Protein AF-A0A517ZFG1-F1 (afdb_monomer_lite)

InterPro domains:
  IPR002641 Patatin-like phospholipase domain [PF01734] (332-590)
  IPR002641 Patatin-like phospholipase domain [PS51635] (332-591)
  IPR016035 Acyl transferase/acyl hydrolase/lysophospholipase [SSF52151] (330-592)
  IPR052580 Probable Lipid Hydrolase [PTHR46394] (329-587)

Sequence (954 aa):
MSLDTIDETQDIPEEGAPLVHAWGLKVKQGPELALRSQLRELDEDLTELENRAVSSKATDSIKRAEKLRKTYKSLEKDVEKNISSKKVKDGEKTSKKIYECYLEVAAEMYVPAREMGLAKALSSLISHRGSDDKFVKKFTKDAKKISKKDKAKDRCDAYFALERDVIKIDLVSREDENPGSTWQTHLDYAIDDAEPSGRIVGGIKKAFKKVPGFHDKPIPEGEYAALKKAFVNWCRKKAEDMSFGIEKDKRDEFLKQATISTGRIADTVFHPSEIPKNRQESGALLMKANTQALIVLTDLKRAYPPDKTPQVFVGEDGKISIMKPAPKVESLVLQGGGGKGIGYPPLFEEMEKTGMLKEVDLLVGTSIGALNASCMACGGRTKDQQSILELGLFSEAWDSKKLKKKYPDVSFGKGSLGGLVPTCAGQMAKMDEMTARLVADGVKSYTKDGLKDTLVEKLRALDDATLERLGMKGYDDRKLEDAAQKLVNRVKNQDFGTDDRSGQMITFRDLAILHQLDPGNFKELTITGWEGEGDEGHTVYFNAKDFPDMPVAIAARISMGLPVFSPVYWNGRGPFYDGGLGSNSPLEAAPGLDKVYSEKTPQELETDLQDQDPPLELQKAMAGTMLMTFDEGGEAHKKLHGDTRFTKTPAFAEKTTLMGGTGSSVLGFNTLSPNYDDTLLDDSSKAYNSGVNTVPVYHGGQGTMSLGPMGGNQEAKDYAENLSRMKALEHIESRTDQAVMMSVGSVDEALHAMDPSEMRALIKQGKPEKPEALVELFEKCQQYGVIDDAFRQVQGGGDASTFLEILAKSPLCESCTSDVEHLRDQYNVCFDDRVTPEALRKGAQNLADTIKKCPAFLQQMLTKVVLIPVQQLVRGLSSEEEDTGTGSKGNPRKAAQLLGIEEREVNVLMNLLNSKKLAKDGFNQGDINRAAKEINLRLEAEAIMKALEEAGLI

pLDDT: mean 78.15, std 19.12, range [20.23, 98.19]

Radius of gyration: 35.87 Å; chains: 1; bounding box: 89×90×107 Å

Structure (mmCIF, N/CA/C/O backbone):
data_AF-A0A517ZFG1-F1
#
_entry.id   AF-A0A517ZFG1-F1
#
loop_
_atom_site.group_PDB
_atom_site.id
_atom_site.type_symbol
_atom_site.label_atom_id
_atom_site.label_alt_id
_atom_site.label_comp_id
_atom_site.label_asym_id
_atom_site.label_entity_id
_atom_site.label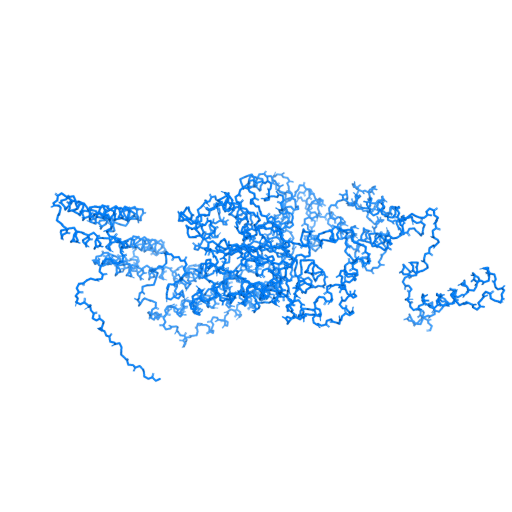_seq_id
_atom_site.pdbx_PDB_ins_code
_atom_site.Cartn_x
_atom_site.Cartn_y
_atom_site.Cartn_z
_atom_site.occupancy
_atom_site.B_iso_or_equiv
_atom_site.auth_seq_id
_atom_site.auth_comp_id
_atom_site.auth_asym_id
_atom_site.auth_atom_id
_atom_site.pdbx_PDB_model_num
ATOM 1 N N . MET A 1 1 ? 17.342 0.015 46.136 1.00 24.67 1 MET A N 1
ATOM 2 C CA . MET A 1 1 ? 17.616 0.819 47.345 1.00 24.67 1 MET A CA 1
ATOM 3 C C . MET A 1 1 ? 16.340 1.571 47.685 1.00 24.67 1 MET A C 1
ATOM 5 O O . MET A 1 1 ? 15.705 2.062 46.765 1.00 24.67 1 MET A O 1
ATOM 9 N N . SER A 1 2 ? 15.956 1.457 48.958 1.00 20.23 2 SER A N 1
ATOM 10 C CA . SER A 1 2 ? 14.734 1.856 49.685 1.00 20.23 2 SER A CA 1
ATOM 11 C C . SER A 1 2 ? 13.594 2.587 48.960 1.00 20.23 2 SER A C 1
ATOM 13 O O . SER A 1 2 ? 13.734 3.718 48.505 1.00 20.23 2 SER A O 1
ATOM 15 N N . LEU A 1 3 ? 12.423 1.942 49.018 1.00 27.97 3 LEU A N 1
ATOM 16 C CA . LEU A 1 3 ? 11.142 2.587 49.311 1.00 27.97 3 LEU A CA 1
ATOM 17 C C . LEU A 1 3 ? 11.268 3.410 50.600 1.00 27.97 3 LEU A C 1
ATOM 19 O O . LEU A 1 3 ? 11.652 2.825 51.606 1.00 27.97 3 LEU A O 1
ATOM 23 N N . ASP A 1 4 ? 10.899 4.690 50.565 1.00 22.78 4 ASP A N 1
ATOM 24 C CA . ASP A 1 4 ? 10.281 5.380 51.701 1.00 22.78 4 ASP A CA 1
ATOM 25 C C . ASP A 1 4 ? 9.397 6.541 51.206 1.00 22.78 4 ASP A C 1
ATOM 27 O O . ASP A 1 4 ? 9.844 7.462 50.527 1.00 22.78 4 ASP A O 1
ATOM 31 N N . THR A 1 5 ? 8.109 6.379 51.513 1.00 24.36 5 THR A N 1
ATOM 32 C CA . THR A 1 5 ? 7.077 7.370 51.864 1.00 24.36 5 THR A CA 1
ATOM 33 C C . THR A 1 5 ? 6.947 8.687 51.091 1.00 24.36 5 THR A C 1
ATOM 35 O O . THR A 1 5 ? 7.737 9.617 51.208 1.00 24.36 5 THR A O 1
ATOM 38 N N . ILE A 1 6 ? 5.795 8.758 50.423 1.00 25.45 6 ILE A N 1
ATOM 39 C CA . ILE A 1 6 ? 4.929 9.918 50.188 1.00 25.45 6 ILE A CA 1
ATOM 40 C C . ILE A 1 6 ? 5.011 10.928 51.347 1.00 25.45 6 ILE A C 1
ATOM 42 O O . ILE A 1 6 ? 4.738 10.565 52.490 1.00 25.45 6 ILE A O 1
ATOM 46 N N . ASP A 1 7 ? 5.298 12.191 51.026 1.00 20.83 7 ASP A N 1
ATOM 47 C CA . ASP A 1 7 ? 4.877 13.322 51.853 1.00 20.83 7 ASP A CA 1
ATOM 48 C C . ASP A 1 7 ? 3.574 13.878 51.263 1.00 20.83 7 ASP A C 1
ATOM 50 O O . ASP A 1 7 ? 3.541 14.447 50.168 1.00 20.83 7 ASP A O 1
ATOM 54 N N . GLU A 1 8 ? 2.481 13.630 51.983 1.00 29.45 8 GLU A N 1
ATOM 55 C CA . GLU A 1 8 ? 1.145 14.176 51.759 1.00 29.45 8 GLU A CA 1
ATOM 56 C C . GLU A 1 8 ? 1.060 15.635 52.237 1.00 29.45 8 GLU A C 1
ATOM 58 O O . GLU A 1 8 ? 0.103 16.001 52.902 1.00 29.45 8 GLU A O 1
ATOM 63 N N . THR A 1 9 ? 2.015 16.507 51.921 1.00 27.30 9 THR A N 1
ATOM 64 C CA . THR A 1 9 ? 1.861 17.948 52.169 1.00 27.30 9 THR A CA 1
ATOM 65 C C . THR A 1 9 ? 2.630 18.762 51.128 1.00 27.30 9 THR A C 1
ATOM 67 O O . THR A 1 9 ? 3.812 19.049 51.265 1.00 27.30 9 THR A O 1
ATOM 70 N N . GLN A 1 10 ? 1.956 19.184 50.055 1.00 24.89 10 GLN A N 1
ATOM 71 C CA . GLN A 1 10 ? 2.326 20.460 49.442 1.00 24.89 10 GLN A CA 1
ATOM 72 C C . GLN A 1 10 ? 1.323 21.502 49.899 1.00 24.89 10 GLN A C 1
ATOM 74 O O . GLN A 1 10 ? 0.173 21.531 49.457 1.00 24.89 10 GLN A O 1
ATOM 79 N N . ASP A 1 11 ? 1.816 22.303 50.839 1.00 24.78 11 ASP A N 1
ATOM 80 C CA . ASP A 1 11 ? 1.248 23.544 51.318 1.00 24.78 11 ASP A CA 1
ATOM 81 C C . ASP A 1 11 ? 0.567 24.330 50.199 1.00 24.78 11 ASP A C 1
ATOM 83 O O . ASP A 1 11 ? 1.141 24.660 49.157 1.00 24.78 11 ASP A O 1
ATOM 87 N N . ILE A 1 12 ? -0.685 24.667 50.477 1.00 28.19 12 ILE A N 1
ATOM 88 C CA . ILE A 1 12 ? -1.382 25.789 49.870 1.00 28.19 12 ILE A CA 1
ATOM 89 C C . ILE A 1 12 ? -0.557 27.035 50.220 1.00 28.19 12 ILE A C 1
ATOM 91 O O . ILE A 1 12 ? -0.397 27.313 51.409 1.00 28.19 12 ILE A O 1
ATOM 95 N N . PRO A 1 13 ? -0.065 27.828 49.252 1.00 26.23 13 PRO A N 1
ATOM 96 C CA . PRO A 1 13 ? 0.493 29.125 49.588 1.00 26.23 13 PRO A CA 1
ATOM 97 C C . PRO A 1 13 ? -0.652 30.036 50.058 1.00 26.23 13 PRO A C 1
ATOM 99 O O . PRO A 1 13 ? -1.442 30.534 49.249 1.00 26.23 13 PRO A O 1
ATOM 102 N N . GLU A 1 14 ? -0.763 30.241 51.372 1.00 33.75 14 GLU A N 1
ATOM 103 C CA . GLU A 1 14 ? -1.367 31.450 51.928 1.00 33.75 14 GLU A CA 1
ATOM 104 C C . GLU A 1 14 ? -0.433 32.620 51.617 1.00 33.75 14 GLU A C 1
ATOM 106 O O . GLU A 1 14 ? 0.594 32.799 52.254 1.00 33.75 14 GLU A O 1
ATOM 111 N N . GLU A 1 15 ? -0.761 33.367 50.568 1.00 28.56 15 GLU A N 1
ATOM 112 C CA . GLU A 1 15 ? -0.869 34.830 50.548 1.00 28.56 15 GLU A CA 1
ATOM 113 C C . GLU A 1 15 ? -1.071 35.281 49.093 1.00 28.56 15 GLU A C 1
ATOM 115 O O . GLU A 1 15 ? -0.572 34.684 48.141 1.00 28.56 15 GLU A O 1
ATOM 120 N N . GLY A 1 16 ? -1.946 36.271 48.911 1.00 36.34 16 GLY A N 1
ATOM 121 C CA . GLY A 1 16 ? -2.610 36.569 47.644 1.00 36.34 16 GLY A CA 1
ATOM 122 C C . GLY A 1 16 ? -1.692 36.776 46.430 1.00 36.34 16 GLY A C 1
ATOM 123 O O . GLY A 1 16 ? -0.623 37.360 46.543 1.00 36.34 16 GLY A O 1
ATOM 124 N N . ALA A 1 17 ? -2.224 36.385 45.259 1.00 32.50 17 ALA A N 1
ATOM 125 C CA . ALA A 1 17 ? -1.763 36.656 43.881 1.00 32.50 17 ALA A CA 1
ATOM 126 C C . ALA A 1 17 ? -1.200 35.488 43.021 1.00 32.50 17 ALA A C 1
ATOM 128 O O . ALA A 1 17 ? -0.167 35.664 42.376 1.00 32.50 17 ALA A O 1
ATOM 129 N N . PRO A 1 18 ? -1.934 34.361 42.844 1.00 28.59 18 PRO A N 1
ATOM 130 C CA . PRO A 1 18 ? -1.752 33.537 41.628 1.00 28.59 18 PRO A CA 1
ATOM 131 C C . PRO A 1 18 ? -3.027 33.224 40.808 1.00 28.59 18 PRO A C 1
ATOM 133 O O . PRO A 1 18 ? -2.949 32.543 39.789 1.00 28.59 18 PRO A O 1
ATOM 136 N N . LEU A 1 19 ? -4.212 33.716 41.188 1.00 30.03 19 LEU A N 1
ATOM 137 C CA . LEU A 1 19 ? -5.501 33.254 40.624 1.00 30.03 19 LEU A CA 1
ATOM 138 C C . LEU A 1 19 ? -5.979 33.945 39.326 1.00 30.03 19 LEU A C 1
ATOM 140 O O . LEU A 1 19 ? -7.034 33.599 38.808 1.00 30.03 19 LEU A O 1
ATOM 144 N N . VAL A 1 20 ? -5.203 34.875 38.760 1.00 29.61 20 VAL A N 1
ATOM 145 C CA . VAL A 1 20 ? -5.549 35.604 37.514 1.00 29.61 20 VAL A CA 1
ATOM 146 C C . VAL A 1 20 ? -4.917 34.961 36.262 1.00 29.61 20 VAL A C 1
ATOM 148 O O . VAL A 1 20 ? -5.274 35.290 35.134 1.00 29.61 20 VAL A O 1
ATOM 151 N N . HIS A 1 21 ? -3.998 34.003 36.424 1.00 29.70 21 HIS A N 1
ATOM 152 C CA . HIS A 1 21 ? -3.153 33.529 35.320 1.00 29.70 21 HIS A CA 1
ATOM 153 C C . HIS A 1 21 ? -3.697 32.338 34.506 1.00 29.70 21 HIS A C 1
ATOM 155 O O . HIS A 1 21 ? -3.217 32.121 33.396 1.00 29.70 21 HIS A O 1
ATOM 161 N N . ALA A 1 22 ? -4.707 31.601 34.985 1.00 32.50 22 ALA A N 1
ATOM 162 C CA . ALA A 1 22 ? -5.255 30.441 34.261 1.00 32.50 22 ALA A CA 1
ATOM 163 C C . ALA A 1 22 ? -6.337 30.796 33.215 1.00 32.50 22 ALA A C 1
ATOM 165 O O . ALA A 1 22 ? -6.674 29.957 32.387 1.00 32.50 22 ALA A O 1
ATOM 166 N N . TRP A 1 23 ? -6.849 32.034 33.224 1.00 34.16 23 TRP A N 1
ATOM 167 C CA . TRP A 1 23 ? -7.885 32.554 32.311 1.00 34.16 23 TRP A CA 1
ATOM 168 C C . TRP A 1 23 ? -7.422 33.812 31.553 1.00 34.16 23 TRP A C 1
ATOM 170 O O . TRP A 1 23 ? -8.193 34.743 31.360 1.00 34.16 23 TRP A O 1
ATOM 180 N N . GLY A 1 24 ? -6.144 33.875 31.154 1.00 35.97 24 GLY A N 1
ATOM 181 C CA . GLY A 1 24 ? -5.648 34.704 30.038 1.00 35.97 24 GLY A CA 1
ATOM 182 C C . GLY A 1 24 ? -5.948 36.216 29.992 1.00 35.97 24 GLY A C 1
ATOM 183 O O . GLY A 1 24 ? -5.563 36.863 29.022 1.00 35.97 24 GLY A O 1
ATOM 184 N N . LEU A 1 25 ? -6.580 36.826 30.993 1.00 35.12 25 LEU A N 1
ATOM 185 C CA . LEU A 1 25 ? -6.995 38.224 30.959 1.00 35.12 25 LEU A CA 1
ATOM 186 C C . LEU A 1 25 ? -6.075 39.059 31.848 1.00 35.12 25 LEU A C 1
ATOM 188 O O . LEU A 1 25 ? -6.353 39.324 33.016 1.00 35.12 25 LEU A O 1
ATOM 192 N N . LYS A 1 26 ? -5.005 39.600 31.251 1.00 34.31 26 LYS A N 1
ATOM 193 C CA . LYS A 1 26 ? -4.570 40.940 31.661 1.00 34.31 26 LYS A CA 1
ATOM 194 C C . LYS A 1 26 ? -5.734 41.866 31.321 1.00 34.31 26 LYS A C 1
ATOM 196 O O . LYS A 1 26 ? -5.927 42.182 30.151 1.00 34.31 26 LYS A O 1
ATOM 201 N N . VAL A 1 27 ? -6.516 42.264 32.324 1.00 39.47 27 VAL A N 1
ATOM 202 C CA . VAL A 1 27 ? -7.620 43.233 32.221 1.00 39.47 27 VAL A CA 1
ATOM 203 C C . VAL A 1 27 ? -7.045 44.587 31.766 1.00 39.47 27 VAL A C 1
ATOM 205 O O . VAL A 1 27 ? -6.806 45.488 32.560 1.00 39.47 27 VAL A O 1
ATOM 208 N N . LYS A 1 28 ? -6.743 44.714 30.467 1.00 37.53 28 LYS A N 1
ATOM 209 C CA . LYS A 1 28 ? -6.489 45.984 29.766 1.00 37.53 28 LYS A CA 1
ATOM 210 C C . LYS A 1 28 ? -7.798 46.622 29.281 1.00 37.53 28 LYS A C 1
ATOM 212 O O . LYS A 1 28 ? -7.795 47.784 28.894 1.00 37.53 28 LYS A O 1
ATOM 217 N N . GLN A 1 29 ? -8.906 45.883 29.325 1.00 43.09 29 GLN A N 1
ATOM 218 C CA . GLN A 1 29 ? -10.273 46.343 29.068 1.00 43.09 29 GLN A CA 1
ATOM 219 C C . GLN A 1 29 ? -11.079 46.128 30.353 1.00 43.09 29 GLN A C 1
ATOM 221 O O . GLN A 1 29 ? -10.910 45.092 30.981 1.00 43.09 29 GLN A O 1
ATOM 226 N N . GLY A 1 30 ? -11.871 47.112 30.788 1.00 53.50 30 GLY A N 1
ATOM 227 C CA . GLY A 1 30 ? -12.428 47.184 32.148 1.00 53.50 30 GLY A CA 1
ATOM 228 C C . GLY A 1 30 ? -13.178 45.930 32.656 1.00 53.50 30 GLY A C 1
ATOM 229 O O . GLY A 1 30 ? -13.643 45.115 31.859 1.00 53.50 30 GLY A O 1
ATOM 230 N N . PRO A 1 31 ? -13.350 45.789 33.989 1.00 56.84 31 PRO A N 1
ATOM 231 C CA . PRO A 1 31 ? -13.878 44.586 34.660 1.00 56.84 31 PRO A CA 1
ATOM 232 C C . PRO A 1 31 ? -15.268 44.121 34.184 1.00 56.84 31 PRO A C 1
ATOM 234 O O . PRO A 1 31 ? -15.629 42.961 34.363 1.00 56.84 31 PRO A O 1
ATOM 237 N N . GLU A 1 32 ? -16.039 44.999 33.544 1.00 61.91 32 GLU A N 1
ATOM 238 C CA . GLU A 1 32 ? -17.365 44.701 32.993 1.00 61.91 32 GLU A CA 1
ATOM 239 C C . GLU A 1 32 ? -17.312 43.807 31.742 1.00 61.91 32 GLU A C 1
ATOM 241 O O . GLU A 1 32 ? -18.161 42.929 31.579 1.00 61.91 32 GLU A O 1
ATOM 246 N N . LEU A 1 33 ? -16.315 43.998 30.866 1.00 58.97 33 LEU A N 1
ATOM 247 C CA . LEU A 1 33 ? -16.186 43.223 29.626 1.00 58.97 33 LEU A CA 1
ATOM 248 C C . LEU A 1 33 ? -15.736 41.784 29.917 1.00 58.97 33 LEU A C 1
ATOM 250 O O . LEU A 1 33 ? -16.217 40.843 29.291 1.00 58.97 33 LEU A O 1
ATOM 254 N N . ALA A 1 34 ? -14.864 41.621 30.919 1.00 64.12 34 ALA A N 1
ATOM 255 C CA . ALA A 1 34 ? -14.388 40.323 31.379 1.00 64.12 34 ALA A CA 1
ATOM 256 C C . ALA A 1 34 ? -15.544 39.464 31.909 1.00 64.12 34 ALA A C 1
ATOM 258 O O . ALA A 1 34 ? -15.770 38.377 31.392 1.00 64.12 34 ALA A O 1
ATOM 259 N N . LEU A 1 35 ? -16.344 39.970 32.858 1.00 69.25 35 LEU A N 1
ATOM 260 C CA . LEU A 1 35 ? -17.466 39.214 33.437 1.00 69.25 35 LEU A CA 1
ATOM 261 C C . LEU A 1 35 ? -18.506 38.780 32.390 1.00 69.25 35 LEU A C 1
ATOM 263 O O . LEU A 1 35 ? -19.032 37.672 32.477 1.00 69.25 35 LEU A O 1
ATOM 267 N N . ARG A 1 36 ? -18.781 39.625 31.384 1.00 71.75 36 ARG A N 1
ATOM 268 C CA . ARG A 1 36 ? -19.676 39.274 30.267 1.00 71.75 36 ARG A CA 1
ATOM 269 C C . ARG A 1 36 ? -19.100 38.167 29.382 1.00 71.75 36 ARG A C 1
ATOM 271 O O . ARG A 1 36 ? -19.854 37.297 28.960 1.00 71.75 36 ARG A O 1
ATOM 278 N N . SER A 1 37 ? -17.791 38.183 29.123 1.00 65.75 37 SER A N 1
ATOM 279 C CA . SER A 1 37 ? -17.111 37.114 28.378 1.00 65.75 37 SER A CA 1
ATOM 280 C C . SER A 1 37 ? -17.163 35.787 29.134 1.00 65.75 37 SER A C 1
ATOM 282 O O . SER A 1 37 ? -17.547 34.777 28.558 1.00 65.75 37 SER A O 1
ATOM 284 N N . GLN A 1 38 ? -16.864 35.803 30.440 1.00 68.50 38 GLN A N 1
ATOM 285 C CA . GLN A 1 38 ? -16.882 34.589 31.263 1.00 68.50 38 GLN A CA 1
ATOM 286 C C . GLN A 1 38 ? -18.281 33.966 31.358 1.00 68.50 38 GLN A C 1
ATOM 288 O O . GLN A 1 38 ? -18.415 32.746 31.348 1.00 68.50 38 GLN A O 1
ATOM 293 N N . LEU A 1 39 ? -19.333 34.791 31.438 1.00 77.75 39 LEU A N 1
ATOM 294 C CA . LEU A 1 39 ? -20.711 34.298 31.384 1.00 77.75 39 LEU A CA 1
ATOM 295 C C . LEU A 1 39 ? -21.051 33.681 30.028 1.00 77.75 39 LEU A C 1
ATOM 297 O O . LEU A 1 39 ? -21.688 32.637 30.006 1.00 77.75 39 LEU A O 1
ATOM 301 N N . ARG A 1 40 ? -20.629 34.292 28.914 1.00 71.81 40 ARG A N 1
ATOM 302 C CA . ARG A 1 40 ? -20.895 33.744 27.577 1.00 71.81 40 ARG A CA 1
ATOM 303 C C . ARG A 1 40 ? -20.268 32.358 27.400 1.00 71.81 40 ARG A C 1
ATOM 305 O O . ARG A 1 40 ? -20.962 31.452 26.965 1.00 71.81 40 ARG A O 1
ATOM 312 N N . GLU A 1 41 ? -19.003 32.188 27.779 1.00 63.12 41 GLU A N 1
ATOM 313 C CA . GLU A 1 41 ? -18.325 30.882 27.704 1.00 63.12 41 GLU A CA 1
ATOM 314 C C . GLU A 1 41 ? -19.037 29.826 28.565 1.00 63.12 41 GLU A C 1
ATOM 316 O O . GLU A 1 41 ? -19.300 28.716 28.111 1.00 63.12 41 GLU A O 1
ATOM 321 N N . LEU A 1 42 ? -19.440 30.193 29.788 1.00 73.19 42 LEU A N 1
ATOM 322 C CA . LEU A 1 42 ? -20.219 29.306 30.654 1.00 73.19 42 LEU A CA 1
ATOM 323 C C . LEU A 1 42 ? -21.585 28.932 30.047 1.00 73.19 42 LEU A C 1
ATOM 325 O O . LEU A 1 42 ? -22.056 27.814 30.250 1.00 73.19 42 LEU A O 1
ATOM 329 N N . ASP A 1 43 ? -22.239 29.855 29.339 1.00 80.75 43 ASP A N 1
ATOM 330 C CA . ASP A 1 43 ? -23.529 29.622 28.678 1.00 80.75 43 ASP A CA 1
ATOM 331 C C . ASP A 1 43 ? -23.413 28.636 27.509 1.00 80.75 43 ASP A C 1
ATOM 333 O O . ASP A 1 43 ? -24.259 27.749 27.363 1.00 80.75 43 ASP A O 1
ATOM 337 N N . GLU A 1 44 ? -22.351 28.760 26.708 1.00 67.38 44 GLU A N 1
ATOM 338 C CA . GLU A 1 44 ? -22.041 27.856 25.595 1.00 67.38 44 GLU A CA 1
ATOM 339 C C . GLU A 1 44 ? -21.827 26.419 26.101 1.00 67.38 44 GLU A C 1
ATOM 341 O O . GLU A 1 44 ? -22.543 25.505 25.675 1.00 67.38 44 GLU A O 1
ATOM 346 N N . ASP A 1 45 ? -20.948 26.228 27.089 1.00 66.25 45 ASP A N 1
ATOM 347 C CA . ASP A 1 45 ? -20.658 24.910 27.673 1.00 66.25 45 ASP A CA 1
ATOM 348 C C . ASP A 1 45 ? -21.878 24.296 28.375 1.00 66.25 45 ASP A C 1
ATOM 350 O O . ASP A 1 45 ? -22.138 23.090 28.290 1.00 66.25 45 ASP A O 1
ATOM 354 N N . LEU A 1 46 ? -22.672 25.116 29.068 1.00 82.12 46 LEU A N 1
ATOM 355 C CA . LEU A 1 46 ? -23.882 24.644 29.735 1.00 82.12 46 LEU A CA 1
ATOM 356 C C . LEU A 1 46 ? -24.964 24.234 28.727 1.00 82.12 46 LEU A C 1
ATOM 358 O O . LEU A 1 46 ? -25.672 23.250 28.947 1.00 82.12 46 LEU A O 1
ATOM 362 N N . THR A 1 47 ? -25.069 24.946 27.605 1.00 80.12 47 THR A N 1
ATOM 363 C CA . THR A 1 47 ? -25.961 24.577 26.499 1.00 80.12 47 THR A CA 1
ATOM 364 C C . THR A 1 47 ? -25.515 23.267 25.854 1.00 80.12 47 THR A C 1
ATOM 366 O O . THR A 1 47 ? -26.346 22.404 25.563 1.00 80.12 47 THR A O 1
ATOM 369 N N . GLU A 1 48 ? -24.207 23.055 25.698 1.00 71.69 48 GLU A N 1
ATOM 370 C CA . GLU A 1 48 ? -23.672 21.770 25.254 1.00 71.69 48 GLU A CA 1
ATOM 371 C C . GLU A 1 48 ? -24.000 20.636 26.243 1.00 71.69 48 GLU A C 1
ATOM 373 O O . GLU A 1 48 ? -24.461 19.570 25.820 1.00 71.69 48 GLU A O 1
ATOM 378 N N . LEU A 1 49 ? -23.824 20.851 27.552 1.00 78.25 49 LEU A N 1
ATOM 379 C CA . LEU A 1 49 ? -24.186 19.880 28.591 1.00 78.25 49 LEU A CA 1
ATOM 380 C C . LEU A 1 49 ? -25.675 19.507 28.533 1.00 78.25 49 LEU A C 1
ATOM 382 O O . LEU A 1 49 ? -26.011 18.323 28.596 1.00 78.25 49 LEU A O 1
ATOM 386 N N . GLU A 1 50 ? -26.567 20.489 28.395 1.00 85.81 50 GLU A N 1
ATOM 387 C CA . GLU A 1 50 ? -28.010 20.261 28.263 1.00 85.81 50 GLU A CA 1
ATOM 388 C C . GLU A 1 50 ? -28.336 19.436 27.013 1.00 85.81 50 GLU A C 1
ATOM 390 O O . GLU A 1 50 ? -29.024 18.415 27.109 1.00 85.81 50 GLU A O 1
ATOM 395 N N . ASN A 1 51 ? -27.775 19.806 25.858 1.00 79.00 51 ASN A N 1
ATOM 396 C CA . ASN A 1 51 ? -27.955 19.069 24.607 1.00 79.00 51 ASN A CA 1
ATOM 397 C C . ASN A 1 51 ? -27.464 17.617 24.727 1.00 79.00 51 ASN A C 1
ATOM 399 O O . ASN A 1 51 ? -28.139 16.683 24.280 1.00 79.00 51 ASN A O 1
ATOM 403 N N . ARG A 1 52 ? -26.316 17.395 25.377 1.00 75.94 52 ARG A N 1
ATOM 404 C CA . ARG A 1 52 ? -25.777 16.053 25.648 1.00 75.94 52 ARG A CA 1
ATOM 405 C C . ARG A 1 52 ? -26.670 15.252 26.593 1.00 75.94 52 ARG A C 1
ATOM 407 O O . ARG A 1 52 ? -26.923 14.085 26.322 1.00 75.94 52 ARG A O 1
ATOM 414 N N . ALA A 1 53 ? -27.167 15.855 27.670 1.00 82.31 53 ALA A N 1
ATOM 415 C CA . ALA A 1 53 ? -28.035 15.181 28.636 1.00 82.31 53 ALA A CA 1
ATOM 416 C C . ALA A 1 53 ? -29.397 14.791 28.032 1.00 82.31 53 ALA A C 1
ATOM 418 O O . ALA A 1 53 ? -29.919 13.709 28.313 1.00 82.31 53 ALA A O 1
ATOM 419 N N . VAL A 1 54 ? -29.960 15.651 27.176 1.00 81.19 54 VAL A N 1
ATOM 420 C CA . VAL A 1 54 ? -31.216 15.382 26.460 1.00 81.19 54 VAL A CA 1
ATOM 421 C C . VAL A 1 54 ? -31.018 14.301 25.402 1.00 81.19 54 VAL A C 1
ATOM 423 O O . VAL A 1 54 ? -31.755 13.313 25.396 1.00 81.19 54 VAL A O 1
ATOM 426 N N . SER A 1 55 ? -30.004 14.444 24.542 1.00 73.25 55 SER A N 1
ATOM 427 C CA . SER A 1 55 ? -29.699 13.446 23.505 1.00 73.25 55 SER A CA 1
ATOM 428 C C . SER A 1 55 ? -29.360 12.077 24.097 1.00 73.25 55 SER A C 1
ATOM 430 O O . SER A 1 55 ? -29.697 11.053 23.502 1.00 73.25 55 SER A O 1
ATOM 432 N N . SER A 1 56 ? -28.776 12.035 25.299 1.00 66.81 56 SER A N 1
ATOM 433 C CA . SER A 1 56 ? -28.479 10.787 25.996 1.00 66.81 56 SER A CA 1
ATOM 434 C C . SER A 1 56 ? -29.630 10.185 26.796 1.00 66.81 56 SER A C 1
ATOM 436 O O . SER A 1 56 ? -29.482 9.073 27.304 1.00 66.81 56 SER A O 1
ATOM 438 N N . LYS A 1 57 ? -30.774 10.877 26.904 1.00 74.31 57 LYS A N 1
ATOM 439 C CA . LYS A 1 57 ? -31.922 10.479 27.742 1.00 74.31 57 LYS A CA 1
ATOM 440 C C . LYS A 1 57 ? -31.543 10.249 29.219 1.00 74.31 57 LYS A C 1
ATOM 442 O O . LYS A 1 57 ? -32.200 9.487 29.928 1.00 74.31 57 LYS A O 1
ATOM 447 N N . ALA A 1 58 ? -30.494 10.919 29.693 1.00 72.88 58 ALA A N 1
ATOM 448 C CA . ALA A 1 58 ? -29.950 10.786 31.041 1.00 72.88 58 ALA A CA 1
ATOM 449 C C . ALA A 1 58 ? -30.774 11.599 32.057 1.00 72.88 58 ALA A C 1
ATOM 451 O O . ALA A 1 58 ? -30.469 12.755 32.351 1.00 72.88 58 ALA A O 1
ATOM 452 N N . THR A 1 59 ? -31.847 11.017 32.605 1.00 74.62 59 THR A N 1
ATOM 453 C CA . THR A 1 59 ? -32.833 11.744 33.435 1.00 74.62 59 THR A CA 1
ATOM 454 C C . THR A 1 59 ? -32.255 12.456 34.658 1.00 74.62 59 THR A C 1
ATOM 456 O O . THR A 1 59 ? -32.787 13.489 35.063 1.00 74.62 59 THR A O 1
ATOM 459 N N . ASP A 1 60 ? -31.194 11.926 35.269 1.00 78.12 60 ASP A N 1
ATOM 460 C CA . ASP A 1 60 ? -30.572 12.558 36.437 1.00 78.12 60 ASP A CA 1
ATOM 461 C C . ASP A 1 60 ? -29.555 13.640 36.028 1.00 78.12 60 ASP A C 1
ATOM 463 O O . ASP A 1 60 ? -29.500 14.686 36.681 1.00 78.12 60 ASP A O 1
ATOM 467 N N . SER A 1 61 ? -28.832 13.467 34.913 1.00 80.88 61 SER A N 1
ATOM 468 C CA . SER A 1 61 ? -28.024 14.539 34.313 1.00 80.88 61 SER A CA 1
ATOM 469 C C . SER A 1 61 ? -28.872 15.712 33.821 1.00 80.88 61 SER A C 1
ATOM 471 O O . SER A 1 61 ? -28.475 16.853 34.036 1.00 80.88 61 SER A O 1
ATOM 473 N N . ILE A 1 62 ? -30.057 15.464 33.248 1.00 84.81 62 ILE A N 1
ATOM 474 C CA . ILE A 1 62 ? -30.998 16.522 32.835 1.00 84.81 62 ILE A CA 1
ATOM 475 C C . ILE A 1 62 ? -31.360 17.406 34.037 1.00 84.81 62 ILE A C 1
ATOM 477 O O . ILE A 1 62 ? -31.171 18.619 33.994 1.00 84.81 62 ILE A O 1
ATOM 481 N N . LYS A 1 63 ? -31.774 16.809 35.165 1.00 86.25 63 LYS A N 1
ATOM 482 C CA . LYS A 1 63 ? -32.118 17.557 36.393 1.00 86.25 63 LYS A CA 1
ATOM 483 C C . LYS A 1 63 ? -30.948 18.378 36.946 1.00 86.25 63 LYS A C 1
ATOM 485 O O . LYS A 1 63 ? -31.154 19.422 37.567 1.00 86.25 63 LYS A O 1
ATOM 490 N N . ARG A 1 64 ? -29.713 17.894 36.786 1.00 85.31 64 ARG A N 1
ATOM 491 C CA . ARG A 1 64 ? -28.508 18.600 37.246 1.00 85.31 64 ARG A CA 1
ATOM 492 C C . ARG A 1 64 ? -28.122 19.738 36.309 1.00 85.31 64 ARG A C 1
ATOM 494 O O . ARG A 1 64 ? -27.832 20.821 36.811 1.00 85.31 64 ARG A O 1
ATOM 501 N N . ALA A 1 65 ? -28.207 19.537 34.995 1.00 86.88 65 ALA A N 1
ATOM 502 C CA . ALA A 1 65 ? -28.046 20.603 34.011 1.00 86.88 65 ALA A CA 1
ATOM 503 C C . ALA A 1 65 ? -29.071 21.728 34.259 1.00 86.88 65 ALA A C 1
ATOM 505 O O . ALA A 1 65 ? -28.694 22.891 34.380 1.00 86.88 65 ALA A O 1
ATOM 506 N N . GLU A 1 66 ? -30.336 21.381 34.527 1.00 90.19 66 GLU A N 1
ATOM 507 C CA . GLU A 1 66 ? -31.373 22.343 34.932 1.00 90.19 66 GLU A CA 1
ATOM 508 C C . GLU A 1 66 ? -31.021 23.105 36.224 1.00 90.19 66 GLU A C 1
ATOM 510 O O . GLU A 1 66 ? -31.323 24.295 36.361 1.00 90.19 66 GLU A O 1
ATOM 515 N N . LYS A 1 67 ? -30.392 22.440 37.204 1.00 90.38 67 LYS A N 1
ATOM 516 C CA . LYS A 1 67 ? -29.929 23.081 38.445 1.00 90.38 67 LYS A CA 1
ATOM 517 C C . LYS A 1 67 ? -28.785 24.060 38.166 1.00 90.38 67 LYS A C 1
ATOM 519 O O . LYS A 1 67 ? -28.840 25.186 38.657 1.00 90.38 67 LYS A O 1
ATOM 524 N N . LEU A 1 68 ? -27.799 23.668 37.360 1.00 89.62 68 LEU A N 1
ATOM 525 C CA . LEU A 1 68 ? -26.685 24.530 36.947 1.00 89.62 68 LEU A CA 1
ATOM 526 C C . LEU A 1 68 ? -27.179 25.731 36.136 1.00 89.62 68 LEU A C 1
ATOM 528 O O . LEU A 1 68 ? -26.731 26.850 36.370 1.00 89.62 68 LEU A O 1
ATOM 532 N N . ARG A 1 69 ? -28.207 25.553 35.299 1.00 93.75 69 ARG A N 1
ATOM 533 C CA . ARG A 1 69 ? -28.883 26.649 34.593 1.00 93.75 69 ARG A CA 1
ATOM 534 C C . ARG A 1 69 ? -29.565 27.638 35.527 1.00 93.75 69 ARG A C 1
ATOM 536 O O . ARG A 1 69 ? -29.538 28.843 35.272 1.00 93.75 69 ARG A O 1
ATOM 543 N N . LYS A 1 70 ? -30.136 27.178 36.643 1.00 93.12 70 LYS A N 1
ATOM 544 C CA . LYS A 1 70 ? -30.645 28.081 37.691 1.00 93.12 70 LYS A CA 1
ATOM 545 C C . LYS A 1 70 ? -29.510 28.862 38.359 1.00 93.12 70 LYS A C 1
ATOM 547 O O . LYS A 1 70 ? -29.677 30.058 38.595 1.00 93.12 70 LYS A O 1
ATOM 552 N N . THR A 1 71 ? -28.366 28.224 38.617 1.00 91.06 71 THR A N 1
ATOM 553 C CA . THR A 1 71 ? -27.163 28.892 39.144 1.00 91.06 71 THR A CA 1
ATOM 554 C C . THR A 1 71 ? -26.632 29.938 38.162 1.00 91.06 71 THR A C 1
ATOM 556 O O . THR A 1 71 ? -26.436 31.084 38.561 1.00 91.06 71 THR A O 1
ATOM 559 N N . TYR A 1 72 ? -26.506 29.597 36.875 1.00 92.06 72 TYR A N 1
ATOM 560 C CA . TYR A 1 72 ? -26.129 30.517 35.796 1.00 92.06 72 TYR A CA 1
ATOM 561 C C . TYR A 1 72 ? -27.016 31.771 35.778 1.00 92.06 72 TYR A C 1
ATOM 563 O O . TYR A 1 72 ? -26.506 32.884 35.863 1.00 92.06 72 TYR A O 1
ATOM 571 N N . LYS A 1 73 ? -28.348 31.610 35.802 1.00 92.19 73 LYS A N 1
ATOM 572 C CA . LYS A 1 73 ? -29.297 32.743 35.848 1.00 92.19 73 LYS A CA 1
ATOM 573 C C . LYS A 1 73 ? -29.142 33.621 37.095 1.00 92.19 73 LYS A C 1
ATOM 575 O O . LYS A 1 73 ? -29.476 34.803 37.070 1.00 92.19 73 LYS A O 1
ATOM 580 N N . SER A 1 74 ? -28.683 33.058 38.213 1.00 90.69 74 SER A N 1
ATOM 581 C CA . SER A 1 74 ? -28.354 33.847 39.405 1.00 90.69 74 SER A CA 1
ATOM 582 C C . SER A 1 74 ? -27.050 34.627 39.225 1.00 90.69 74 SER A C 1
ATOM 584 O O . SER A 1 74 ? -26.966 35.765 39.679 1.00 90.69 74 SER A O 1
ATOM 586 N N . LEU A 1 75 ? -26.048 34.032 38.574 1.00 88.12 75 LEU A N 1
ATOM 587 C CA . LEU A 1 75 ? -24.763 34.673 38.285 1.00 88.12 75 LEU A CA 1
ATOM 588 C C . LEU A 1 75 ? -24.904 35.797 37.259 1.00 88.12 75 LEU A C 1
ATOM 590 O O . LEU A 1 75 ? -24.284 36.841 37.421 1.00 88.12 75 LEU A O 1
ATOM 594 N N . GLU A 1 76 ? -25.770 35.619 36.263 1.00 89.00 76 GLU A N 1
ATOM 595 C CA . GLU A 1 76 ? -26.142 36.650 35.294 1.00 89.00 76 GLU A CA 1
ATOM 596 C C . GLU A 1 76 ? -26.657 37.916 36.001 1.00 89.00 76 GLU A C 1
ATOM 598 O O . GLU A 1 76 ? -26.128 39.009 35.792 1.00 89.00 76 GLU A O 1
ATOM 603 N N . LYS A 1 77 ? -27.587 37.756 36.953 1.00 88.06 77 LYS A N 1
ATOM 604 C CA . LYS A 1 77 ? -28.092 38.858 37.793 1.00 88.06 77 LYS A CA 1
ATOM 605 C C . LYS A 1 77 ? -27.011 39.485 38.677 1.00 88.06 77 LYS A C 1
ATOM 607 O O . LYS A 1 77 ? -26.992 40.705 38.849 1.00 88.06 77 LYS A O 1
ATOM 612 N N . ASP A 1 78 ? -26.118 38.674 39.251 1.00 83.56 78 ASP A N 1
ATOM 613 C CA . ASP A 1 78 ? -24.988 39.162 40.054 1.00 83.56 78 ASP A CA 1
ATOM 614 C C . ASP A 1 78 ? -24.016 39.998 39.193 1.00 83.56 78 ASP A C 1
ATOM 616 O O . ASP A 1 78 ? -23.526 41.035 39.649 1.00 83.56 78 ASP A O 1
ATOM 620 N N . VAL A 1 79 ? -23.765 39.599 37.940 1.00 80.19 79 VAL A N 1
ATOM 621 C CA . VAL A 1 79 ? -22.932 40.354 36.989 1.00 80.19 79 VAL A CA 1
ATOM 622 C C . VAL A 1 79 ? -23.595 41.667 36.590 1.00 80.19 79 VAL A C 1
ATOM 624 O O . VAL A 1 79 ? -22.940 42.704 36.668 1.00 80.19 79 VAL A O 1
ATOM 627 N N . GLU A 1 80 ? -24.882 41.668 36.237 1.00 82.25 80 GLU A N 1
ATOM 628 C CA . GLU A 1 80 ? -25.618 42.902 35.920 1.00 82.25 80 GLU A CA 1
ATOM 629 C C . GLU A 1 80 ? -25.576 43.903 37.082 1.00 82.25 80 GLU A C 1
ATOM 631 O O . GLU A 1 80 ? -25.276 45.088 36.896 1.00 82.25 80 GLU A O 1
ATOM 636 N N . LYS A 1 81 ? -25.795 43.413 38.307 1.00 80.19 81 LYS A N 1
ATOM 637 C CA . LYS A 1 81 ? -25.724 44.227 39.523 1.00 80.19 81 LYS A CA 1
ATOM 638 C C . LYS A 1 81 ? -24.323 44.799 39.748 1.00 80.19 81 LYS A C 1
ATOM 640 O O . LYS A 1 81 ? -24.199 45.972 40.099 1.00 80.19 81 LYS A O 1
ATOM 645 N N . ASN A 1 82 ? -23.273 44.017 39.522 1.00 73.12 82 ASN A N 1
ATOM 646 C CA . ASN A 1 82 ? -21.891 44.467 39.700 1.00 73.12 82 ASN A CA 1
ATOM 647 C C . ASN A 1 82 ? -21.438 45.474 38.642 1.00 73.12 82 ASN A C 1
ATOM 649 O O . ASN A 1 82 ? -20.752 46.439 38.974 1.00 73.12 82 ASN A O 1
ATOM 653 N N . ILE A 1 83 ? -21.862 45.285 37.392 1.00 70.88 83 ILE A N 1
ATOM 654 C CA . ILE A 1 83 ? -21.649 46.254 36.311 1.00 70.88 83 ILE A CA 1
ATOM 655 C C . ILE A 1 83 ? -22.321 47.586 36.683 1.00 70.88 83 ILE A C 1
ATOM 657 O O . ILE A 1 83 ? -21.713 48.647 36.577 1.00 70.88 83 ILE A O 1
ATOM 661 N N . SER A 1 84 ? -23.541 47.548 37.231 1.00 70.94 84 SER A N 1
ATOM 662 C CA . SER A 1 84 ? -24.253 48.769 37.638 1.00 70.94 84 SER A CA 1
ATOM 663 C C . SER A 1 84 ? -23.638 49.504 38.845 1.00 70.94 84 SER A C 1
ATOM 665 O O . SER A 1 84 ? -23.802 50.717 38.973 1.00 70.94 84 SER A O 1
ATOM 667 N N . SER A 1 85 ? -22.918 48.802 39.732 1.00 67.38 85 SER A N 1
ATOM 668 C CA . SER A 1 85 ? -22.419 49.351 41.004 1.00 67.38 85 SER A CA 1
ATOM 669 C C . SER A 1 85 ? -21.000 49.939 40.939 1.00 67.38 85 SER A C 1
ATOM 671 O O . SER A 1 85 ? -20.591 50.622 41.881 1.00 67.38 85 SER A O 1
ATOM 673 N N . LYS A 1 86 ? -20.247 49.688 39.852 1.00 60.44 86 LYS A N 1
ATOM 674 C CA . LYS A 1 86 ? -18.852 50.134 39.609 1.00 60.44 86 LYS A CA 1
ATOM 675 C C . LYS A 1 86 ? -17.827 49.758 40.698 1.00 60.44 86 LYS A C 1
ATOM 677 O O . LYS A 1 86 ? -16.735 50.327 40.748 1.00 60.44 86 LYS A O 1
ATOM 682 N N . LYS A 1 87 ? -18.130 48.797 41.579 1.00 58.41 87 LYS A N 1
ATOM 683 C CA . LYS A 1 87 ? -17.215 48.338 42.642 1.00 58.41 87 LYS A CA 1
ATOM 684 C C . LYS A 1 87 ? -16.365 47.151 42.178 1.00 58.41 87 LYS A C 1
ATOM 686 O O . LYS A 1 87 ? -16.855 46.035 42.053 1.00 58.41 87 LYS A O 1
ATOM 691 N N . VAL A 1 88 ? -15.059 47.375 42.010 1.00 53.06 88 VAL A N 1
ATOM 692 C CA . VAL A 1 88 ? -14.090 46.370 41.514 1.00 53.06 88 VAL A CA 1
ATOM 693 C C . VAL A 1 88 ? -14.039 45.096 42.380 1.00 53.06 88 VAL A C 1
ATOM 695 O O . VAL A 1 88 ? -14.023 43.995 41.837 1.00 53.06 88 VAL A O 1
ATOM 698 N N . LYS A 1 89 ? -14.110 45.222 43.717 1.00 56.03 89 LYS A N 1
ATOM 699 C CA . LYS A 1 89 ? -14.078 44.078 44.657 1.00 56.03 89 LYS A CA 1
ATOM 700 C C . LYS A 1 89 ? -15.276 43.127 44.528 1.00 56.03 89 LYS A C 1
ATOM 702 O O . LYS A 1 89 ? -15.140 41.934 44.791 1.00 56.03 89 LYS A O 1
ATOM 707 N N . ASP A 1 90 ? -16.439 43.635 44.122 1.00 62.88 90 ASP A N 1
ATOM 708 C CA . ASP A 1 90 ? -17.631 42.801 43.938 1.00 62.88 90 ASP A CA 1
ATOM 709 C C . ASP A 1 90 ? -17.535 41.989 42.631 1.00 62.88 90 ASP A C 1
ATOM 711 O O . ASP A 1 90 ? -18.019 40.856 42.566 1.00 62.88 90 ASP A O 1
ATOM 715 N N . GLY A 1 91 ? -16.834 42.522 41.620 1.00 65.88 91 GLY A N 1
ATOM 716 C CA . GLY A 1 91 ? -16.559 41.849 40.349 1.00 65.88 91 GLY A CA 1
ATOM 717 C C . GLY A 1 91 ? -15.660 40.618 40.485 1.00 65.88 91 GLY A C 1
ATOM 718 O O . GLY A 1 91 ? -15.992 39.567 39.944 1.00 65.88 91 GLY A O 1
ATOM 719 N N . GLU A 1 92 ? -14.580 40.696 41.268 1.00 66.88 92 GLU A N 1
ATOM 720 C CA . GLU A 1 92 ? -13.681 39.552 41.517 1.00 66.88 92 GLU A CA 1
ATOM 721 C C . GLU A 1 92 ? -14.404 38.384 42.202 1.00 66.88 92 GLU A C 1
ATOM 723 O O . GLU A 1 92 ? -14.245 37.224 41.816 1.00 66.88 92 GLU A O 1
ATOM 728 N N . LYS A 1 93 ? -15.265 38.680 43.185 1.00 74.56 93 LYS A N 1
ATOM 729 C CA . LYS A 1 93 ? -16.064 37.661 43.881 1.00 74.56 93 LYS A CA 1
ATOM 730 C C . LYS A 1 93 ? -17.035 36.956 42.934 1.00 74.56 93 LYS A C 1
ATOM 732 O O . LYS A 1 93 ? -17.208 35.744 43.032 1.00 74.56 93 LYS A O 1
ATOM 737 N N . THR A 1 94 ? -17.663 37.698 42.027 1.00 77.25 94 THR A N 1
ATOM 738 C CA . THR A 1 94 ? -18.578 37.121 41.034 1.00 77.25 94 THR A CA 1
ATOM 739 C C . THR A 1 94 ? -17.828 36.337 39.965 1.00 77.25 94 THR A C 1
ATOM 741 O O . THR A 1 94 ? -18.269 35.247 39.620 1.00 77.25 94 THR A O 1
ATOM 744 N N . SER A 1 95 ? -16.656 36.803 39.530 1.00 72.00 95 SER A N 1
ATOM 745 C CA . SER A 1 95 ? -15.776 36.046 38.633 1.00 72.00 95 SER A CA 1
ATOM 746 C C . SER A 1 95 ? -15.378 34.690 39.230 1.00 72.00 95 SER A C 1
ATOM 748 O O . SER A 1 95 ? -15.488 33.662 38.564 1.00 72.00 95 SER A O 1
ATOM 750 N N . LYS A 1 96 ? -15.035 34.650 40.528 1.00 73.44 96 LYS A N 1
ATOM 751 C CA . LYS A 1 96 ? -14.760 33.392 41.240 1.00 73.44 96 LYS A CA 1
ATOM 752 C C . LYS A 1 96 ? -15.963 32.442 41.235 1.00 73.44 96 LYS A C 1
ATOM 754 O O . LYS A 1 96 ? -15.793 31.262 40.955 1.00 73.44 96 LYS A O 1
ATOM 759 N N . LYS A 1 97 ? -17.175 32.943 41.494 1.00 80.44 97 LYS A N 1
ATOM 760 C CA . LYS A 1 97 ? -18.393 32.113 41.451 1.00 80.44 97 LYS A CA 1
ATOM 761 C C . LYS A 1 97 ? -18.714 31.598 40.040 1.00 80.44 97 LYS A C 1
ATOM 763 O O . LYS A 1 97 ? -19.194 30.477 39.904 1.00 80.44 97 LYS A O 1
ATOM 768 N N . ILE A 1 98 ? -18.474 32.406 38.999 1.00 73.38 98 ILE A N 1
ATOM 769 C CA . ILE A 1 98 ? -18.618 31.976 37.595 1.00 73.38 98 ILE A CA 1
ATOM 770 C C . ILE A 1 98 ? -17.655 30.827 37.313 1.00 73.38 98 ILE A C 1
ATOM 772 O O . ILE A 1 98 ? -18.066 29.811 36.765 1.00 73.38 98 ILE A O 1
ATOM 776 N N . TYR A 1 99 ? -16.409 30.951 37.765 1.00 64.56 99 TYR A N 1
ATOM 777 C CA . TYR A 1 99 ? -15.408 29.903 37.617 1.00 64.56 99 TYR A CA 1
ATOM 778 C C . TYR A 1 99 ? -15.759 28.619 38.388 1.00 64.56 99 TYR A C 1
ATOM 780 O O . TYR A 1 99 ? -15.617 27.525 37.854 1.00 64.56 99 TYR A O 1
ATOM 788 N N . GLU A 1 100 ? -16.272 28.725 39.617 1.00 73.12 100 GLU A N 1
ATOM 789 C CA . GLU A 1 100 ? -16.760 27.565 40.380 1.00 73.12 100 GLU A CA 1
ATOM 790 C C . GLU A 1 100 ? -17.902 26.844 39.642 1.00 73.12 100 GLU A C 1
ATOM 792 O O . GLU A 1 100 ? -17.881 25.621 39.521 1.00 73.12 100 GLU A O 1
ATOM 797 N N . CYS A 1 101 ? -18.849 27.597 39.071 1.00 76.50 101 CYS A N 1
ATOM 798 C CA . CYS A 1 101 ? -19.924 27.038 38.248 1.00 76.50 101 CYS A CA 1
ATOM 799 C C . CYS A 1 101 ? -19.383 26.384 36.964 1.00 76.50 101 CYS A C 1
ATOM 801 O O . CYS A 1 101 ? -19.795 25.282 36.614 1.00 76.50 101 CYS A O 1
ATOM 803 N N . TYR A 1 102 ? -18.417 27.021 36.297 1.00 71.62 102 TYR A N 1
ATOM 804 C CA . TYR A 1 102 ? -17.727 26.466 35.130 1.00 71.62 102 TYR A CA 1
ATOM 805 C C . TYR A 1 102 ? -17.045 25.132 35.446 1.00 71.62 102 TYR A C 1
ATOM 807 O O . TYR A 1 102 ? -17.205 24.173 34.697 1.00 71.62 102 TYR A O 1
ATOM 815 N N . LEU A 1 103 ? -16.347 25.023 36.582 1.00 61.38 103 LEU A N 1
ATOM 816 C CA . LEU A 1 103 ? -15.735 23.762 37.005 1.00 61.38 103 LEU A CA 1
ATOM 817 C C . LEU A 1 103 ? -16.777 22.653 37.211 1.00 61.38 103 LEU A C 1
ATOM 819 O O . LEU A 1 103 ? -16.511 21.501 36.867 1.00 61.38 103 LEU A O 1
ATOM 823 N N . GLU A 1 104 ? -17.959 22.981 37.740 1.00 71.25 104 GLU A N 1
ATOM 824 C CA . GLU A 1 104 ? -19.058 22.018 37.870 1.00 71.25 104 GLU A CA 1
ATOM 825 C C . GLU A 1 104 ? -19.636 21.603 36.507 1.00 71.25 104 GLU A C 1
ATOM 827 O O . GLU A 1 104 ? -19.825 20.407 36.276 1.00 71.25 104 GLU A O 1
ATOM 832 N N . VAL A 1 105 ? -19.862 22.549 35.586 1.00 70.19 105 VAL A N 1
ATOM 833 C CA . VAL A 1 105 ? -20.340 22.269 34.215 1.00 70.19 105 VAL A CA 1
ATOM 834 C C . VAL A 1 105 ? -19.347 21.384 33.462 1.00 70.19 105 VAL A C 1
ATOM 836 O O . VAL A 1 105 ? -19.724 20.333 32.937 1.00 70.19 105 VAL A O 1
ATOM 839 N N . ALA A 1 106 ? -18.065 21.750 33.488 1.00 62.38 106 ALA A N 1
ATOM 840 C CA . ALA A 1 106 ? -16.994 20.991 32.858 1.00 62.38 106 ALA A CA 1
ATOM 841 C C . ALA A 1 106 ? -16.873 19.572 33.442 1.00 62.38 106 ALA A C 1
ATOM 843 O O . ALA A 1 106 ? -16.610 18.615 32.712 1.00 62.38 106 ALA A O 1
ATOM 844 N N . ALA A 1 107 ? -17.096 19.402 34.750 1.00 66.94 107 ALA A N 1
ATOM 845 C CA . ALA A 1 107 ? -17.081 18.086 35.380 1.00 66.94 107 ALA A CA 1
ATOM 846 C C . ALA A 1 107 ? -18.313 17.232 35.008 1.00 66.94 107 ALA A C 1
ATOM 848 O O . ALA A 1 107 ? -18.187 16.018 34.832 1.00 66.94 107 ALA A O 1
ATOM 849 N N . GLU A 1 108 ? -19.496 17.838 34.868 1.00 78.88 108 GLU A N 1
ATOM 850 C CA . GLU A 1 108 ? -20.743 17.144 34.507 1.00 78.88 108 GLU A CA 1
ATOM 851 C C . GLU A 1 108 ? -20.836 16.782 33.017 1.00 78.88 108 GLU A C 1
ATOM 853 O O . GLU A 1 108 ? -21.537 15.831 32.680 1.00 78.88 108 GLU A O 1
ATOM 858 N N . MET A 1 109 ? -20.093 17.450 32.126 1.00 74.75 109 MET A N 1
ATOM 859 C CA . MET A 1 109 ? -20.083 17.208 30.667 1.00 74.75 109 MET A CA 1
ATOM 860 C C . MET A 1 109 ? -19.848 15.751 30.237 1.00 74.75 109 MET A C 1
ATOM 862 O O . MET A 1 109 ? -20.203 15.370 29.116 1.00 74.75 109 MET A O 1
ATOM 866 N N . TYR A 1 110 ? -19.248 14.938 31.108 1.00 70.00 110 TYR A N 1
ATOM 867 C CA . TYR A 1 110 ? -18.845 13.560 30.821 1.00 70.00 110 TYR A CA 1
ATOM 868 C C . TYR A 1 110 ? -19.774 12.500 31.429 1.00 70.00 110 TYR A C 1
ATOM 870 O O . TYR A 1 110 ? -19.797 11.363 30.953 1.00 70.00 110 TYR A O 1
ATOM 878 N N . VAL A 1 111 ? -20.569 12.854 32.446 1.00 78.94 111 VAL A N 1
ATOM 879 C CA . VAL A 1 111 ? -21.480 11.917 33.129 1.00 78.94 111 VAL A CA 1
ATOM 880 C C . VAL A 1 111 ? -22.563 11.368 32.183 1.00 78.94 111 VAL A C 1
ATOM 882 O O . VAL A 1 111 ? -22.739 10.147 32.163 1.00 78.94 111 VAL A O 1
ATOM 885 N N . PRO A 1 112 ? -23.230 12.185 31.332 1.00 77.12 112 PRO A N 1
ATOM 886 C CA . PRO A 1 112 ? -24.278 11.699 30.432 1.00 77.12 112 PRO A CA 1
ATOM 887 C C . PRO A 1 112 ? -23.809 10.601 29.469 1.00 77.12 112 PRO A C 1
ATOM 889 O O . PRO A 1 112 ? -24.572 9.692 29.145 1.00 77.12 112 PRO A O 1
ATOM 892 N N . ALA A 1 113 ? -22.551 10.664 29.021 1.00 73.56 113 ALA A N 1
ATOM 893 C CA . ALA A 1 113 ? -21.976 9.660 28.130 1.00 73.56 113 ALA A CA 1
ATOM 894 C C . ALA A 1 113 ? -21.796 8.305 28.837 1.00 73.56 113 ALA A C 1
ATOM 896 O O . ALA A 1 113 ? -22.087 7.262 28.253 1.00 73.56 113 ALA A O 1
ATOM 897 N N . ARG A 1 114 ? -21.370 8.313 30.109 1.00 81.38 114 ARG A N 1
ATOM 898 C CA . ARG A 1 114 ? -21.209 7.093 30.922 1.00 81.38 114 ARG A CA 1
ATOM 899 C C . ARG A 1 114 ? -22.547 6.473 31.309 1.00 81.38 114 ARG A C 1
ATOM 901 O O . ARG A 1 114 ? -22.684 5.255 31.276 1.00 81.38 114 ARG A O 1
ATOM 908 N N . GLU A 1 115 ? -23.547 7.295 31.617 1.00 81.06 115 GLU A N 1
ATOM 909 C CA . GLU A 1 115 ? -24.908 6.807 31.872 1.00 81.06 115 GLU A CA 1
ATOM 910 C C . GLU A 1 115 ? -25.504 6.128 30.633 1.00 81.06 115 GLU A C 1
ATOM 912 O O . GLU A 1 115 ? -26.087 5.049 30.747 1.00 81.06 115 GLU A O 1
ATOM 917 N N . MET A 1 116 ? -25.299 6.706 29.444 1.00 79.19 116 MET A N 1
ATOM 918 C CA . MET A 1 116 ? -25.718 6.091 28.184 1.00 79.19 116 MET A CA 1
ATOM 919 C C . MET A 1 116 ? -25.004 4.759 27.924 1.00 79.19 116 MET A C 1
ATOM 921 O O . MET A 1 116 ? -25.659 3.791 27.539 1.00 79.19 116 MET A O 1
ATOM 925 N N . GLY A 1 117 ? -23.683 4.705 28.123 1.00 80.56 117 GLY A N 1
ATOM 926 C CA . GLY A 1 117 ? -22.891 3.482 27.956 1.00 80.56 117 GLY A CA 1
ATOM 927 C C . GLY A 1 117 ? -23.400 2.349 28.847 1.00 80.56 117 GLY A C 1
ATOM 928 O O . GLY A 1 117 ? -23.768 1.280 28.358 1.00 80.56 117 GLY A O 1
ATOM 929 N N . LEU A 1 118 ? -23.579 2.632 30.142 1.00 85.75 118 LEU A N 1
ATOM 930 C CA . LEU A 1 118 ? -24.171 1.687 31.089 1.00 85.75 118 LEU A CA 1
ATOM 931 C C . LEU A 1 118 ? -25.598 1.270 30.700 1.00 85.75 118 LEU A C 1
ATOM 933 O O . LEU A 1 118 ? -25.943 0.096 30.815 1.00 85.75 118 LEU A O 1
ATOM 937 N N . ALA A 1 119 ? -26.439 2.204 30.251 1.00 85.38 119 ALA A N 1
ATOM 938 C CA . ALA A 1 119 ? -27.802 1.890 29.832 1.00 85.38 119 ALA A CA 1
ATOM 939 C C . ALA A 1 119 ? -27.823 0.946 28.619 1.00 85.38 119 ALA A C 1
ATOM 941 O O . ALA A 1 119 ? -28.590 -0.017 28.610 1.00 85.38 119 ALA A O 1
ATOM 942 N N . LYS A 1 120 ? -26.947 1.172 27.630 1.00 85.69 120 LYS A N 1
ATOM 943 C CA . LYS A 1 120 ? -26.770 0.273 26.479 1.00 85.69 120 LYS A CA 1
ATOM 944 C C . LYS A 1 120 ? -26.286 -1.108 26.919 1.00 85.69 120 LYS A C 1
ATOM 946 O O . LYS A 1 120 ? -26.870 -2.108 26.512 1.00 85.69 120 LYS A O 1
ATOM 951 N N . ALA A 1 121 ? -25.283 -1.163 27.794 1.00 85.19 121 ALA A N 1
ATOM 952 C CA . ALA A 1 121 ? -24.766 -2.413 28.345 1.00 85.19 121 ALA A CA 1
ATOM 953 C C . ALA A 1 121 ? -25.844 -3.210 29.094 1.00 85.19 121 ALA A C 1
ATOM 955 O O . ALA A 1 121 ? -26.001 -4.409 28.875 1.00 85.19 121 ALA A O 1
ATOM 956 N N . LEU A 1 122 ? -26.629 -2.543 29.947 1.00 88.44 122 LEU A N 1
ATOM 957 C CA . LEU A 1 122 ? -27.744 -3.168 30.658 1.00 88.44 122 LEU A CA 1
ATOM 958 C C . LEU A 1 122 ? -28.821 -3.652 29.692 1.00 88.44 122 LEU A C 1
ATOM 960 O O . LEU A 1 122 ? -29.348 -4.739 29.890 1.00 88.44 122 LEU A O 1
ATOM 964 N N . SER A 1 123 ? -29.132 -2.879 28.650 1.00 88.31 123 SER A N 1
ATOM 965 C CA . SER A 1 123 ? -30.090 -3.289 27.622 1.00 88.31 123 SER A CA 1
ATOM 966 C C . SER A 1 123 ? -29.635 -4.554 26.891 1.00 88.31 123 SER A C 1
ATOM 968 O O . SER A 1 123 ? -30.455 -5.448 26.708 1.00 88.31 123 SER A O 1
ATOM 970 N N . SER A 1 124 ? -28.349 -4.651 26.527 1.00 87.19 124 SER A N 1
ATOM 971 C CA . SER A 1 124 ? -27.749 -5.860 25.931 1.00 87.19 124 SER A CA 1
ATOM 972 C C . SER A 1 124 ? -27.865 -7.059 26.877 1.00 87.19 124 SER A C 1
ATOM 974 O O . SER A 1 124 ? -28.391 -8.109 26.517 1.00 87.19 124 SER A O 1
ATOM 976 N N . LEU A 1 125 ? -27.482 -6.878 28.144 1.00 87.50 125 LEU A N 1
ATOM 977 C CA . LEU A 1 125 ? -27.581 -7.942 29.143 1.00 87.50 125 LEU A CA 1
ATOM 978 C C . LEU A 1 125 ? -29.034 -8.400 29.359 1.00 87.50 125 LEU A C 1
ATOM 980 O O . LEU A 1 125 ? -29.294 -9.591 29.527 1.00 87.50 125 LEU A O 1
ATOM 984 N N . ILE A 1 126 ? -29.987 -7.462 29.354 1.00 89.31 126 ILE A N 1
ATOM 985 C CA . ILE A 1 126 ? -31.421 -7.748 29.476 1.00 89.31 126 ILE A CA 1
ATOM 986 C C . ILE A 1 126 ? -31.926 -8.538 28.269 1.00 89.31 126 ILE A C 1
ATOM 988 O O . ILE A 1 126 ? -32.708 -9.465 28.471 1.00 89.31 126 ILE A O 1
ATOM 992 N N . SER A 1 127 ? -31.502 -8.210 27.043 1.00 87.19 127 SER A N 1
ATOM 993 C CA . SER A 1 127 ? -31.935 -8.963 25.860 1.00 87.19 127 SER A CA 1
ATOM 994 C C . SER A 1 127 ? -31.462 -10.414 25.884 1.00 87.19 127 SER A C 1
ATOM 996 O O . SER A 1 127 ? -32.202 -11.276 25.423 1.00 87.19 127 SER A O 1
ATOM 998 N N . HIS A 1 128 ? -30.292 -10.698 26.464 1.00 82.56 128 HIS A N 1
ATOM 999 C CA . HIS A 1 128 ? -29.762 -12.064 26.531 1.00 82.56 128 HIS A CA 1
ATOM 1000 C C . HIS A 1 128 ? -30.257 -12.850 27.757 1.00 82.56 128 HIS A C 1
ATOM 1002 O O . HIS A 1 128 ? -30.593 -14.023 27.650 1.00 82.56 128 HIS A O 1
ATOM 1008 N N . ARG A 1 129 ? -30.343 -12.225 28.941 1.00 86.25 129 ARG A N 1
ATOM 1009 C CA . ARG A 1 129 ? -30.648 -12.936 30.206 1.00 86.25 129 ARG A CA 1
ATOM 1010 C C . ARG A 1 129 ? -32.058 -12.708 30.748 1.00 86.25 129 ARG A C 1
ATOM 1012 O O . ARG A 1 129 ? -32.465 -13.368 31.704 1.00 86.25 129 ARG A O 1
ATOM 1019 N N . GLY A 1 130 ? -32.799 -11.767 30.171 1.00 84.94 130 GLY A N 1
ATOM 1020 C CA . GLY A 1 130 ? -34.103 -11.335 30.658 1.00 84.94 130 GLY A CA 1
ATOM 1021 C C . GLY A 1 130 ? -34.024 -10.361 31.839 1.00 84.94 130 GLY A C 1
ATOM 1022 O O . GLY A 1 130 ? -33.074 -10.335 32.624 1.00 84.94 130 GLY A O 1
ATOM 1023 N N . SER A 1 131 ? -35.073 -9.552 32.002 1.00 85.06 131 SER A N 1
ATOM 1024 C CA . SER A 1 131 ? -35.162 -8.516 33.044 1.00 85.06 131 SER A CA 1
ATOM 1025 C C . SER A 1 131 ? -35.161 -9.059 34.478 1.00 85.06 131 SER A C 1
ATOM 1027 O O . SER A 1 131 ? -34.878 -8.320 35.424 1.00 85.06 131 SER A O 1
ATOM 1029 N N . ASP A 1 132 ? -35.494 -10.339 34.651 1.00 83.06 132 ASP A N 1
ATOM 1030 C CA . ASP A 1 132 ? -35.634 -10.975 35.958 1.00 83.06 132 ASP A CA 1
ATOM 1031 C C . ASP A 1 132 ? -34.361 -11.630 36.503 1.00 83.06 132 ASP A C 1
ATOM 1033 O O . ASP A 1 132 ? -34.356 -12.023 37.678 1.00 83.06 132 ASP A O 1
ATOM 1037 N N . ASP A 1 133 ? -33.287 -11.692 35.708 1.00 91.00 133 ASP A N 1
ATOM 1038 C CA . ASP A 1 133 ? -32.005 -12.272 36.108 1.00 91.00 133 ASP A CA 1
ATOM 1039 C C . ASP A 1 133 ? -31.398 -11.548 37.330 1.00 91.00 133 ASP A C 1
ATOM 1041 O O . ASP A 1 133 ? -31.495 -10.326 37.512 1.00 91.00 133 ASP A O 1
ATOM 1045 N N . LYS A 1 134 ? -30.749 -12.327 38.205 1.00 89.81 134 LYS A N 1
ATOM 1046 C CA . LYS A 1 134 ? -30.157 -11.840 39.461 1.00 89.81 134 LYS A CA 1
ATOM 1047 C C . LYS A 1 134 ? -29.120 -10.729 39.246 1.00 89.81 134 LYS A C 1
ATOM 1049 O O . LYS A 1 134 ? -29.054 -9.798 40.054 1.00 89.81 134 LYS A O 1
ATOM 1054 N N . PHE A 1 135 ? -28.321 -10.805 38.180 1.00 87.50 135 PHE A N 1
ATOM 1055 C CA . PHE A 1 135 ? -27.293 -9.819 37.853 1.00 87.50 135 PHE A CA 1
ATOM 1056 C C . PHE A 1 135 ? -27.919 -8.542 37.309 1.00 87.50 135 PHE A C 1
ATOM 1058 O O . PHE A 1 135 ? -27.578 -7.462 37.788 1.00 87.50 135 PHE A O 1
ATOM 1065 N N . VAL A 1 136 ? -28.898 -8.657 36.408 1.00 88.25 136 VAL A N 1
ATOM 1066 C CA . VAL A 1 136 ? -29.655 -7.510 35.883 1.00 88.25 136 VAL A CA 1
ATOM 1067 C C . VAL A 1 136 ? -30.284 -6.712 37.028 1.00 88.25 136 VAL A C 1
ATOM 1069 O O . VAL A 1 136 ? -30.099 -5.493 37.120 1.00 88.25 136 VAL A O 1
ATOM 1072 N N . LYS A 1 137 ? -30.949 -7.392 37.972 1.00 90.88 137 LYS A N 1
ATOM 1073 C CA . LYS A 1 137 ? -31.534 -6.760 39.168 1.00 90.88 137 LYS A CA 1
ATOM 1074 C C . LYS A 1 137 ? -30.479 -6.075 40.041 1.00 90.88 137 LYS A C 1
ATOM 1076 O O . LYS A 1 137 ? -30.693 -4.945 40.492 1.00 90.88 137 LYS A O 1
ATOM 1081 N N . LYS A 1 138 ? -29.333 -6.729 40.272 1.00 92.44 138 LYS A N 1
ATOM 1082 C CA . LYS A 1 138 ? -28.215 -6.172 41.053 1.00 92.44 138 LYS A CA 1
ATOM 1083 C C . LYS A 1 138 ? -27.636 -4.919 40.395 1.00 92.44 138 LYS A C 1
ATOM 1085 O O . LYS A 1 138 ? -27.562 -3.881 41.048 1.00 92.44 138 LYS A O 1
ATOM 1090 N N . PHE A 1 139 ? -27.270 -4.988 39.119 1.00 92.06 139 PHE A N 1
ATOM 1091 C CA . PHE A 1 139 ? -26.634 -3.879 38.412 1.00 92.06 139 PHE A CA 1
ATOM 1092 C C . PHE A 1 139 ? -27.576 -2.690 38.230 1.00 92.06 139 PHE A C 1
ATOM 1094 O O . PHE A 1 139 ? -27.175 -1.554 38.468 1.00 92.06 139 PHE A O 1
ATOM 1101 N N . THR A 1 140 ? -28.860 -2.933 37.954 1.00 89.69 140 THR A N 1
ATOM 1102 C CA . THR A 1 140 ? -29.880 -1.871 37.924 1.00 89.69 140 THR A CA 1
ATOM 1103 C C . THR A 1 140 ? -29.994 -1.158 39.278 1.00 89.69 140 THR A C 1
ATOM 1105 O O . THR A 1 140 ? -30.156 0.063 39.346 1.00 89.69 140 THR A O 1
ATOM 1108 N N . LYS A 1 141 ? -29.888 -1.901 40.390 1.00 91.81 141 LYS A N 1
ATOM 1109 C CA . LYS A 1 141 ? -29.877 -1.325 41.743 1.00 91.81 141 LYS A CA 1
ATOM 1110 C C . LYS A 1 141 ? -28.603 -0.524 42.012 1.00 91.81 141 LYS A C 1
ATOM 1112 O O . LYS A 1 141 ? -28.688 0.537 42.628 1.00 91.81 141 LYS A O 1
ATOM 1117 N N . ASP A 1 142 ? -27.446 -1.014 41.577 1.00 89.56 142 ASP A N 1
ATOM 1118 C CA . ASP A 1 142 ? -26.162 -0.337 41.764 1.00 89.56 142 ASP A CA 1
ATOM 1119 C C . ASP A 1 142 ? -26.078 0.954 40.924 1.00 89.56 142 ASP A C 1
ATOM 1121 O O . ASP A 1 142 ? -25.675 1.988 41.457 1.00 89.56 142 ASP A O 1
ATOM 1125 N N . ALA A 1 143 ? -26.609 0.964 39.695 1.00 87.88 143 ALA A N 1
ATOM 1126 C CA . ALA A 1 143 ? -26.731 2.161 38.854 1.00 87.88 143 ALA A CA 1
ATOM 1127 C C . ALA A 1 143 ? -27.511 3.284 39.564 1.00 87.88 143 ALA A C 1
ATOM 1129 O O . ALA A 1 143 ? -27.042 4.417 39.670 1.00 87.88 143 ALA A O 1
ATOM 1130 N N . LYS A 1 144 ? -28.660 2.941 40.169 1.00 87.38 144 LYS A N 1
ATOM 1131 C CA . LYS A 1 144 ? -29.480 3.875 40.967 1.00 87.38 144 LYS A CA 1
ATOM 1132 C C . LYS A 1 144 ? -28.785 4.392 42.229 1.00 87.38 144 LYS A C 1
ATOM 1134 O O . LYS A 1 144 ? -29.194 5.417 42.769 1.00 87.38 144 LYS A O 1
ATOM 1139 N N . LYS A 1 145 ? -27.798 3.672 42.772 1.00 89.19 145 LYS A N 1
ATOM 1140 C CA . LYS A 1 145 ? -26.993 4.175 43.898 1.00 89.19 145 LYS A CA 1
ATOM 1141 C C . LYS A 1 145 ? -25.937 5.159 43.412 1.00 89.19 145 LYS A C 1
ATOM 1143 O O . LYS A 1 145 ? -25.692 6.147 44.095 1.00 89.19 145 LYS A O 1
ATOM 1148 N N . ILE A 1 146 ? -25.327 4.898 42.256 1.00 86.75 146 ILE A N 1
ATOM 1149 C CA . ILE A 1 146 ? -24.291 5.761 41.684 1.00 86.75 146 ILE A CA 1
ATOM 1150 C C . ILE A 1 146 ? -24.867 7.134 41.339 1.00 86.75 146 ILE A C 1
ATOM 1152 O O . ILE A 1 146 ? -24.253 8.135 41.699 1.00 86.75 146 ILE A O 1
ATOM 1156 N N . SER A 1 147 ? -26.073 7.200 40.762 1.00 82.31 147 SER A N 1
ATOM 1157 C CA . SER A 1 147 ? -26.709 8.477 40.391 1.00 82.31 147 SER A CA 1
ATOM 1158 C C . SER A 1 147 ? -26.878 9.458 41.566 1.00 82.31 147 SER A C 1
ATOM 1160 O O . SER A 1 147 ? -26.883 10.681 41.383 1.00 82.31 147 SER A O 1
ATOM 1162 N N . LYS A 1 148 ? -26.924 8.927 42.796 1.00 84.00 148 LYS A N 1
ATOM 1163 C CA . LYS A 1 148 ? -27.056 9.682 44.051 1.00 84.00 148 LYS A CA 1
ATOM 1164 C C . LYS A 1 148 ? -25.744 10.240 44.607 1.00 84.00 148 LYS A C 1
ATOM 1166 O O . LYS A 1 148 ? -25.797 10.965 45.591 1.00 84.00 148 LYS A O 1
ATOM 1171 N N . LYS A 1 149 ? -24.580 9.905 44.043 1.00 83.25 149 LYS A N 1
ATOM 1172 C CA . LYS A 1 149 ? -23.303 10.482 44.493 1.00 83.25 149 LYS A CA 1
ATOM 1173 C C . LYS A 1 149 ? -23.208 11.959 44.096 1.00 83.25 149 LYS A C 1
ATOM 1175 O O . LYS A 1 149 ? -23.623 12.339 43.001 1.00 83.25 149 LYS A O 1
ATOM 1180 N N . ASP A 1 150 ? -22.618 12.790 44.950 1.00 74.50 150 ASP A N 1
ATOM 1181 C CA . ASP A 1 150 ? -22.579 14.238 44.713 1.00 74.50 150 ASP A CA 1
ATOM 1182 C C . ASP A 1 150 ? -21.558 14.629 43.635 1.00 74.50 150 ASP A C 1
ATOM 1184 O O . ASP A 1 150 ? -21.920 15.273 42.647 1.00 74.50 150 ASP A O 1
ATOM 1188 N N . LYS A 1 151 ? -20.306 14.170 43.761 1.00 78.00 151 LYS A N 1
ATOM 1189 C CA . LYS A 1 151 ? -19.203 14.529 42.854 1.00 78.00 151 LYS A CA 1
ATOM 1190 C C . LYS A 1 151 ? -19.364 13.888 41.469 1.00 78.00 151 LYS A C 1
ATOM 1192 O O . LYS A 1 151 ? -19.635 12.693 41.353 1.00 78.00 151 LYS A O 1
ATOM 1197 N N . ALA A 1 152 ? -19.182 14.677 40.406 1.00 71.50 152 ALA A N 1
ATOM 1198 C CA . ALA A 1 152 ? -19.270 14.204 39.019 1.00 71.50 152 ALA A CA 1
ATOM 1199 C C . ALA A 1 152 ? -18.178 13.185 38.665 1.00 71.50 152 ALA A C 1
ATOM 1201 O O . ALA A 1 152 ? -18.488 12.146 38.087 1.00 71.50 152 ALA A O 1
ATOM 1202 N N . LYS A 1 153 ? -16.939 13.413 39.118 1.00 68.81 153 LYS A N 1
ATOM 1203 C CA . LYS A 1 153 ? -15.826 12.466 38.951 1.00 68.81 153 LYS A CA 1
ATOM 1204 C C . LYS A 1 153 ? -16.154 11.087 39.543 1.00 68.81 153 LYS A C 1
ATOM 1206 O O . LYS A 1 153 ? -16.196 10.105 38.814 1.00 68.81 153 LYS A O 1
ATOM 1211 N N . ASP A 1 154 ? -16.542 11.029 40.818 1.00 78.31 154 ASP A N 1
ATOM 1212 C CA . ASP A 1 154 ? -16.878 9.771 41.508 1.00 78.31 154 ASP A CA 1
ATOM 1213 C C . ASP A 1 154 ? -18.062 9.011 40.878 1.00 78.31 154 ASP A C 1
ATOM 1215 O O . ASP A 1 154 ? -18.205 7.797 41.084 1.00 78.31 154 ASP A O 1
ATOM 1219 N N . ARG A 1 155 ? -18.952 9.725 40.172 1.00 84.25 155 ARG A N 1
ATOM 1220 C CA . ARG A 1 155 ? -20.043 9.133 39.388 1.00 84.25 155 ARG A CA 1
ATOM 1221 C C . ARG A 1 155 ? -19.555 8.587 38.069 1.00 84.25 155 ARG A C 1
ATOM 1223 O O . ARG A 1 155 ? -19.837 7.429 37.801 1.00 84.25 155 ARG A O 1
ATOM 1230 N N . CYS A 1 156 ? -18.832 9.382 37.285 1.00 71.62 156 CYS A N 1
ATOM 1231 C CA . CYS A 1 156 ? -18.200 8.923 36.052 1.00 71.62 156 CYS A CA 1
ATOM 1232 C C . CYS A 1 156 ? -17.411 7.635 36.298 1.00 71.62 156 CYS A C 1
ATOM 1234 O O . CYS A 1 156 ? -17.640 6.638 35.617 1.00 71.62 156 CYS A O 1
ATOM 1236 N N . ASP A 1 157 ? -16.568 7.638 37.330 1.00 69.75 157 ASP A N 1
ATOM 1237 C CA . ASP A 1 157 ? -15.706 6.517 37.692 1.00 69.75 157 ASP A CA 1
ATOM 1238 C C . ASP A 1 157 ? -16.518 5.274 38.076 1.00 69.75 157 ASP A C 1
ATOM 1240 O O . ASP A 1 157 ? -16.230 4.157 37.643 1.00 69.75 157 ASP A O 1
ATOM 1244 N N . ALA A 1 158 ? -17.575 5.456 38.872 1.00 80.38 158 ALA A N 1
ATOM 1245 C CA . ALA A 1 158 ? -18.414 4.349 39.311 1.00 80.38 158 ALA A CA 1
ATOM 1246 C C . ALA A 1 158 ? -19.341 3.823 38.205 1.00 80.38 158 ALA A C 1
ATOM 1248 O O . ALA A 1 158 ? -19.558 2.614 38.136 1.00 80.38 158 ALA A O 1
ATOM 1249 N N . TYR A 1 159 ? -19.871 4.695 37.343 1.00 81.25 159 TYR A N 1
ATOM 1250 C CA . TYR A 1 159 ? -20.660 4.288 36.183 1.00 81.25 159 TYR A CA 1
ATOM 1251 C C . TYR A 1 159 ? -19.814 3.508 35.194 1.00 81.25 159 TYR A C 1
ATOM 1253 O O . TYR A 1 159 ? -20.245 2.449 34.761 1.00 81.25 159 TYR A O 1
ATOM 1261 N N . PHE A 1 160 ? -18.599 3.974 34.910 1.00 75.69 160 PHE A N 1
ATOM 1262 C CA . PHE A 1 160 ? -17.661 3.261 34.053 1.00 75.69 160 PHE A CA 1
ATOM 1263 C C . PHE A 1 160 ? -17.299 1.879 34.617 1.00 75.69 160 PHE A C 1
ATOM 1265 O O . PHE A 1 160 ? -17.316 0.882 33.896 1.00 75.69 160 PHE A O 1
ATOM 1272 N N . ALA A 1 161 ? -17.036 1.791 35.926 1.00 76.06 161 ALA A N 1
ATOM 1273 C CA . ALA A 1 161 ? -16.771 0.513 36.583 1.00 76.06 161 ALA A CA 1
ATOM 1274 C C . ALA A 1 161 ? -17.961 -0.457 36.470 1.00 76.06 161 ALA A C 1
ATOM 1276 O O . ALA A 1 161 ? -17.779 -1.617 36.107 1.00 76.06 161 ALA A O 1
ATOM 1277 N N . LEU A 1 162 ? -19.177 0.028 36.743 1.00 83.81 162 LEU A N 1
ATOM 1278 C CA . LEU A 1 162 ? -20.393 -0.778 36.666 1.00 83.81 162 LEU A CA 1
ATOM 1279 C C . LEU A 1 162 ? -20.727 -1.189 35.226 1.00 83.81 162 LEU A C 1
ATOM 1281 O O . LEU A 1 162 ? -21.135 -2.323 35.002 1.00 83.81 162 LEU A O 1
ATOM 1285 N N . GLU A 1 163 ? -20.543 -0.289 34.259 1.00 83.75 163 GLU A N 1
ATOM 1286 C CA . GLU A 1 163 ? -20.698 -0.559 32.827 1.00 83.75 163 GLU A CA 1
ATOM 1287 C C . GLU A 1 163 ? -19.820 -1.742 32.417 1.00 83.75 163 GLU A C 1
ATOM 1289 O O . GLU A 1 163 ? -20.319 -2.716 31.857 1.00 83.75 163 GLU A O 1
ATOM 1294 N N . ARG A 1 164 ? -18.534 -1.719 32.783 1.00 77.56 164 ARG A N 1
ATOM 1295 C CA . ARG A 1 164 ? -17.612 -2.823 32.492 1.00 77.56 164 ARG A CA 1
ATOM 1296 C C . ARG A 1 164 ? -18.036 -4.126 33.174 1.00 77.56 164 ARG A C 1
ATOM 1298 O O . ARG A 1 164 ? -17.963 -5.169 32.536 1.00 77.56 164 ARG A O 1
ATOM 1305 N N . ASP A 1 165 ? -18.513 -4.094 34.418 1.00 81.12 165 ASP A N 1
ATOM 1306 C CA . ASP A 1 165 ? -18.999 -5.300 35.109 1.00 81.12 165 ASP A CA 1
ATOM 1307 C C . ASP A 1 165 ? -20.248 -5.905 34.444 1.00 81.12 165 ASP A C 1
ATOM 1309 O O . ASP A 1 165 ? -20.351 -7.127 34.321 1.00 81.12 165 ASP A O 1
ATOM 1313 N N . VAL A 1 166 ? -21.181 -5.066 33.981 1.00 84.94 166 VAL A N 1
ATOM 1314 C CA . VAL A 1 166 ? -22.363 -5.504 33.220 1.00 84.94 166 VAL A CA 1
ATOM 1315 C C . VAL A 1 166 ? -21.932 -6.195 31.932 1.00 84.94 166 VAL A C 1
ATOM 1317 O O . VAL A 1 166 ? -22.362 -7.315 31.660 1.00 84.94 166 VAL A O 1
ATOM 1320 N N . ILE A 1 167 ? -21.046 -5.547 31.173 1.00 83.50 167 ILE A N 1
ATOM 1321 C CA . ILE A 1 167 ? -20.556 -6.057 29.892 1.00 83.50 167 ILE A CA 1
ATOM 1322 C C . ILE A 1 167 ? -19.813 -7.381 30.079 1.00 83.50 167 ILE A C 1
ATOM 1324 O O . ILE A 1 167 ? -20.008 -8.298 29.294 1.00 83.50 167 ILE A O 1
ATOM 1328 N N . LYS A 1 168 ? -19.021 -7.539 31.143 1.00 79.25 168 LYS A N 1
ATOM 1329 C CA . LYS A 1 168 ? -18.345 -8.812 31.441 1.00 79.25 168 LYS A CA 1
ATOM 1330 C C . LYS A 1 168 ? -19.316 -9.983 31.577 1.00 79.25 168 LYS A C 1
ATOM 1332 O O . LYS A 1 168 ? -19.089 -11.038 30.993 1.00 79.25 168 LYS A O 1
ATOM 1337 N N . ILE A 1 169 ? -20.390 -9.809 32.349 1.00 82.75 169 ILE A N 1
ATOM 1338 C CA . ILE A 1 169 ? -21.395 -10.866 32.538 1.00 82.75 169 ILE A CA 1
ATOM 1339 C C . ILE A 1 169 ? -22.148 -11.149 31.230 1.00 82.75 169 ILE A C 1
ATOM 1341 O O . ILE A 1 169 ? -22.486 -12.305 30.957 1.00 82.75 169 ILE A O 1
ATOM 1345 N N . ASP A 1 170 ? -22.381 -10.116 30.419 1.00 86.69 170 ASP A N 1
ATOM 1346 C CA . ASP A 1 170 ? -22.974 -10.253 29.086 1.00 86.69 170 ASP A CA 1
ATOM 1347 C C . ASP A 1 170 ? -22.082 -11.101 28.168 1.00 86.69 170 ASP A C 1
ATOM 1349 O O . ASP A 1 170 ? -22.547 -12.073 27.578 1.00 86.69 170 ASP A O 1
ATOM 1353 N N . LEU A 1 171 ? -20.778 -10.803 28.122 1.00 86.38 171 LEU A N 1
ATOM 1354 C CA . LEU A 1 171 ? -19.810 -11.514 27.284 1.00 86.38 171 LEU A CA 1
ATOM 1355 C C . LEU A 1 171 ? -19.687 -12.992 27.657 1.00 86.38 171 LEU A C 1
ATOM 1357 O O . LEU A 1 171 ? -19.723 -13.829 26.767 1.00 86.38 171 LEU A O 1
ATOM 1361 N N . VAL A 1 172 ? -19.626 -13.343 28.946 1.00 83.94 172 VAL A N 1
ATOM 1362 C CA . VAL A 1 172 ? -19.597 -14.763 29.355 1.00 83.94 172 VAL A CA 1
ATOM 1363 C C . VAL A 1 172 ? -20.834 -15.510 28.849 1.00 83.94 172 VAL A C 1
ATOM 1365 O O . VAL A 1 172 ? -20.717 -16.624 28.352 1.00 83.94 172 VAL A O 1
ATOM 1368 N N . SER A 1 173 ? -22.010 -14.882 28.935 1.00 83.31 173 SER A N 1
ATOM 1369 C CA . SER A 1 173 ? -23.266 -15.501 28.491 1.00 83.31 173 SER A CA 1
ATOM 1370 C C . SER A 1 173 ? -23.272 -15.699 26.967 1.00 83.31 173 SER A C 1
ATOM 1372 O O . SER A 1 173 ? -23.577 -16.783 26.482 1.00 83.31 173 SER A O 1
ATOM 1374 N N . ARG A 1 174 ? -22.839 -14.681 26.214 1.00 86.94 174 ARG A N 1
ATOM 1375 C CA . ARG A 1 174 ? -22.725 -14.730 24.747 1.00 86.94 174 ARG A CA 1
ATOM 1376 C C . ARG A 1 174 ? -21.685 -15.739 24.259 1.00 86.94 174 ARG A C 1
ATOM 1378 O O . ARG A 1 174 ? -21.880 -16.352 23.217 1.00 86.94 174 ARG A O 1
ATOM 1385 N N . GLU A 1 175 ? -20.591 -15.911 24.992 1.00 90.19 175 GLU A N 1
ATOM 1386 C CA . GLU A 1 175 ? -19.540 -16.879 24.664 1.00 90.19 175 GLU A CA 1
ATOM 1387 C C . GLU A 1 175 ? -20.006 -18.328 24.863 1.00 90.19 175 GLU A C 1
ATOM 1389 O O . GLU A 1 175 ? -19.550 -19.226 24.157 1.00 90.19 175 GLU A O 1
ATOM 1394 N N . ASP A 1 176 ? -20.930 -18.567 25.797 1.00 86.06 176 ASP A N 1
ATOM 1395 C CA . ASP A 1 176 ? -21.565 -19.875 25.968 1.00 86.06 176 ASP A CA 1
ATOM 1396 C C . ASP A 1 176 ? -22.594 -20.170 24.857 1.00 86.06 176 ASP A C 1
ATOM 1398 O O . ASP A 1 176 ? -22.735 -21.323 24.453 1.00 86.06 176 ASP A O 1
ATOM 1402 N N . GLU A 1 177 ? -23.279 -19.146 24.334 1.00 87.06 177 GLU A N 1
ATOM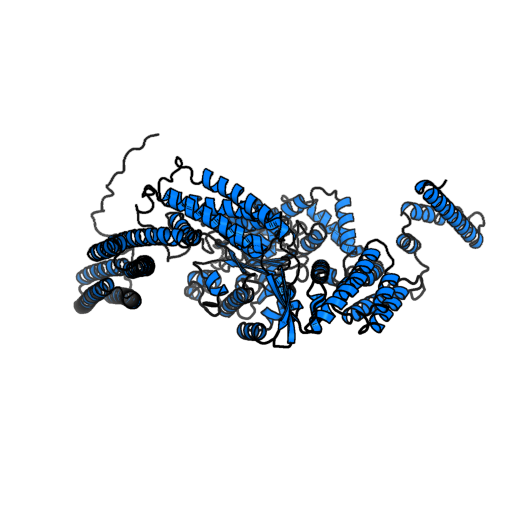 1403 C CA . GLU A 1 177 ? -24.256 -19.270 23.238 1.00 87.06 177 GLU A CA 1
ATOM 1404 C C . GLU A 1 177 ? -23.607 -19.365 21.847 1.00 87.06 177 GLU A C 1
ATOM 1406 O O . GLU A 1 177 ? -24.031 -20.163 21.012 1.00 87.06 177 GLU A O 1
ATOM 1411 N N . ASN A 1 178 ? -22.582 -18.550 21.587 1.00 88.00 178 ASN A N 1
ATOM 1412 C CA . ASN A 1 178 ? -21.874 -18.467 20.311 1.00 88.00 178 ASN A CA 1
ATOM 1413 C C . ASN A 1 178 ? -20.351 -18.388 20.546 1.00 88.00 178 ASN A C 1
ATOM 1415 O O . ASN A 1 178 ? -19.779 -17.287 20.542 1.00 88.00 178 ASN A O 1
ATOM 1419 N N . PRO A 1 179 ? -19.690 -19.540 20.764 1.00 91.62 179 PRO A N 1
ATOM 1420 C CA . PRO A 1 179 ? -18.261 -19.617 21.058 1.00 91.62 179 PRO A CA 1
ATOM 1421 C C . PRO A 1 179 ? -17.379 -18.852 20.059 1.00 91.62 179 PRO A C 1
ATOM 1423 O O . PRO A 1 179 ? -17.512 -18.992 18.845 1.00 91.62 179 PRO A O 1
ATOM 1426 N N . GLY A 1 180 ? -16.448 -18.047 20.570 1.00 88.31 180 GLY A N 1
ATOM 1427 C CA . GLY A 1 180 ? -15.470 -17.269 19.806 1.00 88.31 180 GLY A CA 1
ATOM 1428 C C . GLY A 1 180 ? -15.986 -15.920 19.302 1.00 88.31 180 GLY A C 1
ATOM 1429 O O . GLY A 1 180 ? -15.199 -15.101 18.829 1.00 88.31 180 GLY A O 1
ATOM 1430 N N . SER A 1 181 ? -17.289 -15.642 19.421 1.00 86.94 181 SER A N 1
ATOM 1431 C CA . SER A 1 181 ? -17.895 -14.389 18.945 1.00 86.94 181 SER A CA 1
ATOM 1432 C C . SER A 1 181 ? -17.581 -13.169 19.816 1.00 86.94 181 SER A C 1
ATOM 1434 O O . SER A 1 181 ? -17.785 -12.033 19.387 1.00 86.94 181 SER A O 1
ATOM 1436 N N . THR A 1 182 ? -17.098 -13.381 21.041 1.00 89.19 182 THR A N 1
ATOM 1437 C CA . THR A 1 182 ? -16.914 -12.310 22.031 1.00 89.19 182 THR A CA 1
ATOM 1438 C C . THR A 1 182 ? -15.494 -11.756 22.086 1.00 89.19 182 THR A C 1
ATOM 1440 O O . THR A 1 182 ? -15.276 -10.683 22.655 1.00 89.19 182 THR A O 1
ATOM 1443 N N . TRP A 1 183 ? -14.526 -12.446 21.473 1.00 91.50 183 TRP A N 1
ATOM 1444 C CA . TRP A 1 183 ? -13.108 -12.098 21.574 1.00 91.50 183 TRP A CA 1
ATOM 1445 C C . TRP A 1 183 ? -12.787 -10.704 21.036 1.00 91.50 183 TRP A C 1
ATOM 1447 O O . TRP A 1 183 ? -12.061 -9.967 21.695 1.00 91.50 183 TRP A O 1
ATOM 1457 N N . GLN A 1 184 ? -13.387 -10.292 19.913 1.00 87.25 184 GLN A N 1
ATOM 1458 C CA . GLN A 1 184 ? -13.168 -8.944 19.378 1.00 87.25 184 GLN A CA 1
ATOM 1459 C C . GLN A 1 184 ? -13.564 -7.868 20.395 1.00 87.25 184 GLN A C 1
ATOM 1461 O O . GLN A 1 184 ? -12.823 -6.922 20.629 1.00 87.25 184 GLN A O 1
ATOM 1466 N N . THR A 1 185 ? -14.694 -8.058 21.080 1.00 86.31 185 THR A N 1
ATOM 1467 C CA . THR A 1 185 ? -15.137 -7.133 22.126 1.00 86.31 185 THR A CA 1
ATOM 1468 C C . THR A 1 185 ? -14.188 -7.139 23.331 1.00 86.31 185 THR A C 1
ATOM 1470 O O . THR A 1 185 ? -13.910 -6.084 23.896 1.00 86.31 185 THR A O 1
ATOM 1473 N N . HIS A 1 186 ? -13.652 -8.302 23.723 1.00 86.56 186 HIS A N 1
ATOM 1474 C CA . HIS A 1 186 ? -12.601 -8.374 24.745 1.00 86.56 186 HIS A CA 1
ATOM 1475 C C . HIS A 1 186 ? -11.331 -7.627 24.320 1.00 86.56 186 HIS A C 1
ATOM 1477 O O . HIS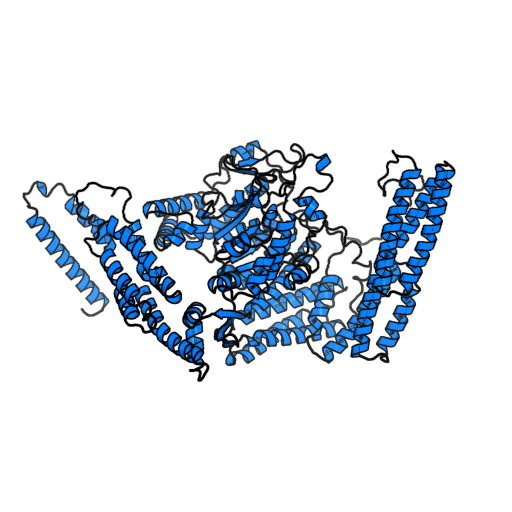 A 1 186 ? -10.734 -6.935 25.145 1.00 86.56 186 HIS A O 1
ATOM 1483 N N . LEU A 1 187 ? -10.945 -7.734 23.050 1.00 87.12 187 LEU A N 1
ATOM 1484 C CA . LEU A 1 187 ? -9.769 -7.079 22.498 1.00 87.12 187 LEU A CA 1
ATOM 1485 C C . LEU A 1 187 ? -9.932 -5.557 22.433 1.00 87.12 187 LEU A C 1
ATOM 1487 O O . LEU A 1 187 ? -9.021 -4.840 22.831 1.00 87.12 187 LEU A O 1
ATOM 1491 N N . ASP A 1 188 ? -11.094 -5.051 22.022 1.00 84.12 188 ASP A N 1
ATOM 1492 C CA . ASP A 1 188 ? -11.366 -3.607 21.995 1.00 84.12 188 ASP A CA 1
ATOM 1493 C C . ASP A 1 188 ? -11.227 -2.990 23.399 1.00 84.12 188 ASP A C 1
ATOM 1495 O O . ASP A 1 188 ? -10.648 -1.917 23.580 1.00 84.12 188 ASP A O 1
ATOM 1499 N N . TYR A 1 189 ? -11.682 -3.712 24.426 1.00 79.75 189 TYR A N 1
ATOM 1500 C CA . TYR A 1 189 ? -11.468 -3.318 25.816 1.00 79.75 189 TYR A CA 1
ATOM 1501 C C . TYR A 1 189 ? -10.024 -3.460 26.277 1.00 79.75 189 TYR A C 1
ATOM 1503 O O . TYR A 1 189 ? -9.573 -2.628 27.062 1.00 79.75 189 TYR A O 1
ATOM 1511 N N . ALA A 1 190 ? -9.309 -4.477 25.802 1.00 83.50 190 ALA A N 1
ATOM 1512 C CA . ALA A 1 190 ? -7.894 -4.663 26.087 1.00 83.50 190 ALA A CA 1
ATOM 1513 C C . ALA A 1 190 ? -7.046 -3.515 25.525 1.00 83.50 190 ALA A C 1
ATOM 1515 O O . ALA A 1 190 ? -6.146 -3.050 26.216 1.00 83.50 190 ALA A O 1
ATOM 1516 N N . ILE A 1 191 ? -7.365 -3.029 24.321 1.00 83.69 191 ILE A N 1
ATOM 1517 C CA . ILE A 1 191 ? -6.719 -1.867 23.694 1.00 83.69 191 ILE A CA 1
ATOM 1518 C C . ILE A 1 191 ? -6.916 -0.622 24.571 1.00 83.69 191 ILE A C 1
ATOM 1520 O O . ILE A 1 191 ? -5.943 0.038 24.930 1.00 83.69 191 ILE A O 1
ATOM 1524 N N . ASP A 1 192 ? -8.158 -0.342 24.979 1.00 77.44 192 ASP A N 1
ATOM 1525 C CA . ASP A 1 192 ? -8.467 0.757 25.907 1.00 77.44 192 ASP A CA 1
ATOM 1526 C C . ASP A 1 192 ? -7.721 0.617 27.251 1.00 77.44 192 ASP A C 1
ATOM 1528 O O . ASP A 1 192 ? -7.245 1.609 27.804 1.00 77.44 192 ASP A O 1
ATOM 1532 N N . ASP A 1 193 ? -7.644 -0.599 27.803 1.00 77.94 193 ASP A N 1
ATOM 1533 C CA . ASP A 1 193 ? -7.007 -0.854 29.098 1.00 77.94 193 ASP A CA 1
ATOM 1534 C C . ASP A 1 193 ? -5.470 -0.759 29.017 1.00 77.94 193 ASP A C 1
ATOM 1536 O O . ASP A 1 193 ? -4.846 -0.338 29.995 1.00 77.94 193 ASP A O 1
ATOM 1540 N N . ALA A 1 194 ? -4.874 -1.116 27.872 1.00 79.69 194 ALA A N 1
ATOM 1541 C CA . ALA A 1 194 ? -3.432 -1.104 27.614 1.00 79.69 194 ALA A CA 1
ATOM 1542 C C . ALA A 1 194 ? -2.861 0.289 27.294 1.00 79.69 194 ALA A C 1
ATOM 1544 O O . ALA A 1 194 ? -1.657 0.492 27.461 1.00 79.69 194 ALA A O 1
ATOM 1545 N N . GLU A 1 195 ? -3.696 1.240 26.852 1.00 77.31 195 GLU A N 1
ATOM 1546 C CA . GLU A 1 195 ? -3.286 2.616 26.530 1.00 77.31 195 GLU A CA 1
ATOM 1547 C C . GLU A 1 195 ? -2.500 3.224 27.716 1.00 77.31 195 GLU A C 1
ATOM 1549 O O . GLU A 1 195 ? -2.978 3.145 28.846 1.00 77.31 195 GLU A O 1
ATOM 1554 N N . PRO A 1 196 ? -1.302 3.816 27.538 1.00 69.06 196 PRO A N 1
ATOM 1555 C CA . PRO A 1 196 ? -0.498 4.368 28.642 1.00 69.06 196 PRO A CA 1
ATOM 1556 C C . PRO A 1 196 ? -1.137 5.566 29.361 1.00 69.06 196 PRO A C 1
ATOM 1558 O O . PRO A 1 196 ? -1.983 6.277 28.822 1.00 69.06 196 PRO A O 1
ATOM 1561 N N . SER A 1 197 ? -0.756 5.814 30.622 1.00 52.78 197 SER A N 1
ATOM 1562 C CA . SER A 1 197 ? -1.263 6.962 31.398 1.00 52.78 197 SER A CA 1
ATOM 1563 C C . SER A 1 197 ? -0.423 8.217 31.151 1.00 52.78 197 SER A C 1
ATOM 1565 O O . SER A 1 197 ? 0.688 8.314 31.661 1.00 52.78 197 SER A O 1
ATOM 1567 N N . GLY A 1 198 ? -0.946 9.207 30.419 1.00 48.66 198 GLY A N 1
ATOM 1568 C CA . GLY A 1 198 ? -0.257 10.490 30.227 1.00 48.66 198 GLY A CA 1
ATOM 1569 C C . GLY A 1 198 ? -0.849 11.372 29.126 1.00 48.66 198 GLY A C 1
ATOM 1570 O O . GLY A 1 198 ? -1.700 10.944 28.350 1.00 48.66 198 GLY A O 1
ATOM 1571 N N . ARG A 1 199 ? -0.402 12.635 29.053 1.00 38.34 199 ARG A N 1
ATOM 1572 C CA . ARG A 1 199 ? -0.702 13.530 27.923 1.00 38.34 199 ARG A CA 1
ATOM 1573 C C . ARG A 1 199 ? 0.019 13.008 26.677 1.00 38.34 199 ARG A C 1
ATOM 1575 O O . ARG A 1 199 ? 1.231 13.165 26.569 1.00 38.34 199 ARG A O 1
ATOM 1582 N N . ILE A 1 200 ? -0.728 12.464 25.720 1.00 39.00 200 ILE A N 1
ATOM 1583 C CA . ILE A 1 200 ? -0.254 12.349 24.338 1.00 39.00 200 ILE A CA 1
ATOM 1584 C C . ILE A 1 200 ? -0.234 13.776 23.769 1.00 39.00 200 ILE A C 1
ATOM 1586 O O . ILE A 1 200 ? -1.265 14.454 23.719 1.00 39.00 200 ILE A O 1
ATOM 1590 N N . VAL A 1 201 ? 0.952 14.285 23.435 1.00 31.94 201 VAL A N 1
ATOM 1591 C CA . VAL A 1 201 ? 1.118 15.628 22.862 1.00 31.94 201 VAL A CA 1
ATOM 1592 C C . VAL A 1 201 ? 0.538 15.604 21.448 1.00 31.94 201 VAL A C 1
ATOM 1594 O O . VAL A 1 201 ? 1.137 15.015 20.556 1.00 31.94 201 VAL A O 1
ATOM 1597 N N . GLY A 1 202 ? -0.632 16.221 21.245 1.00 31.66 202 GLY A N 1
ATOM 1598 C CA . GLY A 1 202 ? -1.207 16.379 19.902 1.00 31.66 202 GLY A CA 1
ATOM 1599 C C . GLY A 1 202 ? -2.724 16.549 19.794 1.00 31.66 202 GLY A C 1
ATOM 1600 O O . GLY A 1 202 ? -3.196 16.938 18.735 1.00 31.66 202 GLY A O 1
ATOM 1601 N N . GLY A 1 203 ? -3.508 16.333 20.856 1.00 30.25 203 GLY A N 1
ATOM 1602 C CA . GLY A 1 203 ? -4.961 16.517 20.779 1.00 30.25 203 GLY A CA 1
ATOM 1603 C C . GLY A 1 203 ? -5.590 16.883 22.117 1.00 30.25 203 GLY A C 1
ATOM 1604 O O . GLY A 1 203 ? -5.499 16.135 23.086 1.00 30.25 203 GLY A O 1
ATOM 1605 N N . ILE A 1 204 ? -6.293 18.017 22.170 1.00 26.39 204 ILE A N 1
ATOM 1606 C CA . ILE A 1 204 ? -6.995 18.511 23.372 1.00 26.39 204 ILE A CA 1
ATOM 1607 C C . ILE A 1 204 ? -8.166 17.590 23.813 1.00 26.39 204 ILE A C 1
ATOM 1609 O O . ILE A 1 204 ? -8.767 17.814 24.856 1.00 26.39 204 ILE A O 1
ATOM 1613 N N . LYS A 1 205 ? -8.469 16.480 23.122 1.00 31.44 205 LYS A N 1
ATOM 1614 C CA . LYS A 1 205 ? -9.674 15.663 23.390 1.00 31.44 205 LYS A CA 1
ATOM 1615 C C . LYS A 1 205 ? -9.520 14.384 24.234 1.00 31.44 205 LYS A C 1
ATOM 1617 O O . LYS A 1 205 ? -10.520 13.700 24.428 1.00 31.44 205 LYS A O 1
ATOM 1622 N N . LYS A 1 206 ? -8.350 14.038 24.788 1.00 38.72 206 LYS A N 1
ATOM 1623 C CA . LYS A 1 206 ? -8.165 12.738 25.493 1.00 38.72 206 LYS A CA 1
ATOM 1624 C C . LYS A 1 206 ? -7.749 12.802 26.974 1.00 38.72 206 LYS A C 1
ATOM 1626 O O . LYS A 1 206 ? -7.310 11.804 27.532 1.00 38.72 206 LYS A O 1
ATOM 1631 N N . ALA A 1 207 ? -7.918 13.933 27.658 1.00 29.83 207 ALA A N 1
ATOM 1632 C CA . ALA A 1 207 ? -7.357 14.127 29.005 1.00 29.83 207 ALA A CA 1
ATOM 1633 C C . ALA A 1 207 ? -8.031 13.358 30.174 1.00 29.83 207 ALA A C 1
ATOM 1635 O O . ALA A 1 207 ? -7.541 13.460 31.293 1.00 29.83 207 ALA A O 1
ATOM 1636 N N . PHE A 1 208 ? -9.104 12.577 29.973 1.00 36.53 208 PHE A N 1
ATOM 1637 C CA . PHE A 1 208 ? -9.823 11.929 31.093 1.00 36.53 208 PHE A CA 1
ATOM 1638 C C . PHE A 1 208 ? -10.284 10.479 30.842 1.00 36.53 208 PHE A C 1
ATOM 1640 O O . PHE A 1 208 ? -11.265 10.035 31.437 1.00 36.53 208 PHE A O 1
ATOM 1647 N N . LYS A 1 209 ? -9.598 9.701 29.986 1.00 42.47 209 LYS A N 1
ATOM 1648 C CA . LYS A 1 209 ? -9.939 8.269 29.820 1.00 42.47 209 LYS A CA 1
ATOM 1649 C C . LYS A 1 209 ? -9.490 7.382 30.991 1.00 42.47 209 LYS A C 1
ATOM 1651 O O . LYS A 1 209 ? -10.165 6.396 31.264 1.00 42.47 209 LYS A O 1
ATOM 1656 N N . LYS A 1 210 ? -8.430 7.742 31.724 1.00 42.16 210 LYS A N 1
ATOM 1657 C CA . LYS A 1 210 ? -7.970 6.956 32.878 1.00 42.16 210 LYS A CA 1
ATOM 1658 C C . LYS A 1 210 ? -8.514 7.497 34.193 1.00 42.16 210 LYS A C 1
ATOM 1660 O O . LYS A 1 210 ? -8.116 8.565 34.656 1.00 42.16 210 LYS A O 1
ATOM 1665 N N . VAL A 1 211 ? -9.391 6.718 34.816 1.00 41.12 211 VAL A N 1
ATOM 1666 C CA . VAL A 1 211 ? -9.742 6.873 36.230 1.00 41.12 211 VAL A CA 1
ATOM 1667 C C . VAL A 1 211 ? -8.527 6.455 37.068 1.00 41.12 211 VAL A C 1
ATOM 1669 O O . VAL A 1 211 ? -8.108 5.297 36.957 1.00 41.12 211 VAL A O 1
ATOM 1672 N N . PRO A 1 212 ? -7.952 7.335 37.911 1.00 37.50 212 PRO A N 1
ATOM 1673 C CA . PRO A 1 212 ? -6.878 6.946 38.824 1.00 37.50 212 PRO A CA 1
ATOM 1674 C C . PRO A 1 212 ? -7.330 5.774 39.713 1.00 37.50 212 PRO A C 1
ATOM 1676 O O . PRO A 1 212 ? -8.380 5.860 40.348 1.00 37.50 212 PRO A O 1
ATOM 1679 N N . GLY A 1 213 ? -6.577 4.668 39.736 1.00 44.66 213 GLY A N 1
ATOM 1680 C CA . GLY A 1 213 ? -6.866 3.494 40.571 1.00 44.66 213 GLY A CA 1
ATOM 1681 C C . GLY A 1 213 ? -7.852 2.457 40.004 1.00 44.66 213 GLY A C 1
ATOM 1682 O O . GLY A 1 213 ? -8.108 1.450 40.664 1.00 44.66 213 GLY A O 1
ATOM 1683 N N . PHE A 1 214 ? -8.432 2.648 38.808 1.00 48.19 214 PHE A N 1
ATOM 1684 C CA . PHE A 1 214 ? -9.269 1.606 38.176 1.00 48.19 214 PHE A CA 1
ATOM 1685 C C . PHE A 1 214 ? -8.439 0.575 37.404 1.00 48.19 214 PHE A C 1
ATOM 1687 O O . PHE A 1 214 ? -8.713 -0.624 37.498 1.00 48.19 214 PHE A O 1
ATOM 1694 N N . HIS A 1 215 ? -7.416 1.036 36.679 1.00 52.00 215 HIS A N 1
ATOM 1695 C CA . HIS A 1 215 ? -6.510 0.163 35.930 1.00 52.00 215 HIS A CA 1
ATOM 1696 C C . HIS A 1 215 ? -5.619 -0.674 36.853 1.00 52.00 215 HIS A C 1
ATOM 1698 O O . HIS A 1 215 ? -5.263 -1.776 36.462 1.00 52.00 215 HIS A O 1
ATOM 1704 N N . ASP A 1 216 ? -5.375 -0.216 38.088 1.00 52.69 216 ASP A N 1
ATOM 1705 C CA . ASP A 1 216 ? -4.561 -0.884 39.120 1.00 52.69 216 ASP A CA 1
ATOM 1706 C C . ASP A 1 216 ? -5.278 -2.042 39.838 1.00 52.69 216 ASP A C 1
ATOM 1708 O O . ASP A 1 216 ? -4.700 -2.699 40.703 1.00 52.69 216 ASP A O 1
ATOM 1712 N N . LYS A 1 217 ? -6.557 -2.297 39.523 1.00 58.94 217 LYS A N 1
ATOM 1713 C CA . LYS A 1 217 ? -7.318 -3.374 40.168 1.00 58.94 217 LYS A CA 1
ATOM 1714 C C . LYS A 1 217 ? -6.875 -4.745 39.639 1.00 58.94 217 LYS A C 1
ATOM 1716 O O . LYS A 1 217 ? -6.795 -4.905 38.419 1.00 58.94 217 LYS A O 1
ATOM 1721 N N . PRO A 1 218 ? -6.678 -5.743 40.521 1.00 62.50 218 PRO A N 1
ATOM 1722 C CA . PRO A 1 218 ? -6.341 -7.099 40.108 1.00 62.50 218 PRO A CA 1
ATOM 1723 C C . PRO A 1 218 ? -7.475 -7.728 39.297 1.00 62.50 218 PRO A C 1
ATOM 1725 O O . PRO A 1 218 ? -8.649 -7.379 39.470 1.00 62.50 218 PRO A O 1
ATOM 1728 N N . ILE A 1 219 ? -7.120 -8.669 38.422 1.00 66.12 219 ILE A N 1
ATOM 1729 C CA . ILE A 1 219 ? -8.096 -9.466 37.676 1.00 66.12 219 ILE A CA 1
ATOM 1730 C C . ILE A 1 219 ? -8.850 -10.374 38.670 1.00 66.12 219 ILE A C 1
ATOM 1732 O O . ILE A 1 219 ? -8.209 -11.127 39.404 1.00 66.12 219 ILE A O 1
ATOM 1736 N N . PRO A 1 220 ? -10.194 -10.320 38.726 1.00 64.94 220 PRO A N 1
ATOM 1737 C CA . PRO A 1 220 ? -11.008 -11.232 39.525 1.00 64.94 220 PRO A CA 1
ATOM 1738 C C . PRO A 1 220 ? -10.753 -12.717 39.227 1.00 64.94 220 PRO A C 1
ATOM 1740 O O . PRO A 1 220 ? -10.506 -13.121 38.089 1.00 64.94 220 PRO A O 1
ATOM 1743 N N . GLU A 1 221 ? -10.884 -13.550 40.256 1.00 60.34 221 GLU A N 1
ATOM 1744 C CA . GLU A 1 221 ? -10.716 -15.002 40.161 1.00 60.34 221 GLU A CA 1
ATOM 1745 C C . GLU A 1 221 ? -11.723 -15.621 39.167 1.00 60.34 221 GLU A C 1
ATOM 1747 O O . GLU A 1 221 ? -12.918 -15.323 39.204 1.00 60.34 221 GLU A O 1
ATOM 1752 N N . GLY A 1 222 ? -11.237 -16.452 38.238 1.00 69.62 222 GLY A N 1
ATOM 1753 C CA . GLY A 1 222 ? -12.037 -17.074 37.169 1.00 69.62 222 GLY A CA 1
ATOM 1754 C C . GLY A 1 222 ? -12.161 -16.261 35.870 1.00 69.62 222 GLY A C 1
ATOM 1755 O O . GLY A 1 222 ? -12.411 -16.848 34.817 1.00 69.62 222 GLY A O 1
ATOM 1756 N N . GLU A 1 223 ? -11.906 -14.947 35.890 1.00 76.12 223 GLU A N 1
ATOM 1757 C CA . GLU A 1 223 ? -11.973 -14.097 34.685 1.00 76.12 223 GLU A CA 1
ATOM 1758 C C . GLU A 1 223 ? -10.868 -14.451 33.679 1.00 76.12 223 GLU A C 1
ATOM 1760 O O . GLU A 1 223 ? -11.107 -14.516 32.475 1.00 76.12 223 GLU A O 1
ATOM 1765 N N . TYR A 1 224 ? -9.680 -14.796 34.175 1.00 80.25 224 TYR A N 1
ATOM 1766 C CA . TYR A 1 224 ? -8.557 -15.215 33.338 1.00 80.25 224 TYR A CA 1
ATOM 1767 C C . TYR A 1 224 ? -8.833 -16.515 32.561 1.00 80.25 224 TYR A C 1
ATOM 1769 O O . TYR A 1 224 ? -8.466 -16.646 31.394 1.00 80.25 224 TYR A O 1
ATOM 1777 N N . ALA A 1 225 ? -9.552 -17.461 33.176 1.00 83.00 225 ALA A N 1
ATOM 1778 C CA . ALA A 1 225 ? -9.958 -18.704 32.524 1.00 83.00 225 ALA A CA 1
ATOM 1779 C C . ALA A 1 225 ? -11.040 -18.470 31.454 1.00 83.00 225 ALA A C 1
ATOM 1781 O O . ALA A 1 225 ? -11.005 -19.102 30.398 1.00 83.00 225 ALA A O 1
ATOM 1782 N N . ALA A 1 226 ? -11.970 -17.539 31.699 1.00 84.50 226 ALA A N 1
ATOM 1783 C CA . ALA A 1 226 ? -12.971 -17.139 30.711 1.00 84.50 226 ALA A CA 1
ATOM 1784 C C . ALA A 1 226 ? -12.322 -16.467 29.488 1.00 84.50 226 ALA A C 1
ATOM 1786 O O . ALA A 1 226 ? -12.662 -16.809 28.357 1.00 84.50 226 ALA A O 1
ATOM 1787 N N . LEU A 1 227 ? -11.329 -15.594 29.705 1.00 87.75 227 LEU A N 1
ATOM 1788 C CA . LEU A 1 227 ? -10.544 -14.984 28.625 1.00 87.75 227 LEU A CA 1
ATOM 1789 C C . LEU A 1 227 ? -9.793 -16.038 27.802 1.00 87.75 227 LEU A C 1
ATOM 1791 O O . LEU A 1 227 ? -9.860 -16.005 26.575 1.00 87.75 227 LEU A O 1
ATOM 1795 N N . LYS A 1 228 ? -9.153 -17.020 28.458 1.00 90.56 228 LYS A N 1
ATOM 1796 C CA . LYS A 1 228 ? -8.514 -18.152 27.765 1.00 90.56 228 LYS A CA 1
ATOM 1797 C C . LYS A 1 228 ? -9.516 -18.924 26.901 1.00 90.56 228 LYS A C 1
ATOM 1799 O O . LYS A 1 228 ? -9.211 -19.249 25.756 1.00 90.56 228 LYS A O 1
ATOM 1804 N N . LYS A 1 229 ? -10.711 -19.218 27.433 1.00 91.44 229 LYS A N 1
ATOM 1805 C CA . LYS A 1 229 ? -11.780 -19.916 26.697 1.00 91.44 229 LYS A CA 1
ATOM 1806 C C . LYS A 1 229 ? -12.197 -19.127 25.451 1.00 91.44 229 LYS A C 1
ATOM 1808 O O . LYS A 1 229 ? -12.197 -19.698 24.363 1.00 91.44 229 LYS A O 1
ATOM 1813 N N . ALA A 1 230 ? -12.486 -17.833 25.605 1.00 92.56 230 ALA A N 1
ATOM 1814 C CA . ALA A 1 230 ? -12.872 -16.957 24.499 1.00 92.56 230 ALA A CA 1
ATOM 1815 C C . ALA A 1 230 ? -11.776 -16.871 23.423 1.00 92.56 230 ALA A C 1
ATOM 1817 O O . ALA A 1 230 ? -12.069 -17.002 22.237 1.00 92.56 230 ALA A O 1
ATOM 1818 N N . PHE A 1 231 ? -10.509 -16.740 23.832 1.00 94.25 231 PHE A N 1
ATOM 1819 C CA . PHE A 1 231 ? -9.360 -16.719 22.923 1.00 94.25 231 PHE A CA 1
ATOM 1820 C C . PHE A 1 231 ? -9.235 -18.001 22.095 1.00 94.25 231 PHE A C 1
ATOM 1822 O O . PHE A 1 231 ? -9.095 -17.943 20.875 1.00 94.25 231 PHE A O 1
ATOM 1829 N N . VAL A 1 232 ? -9.300 -19.170 22.743 1.00 94.62 232 VAL A N 1
ATOM 1830 C CA . VAL A 1 232 ? -9.183 -20.470 22.062 1.00 94.62 232 VAL A CA 1
ATOM 1831 C C . VAL A 1 232 ? -10.335 -20.683 21.082 1.00 94.62 232 VAL A C 1
ATOM 1833 O O . VAL A 1 232 ? -10.113 -21.147 19.963 1.00 94.62 232 VAL A O 1
ATOM 1836 N N . ASN A 1 233 ? -11.561 -20.335 21.476 1.00 95.25 233 ASN A N 1
ATOM 1837 C CA . ASN A 1 233 ? -12.714 -20.451 20.589 1.00 95.25 233 ASN A CA 1
ATOM 1838 C C . ASN A 1 233 ? -12.617 -19.490 19.400 1.00 95.25 233 ASN A C 1
ATOM 1840 O O . ASN A 1 233 ? -12.917 -19.891 18.278 1.00 95.25 233 ASN A O 1
ATOM 1844 N N . TRP A 1 234 ? -12.144 -18.262 19.619 1.00 95.19 234 TRP A N 1
ATOM 1845 C CA . TRP A 1 234 ? -11.879 -17.319 18.536 1.00 95.19 234 TRP A CA 1
ATOM 1846 C C . TRP A 1 234 ? -10.793 -17.827 17.587 1.00 95.19 234 TRP A C 1
ATOM 1848 O O . TRP A 1 234 ? -11.012 -17.806 16.383 1.00 95.19 234 TRP A O 1
ATOM 1858 N N . CYS A 1 235 ? -9.678 -18.363 18.096 1.00 95.31 235 CYS A N 1
ATOM 1859 C CA . CYS A 1 235 ? -8.624 -18.944 17.257 1.00 95.31 235 CYS A CA 1
ATOM 1860 C C . CYS A 1 235 ? -9.164 -20.077 16.376 1.00 95.31 235 CYS A C 1
ATOM 1862 O O . CYS A 1 235 ? -8.815 -20.160 15.200 1.00 95.31 235 CYS A O 1
ATOM 1864 N N . ARG A 1 236 ? -10.031 -20.936 16.933 1.00 94.44 236 ARG A N 1
ATOM 1865 C CA . ARG A 1 236 ? -10.690 -22.008 16.175 1.00 94.44 236 ARG A CA 1
ATOM 1866 C C . ARG A 1 236 ? -11.562 -21.435 15.062 1.00 94.44 236 ARG A C 1
ATOM 1868 O O . ARG A 1 236 ? -11.369 -21.808 13.913 1.00 94.44 236 ARG A O 1
ATOM 1875 N N . LYS A 1 237 ? -12.462 -20.506 15.394 1.00 93.31 237 LYS A N 1
ATOM 1876 C CA . LYS A 1 237 ? -13.345 -19.864 14.414 1.00 93.31 237 LYS A CA 1
ATOM 1877 C C . LYS A 1 237 ? -12.549 -19.143 13.323 1.00 93.31 237 LYS A C 1
ATOM 1879 O O . LYS A 1 237 ? -12.843 -19.281 12.147 1.00 93.31 237 LYS A O 1
ATOM 1884 N N . LYS A 1 238 ? -11.485 -18.439 13.708 1.00 91.88 238 LYS A N 1
ATOM 1885 C CA . LYS A 1 238 ? -10.599 -17.743 12.776 1.00 91.88 238 LYS A CA 1
ATOM 1886 C C . LYS A 1 238 ? -9.901 -18.715 11.823 1.00 91.88 238 LYS A C 1
ATOM 1888 O O . LYS A 1 238 ? -9.845 -18.461 10.628 1.00 91.88 238 LYS A O 1
ATOM 1893 N N . ALA A 1 239 ? -9.419 -19.852 12.327 1.00 93.06 239 ALA A N 1
ATOM 1894 C CA . ALA A 1 239 ? -8.862 -20.906 11.483 1.00 93.06 239 ALA A CA 1
ATOM 1895 C C . ALA A 1 239 ? -9.922 -21.539 10.561 1.00 93.06 239 ALA A C 1
ATOM 1897 O O . ALA A 1 239 ? -9.625 -21.836 9.408 1.00 93.06 239 ALA A O 1
ATOM 1898 N N . GLU A 1 240 ? -11.157 -21.726 11.030 1.00 92.50 240 GLU A N 1
ATOM 1899 C CA . GLU A 1 240 ? -12.273 -22.172 10.184 1.00 92.50 240 GLU A CA 1
ATOM 1900 C C . GLU A 1 240 ? -12.513 -21.192 9.029 1.00 92.50 240 GLU A C 1
ATOM 1902 O O . GLU A 1 240 ? -12.526 -21.622 7.874 1.00 92.50 240 GLU A O 1
ATOM 1907 N N . ASP A 1 241 ? -12.572 -19.889 9.317 1.00 89.81 241 ASP A N 1
ATOM 1908 C CA . ASP A 1 241 ? -12.736 -18.838 8.309 1.00 89.81 241 ASP A CA 1
ATOM 1909 C C . ASP A 1 241 ? -11.592 -18.863 7.269 1.00 89.81 241 ASP A C 1
ATOM 1911 O O . ASP A 1 241 ? -11.833 -18.926 6.063 1.00 89.81 241 ASP A O 1
ATOM 1915 N N . MET A 1 242 ? -10.335 -18.937 7.718 1.00 89.25 242 MET A N 1
ATOM 1916 C CA . MET A 1 242 ? -9.155 -19.008 6.834 1.00 89.25 242 MET A CA 1
ATOM 1917 C C . MET A 1 242 ? -9.093 -20.301 5.997 1.00 89.25 242 MET A C 1
ATOM 1919 O O . MET A 1 242 ? -8.407 -20.368 4.969 1.00 89.25 242 MET A O 1
ATOM 1923 N N . SER A 1 243 ? -9.794 -21.358 6.420 1.00 91.06 243 SER A N 1
ATOM 1924 C CA . SER A 1 243 ? -9.832 -22.631 5.696 1.00 91.06 243 SER A CA 1
ATOM 1925 C C . SER A 1 243 ? -10.730 -22.596 4.456 1.00 91.06 243 SER A C 1
ATOM 1927 O O . SER A 1 243 ? -10.567 -23.439 3.569 1.00 91.06 243 SER A O 1
ATOM 1929 N N . PHE A 1 244 ? -11.641 -21.618 4.341 1.00 87.81 244 PHE A N 1
ATOM 1930 C CA . PHE A 1 244 ? -12.549 -21.513 3.194 1.00 87.81 244 PHE A CA 1
ATOM 1931 C C . PHE A 1 244 ? -11.812 -21.291 1.874 1.00 87.81 244 PHE A C 1
ATOM 1933 O O . PHE A 1 244 ? -12.229 -21.859 0.862 1.00 87.81 244 PHE A O 1
ATOM 1940 N N . GLY A 1 245 ? -10.704 -20.544 1.896 1.00 84.12 245 GLY A N 1
ATOM 1941 C CA . GLY A 1 245 ? -9.846 -20.335 0.729 1.00 84.12 245 GLY A CA 1
ATOM 1942 C C . GLY A 1 245 ? -8.941 -21.524 0.393 1.00 84.12 245 GLY A C 1
ATOM 1943 O O . GLY A 1 245 ? -8.354 -21.546 -0.677 1.00 84.12 245 GLY A O 1
ATOM 1944 N N . ILE A 1 246 ? -8.807 -22.526 1.270 1.00 87.94 246 ILE A N 1
ATOM 1945 C CA . ILE A 1 246 ? -7.892 -23.664 1.070 1.00 87.94 246 ILE A CA 1
ATOM 1946 C C . ILE A 1 246 ? -8.567 -24.760 0.230 1.00 87.94 246 ILE A C 1
ATOM 1948 O O . ILE A 1 246 ? -9.772 -25.018 0.363 1.00 87.94 246 ILE A O 1
ATOM 1952 N N . GLU A 1 247 ? -7.777 -25.452 -0.598 1.00 84.50 247 GLU A N 1
ATOM 1953 C CA . GLU A 1 247 ? -8.194 -26.661 -1.323 1.00 84.50 247 GLU A CA 1
ATOM 1954 C C . GLU A 1 247 ? -8.829 -27.695 -0.375 1.00 84.50 247 GLU A C 1
ATOM 1956 O O . GLU A 1 247 ? -8.333 -27.951 0.725 1.00 84.50 247 GLU A O 1
ATOM 1961 N N . LYS A 1 248 ? -9.952 -28.292 -0.796 1.00 84.56 248 LYS A N 1
ATOM 1962 C CA . LYS A 1 248 ? -10.814 -29.122 0.068 1.00 84.56 248 LYS A CA 1
ATOM 1963 C C . LYS A 1 248 ? -10.078 -30.276 0.758 1.00 84.56 248 LYS A C 1
ATOM 1965 O O . LYS A 1 248 ? -10.400 -30.583 1.900 1.00 84.56 248 LYS A O 1
ATOM 1970 N N . ASP A 1 249 ? -9.111 -30.895 0.091 1.00 88.19 249 ASP A N 1
ATOM 1971 C CA . ASP A 1 249 ? -8.325 -32.033 0.581 1.00 88.19 249 ASP A CA 1
ATOM 1972 C C . ASP A 1 249 ? -7.266 -31.654 1.631 1.00 88.19 249 ASP A C 1
ATOM 1974 O O . ASP A 1 249 ? -6.815 -32.519 2.377 1.00 88.19 249 ASP A O 1
ATOM 1978 N N . LYS A 1 250 ? -6.910 -30.368 1.742 1.00 92.19 250 LYS A N 1
ATOM 1979 C CA . LYS A 1 250 ? -5.905 -29.862 2.695 1.00 92.19 250 LYS A CA 1
ATOM 1980 C C . LYS A 1 250 ? -6.500 -29.145 3.910 1.00 92.19 250 LYS A C 1
ATOM 1982 O O . LYS A 1 250 ? -5.770 -28.814 4.846 1.00 92.19 250 LYS A O 1
ATOM 1987 N N . ARG A 1 251 ? -7.818 -28.905 3.929 1.00 92.31 251 ARG A N 1
ATOM 1988 C CA . ARG A 1 251 ? -8.499 -28.146 5.000 1.00 92.31 251 ARG A CA 1
ATOM 1989 C C . ARG A 1 251 ? -8.335 -28.779 6.378 1.00 92.31 251 ARG A C 1
ATOM 1991 O O . ARG A 1 251 ? -7.973 -28.085 7.324 1.00 92.31 251 ARG A O 1
ATOM 1998 N N . ASP A 1 252 ? -8.552 -30.087 6.487 1.00 94.19 252 ASP A N 1
ATOM 1999 C CA . ASP A 1 252 ? -8.476 -30.796 7.771 1.00 94.19 252 ASP A CA 1
ATOM 2000 C C . ASP A 1 252 ? -7.058 -30.767 8.360 1.00 94.19 252 ASP A C 1
ATOM 2002 O O . ASP A 1 252 ? -6.876 -30.630 9.574 1.00 94.19 252 ASP A O 1
ATOM 2006 N N . GLU A 1 253 ? -6.039 -30.853 7.499 1.00 95.31 253 GLU A N 1
ATOM 2007 C CA . GLU A 1 253 ? -4.641 -30.732 7.909 1.00 95.31 253 GLU A CA 1
ATOM 2008 C C . GLU A 1 253 ? -4.346 -29.328 8.448 1.00 95.31 253 GLU A C 1
ATOM 2010 O O . GLU A 1 253 ? -3.808 -29.195 9.553 1.00 95.31 253 GLU A O 1
ATOM 2015 N N . PHE A 1 254 ? -4.767 -28.288 7.723 1.00 95.38 254 PHE A N 1
ATOM 2016 C CA . PHE A 1 254 ? -4.621 -26.899 8.152 1.00 95.38 254 PHE A CA 1
ATOM 2017 C C . PHE A 1 254 ? -5.290 -26.642 9.510 1.00 95.38 254 PHE A C 1
ATOM 2019 O O . PHE A 1 254 ? -4.634 -26.155 10.434 1.00 95.38 254 PHE A O 1
ATOM 2026 N N . LEU A 1 255 ? -6.560 -27.030 9.677 1.00 96.31 255 LEU A N 1
ATOM 2027 C CA . LEU A 1 255 ? -7.315 -26.821 10.921 1.00 96.31 255 LEU A CA 1
ATOM 2028 C C . LEU A 1 255 ? -6.661 -27.519 12.120 1.00 96.31 255 LEU A C 1
ATOM 2030 O O . LEU A 1 255 ? -6.592 -26.962 13.224 1.00 96.31 255 LEU A O 1
ATOM 2034 N N . LYS A 1 256 ? -6.124 -28.725 11.907 1.00 96.19 256 LYS A N 1
ATOM 2035 C CA . LYS A 1 256 ? -5.387 -29.466 12.934 1.00 96.19 256 LYS A CA 1
ATOM 2036 C C . LYS A 1 256 ? -4.116 -28.727 13.356 1.00 96.19 256 LYS A C 1
ATOM 2038 O O . LYS A 1 256 ? -3.878 -28.570 14.556 1.00 96.19 256 LYS A O 1
ATOM 2043 N N . GLN A 1 257 ? -3.314 -28.251 12.402 1.00 96.12 257 GLN A N 1
ATOM 2044 C CA . GLN A 1 257 ? -2.082 -27.507 12.694 1.00 96.12 257 GLN A CA 1
ATOM 2045 C C . GLN A 1 257 ? -2.366 -26.151 13.354 1.00 96.12 257 GLN A C 1
ATOM 2047 O O . GLN A 1 257 ? -1.678 -25.776 14.309 1.00 96.12 257 GLN A O 1
ATOM 2052 N N . ALA A 1 258 ? -3.412 -25.451 12.911 1.00 95.56 258 ALA A N 1
ATOM 2053 C CA . ALA A 1 258 ? -3.859 -24.189 13.492 1.00 95.56 258 ALA A CA 1
ATOM 2054 C C . ALA A 1 258 ? -4.263 -24.369 14.962 1.00 95.56 258 ALA A C 1
ATOM 2056 O O . ALA A 1 258 ? -3.809 -23.622 15.833 1.00 95.56 258 ALA A O 1
ATOM 2057 N N . THR A 1 259 ? -5.032 -25.420 15.264 1.00 95.75 259 THR A N 1
ATOM 2058 C CA . THR A 1 259 ? -5.461 -25.749 16.633 1.00 95.75 259 THR A CA 1
ATOM 2059 C C . THR A 1 259 ? -4.272 -26.054 17.545 1.00 95.75 259 THR A C 1
ATOM 2061 O O . THR A 1 259 ? -4.202 -25.544 18.662 1.00 95.75 259 THR A O 1
ATOM 2064 N N . ILE A 1 260 ? -3.306 -26.856 17.080 1.00 94.88 260 ILE A N 1
ATOM 2065 C CA . ILE A 1 260 ? -2.100 -27.182 17.860 1.00 94.88 260 ILE A CA 1
ATOM 2066 C C . ILE A 1 260 ? -1.290 -25.915 18.152 1.00 94.88 260 ILE A C 1
ATOM 2068 O O . ILE A 1 260 ? -0.849 -25.701 19.283 1.00 94.88 260 ILE A O 1
ATOM 2072 N N . SER A 1 261 ? -1.084 -25.080 17.136 1.00 93.81 261 SER A N 1
ATOM 2073 C CA . SER A 1 261 ? -0.189 -23.928 17.233 1.00 93.81 261 SER A CA 1
ATOM 2074 C C . SER A 1 261 ? -0.785 -22.821 18.107 1.00 93.81 261 SER A C 1
ATOM 2076 O O . SER A 1 261 ? -0.110 -22.319 19.004 1.00 93.81 261 SER A O 1
ATOM 2078 N N . THR A 1 262 ? -2.072 -22.508 17.931 1.00 94.50 262 THR A N 1
ATOM 2079 C CA . THR A 1 262 ? -2.794 -21.530 18.767 1.00 94.50 262 THR A CA 1
ATOM 2080 C C . THR A 1 262 ? -3.057 -22.040 20.187 1.00 94.50 262 THR A C 1
ATOM 2082 O O . THR A 1 262 ? -2.988 -21.262 21.138 1.00 94.50 262 THR A O 1
ATOM 2085 N N . GLY A 1 263 ? -3.251 -23.352 20.373 1.00 93.19 263 GLY A N 1
ATOM 2086 C CA . GLY A 1 263 ? -3.360 -23.972 21.697 1.00 93.19 263 GLY A CA 1
ATOM 2087 C C . GLY A 1 263 ? -2.104 -23.772 22.555 1.00 93.19 263 GLY A C 1
ATOM 2088 O O . GLY A 1 263 ? -2.208 -23.386 23.717 1.00 93.19 263 GLY A O 1
ATOM 2089 N N . ARG A 1 264 ? -0.906 -23.916 21.966 1.00 93.25 264 ARG A N 1
ATOM 2090 C CA . ARG A 1 264 ? 0.375 -23.639 22.652 1.00 93.25 264 ARG A CA 1
ATOM 2091 C C . ARG A 1 264 ? 0.503 -22.183 23.100 1.00 93.25 264 ARG A C 1
ATOM 2093 O O . ARG A 1 264 ? 1.029 -21.923 24.183 1.00 93.25 264 ARG A O 1
ATOM 2100 N N . ILE A 1 265 ? 0.014 -21.240 22.291 1.00 92.94 265 ILE A N 1
ATOM 2101 C CA . ILE A 1 265 ? -0.043 -19.820 22.667 1.00 92.94 265 ILE A CA 1
ATOM 2102 C C . ILE A 1 265 ? -0.982 -19.654 23.858 1.00 92.94 265 ILE A C 1
ATOM 2104 O O . ILE A 1 265 ? -0.594 -19.047 24.852 1.00 92.94 265 ILE A O 1
ATOM 2108 N N . ALA A 1 266 ? -2.180 -20.240 23.800 1.00 91.50 266 ALA A N 1
ATOM 2109 C CA . ALA A 1 266 ? -3.149 -20.146 24.884 1.00 91.50 266 ALA A CA 1
ATOM 2110 C C . ALA A 1 266 ? -2.606 -20.719 26.206 1.00 91.50 266 ALA A C 1
ATOM 2112 O O . ALA A 1 266 ? -2.854 -20.155 27.269 1.00 91.50 266 ALA A O 1
ATOM 2113 N N . ASP A 1 267 ? -1.857 -21.820 26.161 1.00 89.44 267 ASP A N 1
ATOM 2114 C CA . ASP A 1 267 ? -1.254 -22.434 27.348 1.00 89.44 267 ASP A CA 1
ATOM 2115 C C . ASP A 1 267 ? -0.089 -21.626 27.925 1.00 89.44 267 ASP A C 1
ATOM 2117 O O . ASP A 1 267 ? 0.069 -21.577 29.144 1.00 89.44 267 ASP A O 1
ATOM 2121 N N . THR A 1 268 ? 0.685 -20.967 27.060 1.00 88.56 268 THR A N 1
ATOM 2122 C CA . THR A 1 268 ? 1.818 -20.126 27.467 1.00 88.56 268 THR A CA 1
ATOM 2123 C C . THR A 1 268 ? 1.342 -18.785 28.014 1.00 88.56 268 THR A C 1
ATOM 2125 O O . THR A 1 268 ? 1.734 -18.384 29.101 1.00 88.56 268 THR A O 1
ATOM 2128 N N . VAL A 1 269 ? 0.480 -18.092 27.268 1.00 85.75 269 VAL A N 1
ATOM 2129 C CA . VAL A 1 269 ? 0.009 -16.748 27.614 1.00 85.75 269 VAL A CA 1
ATOM 2130 C C . VAL A 1 269 ? -0.928 -16.790 28.813 1.00 85.75 269 VAL A C 1
ATOM 2132 O O . VAL A 1 269 ? -0.775 -15.988 29.723 1.00 85.75 269 VAL A O 1
ATOM 2135 N N . PHE A 1 270 ? -1.863 -17.742 28.857 1.00 86.44 270 PHE A N 1
ATOM 2136 C CA . PHE A 1 270 ? -2.847 -17.847 29.937 1.00 86.44 270 PHE A CA 1
ATOM 2137 C C . PHE A 1 270 ? -2.439 -18.861 31.012 1.00 86.44 270 PHE A C 1
ATOM 2139 O O . PHE A 1 270 ? -3.282 -19.596 31.539 1.00 86.44 270 PHE A O 1
ATOM 2146 N N . HIS A 1 271 ? -1.147 -18.927 31.340 1.00 84.06 271 HIS A N 1
ATOM 2147 C CA . HIS A 1 271 ? -0.660 -19.835 32.371 1.00 84.06 271 HIS A CA 1
ATOM 2148 C C . HIS A 1 271 ? -1.189 -19.426 33.766 1.00 84.06 271 HIS A C 1
ATOM 2150 O O . HIS A 1 271 ? -1.087 -18.252 34.133 1.00 84.06 271 HIS A O 1
ATOM 2156 N N . PRO A 1 272 ? -1.725 -20.351 34.592 1.00 79.56 272 PRO A N 1
ATOM 2157 C CA . PRO A 1 272 ? -2.344 -20.007 35.880 1.00 79.56 272 PRO A CA 1
ATOM 2158 C C . PRO A 1 272 ? -1.422 -19.324 36.902 1.00 79.56 272 PRO A C 1
ATOM 2160 O O . PRO A 1 272 ? -1.913 -18.703 37.838 1.00 79.56 272 PRO A O 1
ATOM 2163 N N . SER A 1 273 ? -0.099 -19.447 36.752 1.00 79.19 273 SER A N 1
ATOM 2164 C CA . SER A 1 273 ? 0.883 -18.788 37.628 1.00 79.19 273 SER A CA 1
ATOM 2165 C C . SER A 1 273 ? 1.321 -17.399 37.152 1.00 79.19 273 SER A C 1
ATOM 2167 O O . SER A 1 273 ? 2.078 -16.743 37.860 1.00 79.19 273 SER A O 1
ATOM 2169 N N . GLU A 1 274 ? 0.882 -16.955 35.972 1.00 79.06 274 GLU A N 1
ATOM 2170 C CA . GLU A 1 274 ? 1.283 -15.685 35.346 1.00 79.06 274 GLU A CA 1
ATOM 2171 C C . GLU A 1 274 ? 0.088 -14.733 35.201 1.00 79.06 274 GLU A C 1
ATOM 2173 O O . GLU A 1 274 ? -0.120 -14.112 34.163 1.00 79.06 274 GLU A O 1
ATOM 2178 N N . ILE A 1 275 ? -0.740 -14.632 36.244 1.00 80.19 275 ILE A N 1
ATOM 2179 C CA . ILE A 1 275 ? -1.906 -13.742 36.232 1.00 80.19 275 ILE A CA 1
ATOM 2180 C C . ILE A 1 275 ? -1.417 -12.281 36.272 1.00 80.19 275 ILE A C 1
ATOM 2182 O O . ILE A 1 275 ? -0.689 -11.920 37.204 1.00 80.19 275 ILE A O 1
ATOM 2186 N N . PRO A 1 276 ? -1.826 -11.427 35.312 1.00 82.81 276 PRO A N 1
ATOM 2187 C CA . PRO A 1 276 ? -1.475 -10.012 35.316 1.00 82.81 276 PRO A CA 1
ATOM 2188 C C . PRO A 1 276 ? -1.905 -9.319 36.608 1.00 82.81 276 PRO A C 1
ATOM 2190 O O . PRO A 1 276 ? -2.996 -9.560 37.135 1.00 82.81 276 PRO A O 1
ATOM 2193 N N . LYS A 1 277 ? -1.060 -8.417 37.113 1.00 81.75 277 LYS A N 1
ATOM 2194 C CA . LYS A 1 277 ? -1.295 -7.750 38.403 1.00 81.75 277 LYS A CA 1
ATOM 2195 C C . LYS A 1 277 ? -2.453 -6.770 38.340 1.00 81.75 277 LYS A C 1
ATOM 2197 O O . LYS A 1 277 ? -3.077 -6.481 39.359 1.00 81.75 277 LYS A O 1
ATOM 2202 N N . ASN A 1 278 ? -2.697 -6.223 37.156 1.00 79.25 278 ASN A N 1
ATOM 2203 C CA . ASN A 1 278 ? -3.645 -5.152 36.941 1.00 79.25 278 ASN A CA 1
ATOM 2204 C C . ASN A 1 278 ? -4.239 -5.225 35.522 1.00 79.25 278 ASN A C 1
ATOM 2206 O O . ASN A 1 278 ? -3.833 -6.044 34.692 1.00 79.25 278 ASN A O 1
ATOM 2210 N N . ARG A 1 279 ? -5.232 -4.381 35.236 1.00 76.12 279 ARG A N 1
ATOM 2211 C CA . ARG A 1 279 ? -5.941 -4.398 33.948 1.00 76.12 279 ARG A CA 1
ATOM 2212 C C . ARG A 1 279 ? -5.093 -3.907 32.785 1.00 76.12 279 ARG A C 1
ATOM 2214 O O . ARG A 1 279 ? -5.286 -4.399 31.683 1.00 76.12 279 ARG A O 1
ATOM 2221 N N . GLN A 1 280 ? -4.166 -2.980 33.015 1.00 77.69 280 GLN A N 1
ATOM 2222 C CA . GLN A 1 280 ? -3.275 -2.501 31.957 1.00 77.69 280 GLN A CA 1
ATOM 2223 C C . GLN A 1 280 ? -2.330 -3.617 31.491 1.00 77.69 280 GLN A C 1
ATOM 2225 O O . GLN A 1 280 ? -2.225 -3.870 30.292 1.00 77.69 280 GLN A O 1
ATOM 2230 N N . GLU A 1 281 ? -1.724 -4.350 32.431 1.00 82.19 281 GLU A N 1
ATOM 2231 C CA . GLU A 1 281 ? -0.931 -5.549 32.136 1.00 82.19 281 GLU A CA 1
ATOM 2232 C C . GLU A 1 281 ? -1.786 -6.622 31.445 1.00 82.19 281 GLU A C 1
ATOM 2234 O O . GLU A 1 281 ? -1.336 -7.244 30.484 1.00 82.19 281 GLU A O 1
ATOM 2239 N N . SER A 1 282 ? -3.040 -6.804 31.877 1.00 84.12 282 SER A N 1
ATOM 2240 C CA . SER A 1 282 ? -3.980 -7.711 31.211 1.00 84.12 282 SER A CA 1
ATOM 2241 C C . SER A 1 282 ? -4.266 -7.295 29.772 1.00 84.12 282 SER A C 1
ATOM 2243 O O . SER A 1 282 ? -4.246 -8.143 28.887 1.00 84.12 282 SER A O 1
ATOM 2245 N N . GLY A 1 283 ? -4.540 -6.013 29.523 1.00 84.06 283 GLY A N 1
ATOM 2246 C CA . GLY A 1 283 ? -4.824 -5.494 28.190 1.00 84.06 283 GLY A CA 1
ATOM 2247 C C . GLY A 1 283 ? -3.646 -5.717 27.245 1.00 84.06 283 GLY A C 1
ATOM 2248 O O . GLY A 1 283 ? -3.809 -6.292 26.169 1.00 84.06 283 GLY A O 1
ATOM 2249 N N . ALA A 1 284 ? -2.438 -5.371 27.700 1.00 83.69 284 ALA A N 1
ATOM 2250 C CA . ALA A 1 284 ? -1.207 -5.598 26.951 1.00 83.69 284 ALA A CA 1
ATOM 2251 C C . ALA A 1 284 ? -0.974 -7.092 26.660 1.00 83.69 284 ALA A C 1
ATOM 2253 O O . ALA A 1 284 ? -0.580 -7.459 25.550 1.00 83.69 284 ALA A O 1
ATOM 2254 N N . LEU A 1 285 ? -1.262 -7.969 27.629 1.00 86.56 285 LEU A N 1
ATOM 2255 C CA . LEU A 1 285 ? -1.157 -9.414 27.451 1.00 86.56 285 LEU A CA 1
ATOM 2256 C C . LEU A 1 285 ? -2.142 -9.944 26.399 1.00 86.56 285 LEU A C 1
ATOM 2258 O O . LEU A 1 285 ? -1.745 -10.745 25.558 1.00 86.56 285 LEU A O 1
ATOM 2262 N N . LEU A 1 286 ? -3.401 -9.491 26.411 1.00 89.31 286 LEU A N 1
ATOM 2263 C CA . LEU A 1 286 ? -4.413 -9.912 25.432 1.00 89.31 286 LEU A CA 1
ATOM 2264 C C . LEU A 1 286 ? -4.072 -9.426 24.019 1.00 89.31 286 LEU A C 1
ATOM 2266 O O . LEU A 1 286 ? -4.182 -10.204 23.072 1.00 89.31 286 LEU A O 1
ATOM 2270 N N . MET A 1 287 ? -3.589 -8.185 23.878 1.00 88.94 287 MET A N 1
ATOM 2271 C CA . MET A 1 287 ? -3.070 -7.680 22.602 1.00 88.94 287 MET A CA 1
ATOM 2272 C C . MET A 1 287 ? -1.919 -8.556 22.099 1.00 88.94 287 MET A C 1
ATOM 2274 O O . MET A 1 287 ? -1.917 -8.979 20.946 1.00 88.94 287 MET A O 1
ATOM 2278 N N . LYS A 1 288 ? -0.966 -8.903 22.974 1.00 87.62 288 LYS A N 1
ATOM 2279 C CA . LYS A 1 288 ? 0.143 -9.803 22.634 1.00 87.62 288 LYS A CA 1
ATOM 2280 C C . LYS A 1 288 ? -0.347 -11.195 22.222 1.00 87.62 288 LYS A C 1
ATOM 2282 O O . LYS A 1 288 ? 0.159 -11.734 21.241 1.00 87.62 288 LYS A O 1
ATOM 2287 N N . ALA A 1 289 ? -1.323 -11.760 22.936 1.00 90.44 289 ALA A N 1
ATOM 2288 C CA . ALA A 1 289 ? -1.921 -13.057 22.619 1.00 90.44 289 ALA A CA 1
ATOM 2289 C C . ALA A 1 289 ? -2.531 -13.060 21.212 1.00 90.44 289 ALA A C 1
ATOM 2291 O O . ALA A 1 289 ? -2.254 -13.955 20.414 1.00 90.44 289 ALA A O 1
ATOM 2292 N N . ASN A 1 290 ? -3.320 -12.024 20.907 1.00 92.94 290 ASN A N 1
ATOM 2293 C CA . ASN A 1 290 ? -3.970 -11.842 19.615 1.00 92.94 290 ASN A CA 1
ATOM 2294 C C . ASN A 1 290 ? -2.939 -11.700 18.490 1.00 92.94 290 ASN A C 1
ATOM 2296 O O . ASN A 1 290 ? -2.988 -12.443 17.515 1.00 92.94 290 ASN A O 1
ATOM 2300 N N . THR A 1 291 ? -1.946 -10.824 18.668 1.00 91.50 291 THR A N 1
ATOM 2301 C CA . THR A 1 291 ? -0.842 -10.640 17.716 1.00 91.50 291 THR A CA 1
ATOM 2302 C C . THR A 1 291 ? -0.095 -11.947 17.453 1.00 91.50 291 THR A C 1
ATOM 2304 O O . THR A 1 291 ? 0.133 -12.299 16.301 1.00 91.50 291 THR A O 1
ATOM 2307 N N . GLN A 1 292 ? 0.259 -12.709 18.494 1.00 92.19 292 GLN A N 1
ATOM 2308 C CA . GLN A 1 292 ? 0.955 -13.990 18.327 1.00 92.19 292 GLN A CA 1
ATOM 2309 C C . GLN A 1 292 ? 0.103 -15.030 17.594 1.00 92.19 292 GLN A C 1
ATOM 2311 O O . GLN A 1 292 ? 0.631 -15.754 16.749 1.00 92.19 292 GLN A O 1
ATOM 2316 N N . ALA A 1 293 ? -1.197 -15.106 17.893 1.00 93.69 293 ALA A N 1
ATOM 2317 C CA . ALA A 1 293 ? -2.106 -15.992 17.173 1.00 93.69 293 ALA A CA 1
ATOM 2318 C C . ALA A 1 293 ? -2.207 -15.610 15.696 1.00 93.69 293 ALA A C 1
ATOM 2320 O O . ALA A 1 293 ? -2.086 -16.488 14.848 1.00 93.69 293 ALA A O 1
ATOM 2321 N N . LEU A 1 294 ? -2.357 -14.320 15.386 1.00 92.56 294 LEU A N 1
ATOM 2322 C CA . LEU A 1 294 ? -2.413 -13.840 14.008 1.00 92.56 294 LEU A CA 1
ATOM 2323 C C . LEU A 1 294 ? -1.119 -14.132 13.243 1.00 92.56 294 LEU A C 1
ATOM 2325 O O . LEU A 1 294 ? -1.205 -14.616 12.120 1.00 92.56 294 LEU A O 1
ATOM 2329 N N . ILE A 1 295 ? 0.059 -13.920 13.844 1.00 90.44 295 ILE A N 1
ATOM 2330 C CA . ILE A 1 295 ? 1.351 -14.276 13.225 1.00 90.44 295 ILE A CA 1
ATOM 2331 C C . ILE A 1 295 ? 1.372 -15.765 12.880 1.00 90.44 295 ILE A C 1
ATOM 2333 O O . ILE A 1 295 ? 1.589 -16.133 11.731 1.00 90.44 295 ILE A O 1
ATOM 2337 N N . VAL A 1 296 ? 1.087 -16.626 13.859 1.00 92.25 296 VAL A N 1
ATOM 2338 C CA . VAL A 1 296 ? 1.149 -18.082 13.678 1.00 92.25 296 VAL A CA 1
ATOM 2339 C C . VAL A 1 296 ? 0.134 -18.578 12.650 1.00 92.25 296 VAL A C 1
ATOM 2341 O O . VAL A 1 296 ? 0.468 -19.437 11.836 1.00 92.25 296 VAL A O 1
ATOM 2344 N N . LEU A 1 297 ? -1.092 -18.050 12.664 1.00 91.62 297 LEU A N 1
ATOM 2345 C CA . LEU A 1 297 ? -2.125 -18.411 11.693 1.00 91.62 297 LEU A CA 1
ATOM 2346 C C . LEU A 1 297 ? -1.770 -17.920 10.285 1.00 91.62 297 LEU A C 1
ATOM 2348 O O . LEU A 1 297 ? -1.904 -18.681 9.329 1.00 91.62 297 LEU A O 1
ATOM 2352 N N . THR A 1 298 ? -1.269 -16.689 10.160 1.00 89.06 298 THR A N 1
ATOM 2353 C CA . THR A 1 298 ? -0.849 -16.107 8.877 1.00 89.06 298 THR A CA 1
ATOM 2354 C C . THR A 1 298 ? 0.342 -16.865 8.297 1.00 89.06 298 THR A C 1
ATOM 2356 O O . THR A 1 298 ? 0.325 -17.228 7.124 1.00 89.06 298 THR A O 1
ATOM 2359 N N . ASP A 1 299 ? 1.357 -17.166 9.109 1.00 88.38 299 ASP A N 1
ATOM 2360 C CA . ASP A 1 299 ? 2.522 -17.952 8.693 1.00 88.38 299 ASP A CA 1
ATOM 2361 C C . ASP A 1 299 ? 2.119 -19.370 8.272 1.00 88.38 299 ASP A C 1
ATOM 2363 O O . ASP A 1 299 ? 2.562 -19.851 7.227 1.00 88.38 299 ASP A O 1
ATOM 2367 N N . LEU A 1 300 ? 1.235 -20.025 9.037 1.00 90.56 300 LEU A N 1
ATOM 2368 C CA . LEU A 1 300 ? 0.704 -21.342 8.686 1.00 90.56 300 LEU A CA 1
ATOM 2369 C C . LEU A 1 300 ? -0.046 -21.299 7.350 1.00 90.56 300 LEU A C 1
ATOM 2371 O O . LEU A 1 300 ? 0.172 -22.159 6.499 1.00 90.56 300 LEU A O 1
ATOM 2375 N N . LYS A 1 301 ? -0.901 -20.292 7.146 1.00 87.81 301 LYS A N 1
ATOM 2376 C CA . LYS A 1 301 ? -1.719 -20.129 5.938 1.00 87.81 301 LYS A CA 1
ATOM 2377 C C . LYS A 1 301 ? -0.890 -20.013 4.660 1.00 87.81 301 LYS A C 1
ATOM 2379 O O . LYS A 1 301 ? -1.339 -20.471 3.617 1.00 87.81 301 LYS A O 1
ATOM 2384 N N . ARG A 1 302 ? 0.350 -19.519 4.717 1.00 85.56 302 ARG A N 1
ATOM 2385 C CA . ARG A 1 302 ? 1.237 -19.468 3.535 1.00 85.56 302 ARG A CA 1
ATOM 2386 C C . ARG A 1 302 ? 1.563 -20.836 2.948 1.00 85.56 302 ARG A C 1
ATOM 2388 O O . ARG A 1 302 ? 1.808 -20.935 1.750 1.00 85.56 302 ARG A O 1
ATOM 2395 N N . ALA A 1 303 ? 1.560 -21.888 3.767 1.00 88.62 303 ALA A N 1
ATOM 2396 C CA . ALA A 1 303 ? 1.742 -23.256 3.284 1.00 88.62 303 ALA A CA 1
ATOM 2397 C C . ALA A 1 303 ? 0.495 -23.802 2.553 1.00 88.62 303 ALA A C 1
ATOM 2399 O O . ALA A 1 303 ? 0.570 -24.848 1.911 1.00 88.62 303 ALA A O 1
ATOM 2400 N N . TYR A 1 304 ? -0.632 -23.086 2.626 1.00 89.31 304 TYR A N 1
ATOM 2401 C CA . TYR A 1 304 ? -1.935 -23.464 2.082 1.00 89.31 304 TYR A CA 1
ATOM 2402 C C . TYR A 1 304 ? -2.533 -22.295 1.274 1.00 89.31 304 TYR A C 1
ATOM 2404 O O . TYR A 1 304 ? -3.480 -21.646 1.733 1.00 89.31 304 TYR A O 1
ATOM 2412 N N . PRO A 1 305 ? -1.965 -21.985 0.091 1.00 81.44 305 PRO A N 1
ATOM 2413 C CA . PRO A 1 305 ? -2.392 -20.842 -0.709 1.00 81.44 305 PRO A CA 1
ATOM 2414 C C . PRO A 1 305 ? -3.868 -20.952 -1.134 1.00 81.44 305 PRO A C 1
ATOM 2416 O O . PRO A 1 305 ? -4.397 -22.068 -1.196 1.00 81.44 305 PRO A O 1
ATOM 2419 N N . PRO A 1 306 ? -4.519 -19.816 -1.450 1.00 82.62 306 PRO A N 1
ATOM 2420 C CA . PRO A 1 306 ? -5.900 -19.805 -1.913 1.00 82.62 306 PRO A CA 1
ATOM 2421 C C . PRO A 1 306 ? -6.121 -20.664 -3.164 1.00 82.62 306 PRO A C 1
ATOM 2423 O O . PRO A 1 306 ? -5.258 -20.724 -4.049 1.00 82.62 306 PRO A O 1
ATOM 2426 N N . ASP A 1 307 ? -7.297 -21.286 -3.257 1.00 83.31 307 ASP A N 1
ATOM 2427 C CA . ASP A 1 307 ? -7.781 -21.936 -4.472 1.00 83.31 307 ASP A CA 1
ATOM 2428 C C . ASP A 1 307 ? -7.842 -20.902 -5.604 1.00 83.31 307 ASP A C 1
ATOM 2430 O O . ASP A 1 307 ? -8.553 -19.900 -5.531 1.00 83.31 307 ASP A O 1
ATOM 2434 N N . LYS A 1 308 ? -7.057 -21.144 -6.655 1.00 82.88 308 LYS A N 1
ATOM 2435 C CA . LYS A 1 308 ? -6.943 -20.251 -7.814 1.00 82.88 308 LYS A CA 1
ATOM 2436 C C . LYS A 1 308 ? -8.083 -20.409 -8.809 1.00 82.88 308 LYS A C 1
ATOM 2438 O O . LYS A 1 308 ? -8.048 -19.784 -9.865 1.00 82.88 308 LYS A O 1
ATOM 2443 N N . THR A 1 309 ? -9.039 -21.289 -8.538 1.00 88.44 309 THR A N 1
ATOM 2444 C CA . THR A 1 309 ? -10.091 -21.588 -9.497 1.00 88.44 309 THR A CA 1
ATOM 2445 C C . THR A 1 309 ? -11.113 -20.449 -9.536 1.00 88.44 309 THR A C 1
ATOM 2447 O O . THR A 1 309 ? -11.795 -20.220 -8.534 1.00 88.44 309 THR A O 1
ATOM 2450 N N . PRO A 1 310 ? -11.250 -19.735 -10.668 1.00 92.00 310 PRO A N 1
ATOM 2451 C CA . PRO A 1 310 ? -12.220 -18.658 -10.775 1.00 92.00 310 PRO A CA 1
ATOM 2452 C C . PRO A 1 310 ? -13.644 -19.224 -10.775 1.00 92.00 310 PRO A C 1
ATOM 2454 O O . PRO A 1 310 ? -13.910 -20.291 -11.332 1.00 92.00 310 PRO A O 1
ATOM 2457 N N . GLN A 1 311 ? -14.572 -18.491 -10.169 1.00 91.94 311 GLN A N 1
ATOM 2458 C CA . GLN A 1 311 ? -16.003 -18.707 -10.342 1.00 91.94 311 GLN A CA 1
ATOM 2459 C C . GLN A 1 311 ? -16.502 -17.742 -11.406 1.00 91.94 311 GLN A C 1
ATOM 2461 O O . GLN A 1 311 ? -16.261 -16.539 -11.317 1.00 91.94 311 GLN A O 1
ATOM 2466 N N . VAL A 1 312 ? -17.200 -18.269 -12.406 1.00 93.88 312 VAL A N 1
ATOM 2467 C CA . VAL A 1 312 ? -17.708 -17.470 -13.518 1.00 93.88 312 VAL A CA 1
ATOM 2468 C C . VAL A 1 312 ? -19.207 -17.685 -13.645 1.00 93.88 312 VAL A C 1
ATOM 2470 O O . VAL A 1 312 ? -19.681 -18.821 -13.631 1.00 93.88 312 VAL A O 1
ATOM 2473 N N . PHE A 1 313 ? -19.957 -16.597 -13.758 1.00 93.19 313 PHE A N 1
ATOM 2474 C CA . PHE A 1 313 ? -21.401 -16.622 -13.968 1.00 93.19 313 PHE A CA 1
ATOM 2475 C C . PHE A 1 313 ? -21.825 -15.462 -14.868 1.00 93.19 313 PHE A C 1
ATOM 2477 O O . PHE A 1 313 ? -21.071 -14.511 -15.061 1.00 93.19 313 PHE A O 1
ATOM 2484 N N . VAL A 1 314 ? -23.023 -15.558 -15.445 1.00 93.50 314 VAL A N 1
ATOM 2485 C CA . VAL A 1 314 ? -23.601 -14.493 -16.273 1.00 93.50 314 VAL A CA 1
ATOM 2486 C C . VAL A 1 314 ? -24.677 -13.776 -15.466 1.00 93.50 314 VAL A C 1
ATOM 2488 O O . VAL A 1 314 ? -25.566 -14.435 -14.923 1.00 93.50 314 VAL A O 1
ATOM 2491 N N . GLY A 1 315 ? -24.562 -12.454 -15.352 1.00 87.44 315 GLY A N 1
ATOM 2492 C CA . GLY A 1 315 ? -25.519 -11.594 -14.659 1.00 87.44 315 GLY A CA 1
ATOM 2493 C C . GLY A 1 315 ? -26.839 -11.434 -15.419 1.00 87.44 315 GLY A C 1
ATOM 2494 O O . GLY A 1 315 ? -26.964 -11.819 -16.582 1.00 87.44 315 GLY A O 1
ATOM 2495 N N . GLU A 1 316 ? -27.846 -10.847 -14.765 1.00 85.69 316 GLU A N 1
ATOM 2496 C CA . GLU A 1 316 ? -29.139 -10.533 -15.405 1.00 85.69 316 GLU A CA 1
ATOM 2497 C C . GLU A 1 316 ? -29.003 -9.506 -16.544 1.00 85.69 316 GLU A C 1
ATOM 2499 O O . GLU A 1 316 ? -29.815 -9.479 -17.466 1.00 85.69 316 GLU A O 1
ATOM 2504 N N . ASP A 1 317 ? -27.948 -8.697 -16.500 1.00 85.38 317 ASP A N 1
ATOM 2505 C CA . ASP A 1 317 ? -27.526 -7.748 -17.530 1.00 85.38 317 ASP A CA 1
ATOM 2506 C C . ASP A 1 317 ? -26.849 -8.414 -18.747 1.00 85.38 317 ASP A C 1
ATOM 2508 O O . ASP A 1 317 ? -26.512 -7.735 -19.718 1.00 85.38 317 ASP A O 1
ATOM 2512 N N . GLY A 1 318 ? -26.657 -9.738 -18.713 1.00 86.62 318 GLY A N 1
ATOM 2513 C CA . GLY A 1 318 ? -25.992 -10.518 -19.757 1.00 86.62 318 GLY A CA 1
ATOM 2514 C C . GLY A 1 318 ? -24.463 -10.469 -19.705 1.00 86.62 318 GLY A C 1
ATOM 2515 O O . GLY A 1 318 ? -23.817 -11.042 -20.585 1.00 86.62 318 GLY A O 1
ATOM 2516 N N . LYS A 1 319 ? -23.872 -9.819 -18.696 1.00 90.56 319 LYS A N 1
ATOM 2517 C CA . LYS A 1 319 ? -22.415 -9.696 -18.548 1.00 90.56 319 LYS A CA 1
ATOM 2518 C C . LYS A 1 319 ? -21.815 -10.897 -17.859 1.00 90.56 319 LYS A C 1
ATOM 2520 O O . LYS A 1 319 ? -22.481 -11.596 -17.101 1.00 90.56 319 LYS A O 1
ATOM 2525 N N . ILE A 1 320 ? -20.531 -11.123 -18.103 1.00 94.00 320 ILE A N 1
ATOM 2526 C CA . ILE A 1 320 ? -19.791 -12.205 -17.465 1.00 94.00 320 ILE A CA 1
ATOM 2527 C C . ILE A 1 320 ? -19.132 -11.634 -16.210 1.00 94.00 320 ILE A C 1
ATOM 2529 O O . ILE A 1 320 ? -18.311 -10.723 -16.286 1.00 94.00 320 ILE A O 1
ATOM 2533 N N . SER A 1 321 ? -19.488 -12.170 -15.048 1.00 93.88 321 SER A N 1
ATOM 2534 C CA . SER A 1 321 ? -18.827 -11.868 -13.782 1.00 93.88 321 SER A CA 1
ATOM 2535 C C . SER A 1 321 ? -17.806 -12.950 -13.465 1.00 93.88 321 SER A C 1
ATOM 2537 O O . SER A 1 321 ? -18.135 -14.138 -13.432 1.00 93.88 321 SER A O 1
ATOM 2539 N N . ILE A 1 322 ? -16.569 -12.536 -13.206 1.00 93.81 322 ILE A N 1
ATOM 2540 C CA . ILE A 1 322 ? -15.465 -13.409 -12.811 1.00 93.81 322 ILE A CA 1
ATOM 2541 C C . ILE A 1 322 ? -15.097 -13.080 -11.370 1.00 93.81 322 ILE A C 1
ATOM 2543 O O . ILE A 1 322 ? -14.573 -12.005 -11.088 1.00 93.81 322 ILE A O 1
ATOM 2547 N N . MET A 1 323 ? -15.349 -14.014 -10.459 1.00 92.81 323 MET A N 1
ATOM 2548 C CA . MET A 1 323 ? -14.875 -13.948 -9.082 1.00 92.81 323 MET A CA 1
ATOM 2549 C C . MET A 1 323 ? -13.620 -14.805 -8.939 1.00 92.81 323 MET A C 1
ATOM 2551 O O . MET A 1 323 ? -13.648 -16.009 -9.195 1.00 92.81 323 MET A O 1
ATOM 2555 N N . LYS A 1 324 ? -12.519 -14.193 -8.515 1.00 90.25 324 LYS A N 1
ATOM 2556 C CA . LYS A 1 324 ? -11.211 -14.851 -8.398 1.00 90.25 324 LYS A CA 1
ATOM 2557 C C . LYS A 1 324 ? -10.409 -14.282 -7.225 1.00 90.25 324 LYS A C 1
ATOM 2559 O O . LYS A 1 324 ? -10.780 -13.218 -6.726 1.00 90.25 324 LYS A O 1
ATOM 2564 N N . PRO A 1 325 ? -9.336 -14.949 -6.760 1.00 87.44 325 PRO A N 1
ATOM 2565 C CA . PRO A 1 325 ? -8.453 -14.366 -5.754 1.00 87.44 325 PRO A CA 1
ATOM 2566 C C . PRO A 1 325 ? -7.954 -12.985 -6.186 1.00 87.44 325 PRO A C 1
ATOM 2568 O O . PRO A 1 325 ? -7.709 -12.749 -7.371 1.00 87.44 325 PRO A O 1
ATOM 2571 N N . ALA A 1 326 ? -7.820 -12.066 -5.232 1.00 86.75 326 ALA A N 1
ATOM 2572 C CA . ALA A 1 326 ? -7.294 -10.739 -5.503 1.00 86.75 326 ALA A CA 1
ATOM 2573 C C . ALA A 1 326 ? -5.909 -10.842 -6.169 1.00 86.75 326 ALA A C 1
ATOM 2575 O O . ALA A 1 326 ? -5.095 -11.682 -5.764 1.00 86.75 326 ALA A O 1
ATOM 2576 N N . PRO A 1 327 ? -5.629 -10.012 -7.191 1.00 86.06 327 PRO A N 1
ATOM 2577 C CA . PRO A 1 327 ? -4.308 -9.975 -7.786 1.00 86.06 327 PRO A CA 1
ATOM 2578 C C . PRO A 1 327 ? -3.279 -9.517 -6.751 1.00 86.06 327 PRO A C 1
ATOM 2580 O O . PRO A 1 327 ? -3.598 -8.984 -5.683 1.00 86.06 327 PRO A O 1
ATOM 2583 N N . LYS A 1 328 ? -2.011 -9.731 -7.091 1.00 87.12 328 LYS A N 1
ATOM 2584 C CA . LYS A 1 328 ? -0.900 -9.229 -6.291 1.00 87.12 328 LYS A CA 1
ATOM 2585 C C . LYS A 1 328 ? -0.931 -7.700 -6.236 1.00 87.12 328 LYS A C 1
ATOM 2587 O O . LYS A 1 328 ? -1.470 -7.036 -7.116 1.00 87.12 328 LYS A O 1
ATOM 2592 N N . VAL A 1 329 ? -0.347 -7.160 -5.173 1.00 90.25 329 VAL A N 1
ATOM 2593 C CA . VAL A 1 329 ? -0.221 -5.715 -4.966 1.00 90.25 329 VAL A CA 1
ATOM 2594 C C . VAL A 1 329 ? 0.972 -5.227 -5.763 1.00 90.25 329 VAL A C 1
ATOM 2596 O O . VAL A 1 329 ? 2.097 -5.480 -5.353 1.00 90.25 329 VAL A O 1
ATOM 2599 N N . GLU A 1 330 ? 0.728 -4.525 -6.859 1.00 93.56 330 GLU A N 1
ATOM 2600 C CA . GLU A 1 330 ? 1.783 -3.970 -7.715 1.00 93.56 330 GLU A CA 1
ATOM 2601 C C . GLU A 1 330 ? 2.139 -2.543 -7.286 1.00 93.56 330 GLU A C 1
ATOM 2603 O O . GLU A 1 330 ? 3.302 -2.143 -7.318 1.00 93.56 330 GLU A O 1
ATOM 2608 N N . SER A 1 331 ? 1.140 -1.779 -6.832 1.00 96.31 331 SER A N 1
ATOM 2609 C CA . SER A 1 331 ? 1.305 -0.393 -6.389 1.00 96.31 331 SER A CA 1
ATOM 2610 C C . SER A 1 331 ? 0.865 -0.218 -4.945 1.00 96.31 331 SER A C 1
ATOM 2612 O O . SER A 1 331 ? -0.235 -0.614 -4.556 1.00 96.31 331 SER A O 1
ATOM 2614 N N . LEU A 1 332 ? 1.713 0.425 -4.147 1.00 96.88 332 LEU A N 1
ATOM 2615 C CA . LEU A 1 332 ? 1.401 0.763 -2.768 1.00 96.88 332 LEU A CA 1
ATOM 2616 C C . LEU A 1 332 ? 1.516 2.272 -2.543 1.00 96.88 332 LEU A C 1
ATOM 2618 O O . LEU A 1 332 ? 2.575 2.866 -2.742 1.00 96.88 332 LEU A O 1
ATOM 2622 N N . VAL A 1 333 ? 0.414 2.876 -2.101 1.00 97.75 333 VAL A N 1
ATOM 2623 C CA . VAL A 1 333 ? 0.253 4.319 -1.898 1.00 97.75 333 VAL A CA 1
ATOM 2624 C C . VAL A 1 333 ? 0.236 4.628 -0.403 1.00 97.75 333 VAL A C 1
ATOM 2626 O O . VAL A 1 333 ? -0.586 4.099 0.340 1.00 97.75 333 VAL A O 1
ATOM 2629 N N . LEU A 1 334 ? 1.155 5.479 0.049 1.00 96.81 334 LEU A N 1
ATOM 2630 C CA . LEU A 1 334 ? 1.396 5.792 1.454 1.00 96.81 334 LEU A CA 1
ATOM 2631 C C . LEU A 1 334 ? 0.974 7.232 1.756 1.00 96.81 334 LEU A C 1
ATOM 2633 O O . LEU A 1 334 ? 1.665 8.183 1.371 1.00 96.81 334 LEU A O 1
ATOM 2637 N N . GLN A 1 335 ? -0.123 7.390 2.499 1.00 93.44 335 GLN A N 1
ATOM 2638 C CA . GLN A 1 335 ? -0.614 8.701 2.912 1.00 93.44 335 GLN A CA 1
ATOM 2639 C C . GLN A 1 335 ? 0.370 9.432 3.847 1.00 93.44 335 GLN A C 1
ATOM 2641 O O . GLN A 1 335 ? 1.036 8.827 4.700 1.00 93.44 335 GLN A O 1
ATOM 2646 N N . GLY A 1 336 ? 0.425 10.760 3.737 1.00 87.81 336 GLY A N 1
ATOM 2647 C CA . GLY A 1 336 ? 1.105 11.622 4.702 1.00 87.81 336 GLY A CA 1
ATOM 2648 C C . GLY A 1 336 ? 0.352 11.778 6.032 1.00 87.81 336 GLY A C 1
ATOM 2649 O O . GLY A 1 336 ? -0.866 11.636 6.128 1.00 87.81 336 GLY A O 1
ATOM 2650 N N . GLY A 1 337 ? 1.090 12.066 7.107 1.00 78.81 337 GLY A N 1
ATOM 2651 C CA . GLY A 1 337 ? 0.520 12.162 8.461 1.00 78.81 337 GLY A CA 1
ATOM 2652 C C . GLY A 1 337 ? 1.508 12.474 9.590 1.00 78.81 337 GLY A C 1
ATOM 2653 O O . GLY A 1 337 ? 1.143 12.382 10.761 1.00 78.81 337 GLY A O 1
ATOM 2654 N N . GLY A 1 338 ? 2.760 12.834 9.275 1.00 78.81 338 GLY A N 1
ATOM 2655 C CA . GLY A 1 338 ? 3.786 13.185 10.264 1.00 78.81 338 GLY A CA 1
ATOM 2656 C C . GLY A 1 338 ? 4.006 12.102 11.330 1.00 78.81 338 GLY A C 1
ATOM 2657 O O . GLY A 1 338 ? 4.276 10.951 11.001 1.00 78.81 338 GLY A O 1
ATOM 2658 N N . GLY A 1 339 ? 3.865 12.451 12.613 1.00 74.44 339 GLY A N 1
ATOM 2659 C CA . GLY A 1 339 ? 4.041 11.536 13.756 1.00 74.44 339 GLY A CA 1
ATOM 2660 C C . GLY A 1 339 ? 3.144 10.298 13.769 1.00 74.44 339 GLY A C 1
ATOM 2661 O O . GLY A 1 339 ? 3.498 9.300 14.395 1.00 74.44 339 GLY A O 1
ATOM 2662 N N . LYS A 1 340 ? 2.041 10.304 13.010 1.00 83.00 340 LYS A N 1
ATOM 2663 C CA . LYS A 1 340 ? 1.199 9.115 12.801 1.00 83.00 340 LYS A CA 1
ATOM 2664 C C . LYS A 1 340 ? 1.962 7.980 12.102 1.00 83.00 340 LYS A C 1
ATOM 2666 O O . LYS A 1 340 ? 1.633 6.812 12.290 1.00 83.00 340 LYS A O 1
ATOM 2671 N N . GLY A 1 341 ? 3.035 8.306 11.374 1.00 85.69 341 GLY A N 1
ATOM 2672 C CA . GLY A 1 341 ? 3.892 7.346 10.678 1.00 85.69 341 GLY A CA 1
ATOM 2673 C C . GLY A 1 341 ? 4.578 6.305 11.567 1.00 85.69 341 GLY A C 1
ATOM 2674 O O . GLY A 1 341 ? 5.156 5.373 11.022 1.00 85.69 341 GLY A O 1
ATOM 2675 N N . ILE A 1 342 ? 4.476 6.387 12.903 1.00 85.44 342 ILE A N 1
ATOM 2676 C CA . ILE A 1 342 ? 4.901 5.307 13.814 1.00 85.44 342 ILE A CA 1
ATOM 2677 C C . ILE A 1 342 ? 4.257 3.951 13.479 1.00 85.44 342 ILE A C 1
ATOM 2679 O O . ILE A 1 342 ? 4.829 2.907 13.776 1.00 85.44 342 ILE A O 1
ATOM 2683 N N . GLY A 1 343 ? 3.079 3.962 12.846 1.00 89.50 343 GLY A N 1
ATOM 2684 C CA . GLY A 1 343 ? 2.390 2.741 12.441 1.00 89.50 343 GLY A CA 1
ATOM 2685 C C . GLY A 1 343 ? 2.945 2.071 11.180 1.00 89.50 343 GLY A C 1
ATOM 2686 O O . GLY A 1 343 ? 2.670 0.901 10.936 1.00 89.50 343 GLY A O 1
ATOM 2687 N N . TYR A 1 344 ? 3.745 2.775 10.377 1.00 92.62 344 TYR A N 1
ATOM 2688 C CA . TYR A 1 344 ? 4.257 2.231 9.121 1.00 92.62 344 TYR A CA 1
ATOM 2689 C C . TYR A 1 344 ? 5.273 1.091 9.314 1.00 92.62 344 TYR A C 1
ATOM 2691 O O . TYR A 1 344 ? 5.042 0.018 8.756 1.00 92.62 344 TYR A O 1
ATOM 2699 N N . PRO A 1 345 ? 6.353 1.240 10.115 1.00 91.25 345 PRO A N 1
ATOM 2700 C CA . PRO A 1 345 ? 7.344 0.173 10.273 1.00 91.25 345 PRO A CA 1
ATOM 2701 C C . PRO A 1 345 ? 6.781 -1.190 10.716 1.00 91.25 345 PRO A C 1
ATOM 2703 O O . PRO A 1 345 ? 7.124 -2.184 10.077 1.00 91.25 345 PRO A O 1
ATOM 2706 N N . PRO A 1 346 ? 5.914 -1.300 11.748 1.00 90.75 346 PRO A N 1
ATOM 2707 C CA . PRO A 1 346 ? 5.369 -2.601 12.135 1.00 90.75 346 PRO A CA 1
ATOM 2708 C C . PRO A 1 346 ? 4.472 -3.215 11.053 1.00 90.75 346 PRO A C 1
ATOM 2710 O O . PRO A 1 346 ? 4.514 -4.427 10.865 1.00 90.75 346 PRO A O 1
ATOM 2713 N N . LEU A 1 347 ? 3.699 -2.408 10.317 1.00 91.62 347 LEU A N 1
ATOM 2714 C CA . LEU A 1 347 ? 2.908 -2.885 9.179 1.00 91.62 347 LEU A CA 1
ATOM 2715 C C . LEU A 1 347 ? 3.812 -3.448 8.076 1.00 91.62 347 LEU A C 1
ATOM 2717 O O . LEU A 1 347 ? 3.598 -4.570 7.620 1.00 91.62 347 LEU A O 1
ATOM 2721 N N . PHE A 1 348 ? 4.852 -2.708 7.689 1.00 92.31 348 PHE A N 1
ATOM 2722 C CA . PHE A 1 348 ? 5.793 -3.153 6.663 1.00 92.31 348 PHE A CA 1
ATOM 2723 C C . PHE A 1 348 ? 6.578 -4.390 7.072 1.00 92.31 348 PHE A C 1
ATOM 2725 O O . PHE A 1 348 ? 6.791 -5.252 6.231 1.00 92.31 348 PHE A O 1
ATOM 2732 N N . GLU A 1 349 ? 6.941 -4.533 8.346 1.00 91.06 349 GLU A N 1
ATOM 2733 C CA . GLU A 1 349 ? 7.582 -5.752 8.843 1.00 91.06 349 GLU A CA 1
ATOM 2734 C C . GLU A 1 349 ? 6.714 -6.996 8.611 1.00 91.06 349 GLU A C 1
ATOM 2736 O O . GLU A 1 349 ? 7.206 -8.034 8.169 1.00 91.06 349 GLU A O 1
ATOM 2741 N N . GLU A 1 350 ? 5.413 -6.909 8.890 1.00 89.88 350 GLU A N 1
ATOM 2742 C CA . GLU A 1 350 ? 4.500 -8.041 8.701 1.00 89.88 350 GLU A CA 1
ATOM 2743 C C . GLU A 1 350 ? 4.183 -8.282 7.213 1.00 89.88 350 GLU A C 1
ATOM 2745 O O . GLU A 1 350 ? 4.106 -9.432 6.766 1.00 89.88 350 GLU A O 1
ATOM 2750 N N . MET A 1 351 ? 4.091 -7.222 6.403 1.00 89.31 351 MET A N 1
ATOM 2751 C CA . MET A 1 351 ? 3.984 -7.346 4.941 1.00 89.31 351 MET A CA 1
ATOM 2752 C C . MET A 1 351 ? 5.253 -7.943 4.308 1.00 89.31 351 MET A C 1
ATOM 2754 O O . MET A 1 351 ? 5.181 -8.702 3.341 1.00 89.31 351 MET A O 1
ATOM 2758 N N . GLU A 1 352 ? 6.430 -7.623 4.846 1.00 88.88 352 GLU A N 1
ATOM 2759 C CA . GLU A 1 352 ? 7.710 -8.179 4.413 1.00 88.88 352 GLU A CA 1
ATOM 2760 C C . GLU A 1 352 ? 7.775 -9.670 4.731 1.00 88.88 352 GLU A C 1
ATOM 2762 O O . GLU A 1 352 ? 8.046 -10.482 3.843 1.00 88.88 352 GLU A O 1
ATOM 2767 N N . LYS A 1 353 ? 7.461 -10.042 5.981 1.00 86.88 353 LYS A N 1
ATOM 2768 C CA . LYS A 1 353 ? 7.416 -11.442 6.413 1.00 86.88 353 LYS A CA 1
ATOM 2769 C C . LYS A 1 353 ? 6.499 -12.252 5.511 1.00 86.88 353 LYS A C 1
ATOM 2771 O O . LYS A 1 353 ? 6.893 -13.346 5.120 1.00 86.88 353 LYS A O 1
ATOM 2776 N N . THR A 1 354 ? 5.327 -11.721 5.149 1.00 82.44 354 THR A N 1
ATOM 2777 C CA . THR A 1 354 ? 4.353 -12.384 4.259 1.00 82.44 354 THR A CA 1
ATOM 2778 C C . THR A 1 354 ? 4.752 -12.462 2.798 1.00 82.44 354 THR A C 1
ATOM 2780 O O . THR A 1 354 ? 4.118 -13.195 2.043 1.00 82.44 354 THR A O 1
ATOM 2783 N N . GLY A 1 355 ? 5.823 -11.780 2.399 1.00 85.12 355 GLY A N 1
ATOM 2784 C CA . GLY A 1 355 ? 6.239 -11.695 1.007 1.00 85.12 355 GLY A CA 1
ATOM 2785 C C . GLY A 1 355 ? 5.385 -10.737 0.177 1.00 85.12 355 GLY A C 1
ATOM 2786 O O . GLY A 1 355 ? 5.681 -10.574 -1.001 1.00 85.12 355 GLY A O 1
ATOM 2787 N N . MET A 1 356 ? 4.392 -10.055 0.767 1.00 86.19 356 MET A N 1
ATOM 2788 C CA . MET A 1 356 ? 3.563 -9.072 0.058 1.00 86.19 356 MET A CA 1
ATOM 2789 C C . MET A 1 356 ? 4.416 -7.951 -0.543 1.00 86.19 356 MET A C 1
ATOM 2791 O O . MET A 1 356 ? 4.200 -7.575 -1.688 1.00 86.19 356 MET A O 1
ATOM 2795 N N . LEU A 1 357 ? 5.432 -7.463 0.183 1.00 88.88 357 LEU A N 1
ATOM 2796 C CA . LEU A 1 357 ? 6.321 -6.407 -0.327 1.00 88.88 357 LEU A CA 1
ATOM 2797 C C . LEU A 1 357 ? 7.224 -6.860 -1.480 1.00 88.88 357 LEU A C 1
ATOM 2799 O O . LEU A 1 357 ? 7.718 -6.019 -2.228 1.00 88.88 357 LEU A O 1
ATOM 2803 N N . LYS A 1 358 ? 7.464 -8.167 -1.645 1.00 88.50 358 LYS A N 1
ATOM 2804 C CA . LYS A 1 358 ? 8.294 -8.671 -2.749 1.00 88.50 358 LYS A CA 1
ATOM 2805 C C . LYS A 1 358 ? 7.632 -8.408 -4.101 1.00 88.50 358 LYS A C 1
ATOM 2807 O O . LYS A 1 358 ? 8.344 -8.156 -5.063 1.00 88.50 358 LYS A O 1
ATOM 2812 N N . GLU A 1 359 ? 6.306 -8.450 -4.131 1.00 86.50 359 GLU A N 1
ATOM 2813 C CA . GLU A 1 359 ? 5.484 -8.326 -5.336 1.00 86.50 359 GLU A CA 1
ATOM 2814 C C . GLU A 1 359 ? 5.105 -6.872 -5.666 1.00 86.50 359 GLU A C 1
ATOM 2816 O O . GLU A 1 359 ? 4.548 -6.628 -6.725 1.00 86.50 359 GLU A O 1
ATOM 2821 N N . VAL A 1 360 ? 5.400 -5.917 -4.774 1.00 94.06 360 VAL A N 1
ATOM 2822 C CA . VAL A 1 360 ? 5.195 -4.485 -5.037 1.00 94.06 360 VAL A CA 1
ATOM 2823 C C . VAL A 1 360 ? 6.264 -4.002 -6.004 1.00 94.06 360 VAL A C 1
ATOM 2825 O O . VAL A 1 360 ? 7.447 -4.186 -5.722 1.00 94.06 360 VAL A O 1
ATOM 2828 N N . ASP A 1 361 ? 5.866 -3.329 -7.076 1.00 94.69 361 ASP A N 1
ATOM 2829 C CA . ASP A 1 361 ? 6.771 -2.741 -8.066 1.00 94.69 361 ASP A CA 1
ATOM 2830 C C . ASP A 1 361 ? 6.927 -1.232 -7.857 1.00 94.69 361 ASP A C 1
ATOM 2832 O O . ASP A 1 361 ? 8.033 -0.697 -7.955 1.00 94.69 361 ASP A O 1
ATOM 2836 N N . LEU A 1 362 ? 5.832 -0.556 -7.492 1.00 96.88 362 LEU A N 1
ATOM 2837 C CA . LEU A 1 362 ? 5.775 0.890 -7.309 1.00 96.88 362 LEU A CA 1
ATOM 2838 C C . LEU A 1 362 ? 5.372 1.275 -5.886 1.00 96.88 362 LEU A C 1
ATOM 2840 O O . LEU A 1 362 ? 4.358 0.830 -5.344 1.00 96.88 362 LEU A O 1
ATOM 2844 N N . LEU A 1 363 ? 6.133 2.205 -5.318 1.00 98.06 363 LEU A N 1
ATOM 2845 C CA . LEU A 1 363 ? 5.778 2.924 -4.105 1.00 98.06 363 LEU A CA 1
ATOM 2846 C C . LEU A 1 363 ? 5.421 4.368 -4.443 1.00 98.06 363 LEU A C 1
ATOM 2848 O O . LEU A 1 363 ? 6.194 5.078 -5.084 1.00 98.06 363 LEU A O 1
ATOM 2852 N N . VAL A 1 364 ? 4.276 4.831 -3.956 1.00 98.00 364 VAL A N 1
ATOM 2853 C CA . VAL A 1 364 ? 3.866 6.233 -4.041 1.00 98.00 364 VAL A CA 1
ATOM 2854 C C . VAL A 1 364 ? 3.752 6.781 -2.628 1.00 98.00 364 VAL A C 1
ATOM 2856 O O . VAL A 1 364 ? 3.120 6.153 -1.784 1.00 98.00 364 VAL A O 1
ATOM 2859 N N . GLY A 1 365 ? 4.342 7.937 -2.332 1.00 96.75 365 GLY A N 1
ATOM 2860 C CA . GLY A 1 365 ? 4.276 8.489 -0.981 1.00 96.75 365 GLY A CA 1
ATOM 2861 C C . GLY A 1 365 ? 4.173 10.005 -0.906 1.00 96.75 365 GLY A C 1
ATOM 2862 O O . GLY A 1 365 ? 4.802 10.729 -1.681 1.00 96.75 365 GLY A O 1
ATOM 2863 N N . THR A 1 366 ? 3.452 10.460 0.120 1.00 94.00 366 THR A N 1
ATOM 2864 C CA . THR A 1 366 ? 3.351 11.869 0.523 1.00 94.00 366 THR A CA 1
ATOM 2865 C C . THR A 1 366 ? 3.891 12.058 1.938 1.00 94.00 366 THR A C 1
ATOM 2867 O O . THR A 1 366 ? 3.600 11.261 2.831 1.00 94.00 366 THR A O 1
ATOM 2870 N N . SER A 1 367 ? 4.679 13.109 2.187 1.00 90.25 367 SER A N 1
ATOM 2871 C CA . SER A 1 367 ? 5.176 13.470 3.524 1.00 90.25 367 SER A CA 1
ATOM 2872 C C . SER A 1 367 ? 5.853 12.285 4.236 1.00 90.25 367 SER A C 1
ATOM 2874 O O . SER A 1 367 ? 6.801 11.703 3.703 1.00 90.25 367 SER A O 1
ATOM 2876 N N . ILE A 1 368 ? 5.399 11.878 5.429 1.00 87.75 368 ILE A N 1
ATOM 2877 C CA . ILE A 1 368 ? 5.990 10.725 6.142 1.00 87.75 368 ILE A CA 1
ATOM 2878 C C . ILE A 1 368 ? 5.853 9.411 5.352 1.00 87.75 368 ILE A C 1
ATOM 2880 O O . ILE A 1 368 ? 6.698 8.522 5.483 1.00 87.75 368 ILE A O 1
ATOM 2884 N N . GLY A 1 369 ? 4.826 9.302 4.503 1.00 93.00 369 GLY A N 1
ATOM 2885 C CA . GLY A 1 369 ? 4.680 8.227 3.530 1.00 93.00 369 GLY A CA 1
ATOM 2886 C C . GLY A 1 369 ? 5.795 8.258 2.484 1.00 93.00 369 GLY A C 1
ATOM 2887 O O . GLY A 1 369 ? 6.382 7.221 2.203 1.00 93.00 369 GLY A O 1
ATOM 2888 N N . ALA A 1 370 ? 6.195 9.440 1.998 1.00 93.94 370 ALA A N 1
ATOM 2889 C CA . ALA A 1 370 ? 7.316 9.593 1.064 1.00 93.94 370 ALA A CA 1
ATOM 2890 C C . ALA A 1 370 ? 8.657 9.153 1.668 1.00 93.94 370 ALA A C 1
ATOM 2892 O O . ALA A 1 370 ? 9.465 8.535 0.976 1.00 93.94 370 ALA A O 1
ATOM 2893 N N . LEU A 1 371 ? 8.903 9.425 2.956 1.00 91.56 371 LEU A N 1
ATOM 2894 C CA . LEU A 1 371 ? 10.122 8.961 3.635 1.00 91.56 371 LEU A CA 1
ATOM 2895 C C . LEU A 1 371 ? 10.178 7.432 3.712 1.00 91.56 371 LEU A C 1
ATOM 2897 O O . LEU A 1 371 ? 11.191 6.832 3.351 1.00 91.56 371 LEU A O 1
ATOM 2901 N N . ASN A 1 372 ? 9.082 6.802 4.144 1.00 92.62 372 ASN A N 1
ATOM 2902 C CA . ASN A 1 372 ? 8.998 5.345 4.227 1.00 92.62 372 ASN A CA 1
ATOM 2903 C C . ASN A 1 372 ? 9.075 4.691 2.840 1.00 92.62 372 ASN A C 1
ATOM 2905 O O . ASN A 1 372 ? 9.807 3.715 2.674 1.00 92.62 372 ASN A O 1
ATOM 2909 N N . ALA A 1 373 ? 8.389 5.260 1.844 1.00 95.69 373 ALA A N 1
ATOM 2910 C CA . ALA A 1 373 ? 8.456 4.829 0.452 1.00 95.69 373 ALA A CA 1
ATOM 2911 C C . ALA A 1 373 ? 9.887 4.929 -0.098 1.00 95.69 373 ALA A C 1
ATOM 2913 O O . ALA A 1 373 ? 10.385 3.969 -0.672 1.00 95.69 373 ALA A O 1
ATOM 2914 N N . SER A 1 374 ? 10.590 6.039 0.158 1.00 95.88 374 SER A N 1
ATOM 2915 C CA . SER A 1 374 ? 11.986 6.231 -0.265 1.00 95.88 374 SER A CA 1
ATOM 2916 C C . SER A 1 374 ? 12.924 5.195 0.350 1.00 95.88 374 SER A C 1
ATOM 2918 O O . SER A 1 374 ? 13.777 4.642 -0.339 1.00 95.88 374 SER A O 1
ATOM 2920 N N . CYS A 1 375 ? 12.764 4.919 1.647 1.00 94.56 375 CYS A N 1
ATOM 2921 C CA . CYS A 1 375 ? 13.553 3.916 2.353 1.00 94.56 375 CYS A CA 1
ATOM 2922 C C . CYS A 1 375 ? 13.342 2.519 1.754 1.00 94.56 375 CYS A C 1
ATOM 2924 O O . CYS A 1 375 ? 14.318 1.872 1.384 1.00 94.56 375 CYS A O 1
ATOM 2926 N N . MET A 1 376 ? 12.087 2.090 1.579 1.00 95.12 376 MET A N 1
ATOM 2927 C CA . MET A 1 376 ? 11.768 0.786 0.981 1.00 95.12 376 MET A CA 1
ATOM 2928 C C . MET A 1 376 ? 12.213 0.681 -0.475 1.00 95.12 376 MET A C 1
ATOM 2930 O O . MET A 1 376 ? 12.799 -0.326 -0.854 1.00 95.12 376 MET A O 1
ATOM 2934 N N . ALA A 1 377 ? 11.994 1.723 -1.282 1.00 97.12 377 ALA A N 1
ATOM 2935 C CA . ALA A 1 377 ? 12.396 1.739 -2.686 1.00 97.12 377 ALA A CA 1
ATOM 2936 C C . ALA A 1 377 ? 13.910 1.550 -2.859 1.00 97.12 377 ALA A C 1
ATOM 2938 O O . ALA A 1 377 ? 14.349 0.920 -3.818 1.00 97.12 377 ALA A O 1
ATOM 2939 N N . CYS A 1 378 ? 14.701 2.032 -1.896 1.00 96.81 378 CYS A N 1
ATOM 2940 C CA . CYS A 1 378 ? 16.154 1.868 -1.853 1.00 96.81 378 CYS A CA 1
ATOM 2941 C C . CYS A 1 378 ? 16.624 0.516 -1.275 1.00 96.81 378 CYS A C 1
ATOM 2943 O O . CYS A 1 378 ? 17.828 0.341 -1.097 1.00 96.81 378 CYS A O 1
ATOM 2945 N N . GLY A 1 379 ? 15.725 -0.423 -0.955 1.00 93.81 379 GLY A N 1
ATOM 2946 C CA . GLY A 1 379 ? 16.064 -1.710 -0.330 1.00 93.81 379 GLY A CA 1
ATOM 2947 C C . GLY A 1 379 ? 16.095 -1.703 1.199 1.00 93.81 379 GLY A C 1
ATOM 2948 O O . GLY A 1 379 ? 16.645 -2.621 1.812 1.00 93.81 379 GLY A O 1
ATOM 2949 N N . GLY A 1 380 ? 15.529 -0.670 1.825 1.00 91.12 380 GLY A N 1
ATOM 2950 C CA . GLY A 1 380 ? 15.409 -0.552 3.276 1.00 91.12 380 GLY A CA 1
ATOM 2951 C C . GLY A 1 380 ? 14.494 -1.602 3.892 1.00 91.12 380 GLY A C 1
ATOM 2952 O O . GLY A 1 380 ? 13.474 -1.982 3.317 1.00 91.12 380 GLY A O 1
ATOM 2953 N N . ARG A 1 381 ? 14.862 -2.051 5.094 1.00 85.56 381 ARG A N 1
ATOM 2954 C CA . ARG A 1 381 ? 14.106 -3.022 5.899 1.00 85.56 381 ARG A CA 1
ATOM 2955 C C . ARG A 1 381 ? 13.467 -2.317 7.095 1.00 85.56 381 ARG A C 1
ATOM 2957 O O . ARG A 1 381 ? 13.747 -1.149 7.367 1.00 85.56 381 ARG A O 1
ATOM 2964 N N . THR A 1 382 ? 12.673 -3.038 7.887 1.00 77.94 382 THR A N 1
ATOM 2965 C CA . THR A 1 382 ? 11.978 -2.479 9.064 1.00 77.94 382 THR A CA 1
ATOM 2966 C C . THR A 1 382 ? 12.877 -1.664 9.998 1.00 77.94 382 THR A C 1
ATOM 2968 O O . THR A 1 382 ? 12.483 -0.591 10.451 1.00 77.94 382 THR A O 1
ATOM 2971 N N . LYS A 1 383 ? 14.103 -2.127 10.278 1.00 81.25 383 LYS A N 1
ATOM 2972 C CA . LYS A 1 383 ? 15.036 -1.398 11.159 1.00 81.25 383 LYS A CA 1
ATOM 2973 C C . LYS A 1 383 ? 15.433 -0.034 10.590 1.00 81.25 383 LYS A C 1
ATOM 2975 O O . LYS A 1 383 ? 15.571 0.926 11.342 1.00 81.25 383 LYS A O 1
ATOM 2980 N N . ASP A 1 384 ? 15.594 0.064 9.274 1.00 86.06 384 ASP A N 1
ATOM 2981 C CA . ASP A 1 384 ? 15.907 1.326 8.606 1.00 86.06 384 ASP A CA 1
ATOM 2982 C C . ASP A 1 384 ? 14.702 2.273 8.656 1.00 86.06 384 ASP A C 1
ATOM 2984 O O . ASP A 1 384 ? 14.857 3.460 8.933 1.00 86.06 384 ASP A O 1
ATOM 2988 N N . GLN A 1 385 ? 13.485 1.747 8.508 1.00 83.44 385 GLN A N 1
ATOM 2989 C CA . GLN A 1 385 ? 12.258 2.535 8.643 1.00 83.44 385 GLN A CA 1
ATOM 2990 C C . GLN A 1 385 ? 12.040 3.050 10.069 1.00 83.44 385 GLN A C 1
ATOM 2992 O O . GLN A 1 385 ? 11.617 4.187 10.254 1.00 83.44 385 GLN A O 1
ATOM 2997 N N . GLN A 1 386 ? 12.376 2.264 11.096 1.00 81.31 386 GLN A N 1
ATOM 2998 C CA . GLN A 1 386 ? 12.343 2.738 12.484 1.00 81.31 386 GLN A CA 1
ATOM 2999 C C . GLN A 1 386 ? 13.266 3.947 12.686 1.00 81.31 386 GLN A C 1
ATOM 3001 O O . GLN A 1 386 ? 12.878 4.908 13.350 1.00 81.31 386 GLN A O 1
ATOM 3006 N N . SER A 1 387 ? 14.433 3.972 12.030 1.00 80.25 387 SER A N 1
ATOM 3007 C CA . SER A 1 387 ? 15.339 5.127 12.090 1.00 80.25 387 SER A CA 1
ATOM 3008 C C . SER A 1 387 ? 14.742 6.407 11.479 1.00 80.25 387 SER A C 1
ATOM 3010 O O . SER A 1 387 ? 15.112 7.510 11.881 1.00 80.25 387 SER A O 1
ATOM 3012 N N . ILE A 1 388 ? 13.753 6.293 10.578 1.00 79.94 388 ILE A N 1
ATOM 3013 C CA . ILE A 1 388 ? 12.993 7.442 10.053 1.00 79.94 388 ILE A CA 1
ATOM 3014 C C . ILE A 1 388 ? 12.204 8.122 11.176 1.00 79.94 388 ILE A C 1
ATOM 3016 O O . ILE A 1 388 ? 12.127 9.348 11.221 1.00 79.94 388 ILE A O 1
ATOM 3020 N N . LEU A 1 389 ? 11.653 7.351 12.119 1.00 74.06 389 LEU A N 1
ATOM 3021 C CA . LEU A 1 389 ? 10.907 7.888 13.264 1.00 74.06 389 LEU A CA 1
ATOM 3022 C C . LEU A 1 389 ? 11.812 8.629 14.260 1.00 74.06 389 LEU A C 1
ATOM 3024 O O . LEU A 1 389 ? 11.352 9.493 15.016 1.00 74.06 389 LEU A O 1
ATOM 3028 N N . GLU A 1 390 ? 13.103 8.299 14.249 1.00 70.69 390 GLU A N 1
ATOM 3029 C CA . GLU A 1 390 ? 14.147 8.943 15.045 1.00 70.69 390 GLU A CA 1
ATOM 3030 C C . GLU A 1 390 ? 14.705 10.210 14.382 1.00 70.69 390 GLU A C 1
ATOM 3032 O O . GLU A 1 390 ? 15.433 10.969 15.032 1.00 70.69 390 GLU A O 1
ATOM 3037 N N . LEU A 1 391 ? 14.339 10.495 13.122 1.00 66.94 391 LEU A N 1
ATOM 3038 C CA . LEU A 1 391 ? 14.638 11.771 12.477 1.00 66.94 391 LEU A CA 1
ATOM 3039 C C . LEU A 1 391 ? 13.912 12.885 13.238 1.00 66.94 391 LEU A C 1
ATOM 3041 O O . LEU A 1 391 ? 12.749 13.205 12.996 1.00 66.94 391 LEU A O 1
ATOM 3045 N N . GLY A 1 392 ? 14.603 13.492 14.199 1.00 59.09 392 GLY A N 1
ATOM 3046 C CA . GLY A 1 392 ? 14.050 14.591 14.973 1.00 59.09 392 GLY A CA 1
ATOM 3047 C C . GLY A 1 392 ? 13.728 15.759 14.050 1.00 59.09 392 GLY A C 1
ATOM 3048 O O . GLY A 1 392 ? 14.647 16.382 13.533 1.00 59.09 392 GLY A O 1
ATOM 3049 N N . LEU A 1 393 ? 12.446 16.104 13.872 1.00 52.84 393 LEU A N 1
ATOM 3050 C CA . LEU A 1 393 ? 11.992 17.255 13.064 1.00 52.84 393 LEU A CA 1
ATOM 3051 C C . LEU A 1 393 ? 12.659 18.589 13.471 1.00 52.84 393 LEU A C 1
ATOM 3053 O O . LEU A 1 393 ? 12.734 19.516 12.668 1.00 52.84 393 LEU A O 1
ATOM 3057 N N . PHE A 1 394 ? 13.189 18.669 14.697 1.00 49.31 394 PHE A N 1
ATOM 3058 C CA . PHE A 1 394 ? 13.709 19.893 15.315 1.00 49.31 394 PHE A CA 1
ATOM 3059 C C . PHE A 1 394 ? 15.178 19.823 15.760 1.00 49.31 394 PHE A C 1
ATOM 3061 O O . PHE A 1 394 ? 15.670 20.791 16.335 1.00 49.31 394 PHE A O 1
ATOM 3068 N N . SER A 1 395 ? 15.884 18.703 15.562 1.00 49.06 395 SER A N 1
ATOM 3069 C CA . SER A 1 395 ? 17.106 18.445 16.342 1.00 49.06 395 SER A CA 1
ATOM 3070 C C . SER A 1 395 ? 18.416 18.939 15.727 1.00 49.06 395 SER A C 1
ATOM 3072 O O . SER A 1 395 ? 19.414 18.979 16.439 1.00 49.06 395 SER A O 1
ATOM 3074 N N . GLU A 1 396 ? 18.459 19.348 14.456 1.00 52.38 396 GLU A N 1
ATOM 3075 C CA . GLU A 1 396 ? 19.719 19.760 13.818 1.00 52.38 396 GLU A CA 1
ATOM 3076 C C . GLU A 1 396 ? 19.526 21.000 12.937 1.00 52.38 396 GLU A C 1
ATOM 3078 O O . GLU A 1 396 ? 19.171 20.921 11.759 1.00 52.38 396 GLU A O 1
ATOM 3083 N N . ALA A 1 397 ? 19.784 22.178 13.513 1.00 51.66 397 ALA A N 1
ATOM 3084 C CA . ALA A 1 397 ? 20.015 23.384 12.729 1.00 51.66 397 ALA A CA 1
ATOM 3085 C C . ALA A 1 397 ? 21.344 23.216 11.975 1.00 51.66 397 ALA A C 1
ATOM 3087 O O . ALA A 1 397 ? 22.425 23.337 12.552 1.00 51.66 397 ALA A O 1
ATOM 3088 N N . TRP A 1 398 ? 21.268 22.879 10.690 1.00 56.06 398 TRP A N 1
ATOM 3089 C CA . TRP A 1 398 ? 22.454 22.742 9.851 1.00 56.06 398 TRP A CA 1
ATOM 3090 C C . TRP A 1 398 ? 22.994 24.122 9.453 1.00 56.06 398 TRP A C 1
ATOM 3092 O O . TRP A 1 398 ? 22.230 25.023 9.105 1.00 56.06 398 TRP A O 1
ATOM 3102 N N . ASP A 1 399 ? 24.318 24.283 9.459 1.00 65.12 399 ASP A N 1
ATOM 3103 C CA . ASP A 1 399 ? 24.989 25.499 8.988 1.00 65.12 399 ASP A CA 1
ATOM 3104 C C . ASP A 1 399 ? 24.723 25.699 7.487 1.00 65.12 399 ASP A C 1
ATOM 3106 O O . ASP A 1 399 ? 25.184 24.918 6.651 1.00 65.12 399 ASP A O 1
ATOM 3110 N N . SER A 1 400 ? 23.993 26.759 7.133 1.00 65.19 400 SER A N 1
ATOM 3111 C CA . SER A 1 400 ? 23.582 27.045 5.754 1.00 65.19 400 SER A CA 1
ATOM 3112 C C . SER A 1 400 ? 24.755 27.129 4.775 1.00 65.19 400 SER A C 1
ATOM 3114 O O . SER A 1 400 ? 24.605 26.732 3.619 1.00 65.19 400 SER A O 1
ATOM 3116 N N . LYS A 1 401 ? 25.944 27.560 5.223 1.00 71.44 401 LYS A N 1
ATOM 3117 C CA . LYS A 1 401 ? 27.152 27.592 4.384 1.00 71.44 401 LYS A CA 1
ATOM 3118 C C . LYS A 1 401 ? 27.696 26.193 4.128 1.00 71.44 401 LYS A C 1
ATOM 3120 O O . LYS A 1 401 ? 28.042 25.878 2.993 1.00 71.44 401 LYS A O 1
ATOM 3125 N N . LYS A 1 402 ? 27.743 25.339 5.157 1.00 76.38 402 LYS A N 1
ATOM 3126 C CA . LYS A 1 402 ? 28.156 23.932 5.006 1.00 76.38 402 LYS A CA 1
ATOM 3127 C C . LYS A 1 402 ? 27.179 23.160 4.136 1.00 76.38 402 LYS A C 1
ATOM 3129 O O . LYS A 1 402 ? 27.606 22.333 3.343 1.00 76.38 402 LYS A O 1
ATOM 3134 N N . LEU A 1 403 ? 25.883 23.441 4.263 1.00 77.62 403 LEU A N 1
ATOM 3135 C CA . LEU A 1 403 ? 24.888 22.820 3.405 1.00 77.62 403 LEU A CA 1
ATOM 3136 C C . LEU A 1 403 ? 25.036 23.256 1.955 1.00 77.62 403 LEU A C 1
ATOM 3138 O O . LEU A 1 403 ? 25.050 22.401 1.086 1.00 77.62 403 LEU A O 1
ATOM 3142 N N . LYS A 1 404 ? 25.165 24.563 1.692 1.00 82.56 404 LYS A N 1
ATOM 3143 C CA . LYS A 1 404 ? 25.304 25.069 0.323 1.00 82.56 404 LYS A CA 1
ATOM 3144 C C . LYS A 1 404 ? 26.581 24.569 -0.342 1.00 82.56 404 LYS A C 1
ATOM 3146 O O . LYS A 1 404 ? 26.600 24.403 -1.551 1.00 82.56 404 LYS A O 1
ATOM 3151 N N . LYS A 1 405 ? 27.630 24.321 0.447 1.00 88.00 405 LYS A N 1
ATOM 3152 C CA . LYS A 1 405 ? 28.825 23.627 -0.026 1.00 88.00 405 LYS A CA 1
ATOM 3153 C C . LYS A 1 405 ? 28.475 22.189 -0.426 1.00 88.00 405 LYS A C 1
ATOM 3155 O O . LYS A 1 405 ? 28.654 21.853 -1.584 1.00 88.00 405 LYS A O 1
ATOM 3160 N N . LYS A 1 406 ? 27.884 21.416 0.501 1.00 88.69 406 LYS A N 1
ATOM 3161 C CA . LYS A 1 406 ? 27.574 19.979 0.346 1.00 88.69 406 LYS A CA 1
ATOM 3162 C C . LYS A 1 406 ? 26.516 19.653 -0.710 1.00 88.69 406 LYS A C 1
ATOM 3164 O O . LYS A 1 406 ? 26.613 18.619 -1.363 1.00 88.69 406 LYS A O 1
ATOM 3169 N N . TYR A 1 407 ? 25.532 20.529 -0.867 1.00 91.44 407 TYR A N 1
ATOM 3170 C CA . TYR A 1 407 ? 24.408 20.417 -1.794 1.00 91.44 407 TYR A CA 1
ATOM 3171 C C . TYR A 1 407 ? 24.225 21.767 -2.517 1.00 91.44 407 TYR A C 1
ATOM 3173 O O . TYR A 1 407 ? 23.320 22.541 -2.177 1.00 91.44 407 TYR A O 1
ATOM 3181 N N . PRO A 1 408 ? 25.106 22.106 -3.476 1.00 91.06 408 PRO A N 1
ATOM 3182 C CA . PRO A 1 408 ? 25.088 23.382 -4.193 1.00 91.06 408 PRO A CA 1
ATOM 3183 C C . PRO A 1 408 ? 23.804 23.618 -4.987 1.00 91.06 408 PRO A C 1
ATOM 3185 O O . PRO A 1 408 ? 23.394 24.770 -5.134 1.00 91.06 408 PRO A O 1
ATOM 3188 N N . ASP A 1 409 ? 23.120 22.560 -5.407 1.00 91.06 409 ASP A N 1
ATOM 3189 C CA . ASP A 1 409 ? 21.875 22.640 -6.178 1.00 91.06 409 ASP A CA 1
ATOM 3190 C C . ASP A 1 409 ? 20.650 22.966 -5.313 1.00 91.06 409 ASP A C 1
ATOM 3192 O O . ASP A 1 409 ? 19.568 23.249 -5.829 1.00 91.06 409 ASP A O 1
ATOM 3196 N N . VAL A 1 410 ? 20.810 22.961 -3.986 1.00 89.75 410 VAL A N 1
ATOM 3197 C CA . VAL A 1 410 ? 19.731 23.196 -3.026 1.00 89.75 410 VAL A CA 1
ATOM 3198 C C . VAL A 1 410 ? 19.864 24.582 -2.400 1.00 89.75 410 VAL A C 1
ATOM 3200 O O . VAL A 1 410 ? 20.952 25.088 -2.098 1.00 89.75 410 VAL A O 1
ATOM 3203 N N . SER A 1 411 ? 18.730 25.237 -2.192 1.00 86.69 411 SER A N 1
ATOM 3204 C CA . SER A 1 411 ? 18.629 26.404 -1.317 1.00 86.69 411 SER A CA 1
ATOM 3205 C C . SER A 1 411 ? 17.281 26.428 -0.609 1.00 86.69 411 SER A C 1
ATOM 3207 O O . SER A 1 411 ? 16.350 25.736 -1.009 1.00 86.69 411 SER A O 1
ATOM 3209 N N . PHE A 1 412 ? 17.190 27.204 0.468 1.00 83.31 412 PHE A N 1
ATOM 3210 C CA . PHE A 1 412 ? 15.963 27.344 1.242 1.00 83.31 412 PHE A CA 1
ATOM 3211 C C . PHE A 1 412 ? 15.443 28.772 1.178 1.00 83.31 412 PHE A C 1
ATOM 3213 O O . PHE A 1 412 ? 16.221 29.725 1.274 1.00 83.31 412 PHE A O 1
ATOM 3220 N N . GLY A 1 413 ? 14.123 28.906 1.072 1.00 75.62 413 GLY A N 1
ATOM 3221 C CA . GLY A 1 413 ? 13.448 30.186 1.231 1.00 75.62 413 GLY A CA 1
ATOM 3222 C C . GLY A 1 413 ? 13.470 30.688 2.677 1.00 75.62 413 GLY A C 1
ATOM 3223 O O . GLY A 1 413 ? 13.897 30.002 3.616 1.00 75.62 413 GLY A O 1
ATOM 3224 N N . LYS A 1 414 ? 12.980 31.915 2.871 1.00 65.19 414 LYS A N 1
ATOM 3225 C CA . LYS A 1 414 ? 12.794 32.481 4.211 1.00 65.19 414 LYS A CA 1
ATOM 3226 C C . LYS A 1 414 ? 11.628 31.756 4.889 1.00 65.19 414 LYS A C 1
ATOM 3228 O O . LYS A 1 414 ? 10.514 31.807 4.390 1.00 65.19 414 LYS A O 1
ATOM 3233 N N . GLY A 1 415 ? 11.893 31.085 6.011 1.00 54.72 415 GLY A N 1
ATOM 3234 C CA . GLY A 1 415 ? 10.835 30.491 6.830 1.00 54.72 415 GLY A CA 1
ATOM 3235 C C . GLY A 1 415 ? 9.929 31.563 7.447 1.00 54.72 415 GLY A C 1
ATOM 3236 O O . GLY A 1 415 ? 10.335 32.720 7.598 1.00 54.72 415 GLY A O 1
ATOM 3237 N N . SER A 1 416 ? 8.730 31.157 7.855 1.00 49.66 416 SER A N 1
ATOM 3238 C CA . SER A 1 416 ? 7.624 32.014 8.314 1.00 49.66 416 SER A CA 1
ATOM 3239 C C . SER A 1 416 ? 7.897 32.929 9.520 1.00 49.66 416 SER A C 1
ATOM 3241 O O . SER A 1 416 ? 7.116 33.834 9.796 1.00 49.66 416 SER A O 1
ATOM 3243 N N . LEU A 1 417 ? 9.021 32.752 10.222 1.00 46.41 417 LEU A N 1
ATOM 3244 C CA . LEU A 1 417 ? 9.468 33.612 11.331 1.00 46.41 417 LEU A CA 1
ATOM 3245 C C . LEU A 1 417 ? 10.871 34.200 11.094 1.00 46.41 417 LEU A C 1
ATOM 3247 O O . LEU A 1 417 ? 11.703 34.232 11.998 1.00 46.41 417 LEU A O 1
ATOM 3251 N N . GLY A 1 418 ? 11.181 34.634 9.869 1.00 45.06 418 GLY A N 1
ATOM 3252 C CA . GLY A 1 418 ? 12.376 35.452 9.603 1.00 45.06 418 GLY A CA 1
ATOM 3253 C C . GLY A 1 418 ? 13.716 34.772 9.924 1.00 45.06 418 GLY A C 1
ATOM 3254 O O . GLY A 1 418 ? 14.670 35.450 10.295 1.00 45.06 418 GLY A O 1
ATOM 3255 N N . GLY A 1 419 ? 13.793 33.442 9.792 1.00 47.38 419 GLY A N 1
ATOM 3256 C CA . GLY A 1 419 ? 15.008 32.651 10.048 1.00 47.38 419 GLY A CA 1
ATOM 3257 C C . GLY A 1 419 ? 15.069 31.935 11.405 1.00 47.38 419 GLY A C 1
ATOM 3258 O O . GLY A 1 419 ? 16.041 31.232 11.658 1.00 47.38 419 GLY A O 1
ATOM 3259 N N . LEU A 1 420 ? 14.040 32.057 12.256 1.00 46.75 420 LEU A N 1
ATOM 3260 C CA . LEU A 1 420 ? 13.902 31.295 13.516 1.00 46.75 420 LEU A CA 1
ATOM 3261 C C . LEU A 1 420 ? 13.378 29.856 13.323 1.00 46.75 420 LEU A C 1
ATOM 3263 O O . LEU A 1 420 ? 13.345 29.072 14.268 1.00 46.75 420 LEU A O 1
ATOM 3267 N N . VAL A 1 421 ? 12.951 29.516 12.108 1.00 55.38 421 VAL A N 1
ATOM 3268 C CA . VAL A 1 421 ? 12.353 28.227 11.741 1.00 55.38 421 VAL A CA 1
ATOM 3269 C C . VAL A 1 421 ? 13.426 27.246 11.243 1.00 55.38 421 VAL A C 1
ATOM 3271 O O . VAL A 1 421 ? 14.273 27.651 10.443 1.00 55.38 421 VAL A O 1
ATOM 3274 N N . PRO A 1 422 ? 13.388 25.956 11.634 1.00 61.00 422 PRO A N 1
ATOM 3275 C CA . PRO A 1 422 ? 14.325 24.955 11.131 1.00 61.00 422 PRO A CA 1
ATOM 3276 C C . PRO A 1 422 ? 14.155 24.705 9.624 1.00 61.00 422 PRO A C 1
ATOM 3278 O O . PRO A 1 422 ? 13.054 24.534 9.106 1.00 61.00 422 PRO A O 1
ATOM 3281 N N . THR A 1 423 ? 15.279 24.623 8.913 1.00 63.78 423 THR A N 1
ATOM 3282 C CA . THR A 1 423 ? 15.334 24.302 7.475 1.00 63.78 423 THR A CA 1
ATOM 3283 C C . THR A 1 423 ? 15.165 22.808 7.188 1.00 63.78 423 THR A C 1
ATOM 3285 O O . THR A 1 423 ? 15.102 22.407 6.028 1.00 63.78 423 THR A O 1
ATOM 3288 N N . CYS A 1 424 ? 15.129 21.964 8.222 1.00 69.00 424 CYS A N 1
ATOM 3289 C CA . CYS A 1 424 ? 15.146 20.499 8.136 1.00 69.00 424 CYS A CA 1
ATOM 3290 C C . CYS A 1 424 ? 16.248 19.935 7.209 1.00 69.00 424 CYS A C 1
ATOM 3292 O O . CYS A 1 424 ? 16.093 18.902 6.558 1.00 69.00 424 CYS A O 1
ATOM 3294 N N . ALA A 1 425 ? 17.365 20.656 7.106 1.00 71.50 425 ALA A N 1
ATOM 3295 C CA . ALA A 1 425 ? 18.472 20.318 6.223 1.00 71.50 425 ALA A CA 1
ATOM 3296 C C . ALA A 1 425 ? 19.267 19.089 6.698 1.00 71.50 425 ALA A C 1
ATOM 3298 O O . ALA A 1 425 ? 19.754 18.320 5.872 1.00 71.50 425 ALA A O 1
ATOM 3299 N N . GLY A 1 426 ? 19.359 18.870 8.016 1.00 72.69 426 GLY A N 1
ATOM 3300 C CA . GLY A 1 426 ? 19.981 17.667 8.580 1.00 72.69 426 GLY A CA 1
ATOM 3301 C C . GLY A 1 426 ? 19.220 16.392 8.208 1.00 72.69 426 GLY A C 1
ATOM 3302 O O . GLY A 1 426 ? 19.829 15.381 7.883 1.00 72.69 426 GLY A O 1
ATOM 3303 N N . GLN A 1 427 ? 17.890 16.451 8.153 1.00 75.38 427 GLN A N 1
ATOM 3304 C CA . GLN A 1 427 ? 17.031 15.335 7.757 1.00 75.38 427 GLN A CA 1
ATOM 3305 C C . GLN A 1 427 ? 17.228 14.989 6.281 1.00 75.38 427 GLN A C 1
ATOM 3307 O O . GLN A 1 427 ? 17.338 13.816 5.952 1.00 75.38 427 GLN A O 1
ATOM 3312 N N . MET A 1 428 ? 17.356 15.992 5.406 1.00 83.94 428 MET A N 1
ATOM 3313 C CA . MET A 1 428 ? 17.708 15.764 3.999 1.00 83.94 428 MET A CA 1
ATOM 3314 C C . MET A 1 428 ? 19.064 15.059 3.868 1.00 83.94 428 MET A C 1
ATOM 3316 O O . MET A 1 428 ? 19.177 14.089 3.127 1.00 83.94 428 MET A O 1
ATOM 3320 N N . ALA A 1 429 ? 20.079 15.503 4.618 1.00 84.00 429 ALA A N 1
ATOM 3321 C CA . ALA A 1 429 ? 21.398 14.872 4.602 1.00 84.00 429 ALA A CA 1
ATOM 3322 C C . ALA A 1 429 ? 21.371 13.430 5.140 1.00 84.00 429 ALA A C 1
ATOM 3324 O O . ALA A 1 429 ? 22.019 12.559 4.569 1.00 84.00 429 ALA A O 1
ATOM 3325 N N . LYS A 1 430 ? 20.588 13.160 6.193 1.00 84.19 430 LYS A N 1
ATOM 3326 C CA . LYS A 1 430 ? 20.368 11.796 6.702 1.00 84.19 430 LYS A CA 1
ATOM 3327 C C . LYS A 1 430 ? 19.631 10.919 5.693 1.00 84.19 430 LYS A C 1
ATOM 3329 O O . LYS A 1 430 ? 19.938 9.738 5.595 1.00 84.19 430 LYS A O 1
ATOM 3334 N N . MET A 1 431 ? 18.691 11.481 4.932 1.00 87.19 431 MET A N 1
ATOM 3335 C CA . MET A 1 431 ? 18.017 10.758 3.851 1.00 87.19 431 MET A CA 1
ATOM 3336 C C . MET A 1 431 ? 18.961 10.452 2.683 1.00 87.19 431 MET A C 1
ATOM 3338 O O . MET A 1 431 ? 18.905 9.340 2.166 1.00 87.19 431 MET A O 1
ATOM 3342 N N . ASP A 1 432 ? 19.852 11.372 2.294 1.00 92.25 432 ASP A N 1
ATOM 3343 C CA . ASP A 1 432 ? 20.926 11.079 1.324 1.00 92.25 432 ASP A CA 1
ATOM 3344 C C . ASP A 1 432 ? 21.781 9.909 1.824 1.00 92.25 432 ASP A C 1
ATOM 3346 O O . ASP A 1 432 ? 21.890 8.885 1.155 1.00 92.25 432 ASP A O 1
ATOM 3350 N N . GLU A 1 433 ? 22.292 10.004 3.053 1.00 90.75 433 GLU A N 1
ATOM 3351 C CA . GLU A 1 433 ? 23.112 8.949 3.652 1.00 90.75 433 GLU A CA 1
ATOM 3352 C C . GLU A 1 433 ? 22.399 7.597 3.719 1.00 90.75 433 GLU A C 1
ATOM 3354 O O . GLU A 1 433 ? 22.959 6.578 3.314 1.00 90.75 433 GLU A O 1
ATOM 3359 N N . MET A 1 434 ? 21.148 7.584 4.180 1.00 90.81 434 MET A N 1
ATOM 3360 C CA . MET A 1 434 ? 20.346 6.372 4.286 1.00 90.81 434 MET A CA 1
ATOM 3361 C C . MET A 1 434 ? 20.098 5.743 2.914 1.00 90.81 434 MET A C 1
ATOM 3363 O O . MET A 1 434 ? 20.401 4.567 2.731 1.00 90.81 434 MET A O 1
ATOM 3367 N N . THR A 1 435 ? 19.576 6.504 1.950 1.00 94.38 435 THR A N 1
ATOM 3368 C CA . THR A 1 435 ? 19.241 5.980 0.614 1.00 94.38 435 THR A CA 1
ATOM 3369 C C . THR A 1 435 ? 20.481 5.468 -0.118 1.00 94.38 435 THR A C 1
ATOM 3371 O O . THR A 1 435 ? 20.472 4.350 -0.631 1.00 94.38 435 THR A O 1
ATOM 3374 N N . ALA A 1 436 ? 21.585 6.218 -0.086 1.00 95.06 436 ALA A N 1
ATOM 3375 C CA . ALA A 1 436 ? 22.845 5.800 -0.689 1.00 95.06 436 ALA A CA 1
ATOM 3376 C C . ALA A 1 436 ? 23.443 4.552 -0.020 1.00 95.06 436 ALA A C 1
ATOM 3378 O O . ALA A 1 436 ? 23.905 3.649 -0.723 1.00 95.06 436 ALA A O 1
ATOM 3379 N N . ARG A 1 437 ? 23.410 4.461 1.318 1.00 94.00 437 ARG A N 1
ATOM 3380 C CA . ARG A 1 437 ? 23.873 3.271 2.050 1.00 94.00 437 ARG A CA 1
ATOM 3381 C C . ARG A 1 437 ? 23.039 2.042 1.701 1.00 94.00 437 ARG A C 1
ATOM 3383 O O . ARG A 1 437 ? 23.616 1.003 1.402 1.00 94.00 437 ARG A O 1
ATOM 3390 N N . LEU A 1 438 ? 21.711 2.160 1.720 1.00 95.38 438 LEU A N 1
ATOM 3391 C CA . LEU A 1 438 ? 20.796 1.052 1.430 1.00 95.38 438 LEU A CA 1
ATOM 3392 C C . LEU A 1 438 ? 21.007 0.492 0.022 1.00 95.38 438 LEU A C 1
ATOM 3394 O O . LEU A 1 438 ? 21.153 -0.719 -0.148 1.00 95.38 438 LEU A O 1
ATOM 3398 N N . VAL A 1 439 ? 21.136 1.375 -0.971 1.00 96.88 439 VAL A N 1
ATOM 3399 C CA . VAL A 1 439 ? 21.441 0.969 -2.345 1.00 96.88 439 VAL A CA 1
ATOM 3400 C C . VAL A 1 439 ? 22.810 0.292 -2.434 1.00 96.88 439 VAL A C 1
ATOM 3402 O O . VAL A 1 439 ? 22.929 -0.775 -3.039 1.00 96.88 439 VAL A O 1
ATOM 3405 N N . ALA A 1 440 ? 23.841 0.865 -1.805 1.00 94.50 440 ALA A N 1
ATOM 3406 C CA . ALA A 1 440 ? 25.182 0.283 -1.795 1.00 94.50 440 ALA A CA 1
ATOM 3407 C C . ALA A 1 440 ? 25.223 -1.103 -1.128 1.00 94.50 440 ALA A C 1
ATOM 3409 O O . ALA A 1 440 ? 25.898 -2.002 -1.639 1.00 94.50 440 ALA A O 1
ATOM 3410 N N . ASP A 1 441 ? 24.484 -1.288 -0.032 1.00 94.00 441 ASP A N 1
ATOM 3411 C CA . ASP A 1 441 ? 24.335 -2.567 0.663 1.00 94.00 441 ASP A CA 1
ATOM 3412 C C . ASP A 1 441 ? 23.601 -3.593 -0.216 1.00 94.00 441 ASP A C 1
ATOM 3414 O O . ASP A 1 441 ? 24.066 -4.729 -0.347 1.00 94.00 441 ASP A O 1
ATOM 3418 N N . GLY A 1 442 ? 22.515 -3.190 -0.885 1.00 94.31 442 GLY A N 1
ATOM 3419 C CA . GLY A 1 442 ? 21.717 -4.066 -1.747 1.00 94.31 442 GLY A CA 1
ATOM 3420 C C . GLY A 1 442 ? 22.474 -4.603 -2.967 1.00 94.31 442 GLY A C 1
ATOM 3421 O O . GLY A 1 442 ? 22.245 -5.735 -3.382 1.00 94.31 442 GLY A O 1
ATOM 3422 N N . VAL A 1 443 ? 23.445 -3.852 -3.502 1.00 95.75 443 VAL A N 1
ATOM 3423 C CA . VAL A 1 443 ? 24.295 -4.315 -4.621 1.00 95.75 443 VAL A CA 1
ATOM 3424 C C . VAL A 1 443 ? 25.704 -4.732 -4.193 1.00 95.75 443 VAL A C 1
ATOM 3426 O O . VAL A 1 443 ? 26.598 -4.893 -5.033 1.00 95.75 443 VAL A O 1
ATOM 3429 N N . LYS A 1 444 ? 25.957 -4.887 -2.890 1.00 94.25 444 LYS A N 1
ATOM 3430 C CA . LYS A 1 444 ? 27.298 -5.140 -2.340 1.00 94.25 444 LYS A CA 1
ATOM 3431 C C . LYS A 1 444 ? 27.947 -6.418 -2.874 1.00 94.25 444 LYS A C 1
ATOM 3433 O O . LYS A 1 444 ? 29.162 -6.436 -3.050 1.00 94.25 444 LYS A O 1
ATOM 3438 N N . SER A 1 445 ? 27.152 -7.453 -3.145 1.00 94.56 445 SER A N 1
ATOM 3439 C CA . SER A 1 445 ? 27.614 -8.747 -3.670 1.00 94.56 445 SER A CA 1
ATOM 3440 C C . SER A 1 445 ? 28.195 -8.665 -5.085 1.00 94.56 445 SER A C 1
ATOM 3442 O O . SER A 1 445 ? 29.006 -9.511 -5.455 1.00 94.56 445 SER A O 1
ATOM 3444 N N . TYR A 1 446 ? 27.827 -7.647 -5.866 1.00 95.44 446 TYR A N 1
ATOM 3445 C CA . TYR A 1 446 ? 28.300 -7.486 -7.237 1.00 95.44 446 TYR A CA 1
ATOM 3446 C C . TYR A 1 446 ? 29.675 -6.806 -7.300 1.00 95.44 446 TYR A C 1
ATOM 3448 O O . TYR A 1 446 ? 29.937 -5.810 -6.611 1.00 95.44 446 TYR A O 1
ATOM 3456 N N . THR A 1 447 ? 30.538 -7.278 -8.203 1.00 95.50 447 THR A N 1
ATOM 3457 C CA . THR A 1 447 ? 31.717 -6.518 -8.650 1.00 95.50 447 THR A CA 1
ATOM 3458 C C . THR A 1 447 ? 31.280 -5.308 -9.490 1.00 95.50 447 THR A C 1
ATOM 3460 O O . THR A 1 447 ? 30.118 -5.209 -9.880 1.00 95.50 447 THR A O 1
ATOM 3463 N N . LYS A 1 448 ? 32.184 -4.352 -9.760 1.00 94.06 448 LYS A N 1
ATOM 3464 C CA . LYS A 1 448 ? 31.861 -3.193 -10.618 1.00 94.06 448 LYS A CA 1
ATOM 3465 C C . LYS A 1 448 ? 31.450 -3.640 -12.024 1.00 94.06 448 LYS A C 1
ATOM 3467 O O . LYS A 1 448 ? 30.380 -3.251 -12.482 1.00 94.06 448 LYS A O 1
ATOM 3472 N N . ASP A 1 449 ? 32.262 -4.492 -12.644 1.00 93.88 449 ASP A N 1
ATOM 3473 C CA . ASP A 1 449 ? 32.017 -4.981 -14.004 1.00 93.88 449 ASP A CA 1
ATOM 3474 C C . ASP A 1 449 ? 30.797 -5.907 -14.046 1.00 93.88 449 ASP A C 1
ATOM 3476 O O . ASP A 1 449 ? 29.897 -5.692 -14.847 1.00 93.88 449 ASP A O 1
ATOM 3480 N N . GLY A 1 450 ? 30.674 -6.835 -13.089 1.00 95.88 450 GLY A N 1
ATOM 3481 C CA . GLY A 1 450 ? 29.521 -7.737 -13.018 1.00 95.88 450 GLY A CA 1
ATOM 3482 C C . GLY A 1 450 ? 28.192 -7.004 -12.814 1.00 95.88 450 GLY A C 1
ATOM 3483 O O . GLY A 1 450 ? 27.188 -7.380 -13.417 1.00 95.88 450 GLY A O 1
ATOM 3484 N N . LEU A 1 451 ? 28.172 -5.931 -12.010 1.00 96.44 451 LEU A N 1
ATOM 3485 C CA . LEU A 1 451 ? 26.987 -5.080 -11.872 1.00 96.44 451 LEU A CA 1
ATOM 3486 C C . LEU A 1 451 ? 26.666 -4.366 -13.188 1.00 96.44 451 LEU A C 1
ATOM 3488 O O . LEU A 1 451 ? 25.510 -4.355 -13.598 1.00 96.44 451 LEU A O 1
ATOM 3492 N N . LYS A 1 452 ? 27.677 -3.785 -13.849 1.00 96.81 452 LYS A N 1
ATOM 3493 C CA . LYS A 1 452 ? 27.501 -3.084 -15.127 1.00 96.81 452 LYS A CA 1
ATOM 3494 C C . LYS A 1 452 ? 26.901 -4.013 -16.179 1.00 96.81 452 LYS A C 1
ATOM 3496 O O . LYS A 1 452 ? 25.886 -3.667 -16.772 1.00 96.81 452 LYS A O 1
ATOM 3501 N N . ASP A 1 453 ? 27.505 -5.180 -16.374 1.00 95.00 453 ASP A N 1
ATOM 3502 C CA . ASP A 1 453 ? 27.117 -6.117 -17.427 1.00 95.00 453 ASP A CA 1
ATOM 3503 C C . ASP A 1 453 ? 25.687 -6.626 -17.202 1.00 95.00 453 ASP A C 1
ATOM 3505 O O . ASP A 1 453 ? 24.868 -6.580 -18.118 1.00 95.00 453 ASP A O 1
ATOM 3509 N N . THR A 1 454 ? 25.346 -6.974 -15.954 1.00 96.12 454 THR A N 1
ATOM 3510 C CA . THR A 1 454 ? 23.981 -7.394 -15.587 1.00 96.12 454 THR A CA 1
ATOM 3511 C C . THR A 1 454 ? 22.963 -6.276 -15.832 1.00 96.12 454 THR A C 1
ATOM 3513 O O . THR A 1 454 ? 21.886 -6.518 -16.371 1.00 96.12 454 THR A O 1
ATOM 3516 N N . LEU A 1 455 ? 23.283 -5.032 -15.458 1.00 96.44 455 LEU A N 1
ATOM 3517 C CA . LEU A 1 455 ? 22.395 -3.888 -15.684 1.00 96.44 455 LEU A CA 1
ATOM 3518 C C . LEU A 1 455 ? 22.167 -3.629 -17.174 1.00 96.44 455 LEU A C 1
ATOM 3520 O O . LEU A 1 455 ? 21.031 -3.416 -17.590 1.00 96.44 455 LEU A O 1
ATOM 3524 N N . VAL A 1 456 ? 23.226 -3.664 -17.983 1.00 95.19 456 VAL A N 1
ATOM 3525 C CA . VAL A 1 456 ? 23.124 -3.473 -19.436 1.00 95.19 456 VAL A CA 1
ATOM 3526 C C . VAL A 1 456 ? 22.263 -4.561 -20.069 1.00 95.19 456 VAL A C 1
ATOM 3528 O O . VAL A 1 456 ? 21.399 -4.245 -20.885 1.00 95.19 456 VAL A O 1
ATOM 3531 N N . GLU A 1 457 ? 22.450 -5.819 -19.669 1.00 93.69 457 GLU A N 1
ATOM 3532 C CA . GLU A 1 457 ? 21.623 -6.939 -20.126 1.00 93.69 457 GLU A CA 1
ATOM 3533 C C . GLU A 1 457 ? 20.139 -6.703 -19.810 1.00 93.69 457 GLU A C 1
ATOM 3535 O O . GLU A 1 457 ? 19.298 -6.755 -20.711 1.00 93.69 457 GLU A O 1
ATOM 3540 N N . LYS A 1 458 ? 19.818 -6.362 -18.552 1.00 94.69 458 LYS A N 1
ATOM 3541 C CA . LYS A 1 458 ? 18.440 -6.080 -18.122 1.00 94.69 458 LYS A CA 1
ATOM 3542 C C . LYS A 1 458 ? 17.818 -4.928 -18.900 1.00 94.69 458 LYS A C 1
ATOM 3544 O O . LYS A 1 458 ? 16.693 -5.058 -19.366 1.00 94.69 458 LYS A O 1
ATOM 3549 N N . LEU A 1 459 ? 18.546 -3.827 -19.079 1.00 94.12 459 LEU A N 1
ATOM 3550 C CA . LEU A 1 459 ? 18.046 -2.645 -19.779 1.00 94.12 459 LEU A CA 1
ATOM 3551 C C . LEU A 1 459 ? 17.807 -2.894 -21.271 1.00 94.12 459 LEU A C 1
ATOM 3553 O O . LEU A 1 459 ? 16.809 -2.424 -21.814 1.00 94.12 459 LEU A O 1
ATOM 3557 N N . ARG A 1 460 ? 18.681 -3.658 -21.937 1.00 91.06 460 ARG A N 1
ATOM 3558 C CA . ARG A 1 460 ? 18.508 -4.010 -23.356 1.00 91.06 460 ARG A CA 1
ATOM 3559 C C . ARG A 1 460 ? 17.287 -4.893 -23.595 1.00 91.06 460 ARG A C 1
ATOM 3561 O O . ARG A 1 460 ? 16.704 -4.826 -24.678 1.00 91.06 460 ARG A O 1
ATOM 3568 N N . ALA A 1 461 ? 16.891 -5.695 -22.608 1.00 89.50 461 ALA A N 1
ATOM 3569 C CA . ALA A 1 461 ? 15.721 -6.570 -22.672 1.00 89.50 461 ALA A CA 1
ATOM 3570 C C . ALA A 1 461 ? 14.372 -5.834 -22.554 1.00 89.50 461 ALA A C 1
ATOM 3572 O O . ALA A 1 461 ? 13.333 -6.457 -22.760 1.00 89.50 461 ALA A O 1
ATOM 3573 N N . LEU A 1 462 ? 14.367 -4.536 -22.237 1.00 91.81 462 LEU A N 1
ATOM 3574 C CA . LEU A 1 462 ? 13.139 -3.757 -22.074 1.00 91.81 462 LEU A CA 1
ATOM 3575 C C . LEU A 1 462 ? 12.574 -3.285 -23.418 1.00 91.81 462 LEU A C 1
ATOM 3577 O O . LEU A 1 462 ? 13.309 -3.016 -24.376 1.00 91.81 462 LEU A O 1
ATOM 3581 N N . ASP A 1 463 ? 11.252 -3.153 -23.479 1.00 90.44 463 ASP A N 1
ATOM 3582 C CA . ASP A 1 463 ? 10.577 -2.471 -24.580 1.00 90.44 463 ASP A CA 1
ATOM 3583 C C . ASP A 1 463 ? 10.717 -0.939 -24.463 1.00 90.44 463 ASP A C 1
ATOM 3585 O O . ASP A 1 463 ? 11.002 -0.392 -23.392 1.00 90.44 463 ASP A O 1
ATOM 3589 N N . ASP A 1 464 ? 10.507 -0.232 -25.575 1.00 90.75 464 ASP A N 1
ATOM 3590 C CA . ASP A 1 464 ? 10.656 1.230 -25.620 1.00 90.75 464 ASP A CA 1
ATOM 3591 C C . ASP A 1 464 ? 9.655 1.986 -24.727 1.00 90.75 464 ASP A C 1
ATOM 3593 O O . ASP A 1 464 ? 9.985 3.065 -24.231 1.00 90.75 464 ASP A O 1
ATOM 3597 N N . ALA A 1 465 ? 8.451 1.446 -24.495 1.00 89.62 465 ALA A N 1
ATOM 3598 C CA . ALA A 1 465 ? 7.457 2.089 -23.634 1.00 89.62 465 ALA A CA 1
ATOM 3599 C C . ALA A 1 465 ? 7.872 1.994 -22.158 1.00 89.62 465 ALA A C 1
ATOM 3601 O O . ALA A 1 465 ? 7.761 2.970 -21.412 1.00 89.62 465 ALA A O 1
ATOM 3602 N N . THR A 1 466 ? 8.433 0.854 -21.753 1.00 90.25 466 THR A N 1
ATOM 3603 C CA . THR A 1 466 ? 9.065 0.681 -20.448 1.00 90.25 466 THR A CA 1
ATOM 3604 C C . THR A 1 466 ? 10.259 1.623 -20.312 1.00 90.25 466 THR A C 1
ATOM 3606 O O . THR A 1 466 ? 10.327 2.357 -19.333 1.00 90.25 466 THR A O 1
ATOM 3609 N N . LEU A 1 467 ? 11.155 1.710 -21.302 1.00 92.69 467 LEU A N 1
ATOM 3610 C CA . LEU A 1 467 ? 12.272 2.666 -21.260 1.00 92.69 467 LEU A CA 1
ATOM 3611 C C . LEU A 1 467 ? 11.796 4.121 -21.140 1.00 92.69 467 LEU A C 1
ATOM 3613 O O . LEU A 1 467 ? 12.354 4.877 -20.346 1.00 92.69 467 LEU A O 1
ATOM 3617 N N . GLU A 1 468 ? 10.749 4.521 -21.865 1.00 92.38 468 GLU A N 1
ATOM 3618 C CA . GLU A 1 468 ? 10.132 5.845 -21.723 1.00 92.38 468 GLU A CA 1
ATOM 3619 C C . GLU A 1 468 ? 9.614 6.085 -20.298 1.00 92.38 468 GLU A C 1
ATOM 3621 O O . GLU A 1 468 ? 9.878 7.143 -19.722 1.00 92.38 468 GLU A O 1
ATOM 3626 N N . ARG A 1 469 ? 8.955 5.090 -19.695 1.00 88.56 469 ARG A N 1
ATOM 3627 C CA . ARG A 1 469 ? 8.472 5.134 -18.306 1.00 88.56 469 ARG A CA 1
ATOM 3628 C C . ARG A 1 469 ? 9.609 5.287 -17.288 1.00 88.56 469 ARG A C 1
ATOM 3630 O O . ARG A 1 469 ? 9.432 5.974 -16.288 1.00 88.56 469 ARG A O 1
ATOM 3637 N N . LEU A 1 470 ? 10.789 4.730 -17.568 1.00 90.31 470 LEU A N 1
ATOM 3638 C CA . LEU A 1 470 ? 12.000 4.904 -16.751 1.00 90.31 470 LEU A CA 1
ATOM 3639 C C . LEU A 1 470 ? 12.776 6.207 -17.076 1.00 90.31 470 LEU A C 1
ATOM 3641 O O . LEU A 1 470 ? 13.928 6.372 -16.661 1.00 90.31 470 LEU A O 1
ATOM 3645 N N . GLY A 1 471 ? 12.192 7.116 -17.868 1.00 91.62 471 GLY A N 1
ATOM 3646 C CA . GLY A 1 471 ? 12.807 8.383 -18.278 1.00 91.62 471 GLY A CA 1
ATOM 3647 C C . GLY A 1 471 ? 13.908 8.239 -19.334 1.00 91.62 471 GLY A C 1
ATOM 3648 O O . GLY A 1 471 ? 14.715 9.153 -19.515 1.00 91.62 471 GLY A O 1
ATOM 3649 N N . MET A 1 472 ? 14.002 7.088 -20.004 1.00 93.38 472 MET A N 1
ATOM 3650 C CA . MET A 1 472 ? 15.026 6.719 -20.998 1.00 93.38 472 MET A CA 1
ATOM 3651 C C . MET A 1 472 ? 14.467 6.690 -22.430 1.00 93.38 472 MET A C 1
ATOM 3653 O O . MET A 1 472 ? 14.876 5.886 -23.268 1.00 93.38 472 MET A O 1
ATOM 3657 N N . LYS A 1 473 ? 13.520 7.585 -22.733 1.00 91.38 473 LYS A N 1
ATOM 3658 C CA . LYS A 1 473 ? 12.908 7.691 -24.063 1.00 91.38 473 LYS A CA 1
ATOM 3659 C C . LYS A 1 473 ? 13.970 7.908 -25.149 1.00 91.38 473 LYS A C 1
ATOM 3661 O O . LYS A 1 473 ? 14.752 8.856 -25.079 1.00 91.38 473 LYS A O 1
ATOM 3666 N N . GLY A 1 474 ? 13.973 7.048 -26.170 1.00 88.75 474 GLY A N 1
ATOM 3667 C CA . GLY A 1 474 ? 14.890 7.149 -27.314 1.00 88.75 474 GLY A CA 1
ATOM 3668 C C . GLY A 1 474 ? 16.356 6.832 -26.988 1.00 88.75 474 GLY A C 1
ATOM 3669 O O . GLY A 1 474 ? 17.262 7.352 -27.648 1.00 88.75 474 GLY A O 1
ATOM 3670 N N . TYR A 1 475 ? 16.610 6.036 -25.947 1.00 91.38 475 TYR A N 1
ATOM 3671 C CA . TYR A 1 475 ? 17.955 5.563 -25.629 1.00 91.38 475 TYR A CA 1
ATOM 3672 C C . TYR A 1 475 ? 18.381 4.449 -26.594 1.00 91.38 475 TYR A C 1
ATOM 3674 O O . TYR A 1 475 ? 17.660 3.477 -26.799 1.00 91.38 475 TYR A O 1
ATOM 3682 N N . ASP A 1 476 ? 19.575 4.604 -27.165 1.00 90.56 476 ASP A N 1
ATOM 3683 C CA . ASP A 1 476 ? 20.287 3.553 -27.892 1.00 90.56 476 ASP A CA 1
ATOM 3684 C C . ASP A 1 476 ? 21.144 2.714 -26.927 1.00 90.56 476 ASP A C 1
ATOM 3686 O O . ASP A 1 476 ? 21.313 3.061 -25.752 1.00 90.56 476 ASP A O 1
ATOM 3690 N N . ASP A 1 477 ? 21.729 1.622 -27.424 1.00 90.06 477 ASP A N 1
ATOM 3691 C CA . ASP A 1 477 ? 22.520 0.701 -26.598 1.00 90.06 477 ASP A CA 1
ATOM 3692 C C . ASP A 1 477 ? 23.713 1.367 -25.899 1.00 90.06 477 ASP A C 1
ATOM 3694 O O . ASP A 1 477 ? 24.102 0.952 -24.804 1.00 90.06 477 ASP A O 1
ATOM 3698 N N . ARG A 1 478 ? 24.289 2.414 -26.502 1.00 91.44 478 ARG A N 1
ATOM 3699 C CA . ARG A 1 478 ? 25.417 3.153 -25.925 1.00 91.44 478 ARG A CA 1
ATOM 3700 C C . ARG A 1 478 ? 24.956 4.037 -24.772 1.00 91.44 478 ARG A C 1
ATOM 3702 O O . ARG A 1 478 ? 25.644 4.117 -23.757 1.00 91.44 478 ARG A O 1
ATOM 3709 N N . LYS A 1 479 ? 23.804 4.696 -24.906 1.00 94.38 479 LYS A N 1
ATOM 3710 C CA . LYS A 1 479 ? 23.199 5.491 -23.827 1.00 94.38 479 LYS A CA 1
ATOM 3711 C C . LYS A 1 479 ? 22.740 4.610 -22.667 1.00 94.38 479 LYS A C 1
ATOM 3713 O O . LYS A 1 479 ? 22.885 5.026 -21.519 1.00 94.38 479 LYS A O 1
ATOM 3718 N N . LEU A 1 480 ? 22.229 3.407 -22.943 1.00 94.31 480 LEU A N 1
ATOM 3719 C CA . LEU A 1 480 ? 21.904 2.426 -21.899 1.00 94.31 480 LEU A CA 1
ATOM 3720 C C . LEU A 1 480 ? 23.164 1.991 -21.137 1.00 94.31 480 LEU A C 1
ATOM 3722 O O . LEU A 1 480 ? 23.159 1.970 -19.906 1.00 94.31 480 LEU A O 1
ATOM 3726 N N . GLU A 1 481 ? 24.265 1.721 -21.846 1.00 94.88 481 GLU A N 1
ATOM 3727 C CA . GLU A 1 481 ? 25.547 1.399 -21.211 1.00 94.88 481 GLU A CA 1
ATOM 3728 C C . GLU A 1 481 ? 26.109 2.568 -20.388 1.00 94.88 481 GLU A C 1
ATOM 3730 O O . GLU A 1 481 ? 26.557 2.364 -19.259 1.00 94.88 481 GLU A O 1
ATOM 3735 N N . ASP A 1 482 ? 26.033 3.801 -20.894 1.00 95.12 482 ASP A N 1
ATOM 3736 C CA . ASP A 1 482 ? 26.446 4.997 -20.151 1.00 95.12 482 ASP A CA 1
ATOM 3737 C C . ASP A 1 482 ? 25.601 5.207 -18.882 1.00 95.12 482 ASP A C 1
ATOM 3739 O O . ASP A 1 482 ? 26.146 5.500 -17.815 1.00 95.12 482 ASP A O 1
ATOM 3743 N N . ALA A 1 483 ? 24.283 4.996 -18.955 1.00 95.12 483 ALA A N 1
ATOM 3744 C CA . ALA A 1 483 ? 23.398 5.065 -17.794 1.00 95.12 483 ALA A CA 1
ATOM 3745 C C . ALA A 1 483 ? 23.758 4.008 -16.736 1.00 95.12 483 ALA A C 1
ATOM 3747 O O . ALA A 1 483 ? 23.925 4.348 -15.561 1.00 95.12 483 ALA A O 1
ATOM 3748 N N . ALA A 1 484 ? 23.963 2.752 -17.149 1.00 96.56 484 ALA A N 1
ATOM 3749 C CA . ALA A 1 484 ? 24.402 1.680 -16.258 1.00 96.56 484 ALA A CA 1
ATOM 3750 C C . ALA A 1 484 ? 25.768 1.996 -15.623 1.00 96.56 484 ALA A C 1
ATOM 3752 O O . ALA A 1 484 ? 25.946 1.867 -14.411 1.00 96.56 484 ALA A O 1
ATOM 3753 N N . GLN A 1 485 ? 26.728 2.485 -16.410 1.00 96.44 485 GLN A N 1
ATOM 3754 C CA . GLN A 1 485 ? 28.060 2.835 -15.923 1.00 96.44 485 GLN A CA 1
ATOM 3755 C C . GLN A 1 485 ? 28.032 4.006 -14.928 1.00 96.44 485 GLN A C 1
ATOM 3757 O O . GLN A 1 485 ? 28.761 3.984 -13.928 1.00 96.44 485 GLN A O 1
ATOM 3762 N N . LYS A 1 486 ? 27.193 5.020 -15.172 1.00 95.62 486 LYS A N 1
ATOM 3763 C CA . LYS A 1 486 ? 26.962 6.137 -14.242 1.00 95.62 486 LYS A CA 1
ATOM 3764 C C . LYS A 1 486 ? 26.391 5.645 -12.917 1.00 95.62 486 LYS A C 1
ATOM 3766 O O . LYS A 1 486 ? 26.932 6.010 -11.873 1.00 95.62 486 LYS A O 1
ATOM 3771 N N . LEU A 1 487 ? 25.382 4.774 -12.958 1.00 96.62 487 LEU A N 1
ATOM 3772 C CA . LEU A 1 487 ? 24.803 4.160 -11.764 1.00 96.62 487 LEU A CA 1
ATOM 3773 C C . LEU A 1 487 ? 25.853 3.360 -10.977 1.00 96.62 487 LEU A C 1
ATOM 3775 O O . LEU A 1 487 ? 26.014 3.565 -9.774 1.00 96.62 487 LEU A O 1
ATOM 3779 N N . VAL A 1 488 ? 26.635 2.507 -11.648 1.00 97.06 488 VAL A N 1
ATOM 3780 C CA . VAL A 1 488 ? 27.716 1.731 -11.011 1.00 97.06 488 VAL A CA 1
ATOM 3781 C C . VAL A 1 488 ? 28.719 2.653 -10.322 1.00 97.06 488 VAL A C 1
ATOM 3783 O O . VAL A 1 488 ? 29.084 2.424 -9.167 1.00 97.06 488 VAL A O 1
ATOM 3786 N N . ASN A 1 489 ? 29.155 3.716 -11.003 1.00 94.62 489 ASN A N 1
ATOM 3787 C CA . ASN A 1 489 ? 30.103 4.676 -10.443 1.00 94.62 489 ASN A CA 1
ATOM 3788 C C . ASN A 1 489 ? 29.527 5.412 -9.233 1.00 94.62 489 ASN A C 1
ATOM 3790 O O . ASN A 1 489 ? 30.239 5.590 -8.245 1.00 94.62 489 ASN A O 1
ATOM 3794 N N . ARG A 1 490 ? 28.253 5.803 -9.295 1.00 94.12 490 ARG A N 1
ATOM 3795 C CA . ARG A 1 490 ? 27.546 6.460 -8.197 1.00 94.12 490 ARG A CA 1
ATOM 3796 C C . ARG A 1 490 ? 27.458 5.544 -6.983 1.00 94.12 490 ARG A C 1
ATOM 3798 O O . ARG A 1 490 ? 27.879 5.926 -5.898 1.00 94.12 490 ARG A O 1
ATOM 3805 N N . VAL A 1 491 ? 26.984 4.314 -7.152 1.00 95.00 491 VAL A N 1
ATOM 3806 C CA . VAL A 1 491 ? 26.726 3.400 -6.029 1.00 95.00 491 VAL A CA 1
ATOM 3807 C C . VAL A 1 491 ? 28.012 2.823 -5.430 1.00 95.00 491 VAL A C 1
ATOM 3809 O O . VAL A 1 491 ? 28.089 2.606 -4.223 1.00 95.00 491 VAL A O 1
ATOM 3812 N N . LYS A 1 492 ? 29.056 2.594 -6.237 1.00 93.12 492 LYS A N 1
ATOM 3813 C CA . LYS A 1 492 ? 30.302 1.958 -5.769 1.00 93.12 492 LYS A CA 1
ATOM 3814 C C . LYS A 1 492 ? 31.359 2.936 -5.246 1.00 93.12 492 LYS A C 1
ATOM 3816 O O . LYS A 1 492 ? 32.334 2.473 -4.661 1.00 93.12 492 LYS A O 1
ATOM 3821 N N . ASN A 1 493 ? 31.197 4.246 -5.446 1.00 91.31 493 ASN A N 1
ATOM 3822 C CA . ASN A 1 493 ? 32.182 5.263 -5.046 1.00 91.31 493 ASN A CA 1
ATOM 3823 C C . ASN A 1 493 ? 31.589 6.320 -4.090 1.00 91.31 493 ASN A C 1
ATOM 3825 O O . ASN A 1 493 ? 31.908 7.502 -4.195 1.00 91.31 493 ASN A O 1
ATOM 3829 N N . GLN A 1 494 ? 30.710 5.900 -3.178 1.00 93.12 494 GLN A N 1
ATOM 3830 C CA . GLN A 1 494 ? 30.100 6.769 -2.169 1.00 93.12 494 GLN A CA 1
ATOM 3831 C C . GLN A 1 494 ? 31.150 7.323 -1.182 1.00 93.12 494 GLN A C 1
ATOM 3833 O O . GLN A 1 494 ? 31.842 6.559 -0.513 1.00 93.12 494 GLN A O 1
ATOM 3838 N N . ASP A 1 495 ? 31.239 8.649 -1.061 1.00 91.25 495 ASP A N 1
ATOM 3839 C CA . ASP A 1 495 ? 32.111 9.380 -0.129 1.00 91.25 495 ASP A CA 1
ATOM 3840 C C . ASP A 1 495 ? 31.366 10.532 0.567 1.00 91.25 495 ASP A C 1
ATOM 3842 O O . ASP A 1 495 ? 31.235 11.640 0.034 1.00 91.25 495 ASP A O 1
ATOM 3846 N N . PHE A 1 496 ? 30.880 10.299 1.788 1.00 88.88 496 PHE A N 1
ATOM 3847 C CA . PHE A 1 496 ? 30.146 11.299 2.575 1.00 88.88 496 PHE A CA 1
ATOM 3848 C C . PHE A 1 496 ? 31.017 12.426 3.148 1.00 88.88 496 PHE A C 1
ATOM 3850 O O . PHE A 1 496 ? 30.461 13.402 3.669 1.00 88.88 496 PHE A O 1
ATOM 3857 N N . GLY A 1 497 ? 32.346 12.310 3.055 1.00 86.38 497 GLY A N 1
ATOM 3858 C CA . GLY A 1 497 ? 33.307 13.324 3.485 1.00 86.38 497 GLY A CA 1
ATOM 3859 C C . GLY A 1 497 ? 33.526 14.442 2.466 1.00 86.38 497 GLY A C 1
ATOM 3860 O O . GLY A 1 497 ? 34.078 15.480 2.828 1.00 86.38 497 GLY A O 1
ATOM 3861 N N . THR A 1 498 ? 33.072 14.256 1.222 1.00 88.62 498 THR A N 1
ATOM 3862 C CA . THR A 1 498 ? 33.186 15.266 0.163 1.00 88.62 498 THR A CA 1
ATOM 3863 C C . THR A 1 498 ? 32.473 16.574 0.510 1.00 88.62 498 THR A C 1
ATOM 3865 O O . THR A 1 498 ? 31.455 16.617 1.214 1.00 88.62 498 THR A O 1
ATOM 3868 N N . ASP A 1 499 ? 32.995 17.641 -0.083 1.00 87.00 499 ASP A N 1
ATOM 3869 C CA . ASP A 1 499 ? 32.417 18.970 -0.036 1.00 87.00 499 ASP A CA 1
ATOM 3870 C C . ASP A 1 499 ? 31.213 19.149 -0.960 1.00 87.00 499 ASP A C 1
ATOM 3872 O O . ASP A 1 499 ? 30.484 20.088 -0.704 1.00 87.00 499 ASP A O 1
ATOM 3876 N N . ASP A 1 500 ? 30.998 18.305 -1.978 1.00 92.81 500 ASP A N 1
ATOM 3877 C CA . ASP A 1 500 ? 29.842 18.342 -2.896 1.00 92.81 500 ASP A CA 1
ATOM 3878 C C . ASP A 1 500 ? 29.358 16.916 -3.205 1.00 92.81 500 ASP A C 1
ATOM 3880 O O . ASP A 1 500 ? 30.122 16.072 -3.690 1.00 92.81 500 ASP A O 1
ATOM 3884 N N . ARG A 1 501 ? 28.087 16.643 -2.895 1.00 92.88 501 ARG A N 1
ATOM 3885 C CA . ARG A 1 501 ? 27.437 15.338 -3.072 1.00 92.88 501 ARG A CA 1
ATOM 3886 C C . ARG A 1 501 ? 26.454 15.268 -4.234 1.00 92.88 501 ARG A C 1
ATOM 3888 O O . ARG A 1 501 ? 25.875 14.207 -4.447 1.00 92.88 501 ARG A O 1
ATOM 3895 N N . SER A 1 502 ? 26.301 16.324 -5.028 1.00 88.75 502 SER A N 1
ATOM 3896 C CA . SER A 1 502 ? 25.288 16.400 -6.096 1.00 88.75 502 SER A CA 1
ATOM 3897 C C . SER A 1 502 ? 25.360 15.229 -7.080 1.00 88.75 502 SER A C 1
ATOM 3899 O O . SER A 1 502 ? 24.344 14.617 -7.390 1.00 88.75 502 SER A O 1
ATOM 3901 N N . GLY A 1 503 ? 26.570 14.821 -7.482 1.00 89.75 503 GLY A N 1
ATOM 3902 C CA . GLY A 1 503 ? 26.775 13.667 -8.371 1.00 89.75 503 GLY A CA 1
ATOM 3903 C C . GLY A 1 503 ? 26.652 12.283 -7.713 1.00 89.75 503 GLY A C 1
ATOM 3904 O O . GLY A 1 503 ? 26.650 11.276 -8.424 1.00 89.75 503 GLY A O 1
ATOM 3905 N N . GLN A 1 504 ? 26.574 12.216 -6.380 1.00 93.69 504 GLN A N 1
ATOM 3906 C CA . GLN A 1 504 ? 26.589 10.968 -5.608 1.00 93.69 504 GLN A CA 1
ATOM 3907 C C . GLN A 1 504 ? 25.228 10.574 -5.022 1.00 93.69 504 GLN A C 1
ATOM 3909 O O . GLN A 1 504 ? 25.065 9.417 -4.631 1.00 93.69 504 GLN A O 1
ATOM 3914 N N . MET A 1 505 ? 24.271 11.502 -4.947 1.00 95.50 505 MET A N 1
ATOM 3915 C CA . MET A 1 505 ? 22.930 11.202 -4.444 1.00 95.50 505 MET A CA 1
ATOM 3916 C C . MET A 1 505 ? 22.177 10.268 -5.399 1.00 95.50 505 MET A C 1
ATOM 3918 O O . MET A 1 505 ? 22.247 10.437 -6.617 1.00 95.50 505 MET A O 1
ATOM 3922 N N . ILE A 1 506 ? 21.429 9.318 -4.837 1.00 97.69 506 ILE A N 1
ATOM 3923 C CA . ILE A 1 506 ? 20.582 8.387 -5.596 1.00 97.69 506 ILE A CA 1
ATOM 3924 C C . ILE A 1 506 ? 19.410 9.142 -6.233 1.00 97.69 506 ILE A C 1
ATOM 3926 O O . ILE A 1 506 ? 18.722 9.907 -5.550 1.00 97.69 506 ILE A O 1
ATOM 3930 N N . THR A 1 507 ? 19.171 8.922 -7.527 1.00 97.62 507 THR A N 1
ATOM 3931 C CA . THR A 1 507 ? 18.085 9.561 -8.289 1.00 97.62 507 THR A CA 1
ATOM 3932 C C . THR A 1 507 ? 16.923 8.608 -8.578 1.00 97.62 507 THR A C 1
ATOM 3934 O O . THR A 1 507 ? 17.030 7.396 -8.395 1.00 97.62 507 THR A O 1
ATOM 3937 N N . PHE A 1 508 ? 15.795 9.137 -9.059 1.00 98.06 508 PHE A N 1
ATOM 3938 C CA . PHE A 1 508 ? 14.657 8.300 -9.461 1.00 98.06 508 PHE A CA 1
ATOM 3939 C C . PHE A 1 508 ? 14.996 7.346 -10.612 1.00 98.06 508 PHE A C 1
ATOM 3941 O O . PHE A 1 508 ? 14.571 6.194 -10.595 1.00 98.06 508 PHE A O 1
ATOM 3948 N N . ARG A 1 509 ? 15.811 7.790 -11.578 1.00 96.69 509 ARG A N 1
ATOM 3949 C CA . ARG A 1 509 ? 16.332 6.938 -12.656 1.00 96.69 509 ARG A CA 1
ATOM 3950 C C . ARG A 1 509 ? 17.174 5.788 -12.109 1.00 96.69 509 ARG A C 1
ATOM 3952 O O . ARG A 1 509 ? 17.041 4.670 -12.593 1.00 96.69 509 ARG A O 1
ATOM 3959 N N . ASP A 1 510 ? 18.015 6.041 -11.105 1.00 97.25 510 ASP A N 1
ATOM 3960 C CA . ASP A 1 510 ? 18.811 4.981 -10.478 1.00 97.25 510 ASP A CA 1
ATOM 3961 C C . ASP A 1 510 ? 17.917 3.897 -9.889 1.00 97.25 510 ASP A C 1
ATOM 3963 O O . ASP A 1 510 ? 18.136 2.721 -10.158 1.00 97.25 510 ASP A O 1
ATOM 3967 N N . LEU A 1 511 ? 16.899 4.291 -9.116 1.00 97.75 511 LEU A N 1
ATOM 3968 C CA . LEU A 1 511 ? 15.951 3.351 -8.515 1.00 97.75 511 LEU A CA 1
ATOM 3969 C C . LEU A 1 511 ? 15.166 2.578 -9.572 1.00 97.75 511 LEU A C 1
ATOM 3971 O O . LEU A 1 511 ? 15.045 1.363 -9.463 1.00 97.75 511 LEU A O 1
ATOM 3975 N N . ALA A 1 512 ? 14.710 3.256 -10.623 1.00 96.38 512 ALA A N 1
ATOM 3976 C CA . ALA A 1 512 ? 14.061 2.628 -11.768 1.00 96.38 512 ALA A CA 1
ATOM 3977 C C . ALA A 1 512 ? 14.945 1.560 -12.431 1.00 96.38 512 ALA A C 1
ATOM 3979 O O . ALA A 1 512 ? 14.470 0.468 -12.726 1.00 96.38 512 ALA A O 1
ATOM 3980 N N . ILE A 1 513 ? 16.237 1.839 -12.630 1.00 97.00 513 ILE A N 1
ATOM 3981 C CA . ILE A 1 513 ? 17.194 0.878 -13.195 1.00 97.00 513 ILE A CA 1
ATOM 3982 C C . ILE A 1 513 ? 17.474 -0.270 -12.206 1.00 97.00 513 ILE A C 1
ATOM 3984 O O . ILE A 1 513 ? 17.503 -1.434 -12.602 1.00 97.00 513 ILE A O 1
ATOM 3988 N N . LEU A 1 514 ? 17.659 0.031 -10.918 1.00 97.56 514 LEU A N 1
ATOM 3989 C CA . LEU A 1 514 ? 17.896 -0.965 -9.866 1.00 97.56 514 LEU A CA 1
ATOM 3990 C C . LEU A 1 514 ? 16.694 -1.894 -9.658 1.00 97.56 514 LEU A C 1
ATOM 3992 O O . LEU A 1 514 ? 16.885 -3.076 -9.384 1.00 97.56 514 LEU A O 1
ATOM 3996 N N . HIS A 1 515 ? 15.471 -1.398 -9.840 1.00 96.88 515 HIS A N 1
ATOM 3997 C CA . HIS A 1 515 ? 14.262 -2.216 -9.823 1.00 96.88 515 HIS A CA 1
ATOM 3998 C C . HIS A 1 515 ? 14.293 -3.293 -10.921 1.00 96.88 515 HIS A C 1
ATOM 4000 O O . HIS A 1 515 ? 13.917 -4.431 -10.673 1.00 96.88 515 HIS A O 1
ATOM 4006 N N . GLN A 1 516 ? 14.853 -3.000 -12.102 1.00 94.81 516 GLN A N 1
ATOM 4007 C CA . GLN A 1 516 ? 15.024 -4.009 -13.163 1.00 94.81 516 GLN A CA 1
ATOM 4008 C C . GLN A 1 516 ? 16.083 -5.070 -12.817 1.00 94.81 516 GLN A C 1
ATOM 4010 O O . GLN A 1 516 ? 16.041 -6.192 -13.328 1.00 94.81 516 GLN A O 1
ATOM 4015 N N . LEU A 1 517 ? 17.051 -4.718 -11.963 1.00 95.06 517 LEU A N 1
ATOM 4016 C CA . LEU A 1 517 ? 18.079 -5.638 -11.477 1.00 95.06 517 LEU A CA 1
ATOM 4017 C C . LEU A 1 517 ? 17.510 -6.619 -10.449 1.00 95.06 517 LEU A C 1
ATOM 4019 O O . LEU A 1 517 ? 17.697 -7.827 -10.581 1.00 95.06 517 LEU A O 1
ATOM 4023 N N . ASP A 1 518 ? 16.852 -6.086 -9.421 1.00 94.50 518 ASP A N 1
ATOM 4024 C CA . ASP A 1 518 ? 16.287 -6.852 -8.313 1.00 94.50 518 ASP A CA 1
ATOM 4025 C C . ASP A 1 518 ? 14.965 -6.213 -7.858 1.00 94.50 518 ASP A C 1
ATOM 4027 O O . ASP A 1 518 ? 14.951 -5.441 -6.891 1.00 94.50 518 ASP A O 1
ATOM 4031 N N . PRO A 1 519 ? 13.843 -6.538 -8.528 1.00 93.00 519 PRO A N 1
ATOM 4032 C CA . PRO A 1 519 ? 12.548 -5.939 -8.221 1.00 93.00 519 PRO A CA 1
ATOM 4033 C C . PRO A 1 519 ? 12.052 -6.334 -6.832 1.00 93.00 519 PRO A C 1
ATOM 4035 O O . PRO A 1 519 ? 11.247 -5.627 -6.240 1.00 93.00 519 PRO A O 1
ATOM 4038 N N . GLY A 1 520 ? 12.556 -7.435 -6.258 1.00 91.06 520 GLY A N 1
ATOM 4039 C CA . GLY A 1 520 ? 12.213 -7.853 -4.902 1.00 91.06 520 GLY A CA 1
ATOM 4040 C C . GLY A 1 520 ? 12.777 -6.919 -3.830 1.00 91.06 520 GLY A C 1
ATOM 4041 O O . GLY A 1 520 ? 12.146 -6.763 -2.785 1.00 91.06 520 GLY A O 1
ATOM 4042 N N . ASN A 1 521 ? 13.930 -6.294 -4.091 1.00 92.06 521 ASN A N 1
ATOM 4043 C CA . ASN A 1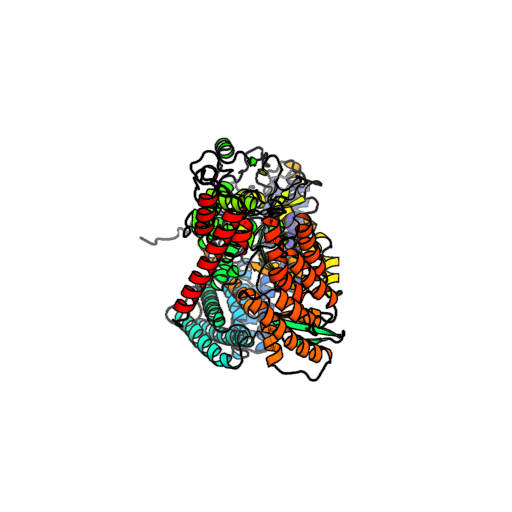 521 ? 14.620 -5.420 -3.143 1.00 92.06 521 ASN A CA 1
ATOM 4044 C C . ASN A 1 521 ? 14.477 -3.930 -3.482 1.00 92.06 521 ASN A C 1
ATOM 4046 O O . ASN A 1 521 ? 14.280 -3.130 -2.576 1.00 92.06 521 ASN A O 1
ATOM 4050 N N . PHE A 1 522 ? 14.551 -3.547 -4.757 1.00 96.69 522 PHE A N 1
ATOM 4051 C CA . PHE A 1 522 ? 14.439 -2.154 -5.194 1.00 96.69 522 PHE A CA 1
ATOM 4052 C C . PHE A 1 522 ? 13.101 -1.908 -5.863 1.00 96.69 522 PHE A C 1
ATOM 4054 O O . PHE A 1 522 ? 12.668 -2.719 -6.680 1.00 96.69 522 PHE A O 1
ATOM 4061 N N . LYS A 1 523 ? 12.450 -0.797 -5.521 1.00 97.00 523 LYS A N 1
ATOM 4062 C CA . LYS A 1 523 ? 11.127 -0.440 -6.045 1.00 97.00 523 LYS A CA 1
ATOM 4063 C C . LYS A 1 523 ? 11.213 0.847 -6.837 1.00 97.00 523 LYS A C 1
ATOM 4065 O O . LYS A 1 523 ? 12.037 1.716 -6.541 1.00 97.00 523 LYS A O 1
ATOM 4070 N N . GLU A 1 524 ? 10.327 0.993 -7.804 1.00 97.00 524 GLU A N 1
ATOM 4071 C CA . GLU A 1 524 ? 10.075 2.300 -8.378 1.00 97.00 524 GLU A CA 1
ATOM 4072 C C . GLU A 1 524 ? 9.394 3.209 -7.356 1.00 97.00 524 GLU A C 1
ATOM 4074 O O . GLU A 1 524 ? 8.762 2.753 -6.398 1.00 97.00 524 GLU A O 1
ATOM 4079 N N . LEU A 1 525 ? 9.562 4.516 -7.539 1.00 98.19 525 LEU A N 1
ATOM 4080 C CA . LEU A 1 525 ? 9.177 5.499 -6.541 1.00 98.19 525 LEU A CA 1
ATOM 4081 C C . LEU A 1 525 ? 8.553 6.727 -7.192 1.00 98.19 525 LEU A C 1
ATOM 4083 O O . LEU A 1 525 ? 9.156 7.341 -8.075 1.00 98.19 525 LEU A O 1
ATOM 4087 N N . THR A 1 526 ? 7.399 7.123 -6.665 1.00 98.06 526 THR A N 1
ATOM 4088 C CA . THR A 1 526 ? 6.782 8.422 -6.915 1.00 98.06 526 THR A CA 1
ATOM 4089 C C . THR A 1 526 ? 6.604 9.167 -5.597 1.00 98.06 526 THR A C 1
ATOM 4091 O O . THR A 1 526 ? 6.066 8.635 -4.626 1.00 98.06 526 THR A O 1
ATOM 4094 N N . ILE A 1 527 ? 7.052 10.419 -5.550 1.00 97.75 527 ILE A N 1
ATOM 4095 C CA . ILE A 1 527 ? 6.901 11.304 -4.392 1.00 97.75 527 ILE A CA 1
ATOM 4096 C C . ILE A 1 527 ? 6.121 12.545 -4.804 1.00 97.75 527 ILE A C 1
ATOM 4098 O O . ILE A 1 527 ? 6.438 13.167 -5.813 1.00 97.75 527 ILE A O 1
ATOM 4102 N N . THR A 1 528 ? 5.155 12.963 -3.993 1.00 95.44 528 THR A N 1
ATOM 4103 C CA . THR A 1 528 ? 4.438 14.227 -4.216 1.00 95.44 528 THR A CA 1
ATOM 4104 C C . THR A 1 528 ? 5.154 15.420 -3.585 1.00 95.44 528 THR A C 1
ATOM 4106 O O . THR A 1 528 ? 5.631 15.329 -2.448 1.00 95.44 528 THR A O 1
ATOM 4109 N N . GLY A 1 529 ? 5.120 16.571 -4.247 1.00 94.06 529 GLY A N 1
ATOM 4110 C CA . GLY A 1 529 ? 5.412 17.888 -3.679 1.00 94.06 529 GLY A CA 1
ATOM 4111 C C . GLY A 1 529 ? 4.380 18.926 -4.116 1.00 94.06 529 GLY A C 1
ATOM 4112 O O . GLY A 1 529 ? 3.582 18.669 -5.013 1.00 94.06 529 GLY A O 1
ATOM 4113 N N . TRP A 1 530 ? 4.404 20.099 -3.490 1.00 92.81 530 TRP A N 1
ATOM 4114 C CA . TRP A 1 530 ? 3.606 21.258 -3.898 1.00 92.81 530 TRP A CA 1
ATOM 4115 C C . TRP A 1 530 ? 4.532 22.378 -4.365 1.00 92.81 530 TRP A C 1
ATOM 4117 O O . TRP A 1 530 ? 5.442 22.756 -3.628 1.00 92.81 530 TRP A O 1
ATOM 4127 N N . GLU A 1 531 ? 4.338 22.896 -5.573 1.00 93.56 531 GLU A N 1
ATOM 4128 C CA . GLU A 1 531 ? 5.131 23.995 -6.127 1.00 93.56 531 GLU A CA 1
ATOM 4129 C C . GLU A 1 531 ? 4.302 25.270 -6.227 1.00 93.56 531 GLU A C 1
ATOM 4131 O O . GLU A 1 531 ? 3.205 25.244 -6.774 1.00 93.56 531 GLU A O 1
ATOM 4136 N N . GLY A 1 532 ? 4.855 26.388 -5.753 1.00 89.38 532 GLY A N 1
ATOM 4137 C CA . GLY A 1 532 ? 4.215 27.700 -5.828 1.00 89.38 532 GLY A CA 1
ATOM 4138 C C . GLY A 1 532 ? 3.365 28.053 -4.605 1.00 89.38 532 GLY A C 1
ATOM 4139 O O . GLY A 1 532 ? 3.337 27.344 -3.597 1.00 89.38 532 GLY A O 1
ATOM 4140 N N . GLU A 1 533 ? 2.699 29.203 -4.683 1.00 84.06 533 GLU A N 1
ATOM 4141 C CA . GLU A 1 533 ? 1.858 29.765 -3.621 1.00 84.06 533 GLU A CA 1
ATOM 4142 C C . GLU A 1 533 ? 0.574 30.344 -4.227 1.00 84.06 533 GLU A C 1
ATOM 4144 O O . GLU A 1 533 ? 0.591 30.864 -5.344 1.00 84.06 533 GLU A O 1
ATOM 4149 N N . GLY A 1 534 ? -0.530 30.311 -3.478 1.00 80.19 534 GLY A N 1
ATOM 4150 C CA . GLY A 1 534 ? -1.800 30.875 -3.935 1.00 80.19 534 GLY A CA 1
ATOM 4151 C C . GLY A 1 534 ? -2.327 30.163 -5.181 1.00 80.19 534 GLY A C 1
ATOM 4152 O O . GLY A 1 534 ? -2.277 28.939 -5.265 1.00 80.19 534 GLY A O 1
ATOM 4153 N N . ASP A 1 535 ? -2.825 30.937 -6.145 1.00 82.94 535 ASP A N 1
ATOM 4154 C CA . ASP A 1 535 ? -3.466 30.413 -7.361 1.00 82.94 535 ASP A CA 1
ATOM 4155 C C . ASP A 1 535 ? -2.479 29.763 -8.353 1.00 82.94 535 ASP A C 1
ATOM 4157 O O . ASP A 1 535 ? -2.900 29.014 -9.230 1.00 82.94 535 ASP A O 1
ATOM 4161 N N . GLU A 1 536 ? -1.172 30.027 -8.227 1.00 85.25 536 GLU A N 1
ATOM 4162 C CA . GLU A 1 536 ? -0.122 29.382 -9.041 1.00 85.25 536 GLU A CA 1
ATOM 4163 C C . GLU A 1 536 ? 0.360 28.050 -8.432 1.00 85.25 536 GLU A C 1
ATOM 4165 O O . GLU A 1 536 ? 1.149 27.320 -9.041 1.00 85.25 536 GLU A O 1
ATOM 4170 N N . GLY A 1 537 ? -0.105 27.740 -7.217 1.00 88.31 537 GLY A N 1
ATOM 4171 C CA . GLY A 1 537 ? 0.234 26.527 -6.491 1.00 88.31 537 GLY A CA 1
ATOM 4172 C C . GLY A 1 537 ? -0.323 25.269 -7.162 1.00 88.31 537 GLY A C 1
ATOM 4173 O O . GLY A 1 537 ? -1.511 25.211 -7.480 1.00 88.31 537 GLY A O 1
ATOM 4174 N N . HIS A 1 538 ? 0.513 24.248 -7.357 1.00 91.75 538 HIS A N 1
ATOM 4175 C CA . HIS A 1 538 ? 0.086 22.976 -7.944 1.00 91.75 538 HIS A CA 1
ATOM 4176 C C . HIS A 1 538 ? 0.883 21.773 -7.424 1.00 91.75 538 HIS A C 1
ATOM 4178 O O . HIS A 1 538 ? 2.037 21.882 -6.998 1.00 91.75 538 HIS A O 1
ATOM 4184 N N . THR A 1 539 ? 0.261 20.594 -7.483 1.00 92.81 539 THR A N 1
ATOM 4185 C CA . THR A 1 539 ? 0.899 19.316 -7.146 1.00 92.81 539 THR A CA 1
ATOM 4186 C C . THR A 1 539 ? 1.920 18.925 -8.213 1.00 92.81 539 THR A C 1
ATOM 4188 O O . THR A 1 539 ? 1.641 18.982 -9.410 1.00 92.81 539 THR A O 1
ATOM 4191 N N . VAL A 1 540 ? 3.091 18.465 -7.777 1.00 95.62 540 VAL A N 1
ATOM 4192 C CA . VAL A 1 540 ? 4.162 17.932 -8.626 1.00 95.62 540 VAL A CA 1
ATOM 4193 C C . VAL A 1 540 ? 4.472 16.498 -8.203 1.00 95.62 540 VAL A C 1
ATOM 4195 O O . VAL A 1 540 ? 4.631 16.218 -7.015 1.00 95.62 540 VAL A O 1
ATOM 4198 N N . TYR A 1 541 ? 4.597 15.597 -9.178 1.00 96.00 541 TYR A N 1
ATOM 4199 C CA . TYR A 1 541 ? 4.979 14.201 -8.963 1.00 96.00 541 TYR A CA 1
ATOM 4200 C C . TYR A 1 541 ? 6.435 13.992 -9.380 1.00 96.00 541 TYR A C 1
ATOM 4202 O O . TYR A 1 541 ? 6.777 14.093 -10.555 1.00 96.00 541 TYR A O 1
ATOM 4210 N N . PHE A 1 542 ? 7.303 13.697 -8.417 1.00 97.69 542 PHE A N 1
ATOM 4211 C CA . PHE A 1 542 ? 8.697 13.345 -8.662 1.00 97.69 542 PHE A CA 1
ATOM 4212 C C . PHE A 1 542 ? 8.806 11.834 -8.857 1.00 97.69 542 PHE A C 1
ATOM 4214 O O . PHE A 1 542 ? 8.514 11.073 -7.936 1.00 97.69 542 PHE A O 1
ATOM 4221 N N . ASN A 1 543 ? 9.195 11.408 -10.056 1.00 97.31 543 ASN A N 1
ATOM 4222 C CA . ASN A 1 543 ? 9.306 10.006 -10.457 1.00 97.31 543 ASN A CA 1
ATOM 4223 C C . ASN A 1 543 ? 10.382 9.856 -11.556 1.00 97.31 543 ASN A C 1
ATOM 4225 O O . ASN A 1 543 ? 10.977 10.843 -12.000 1.00 97.31 543 ASN A O 1
ATOM 4229 N N . ALA A 1 544 ? 10.632 8.627 -12.017 1.00 96.75 544 ALA A N 1
ATOM 4230 C CA . ALA A 1 544 ? 11.650 8.360 -13.038 1.00 96.75 544 ALA A CA 1
ATOM 4231 C C . ALA A 1 544 ? 11.301 8.911 -14.432 1.00 96.75 544 ALA A C 1
ATOM 4233 O O . ALA A 1 544 ? 12.207 9.206 -15.207 1.00 96.75 544 ALA A O 1
ATOM 4234 N N . LYS A 1 545 ? 10.016 9.074 -14.753 1.00 94.81 545 LYS A N 1
ATOM 4235 C CA . LYS A 1 545 ? 9.545 9.574 -16.049 1.00 94.81 545 LYS A CA 1
ATOM 4236 C C . LYS A 1 545 ? 9.761 11.082 -16.183 1.00 94.81 545 LYS A C 1
ATOM 4238 O O . LYS A 1 545 ? 10.346 11.536 -17.163 1.00 94.81 545 LYS A O 1
ATOM 4243 N N . ASP A 1 546 ? 9.308 11.838 -15.189 1.00 94.81 546 ASP A N 1
ATOM 4244 C CA . ASP A 1 546 ? 9.211 13.299 -15.242 1.00 94.81 546 ASP A CA 1
ATOM 4245 C C . ASP A 1 546 ? 10.429 13.985 -14.596 1.00 94.81 546 ASP A C 1
ATOM 4247 O O . ASP A 1 546 ? 10.837 15.069 -15.016 1.00 94.81 546 ASP A O 1
ATOM 4251 N N . PHE A 1 547 ? 11.053 13.339 -13.600 1.00 96.38 547 PHE A N 1
ATOM 4252 C CA . PHE A 1 547 ? 12.203 13.860 -12.849 1.00 96.38 547 PHE A CA 1
ATOM 4253 C C . PHE A 1 547 ? 13.323 12.815 -12.659 1.00 96.38 547 PHE A C 1
ATOM 4255 O O . PHE A 1 547 ? 13.810 12.624 -11.539 1.00 96.38 547 PHE A O 1
ATOM 4262 N N . PRO A 1 548 ? 13.794 12.150 -13.732 1.00 96.06 548 PRO A N 1
ATOM 4263 C CA . PRO A 1 548 ? 14.723 11.023 -13.626 1.00 96.06 548 PRO A CA 1
ATOM 4264 C C . PRO A 1 548 ? 16.013 11.331 -12.855 1.00 96.06 548 PRO A C 1
ATOM 4266 O O . PRO A 1 548 ? 16.516 10.500 -12.095 1.00 96.06 548 PRO A O 1
ATOM 4269 N N . ASP A 1 549 ? 16.567 12.524 -13.058 1.00 94.69 549 ASP A N 1
ATOM 4270 C CA . ASP A 1 549 ? 17.871 12.909 -12.514 1.00 94.69 549 ASP A CA 1
ATOM 4271 C C . ASP A 1 549 ? 17.749 13.674 -11.185 1.00 94.69 549 ASP A C 1
ATOM 4273 O O . ASP A 1 549 ? 18.752 14.103 -10.616 1.00 94.69 549 ASP A O 1
ATOM 4277 N N . MET A 1 550 ? 16.527 13.829 -10.661 1.00 96.12 550 MET A N 1
ATOM 4278 C CA . MET A 1 550 ? 16.307 14.434 -9.354 1.00 96.12 550 MET A CA 1
ATOM 4279 C C . MET A 1 550 ? 16.707 13.461 -8.237 1.00 96.12 550 MET A C 1
ATOM 4281 O O . MET A 1 550 ? 16.268 12.307 -8.238 1.00 96.12 550 MET A O 1
ATOM 4285 N N . PRO A 1 551 ? 17.504 13.905 -7.251 1.00 97.12 551 PRO A N 1
ATOM 4286 C CA . PRO A 1 551 ? 17.813 13.099 -6.081 1.00 97.12 551 PRO A CA 1
ATOM 4287 C C . PRO A 1 551 ? 16.583 12.775 -5.230 1.00 97.12 551 PRO A C 1
ATOM 4289 O O . PRO A 1 551 ? 15.835 13.671 -4.823 1.00 97.12 551 PRO A O 1
ATOM 4292 N N . VAL A 1 552 ? 16.436 11.502 -4.867 1.00 96.88 552 VAL A N 1
ATOM 4293 C CA . VAL A 1 552 ? 15.328 10.995 -4.041 1.00 96.88 552 VAL A CA 1
ATOM 4294 C C . VAL A 1 552 ? 15.302 11.687 -2.679 1.00 96.88 552 VAL A C 1
ATOM 4296 O O . VAL A 1 552 ? 14.247 12.114 -2.219 1.00 96.88 552 VAL A O 1
ATOM 4299 N N . ALA A 1 553 ? 16.467 11.891 -2.058 1.00 93.44 553 ALA A N 1
ATOM 4300 C CA . ALA A 1 553 ? 16.577 12.570 -0.766 1.00 93.44 553 ALA A CA 1
ATOM 4301 C C . ALA A 1 553 ? 16.056 14.022 -0.794 1.00 93.44 553 ALA A C 1
ATOM 4303 O O . ALA A 1 553 ? 15.482 14.494 0.191 1.00 93.44 553 ALA A O 1
ATOM 4304 N N . ILE A 1 554 ? 16.217 14.724 -1.922 1.00 94.00 554 ILE A N 1
ATOM 4305 C CA . ILE A 1 554 ? 15.701 16.089 -2.098 1.00 94.00 554 ILE A CA 1
ATOM 4306 C C . ILE A 1 554 ? 14.181 16.058 -2.251 1.00 94.00 554 ILE A C 1
ATOM 4308 O O . ILE A 1 554 ? 13.494 16.808 -1.559 1.00 94.00 554 ILE A O 1
ATOM 4312 N N . ALA A 1 555 ? 13.647 15.175 -3.100 1.00 95.62 555 ALA A N 1
ATOM 4313 C CA . ALA A 1 555 ? 12.202 15.017 -3.272 1.00 95.62 555 ALA A CA 1
ATOM 4314 C C . ALA A 1 555 ? 11.514 14.604 -1.960 1.00 95.62 555 ALA A C 1
ATOM 4316 O O . ALA A 1 555 ? 10.500 15.185 -1.579 1.00 95.62 555 ALA A O 1
ATOM 4317 N N . ALA A 1 556 ? 12.113 13.685 -1.202 1.00 91.75 556 ALA A N 1
ATOM 4318 C CA . ALA A 1 556 ? 11.626 13.278 0.111 1.00 91.75 556 ALA A CA 1
ATOM 4319 C C . ALA A 1 556 ? 11.631 14.443 1.122 1.00 91.75 556 ALA A C 1
ATOM 4321 O O . ALA A 1 556 ? 10.682 14.611 1.890 1.00 91.75 556 ALA A O 1
ATOM 4322 N N . ARG A 1 557 ? 12.658 15.310 1.093 1.00 87.38 557 ARG A N 1
ATOM 4323 C CA . ARG A 1 557 ? 12.686 16.542 1.899 1.00 87.38 557 ARG A CA 1
ATOM 4324 C C . ARG A 1 557 ? 11.617 17.541 1.461 1.00 87.38 557 ARG A C 1
ATOM 4326 O O . ARG A 1 557 ? 11.020 18.164 2.338 1.00 87.38 557 ARG A O 1
ATOM 4333 N N . ILE A 1 558 ? 11.393 17.723 0.161 1.00 91.38 558 ILE A N 1
ATOM 4334 C CA . ILE A 1 558 ? 10.304 18.565 -0.360 1.00 91.38 558 ILE A CA 1
ATOM 4335 C C . ILE A 1 558 ? 8.967 18.056 0.170 1.00 91.38 558 ILE A C 1
ATOM 4337 O O . ILE A 1 558 ? 8.226 18.819 0.780 1.00 91.38 558 ILE A O 1
ATOM 4341 N N . SER A 1 559 ? 8.722 16.754 0.032 1.00 90.44 559 SER A N 1
ATOM 4342 C CA . SER A 1 559 ? 7.478 16.121 0.457 1.00 90.44 559 SER A CA 1
ATOM 4343 C C . SER A 1 559 ? 7.222 16.242 1.955 1.00 90.44 559 SER A C 1
ATOM 4345 O O . SER A 1 559 ? 6.074 16.275 2.345 1.00 90.44 559 SER A O 1
ATOM 4347 N N . MET A 1 560 ? 8.265 16.368 2.783 1.00 78.88 560 MET A N 1
ATOM 4348 C CA . MET A 1 560 ? 8.188 16.622 4.234 1.00 78.88 560 MET A CA 1
ATOM 4349 C C . MET A 1 560 ? 8.215 18.111 4.615 1.00 78.88 560 MET A C 1
ATOM 4351 O O . MET A 1 560 ? 8.359 18.469 5.790 1.00 78.88 560 MET A O 1
ATOM 4355 N N . GLY A 1 561 ? 8.166 19.004 3.629 1.00 72.00 561 GLY A N 1
ATOM 4356 C CA . GLY A 1 561 ? 8.285 20.445 3.793 1.00 72.00 561 GLY A CA 1
ATOM 4357 C C . GLY A 1 561 ? 6.997 21.098 4.264 1.00 72.00 561 GLY A C 1
ATOM 4358 O O . GLY A 1 561 ? 6.509 21.991 3.573 1.00 72.00 561 GLY A O 1
ATOM 4359 N N . LEU A 1 562 ? 6.451 20.661 5.412 1.00 67.00 562 LEU A N 1
ATOM 4360 C CA . LEU A 1 562 ? 5.272 21.290 6.019 1.00 67.00 562 LEU A CA 1
ATOM 4361 C C . LEU A 1 562 ? 5.445 22.817 5.990 1.00 67.00 562 LEU A C 1
ATOM 4363 O O . LEU A 1 562 ? 6.549 23.278 6.276 1.00 67.00 562 LEU A O 1
ATOM 4367 N N . PRO A 1 563 ? 4.397 23.614 5.723 1.00 57.50 563 PRO A N 1
ATOM 4368 C CA . PRO A 1 563 ? 4.500 25.077 5.582 1.00 57.50 563 PRO A CA 1
ATOM 4369 C C . PRO A 1 563 ? 5.130 25.836 6.752 1.00 57.50 563 PRO A C 1
ATOM 4371 O O . PRO A 1 563 ? 5.553 26.984 6.623 1.00 57.50 563 PRO A O 1
ATOM 4374 N N . VAL A 1 564 ? 5.207 25.193 7.915 1.00 59.06 564 VAL A N 1
ATOM 4375 C CA . VAL A 1 564 ? 5.950 25.701 9.066 1.00 59.06 564 VAL A CA 1
ATOM 4376 C C . VAL A 1 564 ? 7.465 25.684 8.869 1.00 59.06 564 VAL A C 1
ATOM 4378 O O . VAL A 1 564 ? 8.122 26.376 9.628 1.00 59.06 564 VAL A O 1
ATOM 4381 N N . PHE A 1 565 ? 8.014 24.931 7.911 1.00 71.88 565 PHE A N 1
ATOM 4382 C CA . PHE A 1 565 ? 9.436 24.825 7.565 1.00 71.88 565 PHE A CA 1
ATOM 4383 C C . PHE A 1 565 ? 9.800 25.719 6.375 1.00 71.88 565 PHE A C 1
ATOM 4385 O O . PHE A 1 565 ? 8.946 26.128 5.594 1.00 71.88 565 PHE A O 1
ATOM 4392 N N . SER A 1 566 ? 11.093 26.009 6.198 1.00 76.62 566 SER A N 1
ATOM 4393 C CA . SER A 1 566 ? 11.537 26.731 5.000 1.00 76.62 566 SER A CA 1
ATOM 4394 C C . SER A 1 566 ? 11.251 25.926 3.720 1.00 76.62 566 SER A C 1
ATOM 4396 O O . SER A 1 566 ? 11.641 24.746 3.672 1.00 76.62 566 SER A O 1
ATOM 4398 N N . PRO A 1 567 ? 10.668 26.554 2.676 1.00 84.12 567 PRO A N 1
ATOM 4399 C CA . PRO A 1 567 ? 10.481 25.911 1.382 1.00 84.12 567 PRO A CA 1
ATOM 4400 C C . PRO A 1 567 ? 11.820 25.628 0.713 1.00 84.12 567 PRO A C 1
ATOM 4402 O O . PRO A 1 567 ? 12.815 26.325 0.950 1.00 84.12 567 PRO A O 1
ATOM 4405 N N . VAL A 1 568 ? 11.834 24.604 -0.132 1.00 88.38 568 VAL A N 1
ATOM 4406 C CA . VAL A 1 568 ? 13.023 24.163 -0.866 1.00 88.38 568 VAL A CA 1
ATOM 4407 C C . VAL A 1 568 ? 13.024 24.779 -2.258 1.00 88.38 568 VAL A C 1
ATOM 4409 O O . VAL A 1 568 ? 11.985 24.887 -2.900 1.00 88.38 568 VAL A O 1
ATOM 4412 N N . TYR A 1 569 ? 14.209 25.139 -2.734 1.00 91.19 569 TYR A N 1
ATOM 4413 C CA . TYR A 1 569 ? 14.477 25.404 -4.138 1.00 91.19 569 TYR A CA 1
ATOM 4414 C C . TYR A 1 569 ? 15.534 24.417 -4.615 1.00 91.19 569 TYR A C 1
ATOM 4416 O O . TYR A 1 569 ? 16.581 24.279 -3.971 1.00 91.19 569 TYR A O 1
ATOM 4424 N N . TRP A 1 570 ? 15.277 23.767 -5.743 1.00 92.56 570 TRP A N 1
ATOM 4425 C CA . TRP A 1 570 ? 16.204 22.836 -6.378 1.00 92.56 570 TRP A CA 1
ATOM 4426 C C . TRP A 1 570 ? 16.516 23.322 -7.788 1.00 92.56 570 TRP A C 1
ATOM 4428 O O . TRP A 1 570 ? 15.602 23.586 -8.565 1.00 92.56 570 TRP A O 1
ATOM 4438 N N . ASN A 1 571 ? 17.799 23.510 -8.105 1.00 92.56 571 ASN A N 1
ATOM 4439 C CA . ASN A 1 571 ? 18.246 24.080 -9.384 1.00 92.56 571 ASN A CA 1
ATOM 4440 C C . ASN A 1 571 ? 17.562 25.414 -9.741 1.00 92.56 571 ASN A C 1
ATOM 4442 O O . ASN A 1 571 ? 17.305 25.716 -10.902 1.00 92.56 571 ASN A O 1
ATOM 4446 N N . GLY A 1 572 ? 17.241 26.219 -8.724 1.00 90.69 572 GLY A N 1
ATOM 4447 C CA . GLY A 1 572 ? 16.539 27.496 -8.886 1.00 90.69 572 GLY A CA 1
ATOM 4448 C C . GLY A 1 572 ? 15.023 27.388 -9.096 1.00 90.69 572 GLY A C 1
ATOM 4449 O O . GLY A 1 572 ? 14.362 28.421 -9.062 1.00 90.69 572 GLY A O 1
ATOM 4450 N N . ARG A 1 573 ? 14.463 26.180 -9.249 1.00 93.62 573 ARG A N 1
ATOM 4451 C CA . ARG A 1 573 ? 13.015 25.926 -9.303 1.00 93.62 573 ARG A CA 1
ATOM 4452 C C . ARG A 1 573 ? 12.425 25.844 -7.892 1.00 93.62 573 ARG A C 1
ATOM 4454 O O . ARG A 1 573 ? 13.084 25.331 -6.985 1.00 93.62 573 ARG A O 1
ATOM 4461 N N . GLY A 1 574 ? 11.209 26.352 -7.712 1.00 90.31 574 GLY A N 1
ATOM 4462 C CA . GLY A 1 574 ? 10.502 26.457 -6.434 1.00 90.31 574 GLY A CA 1
ATOM 4463 C C . GLY A 1 574 ? 9.804 27.819 -6.282 1.00 90.31 574 GLY A C 1
ATOM 4464 O O . GLY A 1 574 ? 9.826 28.620 -7.218 1.00 90.31 574 GLY A O 1
ATOM 4465 N N . PRO A 1 575 ? 9.234 28.130 -5.105 1.00 90.81 575 PRO A N 1
ATOM 4466 C CA . PRO A 1 575 ? 9.340 27.385 -3.848 1.00 90.81 575 PRO A CA 1
ATOM 4467 C C . PRO A 1 575 ? 8.567 26.062 -3.853 1.00 90.81 575 PRO A C 1
ATOM 4469 O O . PRO A 1 575 ? 7.454 25.989 -4.363 1.00 90.81 575 PRO A O 1
ATOM 4472 N N . PHE A 1 576 ? 9.153 25.040 -3.226 1.00 91.56 576 PHE A N 1
ATOM 4473 C CA . PHE A 1 576 ? 8.513 23.749 -2.982 1.00 91.56 576 PHE A CA 1
ATOM 4474 C C . PHE A 1 576 ? 8.137 23.545 -1.507 1.00 91.56 576 PHE A C 1
ATOM 4476 O O . PHE A 1 576 ? 8.941 23.821 -0.606 1.00 91.56 576 PHE A O 1
ATOM 4483 N N . TYR A 1 577 ? 6.953 22.971 -1.295 1.00 87.94 577 TYR A N 1
ATOM 4484 C CA . TYR A 1 577 ? 6.312 22.646 -0.020 1.00 87.94 577 TYR A CA 1
ATOM 4485 C C . TYR A 1 577 ? 5.857 21.170 0.027 1.00 87.94 577 TYR A C 1
ATOM 4487 O O . TYR A 1 577 ? 5.978 20.436 -0.958 1.00 87.94 577 TYR A O 1
ATOM 4495 N N . ASP A 1 578 ? 5.333 20.743 1.183 1.00 88.06 578 ASP A N 1
ATOM 4496 C CA . ASP A 1 578 ? 4.774 19.400 1.414 1.00 88.06 578 ASP A CA 1
ATOM 4497 C C . ASP A 1 578 ? 3.691 19.050 0.379 1.00 88.06 578 ASP A C 1
ATOM 4499 O O . ASP A 1 578 ? 2.779 19.838 0.122 1.00 88.06 578 ASP A O 1
ATOM 4503 N N . GLY A 1 579 ? 3.781 17.850 -0.201 1.00 88.25 579 GLY A N 1
ATOM 4504 C CA . GLY A 1 579 ? 2.828 17.381 -1.213 1.00 88.25 579 GLY A CA 1
ATOM 4505 C C . GLY A 1 579 ? 1.418 17.145 -0.671 1.00 88.25 579 GLY A C 1
ATOM 4506 O O . GLY A 1 579 ? 0.456 17.170 -1.436 1.00 88.25 579 GLY A O 1
ATOM 4507 N N . GLY A 1 580 ? 1.275 17.013 0.651 1.00 86.19 580 GLY A N 1
ATOM 4508 C CA . GLY A 1 580 ? -0.008 16.866 1.324 1.00 86.19 580 GLY A CA 1
ATOM 4509 C C . GLY A 1 580 ? -0.912 18.088 1.195 1.00 86.19 580 GLY A C 1
ATOM 4510 O O . GLY A 1 580 ? -2.089 17.967 1.507 1.00 86.19 580 GLY A O 1
ATOM 4511 N N . LEU A 1 581 ? -0.401 19.236 0.723 1.00 84.12 581 LEU A N 1
ATOM 4512 C CA . LEU A 1 581 ? -1.205 20.409 0.344 1.00 84.12 581 LEU A CA 1
ATOM 4513 C C . LEU A 1 581 ? -2.048 20.195 -0.919 1.00 84.12 581 LEU A C 1
ATOM 4515 O O . LEU A 1 581 ? -3.034 20.907 -1.106 1.00 84.12 581 LEU A O 1
ATOM 4519 N N . GLY A 1 582 ? -1.630 19.267 -1.781 1.00 86.12 582 GLY A N 1
ATOM 4520 C CA . GLY A 1 582 ? -2.286 18.984 -3.052 1.00 86.12 582 GLY A CA 1
ATOM 4521 C C . GLY A 1 582 ? -2.958 17.619 -3.086 1.00 86.12 582 GLY A C 1
ATOM 4522 O O . GLY A 1 582 ? -4.116 17.529 -3.482 1.00 86.12 582 GLY A O 1
ATOM 4523 N N . SER A 1 583 ? -2.252 16.575 -2.641 1.00 89.38 583 SER A N 1
ATOM 4524 C CA . SER A 1 583 ? -2.766 15.204 -2.584 1.00 89.38 583 SER A CA 1
ATOM 4525 C C . SER A 1 583 ? -2.081 14.438 -1.456 1.00 89.38 583 SER A C 1
ATOM 4527 O O . SER A 1 583 ? -0.905 14.065 -1.551 1.00 89.38 583 SER A O 1
ATOM 4529 N N . ASN A 1 584 ? -2.787 14.247 -0.337 1.00 89.44 584 ASN A N 1
ATOM 4530 C CA . ASN A 1 584 ? -2.220 13.523 0.797 1.00 89.44 584 ASN A CA 1
ATOM 4531 C C . ASN A 1 584 ? -2.328 12.004 0.604 1.00 89.44 584 ASN A C 1
ATOM 4533 O O . ASN A 1 584 ? -1.515 11.282 1.177 1.00 89.44 584 ASN A O 1
ATOM 4537 N N . SER A 1 585 ? -3.281 11.533 -0.209 1.00 91.38 585 SER A N 1
ATOM 4538 C CA . SER A 1 585 ? -3.459 10.139 -0.636 1.00 91.38 585 SER A CA 1
ATOM 4539 C C . SER A 1 585 ? -3.316 10.039 -2.166 1.00 91.38 585 SER A C 1
ATOM 4541 O O . SER A 1 585 ? -4.332 9.955 -2.851 1.00 91.38 585 SER A O 1
ATOM 4543 N N . PRO A 1 586 ? -2.091 10.058 -2.726 1.00 93.75 586 PRO A N 1
ATOM 4544 C CA . PRO A 1 586 ? -1.848 10.245 -4.164 1.00 93.75 586 PRO A CA 1
ATOM 4545 C C . PRO A 1 586 ? -2.099 8.987 -5.003 1.00 93.75 586 PRO A C 1
ATOM 4547 O O . PRO A 1 586 ? -1.203 8.444 -5.647 1.00 93.75 586 PRO A O 1
ATOM 4550 N N . LEU A 1 587 ? -3.331 8.494 -4.973 1.00 93.19 587 LEU A N 1
ATOM 4551 C CA . LEU A 1 587 ? -3.765 7.290 -5.670 1.00 93.19 587 LEU A CA 1
ATOM 4552 C C . LEU A 1 587 ? -3.697 7.442 -7.199 1.00 93.19 587 LEU A C 1
ATOM 4554 O O . LEU A 1 587 ? -3.375 6.492 -7.903 1.00 93.19 587 LEU A O 1
ATOM 4558 N N . GLU A 1 588 ? -3.909 8.659 -7.694 1.00 93.44 588 GLU A N 1
ATOM 4559 C CA . GLU A 1 588 ? -3.763 9.083 -9.090 1.00 93.44 588 GLU A CA 1
ATOM 4560 C C . GLU A 1 588 ? -2.351 8.878 -9.654 1.00 93.44 588 GLU A C 1
ATOM 4562 O O . GLU A 1 588 ? -2.168 8.846 -10.866 1.00 93.44 588 GLU A O 1
ATOM 4567 N N . ALA A 1 589 ? -1.336 8.734 -8.801 1.00 94.06 589 ALA A N 1
ATOM 4568 C CA . ALA A 1 589 ? 0.027 8.478 -9.250 1.00 94.06 589 ALA A CA 1
ATOM 4569 C C . ALA A 1 589 ? 0.310 6.985 -9.507 1.00 94.06 589 ALA A C 1
ATOM 4571 O O . ALA A 1 589 ? 1.410 6.647 -9.952 1.00 94.06 589 ALA A O 1
ATOM 4572 N N . ALA A 1 590 ? -0.650 6.095 -9.229 1.00 94.38 590 ALA A N 1
ATOM 4573 C CA . ALA A 1 590 ? -0.562 4.689 -9.600 1.00 94.38 590 ALA A CA 1
ATOM 4574 C C . ALA A 1 590 ? -0.966 4.476 -11.079 1.00 94.38 590 ALA A C 1
ATOM 4576 O O . ALA A 1 590 ? -1.868 5.157 -11.582 1.00 94.38 590 ALA A O 1
ATOM 4577 N N . PRO A 1 591 ? -0.333 3.529 -11.799 1.00 90.81 591 PRO A N 1
ATOM 4578 C CA . PRO A 1 591 ? -0.650 3.243 -13.195 1.00 90.81 591 PRO A CA 1
ATOM 4579 C C . PRO A 1 591 ? -2.135 2.930 -13.412 1.00 90.81 591 PRO A C 1
ATOM 4581 O O . PRO A 1 591 ? -2.712 2.096 -12.721 1.00 90.81 591 PRO A O 1
ATOM 4584 N N . GLY A 1 592 ? -2.752 3.590 -14.395 1.00 89.75 592 GLY A N 1
ATOM 4585 C CA . GLY A 1 592 ? -4.156 3.374 -14.763 1.00 89.75 592 GLY A CA 1
ATOM 4586 C C . GLY A 1 592 ? -5.184 4.114 -13.899 1.00 89.75 592 GLY A C 1
ATOM 4587 O O . GLY A 1 592 ? -6.371 4.054 -14.217 1.00 89.75 592 GLY A O 1
ATOM 4588 N N . LEU A 1 593 ? -4.756 4.826 -12.847 1.00 91.94 593 LEU A N 1
ATOM 4589 C CA . LEU A 1 593 ? -5.638 5.600 -11.959 1.00 91.94 593 LEU A CA 1
ATOM 4590 C C . LEU A 1 593 ? -5.531 7.123 -12.158 1.00 91.94 593 LEU A C 1
ATOM 4592 O O . LEU A 1 593 ? -6.356 7.871 -11.635 1.00 91.94 593 LEU A O 1
ATOM 4596 N N . ASP A 1 594 ? -4.563 7.583 -12.949 1.00 87.25 594 ASP A N 1
ATOM 4597 C CA . ASP A 1 594 ? -4.277 8.993 -13.222 1.00 87.25 594 ASP A CA 1
ATOM 4598 C C . ASP A 1 594 ? -5.498 9.742 -13.753 1.00 87.25 594 ASP A C 1
ATOM 4600 O O . ASP A 1 594 ? -5.971 10.685 -13.120 1.00 87.25 594 ASP A O 1
ATOM 4604 N N . LYS A 1 595 ? -6.074 9.295 -14.871 1.00 81.75 595 LYS A N 1
ATOM 4605 C CA . LYS A 1 595 ? -7.222 9.974 -15.499 1.00 81.75 595 LYS A CA 1
ATOM 4606 C C . LYS A 1 595 ? -8.461 9.967 -14.615 1.00 81.75 595 LYS A C 1
ATOM 4608 O O . LYS A 1 595 ? -9.235 10.916 -14.599 1.00 81.75 595 LYS A O 1
ATOM 4613 N N . VAL A 1 596 ? -8.637 8.886 -13.865 1.00 82.56 596 VAL A N 1
ATOM 4614 C CA . VAL A 1 596 ? -9.833 8.637 -13.060 1.00 82.56 596 VAL A CA 1
ATOM 4615 C C . VAL A 1 596 ? -9.949 9.631 -11.915 1.00 82.56 596 VAL A C 1
ATOM 4617 O O . VAL A 1 596 ? -11.034 10.154 -11.681 1.00 82.56 596 VAL A O 1
ATOM 4620 N N . TYR A 1 597 ? -8.836 9.918 -11.244 1.00 85.06 597 TYR A N 1
ATOM 4621 C CA . TYR A 1 597 ? -8.808 10.816 -10.091 1.00 85.06 597 TYR A CA 1
ATOM 4622 C C . TYR A 1 597 ? -8.373 12.250 -10.430 1.00 85.06 597 TYR A C 1
ATOM 4624 O O . TYR A 1 597 ? -8.564 13.136 -9.607 1.00 85.06 597 TYR A O 1
ATOM 4632 N N . SER A 1 598 ? -7.809 12.509 -11.617 1.00 77.44 598 SER A N 1
ATOM 4633 C CA . SER A 1 598 ? -7.403 13.869 -12.021 1.00 77.44 598 SER A CA 1
ATOM 4634 C C . SER A 1 598 ? -8.422 14.611 -12.889 1.00 77.44 598 SER A C 1
ATOM 4636 O O . SER A 1 598 ? -8.451 15.840 -12.857 1.00 77.44 598 SER A O 1
ATOM 4638 N N . GLU A 1 599 ? -9.258 13.906 -13.661 1.00 81.44 599 GLU A N 1
ATOM 4639 C CA . GLU A 1 599 ? -10.179 14.538 -14.622 1.00 81.44 599 GLU A CA 1
ATOM 4640 C C . GLU A 1 599 ? -11.623 14.647 -14.109 1.00 81.44 599 GLU A C 1
ATOM 4642 O O . GLU A 1 599 ? -12.420 15.384 -14.690 1.00 81.44 599 GLU A O 1
ATOM 4647 N N . LYS A 1 600 ? -11.973 13.921 -13.040 1.00 81.06 600 LYS A N 1
ATOM 4648 C CA . LYS A 1 600 ? -13.348 13.801 -12.536 1.00 81.06 600 LYS A CA 1
ATOM 4649 C C . LYS A 1 600 ? -13.464 14.316 -11.114 1.00 81.06 600 LYS A C 1
ATOM 4651 O O . LYS A 1 600 ? -12.588 14.097 -10.282 1.00 81.06 600 LYS A O 1
ATOM 4656 N N . THR A 1 601 ? -14.590 14.949 -10.810 1.00 84.06 601 THR A N 1
ATOM 4657 C CA . THR A 1 601 ? -14.939 15.249 -9.420 1.00 84.06 601 THR A CA 1
ATOM 4658 C C . THR A 1 601 ? -15.252 13.958 -8.651 1.00 84.06 601 THR A C 1
ATOM 4660 O O . THR A 1 601 ? -15.692 12.971 -9.250 1.00 84.06 601 THR A O 1
ATOM 4663 N N . PRO A 1 602 ? -15.111 13.947 -7.311 1.00 83.94 602 PRO A N 1
ATOM 4664 C CA . PRO A 1 602 ? -15.487 12.801 -6.483 1.00 83.94 602 PRO A CA 1
ATOM 4665 C C . PRO A 1 602 ? -16.890 12.238 -6.760 1.00 83.94 602 PRO A C 1
ATOM 4667 O O . PRO A 1 602 ? -17.074 11.024 -6.747 1.00 83.94 602 PRO A O 1
ATOM 4670 N N . GLN A 1 603 ? -17.873 13.105 -7.022 1.00 82.69 603 GLN A N 1
ATOM 4671 C CA . GLN A 1 603 ? -19.258 12.707 -7.286 1.00 82.69 603 GLN A CA 1
ATOM 4672 C C . GLN A 1 603 ? -19.444 12.089 -8.677 1.00 82.69 603 GLN A C 1
ATOM 4674 O O . GLN A 1 603 ? -20.171 11.104 -8.810 1.00 82.69 603 GLN A O 1
ATOM 4679 N N . GLU A 1 604 ? -18.799 12.647 -9.705 1.00 84.31 604 GLU A N 1
ATOM 4680 C CA . GLU A 1 604 ? -18.814 12.072 -11.058 1.00 84.31 604 GLU A CA 1
ATOM 4681 C C . GLU A 1 604 ? -18.167 10.689 -11.056 1.00 84.31 604 GLU A C 1
ATOM 4683 O O . GLU A 1 604 ? -18.726 9.747 -11.608 1.00 84.31 604 GLU A O 1
ATOM 4688 N N . LEU A 1 605 ? -17.040 10.541 -10.353 1.00 82.44 605 LEU A N 1
ATOM 4689 C CA . LEU A 1 605 ? -16.366 9.259 -10.226 1.00 82.44 605 LEU A CA 1
ATOM 4690 C C . LEU A 1 605 ? -17.218 8.212 -9.495 1.00 82.44 605 LEU A C 1
ATOM 4692 O O . LEU A 1 605 ? -17.294 7.078 -9.956 1.00 82.44 605 LEU A O 1
ATOM 4696 N N . GLU A 1 606 ? -17.857 8.561 -8.373 1.00 79.00 606 GLU A N 1
ATOM 4697 C CA . GLU A 1 606 ? -18.742 7.621 -7.661 1.00 79.00 606 GLU A CA 1
ATOM 4698 C C . GLU A 1 606 ? -19.909 7.181 -8.557 1.00 79.00 606 GLU A C 1
ATOM 4700 O O . GLU A 1 606 ? -20.231 5.996 -8.589 1.00 79.00 606 GLU A O 1
ATOM 4705 N N . THR A 1 607 ? -20.481 8.111 -9.330 1.00 80.25 607 THR A N 1
ATOM 4706 C CA . THR A 1 607 ? -21.540 7.805 -10.305 1.00 80.25 607 THR A CA 1
ATOM 4707 C C . THR A 1 607 ? -21.029 6.841 -11.373 1.00 80.25 607 THR A C 1
ATOM 4709 O O . THR A 1 607 ? -21.662 5.827 -11.635 1.00 80.25 607 THR A O 1
ATOM 4712 N N . ASP A 1 608 ? -19.853 7.097 -11.947 1.00 78.00 608 ASP A N 1
ATOM 4713 C CA . ASP A 1 608 ? -19.284 6.225 -12.974 1.00 78.00 608 ASP A CA 1
ATOM 4714 C C . ASP A 1 608 ? -18.951 4.832 -12.425 1.00 78.00 608 ASP A C 1
ATOM 4716 O O . ASP A 1 608 ? -19.238 3.837 -13.078 1.00 78.00 608 ASP A O 1
ATOM 4720 N N . LEU A 1 609 ? -18.408 4.732 -11.210 1.00 81.06 609 LEU A N 1
ATOM 4721 C CA . LEU A 1 609 ? -18.103 3.442 -10.585 1.00 81.06 609 LEU A CA 1
ATOM 4722 C C . LEU A 1 609 ? -19.360 2.652 -10.178 1.00 81.06 609 LEU A C 1
ATOM 4724 O O . LEU A 1 609 ? -19.279 1.429 -10.061 1.00 81.06 609 LEU A O 1
ATOM 4728 N N . GLN A 1 610 ? -20.495 3.320 -9.938 1.00 74.31 610 GLN A N 1
ATOM 4729 C CA . GLN A 1 610 ? -21.767 2.685 -9.562 1.00 74.31 610 GLN A CA 1
ATOM 4730 C C . GLN A 1 610 ? -22.653 2.343 -10.771 1.00 74.31 610 GLN A C 1
ATOM 4732 O O . GLN A 1 610 ? -23.276 1.282 -10.768 1.00 74.31 610 GLN A O 1
ATOM 4737 N N . ASP A 1 611 ? -22.698 3.208 -11.789 1.00 63.81 611 ASP A N 1
ATOM 4738 C CA . ASP A 1 611 ? -23.660 3.142 -12.900 1.00 63.81 611 ASP A CA 1
ATOM 4739 C C . ASP A 1 611 ? -23.042 2.717 -14.249 1.00 63.81 611 ASP A C 1
ATOM 4741 O O . ASP A 1 611 ? -23.780 2.351 -15.167 1.00 63.81 611 ASP A O 1
ATOM 4745 N N . GLN A 1 612 ? -21.715 2.783 -14.419 1.00 61.31 612 GLN A N 1
ATOM 4746 C CA . GLN A 1 612 ? -21.042 2.528 -15.698 1.00 61.31 612 GLN A CA 1
ATOM 4747 C C . GLN A 1 612 ? -19.943 1.489 -15.524 1.00 61.31 612 GLN A C 1
ATOM 4749 O O . GLN A 1 612 ? -18.843 1.825 -15.102 1.00 61.31 612 GLN A O 1
ATOM 4754 N N . ASP A 1 613 ? -20.231 0.236 -15.882 1.00 74.06 613 ASP A N 1
ATOM 4755 C CA . ASP A 1 613 ? -19.284 -0.882 -15.840 1.00 74.06 613 ASP A CA 1
ATOM 4756 C C . ASP A 1 613 ? -17.853 -0.461 -16.189 1.00 74.06 613 ASP A C 1
ATOM 4758 O O . ASP A 1 613 ? -17.540 -0.246 -17.369 1.00 74.06 613 ASP A O 1
ATOM 4762 N N . PRO A 1 614 ? -16.989 -0.286 -15.172 1.00 84.19 614 PRO A N 1
ATOM 4763 C CA . PRO A 1 614 ? -15.714 0.364 -15.384 1.00 84.19 614 PRO A CA 1
ATOM 4764 C C . PRO A 1 614 ? -14.883 -0.481 -16.350 1.00 84.19 614 PRO A C 1
ATOM 4766 O O . PRO A 1 614 ? -14.940 -1.712 -16.281 1.00 84.19 614 PRO A O 1
ATOM 4769 N N . PRO A 1 615 ? -14.082 0.125 -17.244 1.00 88.44 615 PRO A N 1
ATOM 4770 C CA . PRO A 1 615 ? -13.234 -0.640 -18.150 1.00 88.44 615 PRO A CA 1
ATOM 4771 C C . PRO A 1 615 ? -12.375 -1.658 -17.390 1.00 88.44 615 PRO A C 1
ATOM 4773 O O . PRO A 1 615 ? -11.881 -1.363 -16.300 1.00 88.44 615 PRO A O 1
ATOM 4776 N N . LEU A 1 616 ? -12.154 -2.842 -17.970 1.00 89.38 616 LEU A N 1
ATO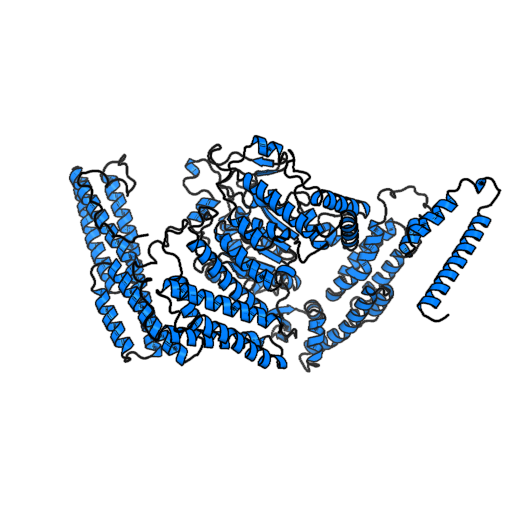M 4777 C CA . LEU A 1 616 ? -11.405 -3.925 -17.317 1.00 89.38 616 LEU A CA 1
ATOM 4778 C C . LEU A 1 616 ? -10.016 -3.478 -16.822 1.00 89.38 616 LEU A C 1
ATOM 4780 O O . LEU A 1 616 ? -9.591 -3.875 -15.740 1.00 89.38 616 LEU A O 1
ATOM 4784 N N . GLU A 1 617 ? -9.329 -2.609 -17.565 1.00 88.44 617 GLU A N 1
ATOM 4785 C CA . GLU A 1 617 ? -8.031 -2.058 -17.150 1.00 88.44 617 GLU A CA 1
ATOM 4786 C C . GLU A 1 617 ? -8.125 -1.209 -15.877 1.00 88.44 617 GLU A C 1
ATOM 4788 O O . GLU A 1 617 ? -7.247 -1.291 -15.022 1.00 88.44 617 GLU A O 1
ATOM 4793 N N . LEU A 1 618 ? -9.213 -0.452 -15.698 1.00 89.75 618 LEU A N 1
ATOM 4794 C CA . LEU A 1 618 ? -9.454 0.289 -14.462 1.00 89.75 618 LEU A CA 1
ATOM 4795 C C . LEU A 1 618 ? -9.747 -0.668 -13.301 1.00 89.75 618 LEU A C 1
ATOM 4797 O O . LEU A 1 618 ? -9.176 -0.517 -12.224 1.00 89.75 618 LEU A O 1
ATOM 4801 N N . GLN A 1 619 ? -10.576 -1.693 -13.526 1.00 91.31 619 GLN A N 1
ATOM 4802 C CA . GLN A 1 619 ? -10.848 -2.721 -12.512 1.00 91.31 619 GLN A CA 1
ATOM 4803 C C . GLN A 1 619 ? -9.552 -3.410 -12.052 1.00 91.31 619 GLN A C 1
ATOM 4805 O O . GLN A 1 619 ? -9.339 -3.601 -10.853 1.00 91.31 619 GLN A O 1
ATOM 4810 N N . LYS A 1 620 ? -8.653 -3.738 -12.991 1.00 90.69 620 LYS A N 1
ATOM 4811 C CA . LYS A 1 620 ? -7.327 -4.306 -12.702 1.00 90.69 620 LYS A CA 1
ATOM 4812 C C . LYS A 1 620 ? -6.432 -3.331 -11.936 1.00 90.69 620 LYS A C 1
ATOM 4814 O O . LYS A 1 620 ? -5.873 -3.726 -10.916 1.00 90.69 620 LYS A O 1
ATOM 4819 N N . ALA A 1 621 ? -6.343 -2.074 -12.375 1.00 92.44 621 ALA A N 1
ATOM 4820 C CA . ALA A 1 621 ? -5.547 -1.042 -11.710 1.00 92.44 621 ALA A CA 1
ATOM 4821 C C . ALA A 1 621 ? -6.000 -0.819 -10.258 1.00 92.44 621 ALA A C 1
ATOM 4823 O O . ALA A 1 621 ? -5.176 -0.788 -9.343 1.00 92.44 621 ALA A O 1
ATOM 4824 N N . MET A 1 622 ? -7.315 -0.749 -10.023 1.00 91.44 622 MET A N 1
ATOM 4825 C CA . MET A 1 622 ? -7.880 -0.647 -8.675 1.00 91.44 622 MET A CA 1
ATOM 4826 C C . MET A 1 622 ? -7.574 -1.893 -7.840 1.00 91.44 622 MET A C 1
ATOM 4828 O O . MET A 1 622 ? -7.204 -1.765 -6.676 1.00 91.44 622 MET A O 1
ATOM 4832 N N . ALA A 1 623 ? -7.690 -3.095 -8.415 1.00 91.75 623 ALA A N 1
ATOM 4833 C CA . ALA A 1 623 ? -7.431 -4.353 -7.715 1.00 91.75 623 ALA A CA 1
ATOM 4834 C C . ALA A 1 623 ? -5.949 -4.550 -7.330 1.00 91.75 623 ALA A C 1
ATOM 4836 O O . ALA A 1 623 ? -5.667 -5.109 -6.265 1.00 91.75 623 ALA A O 1
ATOM 4837 N N . GLY A 1 624 ? -5.022 -4.083 -8.174 1.00 92.81 624 GLY A N 1
ATOM 4838 C CA . GLY A 1 624 ? -3.569 -4.155 -7.973 1.00 92.81 624 GLY A CA 1
ATOM 4839 C C . GLY A 1 624 ? -2.973 -3.016 -7.136 1.00 92.81 624 GLY A C 1
ATOM 4840 O O . GLY A 1 624 ? -1.786 -3.064 -6.805 1.00 92.81 624 GLY A O 1
ATOM 4841 N N . THR A 1 625 ? -3.772 -2.013 -6.759 1.00 95.06 625 THR A N 1
ATOM 4842 C CA . THR A 1 625 ? -3.311 -0.846 -5.992 1.00 95.06 625 THR A CA 1
ATOM 4843 C C . THR A 1 625 ? -3.844 -0.874 -4.565 1.00 95.06 625 THR A C 1
ATOM 4845 O O . THR A 1 625 ? -5.041 -1.034 -4.344 1.00 95.06 625 THR A O 1
ATOM 4848 N N . MET A 1 626 ? -2.963 -0.687 -3.581 1.00 94.25 626 MET A N 1
ATOM 4849 C CA . MET A 1 626 ? -3.336 -0.530 -2.172 1.00 94.25 626 MET A CA 1
ATOM 4850 C C . MET A 1 626 ? -3.077 0.887 -1.675 1.00 94.25 626 MET A C 1
ATOM 4852 O O . MET A 1 626 ? -2.008 1.445 -1.917 1.00 94.25 626 MET A O 1
ATOM 4856 N N . LEU A 1 627 ? -4.023 1.430 -0.909 1.00 94.75 627 LEU A N 1
ATOM 4857 C CA . LEU A 1 627 ? -3.913 2.740 -0.270 1.00 94.75 627 LEU A CA 1
ATOM 4858 C C . LEU A 1 627 ? -3.777 2.586 1.244 1.00 94.75 627 LEU A C 1
ATOM 4860 O O . LEU A 1 627 ? -4.642 2.021 1.896 1.00 94.75 627 LEU A O 1
ATOM 4864 N N . MET A 1 628 ? -2.725 3.129 1.839 1.00 94.44 628 MET A N 1
ATOM 4865 C CA . MET A 1 628 ? -2.575 3.196 3.289 1.00 94.44 628 MET A CA 1
ATOM 4866 C C . MET A 1 628 ? -3.073 4.541 3.805 1.00 94.44 628 MET A C 1
ATOM 4868 O O . MET A 1 628 ? -2.577 5.577 3.371 1.00 94.44 628 MET A O 1
ATOM 4872 N N . THR A 1 629 ? -4.011 4.525 4.754 1.00 90.94 629 THR A N 1
ATOM 4873 C CA . THR A 1 629 ? -4.583 5.732 5.375 1.00 90.94 629 THR A CA 1
ATOM 4874 C C . THR A 1 629 ? -4.519 5.656 6.893 1.00 90.94 629 THR A C 1
ATOM 4876 O O . THR A 1 629 ? -4.607 4.570 7.445 1.00 90.94 629 THR A O 1
ATOM 4879 N N . PHE A 1 630 ? -4.383 6.769 7.611 1.00 88.06 630 PHE A N 1
ATOM 4880 C CA . PHE A 1 630 ? -4.320 6.729 9.079 1.00 88.06 630 PHE A CA 1
ATOM 4881 C C . PHE A 1 630 ? -5.704 6.641 9.737 1.00 88.06 630 PHE A C 1
ATOM 4883 O O . PHE A 1 630 ? -6.603 7.410 9.396 1.00 88.06 630 PHE A O 1
ATOM 4890 N N . ASP A 1 631 ? -5.860 5.765 10.740 1.00 84.31 631 ASP A N 1
ATOM 4891 C CA . ASP A 1 631 ? -7.079 5.733 11.562 1.00 84.31 631 ASP A CA 1
ATOM 4892 C C . ASP A 1 631 ? -7.014 6.701 12.745 1.00 84.31 631 ASP A C 1
ATOM 4894 O O . ASP A 1 631 ? -6.303 6.468 13.724 1.00 84.31 631 ASP A O 1
ATOM 4898 N N . GLU A 1 632 ? -7.840 7.746 12.696 1.00 73.81 632 GLU A N 1
ATOM 4899 C CA . GLU A 1 632 ? -8.031 8.673 13.807 1.00 73.81 632 GLU A CA 1
ATOM 4900 C C . GLU A 1 632 ? -9.362 8.435 14.514 1.00 73.81 632 GLU A C 1
ATOM 4902 O O . GLU A 1 632 ? -10.385 9.024 14.180 1.00 73.81 632 GLU A O 1
ATOM 4907 N N . GLY A 1 633 ? -9.363 7.580 15.536 1.00 68.38 633 GLY A N 1
ATOM 4908 C CA . GLY A 1 633 ? -10.565 7.368 16.347 1.00 68.38 633 GLY A CA 1
ATOM 4909 C C . GLY A 1 633 ? -11.732 6.777 15.551 1.00 68.38 633 GLY A C 1
ATOM 4910 O O . GLY A 1 633 ? -12.885 7.135 15.806 1.00 68.38 633 GLY A O 1
ATOM 4911 N N . GLY A 1 634 ? -11.429 5.886 14.602 1.00 74.25 634 GLY A N 1
ATOM 4912 C CA . GLY A 1 634 ? -12.405 5.226 13.741 1.00 74.25 634 GLY A CA 1
ATOM 4913 C C . GLY A 1 634 ? -12.785 6.006 12.482 1.00 74.25 634 GLY A C 1
ATOM 4914 O O . GLY A 1 634 ? -13.661 5.553 11.749 1.00 74.25 634 GLY A O 1
ATOM 4915 N N . GLU A 1 635 ? -12.188 7.172 12.210 1.00 73.44 635 GLU A N 1
ATOM 4916 C CA . GLU A 1 635 ? -12.498 7.938 10.996 1.00 73.44 635 GLU A CA 1
ATOM 4917 C C . GLU A 1 635 ? -12.095 7.210 9.707 1.00 73.44 635 GLU A C 1
ATOM 4919 O O . GLU A 1 635 ? -12.820 7.319 8.721 1.00 73.44 635 GLU A O 1
ATOM 4924 N N . ALA A 1 636 ? -11.011 6.420 9.695 1.00 79.38 636 ALA A N 1
ATOM 4925 C CA . ALA A 1 636 ? -10.660 5.645 8.499 1.00 79.38 636 ALA A CA 1
ATOM 4926 C C . ALA A 1 636 ? -11.748 4.610 8.195 1.00 79.38 636 ALA A C 1
ATOM 4928 O O . ALA A 1 636 ? -12.223 4.512 7.067 1.00 79.38 636 ALA A O 1
ATOM 4929 N N . HIS A 1 637 ? -12.220 3.910 9.227 1.00 79.75 637 HIS A N 1
ATOM 4930 C CA . HIS A 1 637 ? -13.333 2.973 9.106 1.00 79.75 637 HIS A CA 1
ATOM 4931 C C . HIS A 1 637 ? -14.615 3.666 8.612 1.00 79.75 637 HIS A C 1
ATOM 4933 O O . HIS A 1 637 ? -15.264 3.190 7.687 1.00 79.75 637 HIS A O 1
ATOM 4939 N N . LYS A 1 638 ? -14.976 4.829 9.166 1.00 79.38 638 LYS A N 1
ATOM 4940 C CA . LYS A 1 638 ? -16.150 5.594 8.705 1.00 79.38 638 LYS A CA 1
ATOM 4941 C C . LYS A 1 638 ? -16.052 6.007 7.238 1.00 79.38 638 LYS A C 1
ATOM 4943 O O . LYS A 1 638 ? -17.046 5.914 6.523 1.00 79.38 638 LYS A O 1
ATOM 4948 N N . LYS A 1 639 ? -14.871 6.431 6.778 1.00 80.44 639 LYS A N 1
ATOM 4949 C CA . LYS A 1 639 ? -14.636 6.753 5.363 1.00 80.44 639 LYS A CA 1
ATOM 4950 C C . LYS A 1 639 ? -14.843 5.531 4.478 1.00 80.44 639 LYS A C 1
ATOM 4952 O O . LYS A 1 639 ? -15.546 5.637 3.481 1.00 80.44 639 LYS A O 1
ATOM 4957 N N . LEU A 1 640 ? -14.318 4.375 4.887 1.00 81.69 640 LEU A N 1
ATOM 4958 C CA . LEU A 1 640 ? -14.468 3.110 4.161 1.00 81.69 640 LEU A CA 1
ATOM 4959 C C . LEU A 1 640 ? -15.924 2.664 4.016 1.00 81.69 640 LEU A C 1
ATOM 4961 O O . LEU A 1 640 ? -16.298 2.120 2.984 1.00 81.69 640 LEU A O 1
ATOM 4965 N N . HIS A 1 641 ? -16.757 2.934 5.020 1.00 81.94 641 HIS A N 1
ATOM 4966 C CA . HIS A 1 641 ? -18.191 2.634 4.980 1.00 81.94 641 HIS A CA 1
ATOM 4967 C C . HIS A 1 641 ? -19.050 3.784 4.436 1.00 81.94 641 HIS A C 1
ATOM 4969 O O . HIS A 1 641 ? -20.273 3.684 4.391 1.00 81.94 641 HIS A O 1
ATOM 4975 N N . GLY A 1 642 ? -18.416 4.872 3.999 1.00 76.19 642 GLY A N 1
ATOM 4976 C CA . GLY A 1 642 ? -19.077 6.002 3.369 1.00 76.19 642 GLY A CA 1
ATOM 4977 C C . GLY A 1 642 ? -19.786 6.969 4.321 1.00 76.19 642 GLY A C 1
ATOM 4978 O O . GLY A 1 642 ? -20.423 7.902 3.834 1.00 76.19 642 GLY A O 1
ATOM 4979 N N . ASP A 1 643 ? -19.655 6.808 5.640 1.00 73.81 643 ASP A N 1
ATOM 4980 C CA . ASP A 1 643 ? -20.295 7.660 6.656 1.00 73.81 643 ASP A CA 1
ATOM 4981 C C . ASP A 1 643 ? -19.771 9.103 6.617 1.00 73.81 643 ASP A C 1
ATOM 4983 O O . ASP A 1 643 ? -20.510 10.056 6.871 1.00 73.81 643 ASP A O 1
ATOM 4987 N N . THR A 1 644 ? -18.482 9.273 6.306 1.00 67.12 644 THR A N 1
ATOM 4988 C CA . THR A 1 644 ? -17.797 10.576 6.293 1.00 67.12 644 THR A CA 1
ATOM 4989 C C . THR A 1 644 ? -17.173 10.929 4.942 1.00 67.12 644 THR A C 1
ATOM 4991 O O . THR A 1 644 ? -16.392 11.872 4.845 1.00 67.12 644 THR A O 1
ATOM 4994 N N . ARG A 1 645 ? -17.564 10.241 3.860 1.00 66.50 645 ARG A N 1
ATOM 4995 C CA . ARG A 1 645 ? -16.924 10.383 2.536 1.00 66.50 645 ARG A CA 1
ATOM 4996 C C . ARG A 1 645 ? -17.030 11.772 1.886 1.00 66.50 645 ARG A C 1
ATOM 4998 O O . ARG A 1 645 ? -16.243 12.079 1.003 1.00 66.50 645 ARG A O 1
ATOM 5005 N N . PHE A 1 646 ? -17.931 12.633 2.374 1.00 64.31 646 PHE A N 1
ATOM 5006 C CA . PHE A 1 646 ? -18.058 14.037 1.948 1.00 64.31 646 PHE A CA 1
ATOM 5007 C C . PHE A 1 646 ? -17.856 15.063 3.075 1.00 64.31 646 PHE A C 1
ATOM 5009 O O . PHE A 1 646 ? -18.284 16.217 2.966 1.00 64.31 646 PHE A O 1
ATOM 5016 N N . THR A 1 647 ? -17.248 14.675 4.200 1.00 59.75 647 THR A N 1
ATOM 5017 C CA . THR A 1 647 ? -17.044 15.618 5.307 1.00 59.75 647 THR A CA 1
ATOM 5018 C C . THR A 1 647 ? -15.850 16.528 5.041 1.00 59.75 647 THR A C 1
ATOM 5020 O O . THR A 1 647 ? -14.719 16.065 4.955 1.00 59.75 647 THR A O 1
ATOM 5023 N N . LYS A 1 648 ? -16.099 17.841 4.984 1.00 53.12 648 LYS A N 1
ATOM 5024 C CA . LYS A 1 648 ? -15.087 18.886 4.736 1.00 53.12 648 LYS A CA 1
ATOM 5025 C C . LYS A 1 648 ? -14.219 19.252 5.947 1.00 53.12 648 LYS A C 1
ATOM 5027 O O . LYS A 1 648 ? -13.483 20.232 5.889 1.00 53.12 648 LYS A O 1
ATOM 5032 N N . THR A 1 649 ? -14.348 18.563 7.078 1.00 48.78 649 THR A N 1
ATOM 5033 C CA . THR A 1 649 ? -13.825 19.079 8.351 1.00 48.78 649 THR A CA 1
ATOM 5034 C C . THR A 1 649 ? -12.573 18.316 8.784 1.00 48.78 649 THR A C 1
ATOM 5036 O O . THR A 1 649 ? -12.699 17.292 9.454 1.00 48.78 649 THR A O 1
ATOM 5039 N N . PRO A 1 650 ? -11.356 18.802 8.482 1.00 49.38 650 PRO A N 1
ATOM 5040 C CA . PRO A 1 650 ? -10.175 18.348 9.206 1.00 49.38 650 PRO A CA 1
ATOM 5041 C C . PRO A 1 650 ? -10.309 18.746 10.681 1.00 49.38 650 PRO A C 1
ATOM 5043 O O . PRO A 1 650 ? -10.999 19.715 11.030 1.00 49.38 650 PRO A O 1
ATOM 5046 N N . ALA A 1 651 ? -9.610 18.047 11.575 1.00 46.97 651 ALA A N 1
ATOM 5047 C CA . ALA A 1 651 ? -9.425 18.560 12.924 1.00 46.97 651 ALA A CA 1
ATOM 5048 C C . ALA A 1 651 ? -8.809 19.971 12.823 1.00 46.97 651 ALA A C 1
ATOM 5050 O O . ALA A 1 651 ? -7.809 20.167 12.137 1.00 46.97 651 ALA A O 1
ATOM 5051 N N . PHE A 1 652 ? -9.392 20.967 13.499 1.00 38.69 652 PHE A N 1
ATOM 5052 C CA . PHE A 1 652 ? -8.970 22.380 13.443 1.00 38.69 652 PHE A CA 1
ATOM 5053 C C . PHE A 1 652 ? -7.445 22.582 13.586 1.00 38.69 652 PHE A C 1
ATOM 5055 O O . PHE A 1 652 ? -6.871 23.482 12.973 1.00 38.69 652 PHE A O 1
ATOM 5062 N N . ALA A 1 653 ? -6.774 21.716 14.353 1.00 39.41 653 ALA A N 1
ATOM 5063 C CA . ALA A 1 653 ? -5.322 21.706 14.521 1.00 39.41 653 ALA A CA 1
ATOM 5064 C C . ALA A 1 653 ? -4.552 21.352 13.232 1.00 39.41 653 ALA A C 1
ATOM 5066 O O . ALA A 1 653 ? -3.558 22.003 12.938 1.00 39.41 653 ALA A O 1
ATOM 5067 N N . GLU A 1 654 ? -5.023 20.390 12.438 1.00 48.34 654 GLU A N 1
ATOM 5068 C CA . GLU A 1 654 ? -4.366 19.929 11.205 1.00 48.34 654 GLU A CA 1
ATOM 5069 C C . GLU A 1 654 ? -4.481 20.981 10.095 1.00 48.34 654 GLU A C 1
ATOM 5071 O O . GLU A 1 654 ? -3.474 21.359 9.496 1.00 48.34 654 GLU A O 1
ATOM 5076 N N . LYS A 1 655 ? -5.666 21.596 9.947 1.00 50.97 655 LYS A N 1
ATOM 5077 C CA . LYS A 1 655 ? -5.853 22.787 9.099 1.00 50.97 655 LYS A CA 1
ATOM 5078 C C . LYS A 1 655 ? -4.980 23.950 9.571 1.00 50.97 655 LYS A C 1
ATOM 5080 O O . LYS A 1 655 ? -4.412 24.655 8.755 1.00 50.97 655 LYS A O 1
ATOM 5085 N N . THR A 1 656 ? -4.798 24.144 10.876 1.00 47.75 656 THR A N 1
ATOM 5086 C CA . THR A 1 656 ? -3.935 25.223 11.391 1.00 47.75 656 THR A CA 1
ATOM 5087 C C . THR A 1 656 ? -2.445 24.964 11.133 1.00 47.75 656 THR A C 1
ATOM 5089 O O . THR A 1 656 ? -1.717 25.915 10.866 1.00 47.75 656 THR A O 1
ATOM 5092 N N . THR A 1 657 ? -1.987 23.709 11.187 1.00 50.97 657 THR A N 1
ATOM 5093 C CA . THR A 1 657 ? -0.587 23.322 10.931 1.00 50.97 657 THR A CA 1
ATOM 5094 C C . THR A 1 657 ? -0.234 23.311 9.442 1.00 50.97 657 THR A C 1
ATOM 5096 O O . THR A 1 657 ? 0.879 23.699 9.095 1.00 50.97 657 THR A O 1
ATOM 5099 N N . LEU A 1 658 ? -1.167 22.906 8.573 1.00 52.97 658 LEU A N 1
ATOM 5100 C CA . LEU A 1 658 ? -0.964 22.834 7.120 1.00 52.97 658 LEU A CA 1
ATOM 5101 C C . LEU A 1 658 ? -1.352 24.128 6.390 1.00 52.97 658 LEU A C 1
ATOM 5103 O O . LEU A 1 658 ? -0.686 24.499 5.437 1.00 52.97 658 LEU A O 1
ATOM 5107 N N . MET A 1 659 ? -2.374 24.857 6.848 1.00 49.81 659 MET A N 1
ATOM 5108 C CA . MET A 1 659 ? -2.855 26.087 6.190 1.00 49.81 659 MET A CA 1
ATOM 5109 C C . MET A 1 659 ? -2.504 27.377 6.941 1.00 49.81 659 MET A C 1
ATOM 5111 O O . MET A 1 659 ? -2.800 28.456 6.438 1.00 49.81 659 MET A O 1
ATOM 5115 N N . GLY A 1 660 ? -1.913 27.300 8.142 1.00 48.81 660 GLY A N 1
ATOM 5116 C CA . GLY A 1 660 ? -1.613 28.478 8.966 1.00 48.81 660 GLY A CA 1
ATOM 5117 C C . GLY A 1 660 ? -2.883 29.241 9.371 1.00 48.81 660 GLY A C 1
ATOM 5118 O O . GLY A 1 660 ? -3.249 30.220 8.733 1.00 48.81 660 GLY A O 1
ATOM 5119 N N . GLY A 1 661 ? -3.574 28.798 10.429 1.00 38.94 661 GLY A N 1
ATOM 5120 C CA . GLY A 1 661 ? -4.899 29.309 10.848 1.00 38.94 661 GLY A CA 1
ATOM 5121 C C . GLY A 1 661 ? -4.983 30.809 11.209 1.00 38.94 661 GLY A C 1
ATOM 5122 O O . GLY A 1 661 ? -4.002 31.531 11.152 1.00 38.94 661 GLY A O 1
ATOM 5123 N N . THR A 1 662 ? -6.160 31.288 11.639 1.00 33.22 662 THR A N 1
ATOM 5124 C CA . THR A 1 662 ? -6.595 32.708 11.799 1.00 33.22 662 THR A CA 1
ATOM 5125 C C . THR A 1 662 ? -5.651 33.723 12.479 1.00 33.22 662 THR A C 1
ATOM 5127 O O . THR A 1 662 ? -5.880 34.923 12.353 1.00 33.22 662 THR A O 1
ATOM 5130 N N . GLY A 1 663 ? -4.575 33.302 13.152 1.00 32.91 663 GLY A N 1
ATOM 5131 C CA . GLY A 1 663 ? -3.469 34.184 13.569 1.00 32.91 663 GLY A CA 1
ATOM 5132 C C . GLY A 1 663 ? -2.487 34.552 12.440 1.00 32.91 663 GLY A C 1
ATOM 5133 O O . GLY A 1 663 ? -1.585 35.360 12.632 1.00 32.91 663 GLY A O 1
ATOM 5134 N N . SER A 1 664 ? -2.657 33.969 11.261 1.00 37.28 664 SER A N 1
ATOM 5135 C CA . SER A 1 664 ? -1.759 34.048 10.112 1.00 37.28 664 SER A CA 1
ATOM 5136 C C . SER A 1 664 ? -1.884 35.351 9.316 1.00 37.28 664 SER A C 1
ATOM 5138 O O . SER A 1 664 ? -0.889 35.876 8.823 1.00 37.28 664 SER A O 1
ATOM 5140 N N . SER A 1 665 ? -3.057 35.989 9.339 1.00 35.31 665 SER A N 1
ATOM 5141 C CA . SER A 1 665 ? -3.234 37.369 8.863 1.00 35.31 665 SER A CA 1
ATOM 5142 C C . SER A 1 665 ? -2.487 38.400 9.725 1.00 35.31 665 SER A C 1
ATOM 5144 O O . SER A 1 665 ? -2.205 39.500 9.260 1.00 35.31 665 SER A O 1
ATOM 5146 N N . VAL A 1 666 ? -2.106 38.039 10.959 1.00 30.28 666 VAL A N 1
ATOM 5147 C CA . VAL A 1 666 ? -1.259 38.856 11.850 1.00 30.28 666 VAL A CA 1
ATOM 5148 C C . VAL A 1 666 ? 0.240 38.583 11.623 1.00 30.28 666 VAL A C 1
ATOM 5150 O O . VAL A 1 666 ? 1.071 39.410 11.995 1.00 30.28 666 VAL A O 1
ATOM 5153 N N . LEU A 1 667 ? 0.596 37.463 10.977 1.00 33.31 667 LEU A N 1
ATOM 5154 C CA . LEU A 1 667 ? 1.978 37.046 10.680 1.00 33.31 667 LEU A CA 1
ATOM 5155 C C . LEU A 1 667 ? 2.347 37.098 9.182 1.00 33.31 667 LEU A C 1
ATOM 5157 O O . LEU A 1 667 ? 3.507 36.885 8.845 1.00 33.31 667 LEU A O 1
ATOM 5161 N N . GLY A 1 668 ? 1.401 37.445 8.303 1.00 32.75 668 GLY A N 1
ATOM 5162 C CA . GLY A 1 668 ? 1.649 37.757 6.894 1.00 32.75 668 GLY A CA 1
ATOM 5163 C C . GLY A 1 668 ? 1.680 36.568 5.929 1.00 32.75 668 GLY A C 1
ATOM 5164 O O . GLY A 1 668 ? 2.339 36.684 4.900 1.00 32.75 668 GLY A O 1
ATOM 5165 N N . PHE A 1 669 ? 1.008 35.445 6.213 1.00 42.53 669 PHE A N 1
ATOM 5166 C CA . PHE A 1 669 ? 0.915 34.371 5.215 1.00 42.53 669 PHE A CA 1
ATOM 5167 C C . PHE A 1 669 ? -0.224 34.617 4.219 1.00 42.53 669 PHE A C 1
ATOM 5169 O O . PHE A 1 669 ? -1.338 34.978 4.608 1.00 42.53 669 PHE A O 1
ATOM 5176 N N . ASN A 1 670 ? 0.047 34.319 2.950 1.00 48.91 670 ASN A N 1
ATOM 5177 C CA . ASN A 1 670 ? -0.975 34.049 1.945 1.00 48.91 670 ASN A CA 1
ATOM 5178 C C . ASN A 1 670 ? -1.430 32.583 2.058 1.00 48.91 670 ASN A C 1
ATOM 5180 O O . ASN A 1 670 ? -0.667 31.719 2.491 1.00 48.91 670 ASN A O 1
ATOM 5184 N N . THR A 1 671 ? -2.668 32.291 1.664 1.00 60.66 671 THR A N 1
ATOM 5185 C CA . THR A 1 671 ? -3.186 30.919 1.568 1.00 60.66 671 THR A CA 1
ATOM 5186 C C . THR A 1 671 ? -2.359 30.130 0.543 1.00 60.66 671 THR A C 1
ATOM 5188 O O . THR A 1 671 ? -2.410 30.448 -0.639 1.00 60.66 671 THR A O 1
ATOM 5191 N N . LEU A 1 672 ? -1.571 29.136 0.983 1.00 69.38 672 LEU A N 1
ATOM 5192 C CA . LEU A 1 672 ? -0.661 28.381 0.098 1.00 69.38 672 LEU A CA 1
ATOM 5193 C C . LEU A 1 672 ? -1.400 27.511 -0.924 1.00 69.38 672 LEU A C 1
ATOM 5195 O O . LEU A 1 672 ? -0.993 27.475 -2.079 1.00 69.38 672 LEU A O 1
ATOM 5199 N N . SER A 1 673 ? -2.473 26.845 -0.488 1.00 73.56 673 SER A N 1
ATOM 5200 C CA . SER A 1 673 ? -3.398 26.090 -1.336 1.00 73.56 673 SER A CA 1
ATOM 5201 C C . SER A 1 673 ? -4.814 26.629 -1.097 1.00 73.56 673 SER A C 1
ATOM 5203 O O . SER A 1 673 ? -5.415 26.335 -0.056 1.00 73.56 673 SER A O 1
ATOM 5205 N N . PRO A 1 674 ? -5.353 27.482 -1.989 1.00 67.00 674 PRO A N 1
ATOM 5206 C CA . PRO A 1 674 ? -6.676 28.083 -1.805 1.00 67.00 674 PRO A CA 1
ATOM 5207 C C . PRO A 1 674 ? -7.809 27.044 -1.768 1.00 67.00 674 PRO A C 1
ATOM 5209 O O . PRO A 1 674 ? -8.811 27.275 -1.092 1.00 67.00 674 PRO A O 1
ATOM 5212 N N . ASN A 1 675 ? -7.610 25.879 -2.396 1.00 73.81 675 ASN A N 1
ATOM 5213 C CA . ASN A 1 675 ? -8.613 24.817 -2.545 1.00 73.81 675 ASN A CA 1
ATOM 5214 C C . ASN A 1 675 ? -8.323 23.577 -1.680 1.00 73.81 675 ASN A C 1
ATOM 5216 O O . ASN A 1 675 ? -8.768 22.477 -1.990 1.00 73.81 675 ASN A O 1
ATOM 5220 N N . TYR A 1 676 ? -7.598 23.727 -0.569 1.00 77.56 676 TYR A N 1
ATOM 5221 C CA . TYR A 1 676 ? -7.224 22.592 0.288 1.00 77.56 676 TYR A CA 1
ATOM 5222 C C . TYR A 1 676 ? -8.415 21.776 0.828 1.00 77.56 676 TYR A C 1
ATOM 5224 O O . TYR A 1 676 ? -8.302 20.575 1.062 1.00 77.56 676 TYR A O 1
ATOM 5232 N N . ASP A 1 677 ? -9.578 22.407 1.019 1.00 77.19 677 ASP A N 1
ATOM 5233 C CA . ASP A 1 677 ? -10.785 21.687 1.442 1.00 77.19 677 ASP A CA 1
ATOM 5234 C C . ASP A 1 677 ? -11.277 20.700 0.358 1.00 77.19 677 ASP A C 1
ATOM 5236 O O . ASP A 1 677 ? -11.876 19.679 0.702 1.00 77.19 677 ASP A O 1
ATOM 5240 N N . ASP A 1 678 ? -10.988 20.961 -0.922 1.00 79.69 678 ASP A N 1
ATOM 5241 C CA . ASP A 1 678 ? -11.293 20.049 -2.030 1.00 79.69 678 ASP A CA 1
ATOM 5242 C C . ASP A 1 678 ? -10.289 18.887 -2.080 1.00 79.69 678 ASP A C 1
ATOM 5244 O O . ASP A 1 678 ? -10.702 17.747 -2.274 1.00 79.69 678 ASP A O 1
ATOM 5248 N N . THR A 1 679 ? -9.006 19.125 -1.775 1.00 81.31 679 THR A N 1
ATOM 5249 C CA . THR A 1 679 ? -8.008 18.051 -1.577 1.00 81.31 679 THR A CA 1
ATOM 5250 C C . THR A 1 679 ? -8.455 17.056 -0.504 1.00 81.31 679 THR A C 1
ATOM 5252 O O . THR A 1 679 ? -8.376 15.846 -0.697 1.00 81.31 679 THR A O 1
ATOM 5255 N N . LEU A 1 680 ? -8.973 17.541 0.630 1.00 79.31 680 LEU A N 1
ATOM 5256 C CA . LEU A 1 680 ? -9.461 16.664 1.702 1.00 79.31 680 LEU A CA 1
ATOM 5257 C C . LEU A 1 680 ? -10.680 15.836 1.281 1.00 79.31 680 LEU A C 1
ATOM 5259 O O . LEU A 1 680 ? -10.838 14.695 1.725 1.00 79.31 680 LEU A O 1
ATOM 5263 N N . LEU A 1 681 ? -11.548 16.421 0.452 1.00 80.69 681 LEU A N 1
ATOM 5264 C CA . LEU A 1 681 ? -12.705 15.737 -0.114 1.00 80.69 681 LEU A CA 1
ATOM 5265 C C . LEU A 1 681 ? -12.263 14.618 -1.060 1.00 80.69 681 LEU A C 1
ATOM 5267 O O . LEU A 1 681 ? -12.753 13.494 -0.959 1.00 80.69 681 LEU A O 1
ATOM 5271 N N . ASP A 1 682 ? -11.315 14.928 -1.938 1.00 85.19 682 ASP A N 1
ATOM 5272 C CA . ASP A 1 682 ? -10.751 14.003 -2.910 1.00 85.19 682 ASP A CA 1
ATOM 5273 C C . ASP A 1 682 ? -10.026 12.831 -2.228 1.00 85.19 682 ASP A C 1
ATOM 5275 O O . ASP A 1 682 ? -10.348 11.671 -2.479 1.00 85.19 682 ASP A O 1
ATOM 5279 N N . ASP A 1 683 ? -9.169 13.103 -1.240 1.00 87.06 683 ASP A N 1
ATOM 5280 C CA . ASP A 1 683 ? -8.516 12.064 -0.430 1.00 87.06 683 ASP A CA 1
ATOM 5281 C C . ASP A 1 683 ? -9.528 11.153 0.287 1.00 87.06 683 ASP A C 1
ATOM 5283 O O . ASP A 1 683 ? -9.333 9.938 0.394 1.00 87.06 683 ASP A O 1
ATOM 5287 N N . SER A 1 684 ? -10.633 11.720 0.784 1.00 84.38 684 SER A N 1
ATOM 5288 C CA . SER A 1 684 ? -11.691 10.931 1.419 1.00 84.38 684 SER A CA 1
ATOM 5289 C C . SER A 1 684 ? -12.444 10.053 0.417 1.00 84.38 684 SER A C 1
ATOM 5291 O O . SER A 1 684 ? -12.808 8.926 0.759 1.00 84.38 684 SER A O 1
ATOM 5293 N N . SER A 1 685 ? -12.667 10.554 -0.798 1.00 86.31 685 SER A N 1
ATOM 5294 C CA . SER A 1 685 ? -13.284 9.808 -1.896 1.00 86.31 685 SER A CA 1
ATOM 5295 C C . SER A 1 685 ? -12.386 8.665 -2.366 1.00 86.31 685 SER A C 1
ATOM 5297 O O . SER A 1 685 ? -12.840 7.529 -2.478 1.00 86.31 685 SER A O 1
ATOM 5299 N N . LYS A 1 686 ? -11.081 8.913 -2.529 1.00 89.75 686 LYS A N 1
ATOM 5300 C CA . LYS A 1 686 ? -10.076 7.891 -2.867 1.00 89.75 686 LYS A CA 1
ATOM 5301 C C . LYS A 1 686 ? -10.063 6.736 -1.869 1.00 89.75 686 LYS A C 1
ATOM 5303 O O . LYS A 1 686 ? -10.067 5.576 -2.284 1.00 89.75 686 LYS A O 1
ATOM 5308 N N . ALA A 1 687 ? -10.104 7.038 -0.568 1.00 88.44 687 ALA A N 1
ATOM 5309 C CA . ALA A 1 687 ? -10.163 6.024 0.486 1.00 88.44 687 ALA A CA 1
ATOM 5310 C C . ALA A 1 687 ? -11.442 5.171 0.425 1.00 88.44 687 ALA A C 1
ATOM 5312 O O . ALA A 1 687 ? -11.371 3.957 0.619 1.00 88.44 687 ALA A O 1
ATOM 5313 N N . TYR A 1 688 ? -12.588 5.791 0.130 1.00 88.31 688 TYR A N 1
ATOM 5314 C CA . TYR A 1 688 ? -13.864 5.093 -0.045 1.00 88.31 688 TYR A CA 1
ATOM 5315 C C . TYR A 1 688 ? -13.874 4.223 -1.312 1.00 88.31 688 TYR A C 1
ATOM 5317 O O . TYR A 1 688 ? -14.156 3.031 -1.229 1.00 88.31 688 TYR A O 1
ATOM 5325 N N . ASN A 1 689 ? -13.483 4.784 -2.460 1.00 88.00 689 ASN A N 1
ATOM 5326 C CA . ASN A 1 689 ? -13.484 4.100 -3.759 1.00 88.00 689 ASN A CA 1
ATOM 5327 C C . ASN A 1 689 ? -12.477 2.943 -3.823 1.00 88.00 689 ASN A C 1
ATOM 5329 O O . ASN A 1 689 ? -12.716 1.953 -4.509 1.00 88.00 689 ASN A O 1
ATOM 5333 N N . SER A 1 690 ? -11.370 3.038 -3.083 1.00 88.06 690 SER A N 1
ATOM 5334 C CA . SER A 1 690 ? -10.417 1.931 -2.917 1.00 88.06 690 SER A CA 1
ATOM 5335 C C . SER A 1 690 ? -10.992 0.787 -2.072 1.00 88.06 690 SER A C 1
ATOM 5337 O O . SER A 1 690 ? -10.519 -0.347 -2.164 1.00 88.06 690 SER A O 1
ATOM 5339 N N . GLY A 1 691 ? -12.010 1.064 -1.248 1.00 86.25 691 GLY A N 1
ATOM 5340 C CA . GLY A 1 691 ? -12.741 0.085 -0.450 1.00 86.25 691 GLY A CA 1
ATOM 5341 C C . GLY A 1 691 ? -11.820 -0.846 0.335 1.00 86.25 691 GLY A C 1
ATOM 5342 O O . GLY A 1 691 ? -10.984 -0.420 1.127 1.00 86.25 691 GLY A O 1
ATOM 5343 N N . VAL A 1 692 ? -11.950 -2.143 0.077 1.00 84.31 692 VAL A N 1
ATOM 5344 C CA . VAL A 1 692 ? -11.160 -3.220 0.700 1.00 84.31 692 VAL A CA 1
ATOM 5345 C C . VAL A 1 692 ? -9.650 -3.153 0.424 1.00 84.31 692 VAL A C 1
ATOM 5347 O O . VAL A 1 692 ? -8.880 -3.780 1.148 1.00 84.31 692 VAL A O 1
ATOM 5350 N N . ASN A 1 693 ? -9.208 -2.379 -0.573 1.00 89.38 693 ASN A N 1
ATOM 5351 C CA . ASN A 1 693 ? -7.787 -2.148 -0.846 1.00 89.38 693 ASN A CA 1
ATOM 5352 C C . ASN A 1 693 ? -7.197 -0.985 -0.030 1.00 89.38 693 ASN A C 1
ATOM 5354 O O . ASN A 1 693 ? -5.993 -0.723 -0.109 1.00 89.38 693 ASN A O 1
ATOM 5358 N N . THR A 1 694 ? -8.012 -0.312 0.784 1.00 91.06 694 THR A N 1
ATOM 5359 C CA . THR A 1 694 ? -7.532 0.657 1.767 1.00 91.06 694 THR A CA 1
ATOM 5360 C C . THR A 1 694 ? -7.128 -0.041 3.067 1.00 91.06 694 THR A C 1
ATOM 5362 O O . THR A 1 694 ? -7.907 -0.788 3.659 1.00 91.06 694 THR A O 1
ATOM 5365 N N . VAL A 1 695 ? -5.928 0.259 3.563 1.00 91.62 695 VAL A N 1
ATOM 5366 C CA . VAL A 1 695 ? -5.391 -0.222 4.841 1.00 91.62 695 VAL A CA 1
ATOM 5367 C C . VAL A 1 695 ? -5.314 0.924 5.851 1.00 91.62 695 VAL A C 1
ATOM 5369 O O . VAL A 1 695 ? -4.427 1.777 5.759 1.00 91.62 695 VAL A O 1
ATOM 5372 N N . PRO A 1 696 ? -6.212 0.936 6.845 1.00 91.12 696 PRO A N 1
ATOM 5373 C CA . PRO A 1 696 ? -6.077 1.712 8.068 1.00 91.12 696 PRO A CA 1
ATOM 5374 C C . PRO A 1 696 ? -4.773 1.413 8.828 1.00 91.12 696 PRO A C 1
ATOM 5376 O O . PRO A 1 696 ? -4.577 0.346 9.411 1.00 91.12 696 PRO A O 1
ATOM 5379 N N . VAL A 1 697 ? -3.882 2.398 8.874 1.00 91.88 697 VAL A N 1
ATOM 5380 C CA . VAL A 1 697 ? -2.648 2.414 9.653 1.00 91.88 697 VAL A CA 1
ATOM 5381 C C . VAL A 1 697 ? -2.946 3.006 11.025 1.00 91.88 697 VAL A C 1
ATOM 5383 O O . VAL A 1 697 ? -3.211 4.202 11.182 1.00 91.88 697 VAL A O 1
ATOM 5386 N N . TYR A 1 698 ? -2.885 2.158 12.046 1.00 90.31 698 TYR A N 1
ATOM 5387 C CA . TYR A 1 698 ? -3.077 2.575 13.430 1.00 90.31 698 TYR A CA 1
ATOM 5388 C C . TYR A 1 698 ? -1.790 3.164 14.002 1.00 90.31 698 TYR A C 1
ATOM 5390 O O . TYR A 1 698 ? -0.694 2.674 13.735 1.00 90.31 698 TYR A O 1
ATOM 5398 N N . HIS A 1 699 ? -1.935 4.204 14.823 1.00 85.25 699 HIS A N 1
ATOM 5399 C CA . HIS A 1 699 ? -0.808 5.005 15.313 1.00 85.25 699 HIS A CA 1
ATOM 5400 C C . HIS A 1 699 ? -0.860 5.286 16.824 1.00 85.25 699 HIS A C 1
ATOM 5402 O O . HIS A 1 699 ? -0.199 6.198 17.312 1.00 85.25 699 HIS A O 1
ATOM 5408 N N . GLY A 1 700 ? -1.686 4.560 17.588 1.00 78.44 700 GLY A N 1
ATOM 5409 C CA . GLY A 1 700 ? -1.738 4.682 19.054 1.00 78.44 700 GLY A CA 1
ATOM 5410 C C . GLY A 1 700 ? -2.116 6.073 19.583 1.00 78.44 700 GLY A C 1
ATOM 5411 O O . GLY A 1 700 ? -1.827 6.389 20.732 1.00 78.44 700 GLY A O 1
ATOM 5412 N N . GLY A 1 701 ? -2.746 6.922 18.762 1.00 72.56 701 GLY A N 1
ATOM 5413 C CA . GLY A 1 701 ? -3.128 8.286 19.138 1.00 72.56 701 GLY A CA 1
ATOM 5414 C C . GLY A 1 701 ? -2.048 9.355 18.941 1.00 72.56 701 GLY A C 1
ATOM 5415 O O . GLY A 1 701 ? -2.281 10.491 19.349 1.00 72.56 701 GLY A O 1
ATOM 5416 N N . GLN A 1 702 ? -0.909 9.030 18.315 1.00 71.12 702 GLN A N 1
ATOM 5417 C CA . GLN A 1 702 ? 0.109 10.018 17.923 1.00 71.12 702 GLN A CA 1
ATOM 5418 C C . GLN A 1 702 ? -0.466 11.098 16.991 1.00 71.12 702 GLN A C 1
ATOM 5420 O O . GLN A 1 702 ? -1.279 10.794 16.126 1.00 71.12 702 GLN A O 1
ATOM 5425 N N . GLY A 1 703 ? -0.048 12.354 17.148 1.00 66.69 703 GLY A N 1
ATOM 5426 C CA . GLY A 1 703 ? -0.443 13.452 16.263 1.00 66.69 703 GLY A CA 1
ATOM 5427 C C . GLY A 1 703 ? 0.574 13.713 15.149 1.00 66.69 703 GLY A C 1
ATOM 5428 O O . GLY A 1 703 ? 1.699 13.216 15.173 1.00 66.69 703 GLY A O 1
ATOM 5429 N N . THR A 1 704 ? 0.216 14.575 14.193 1.00 64.12 704 THR A N 1
ATOM 5430 C CA . THR A 1 704 ? 1.078 14.943 13.051 1.00 64.12 704 THR A CA 1
ATOM 5431 C C . THR A 1 704 ? 2.427 15.538 13.482 1.00 64.12 704 THR A C 1
ATOM 5433 O O . THR A 1 704 ? 3.441 15.316 12.828 1.00 64.12 704 THR A O 1
ATOM 5436 N N . MET A 1 705 ? 2.485 16.211 14.635 1.00 66.06 705 MET A N 1
ATOM 5437 C CA . MET A 1 705 ? 3.716 16.811 15.179 1.00 66.06 705 MET A CA 1
ATOM 5438 C C . MET A 1 705 ? 4.476 15.907 16.169 1.00 66.06 705 MET A C 1
ATOM 5440 O O . MET A 1 705 ? 5.466 16.338 16.761 1.00 66.06 705 MET A O 1
ATOM 5444 N N . SER A 1 706 ? 4.036 14.662 16.368 1.00 62.59 706 SER A N 1
ATOM 5445 C CA . SER A 1 706 ? 4.537 13.757 17.411 1.00 62.59 706 SER A CA 1
ATOM 5446 C C . SER A 1 706 ? 5.717 12.883 16.939 1.00 62.59 706 SER A C 1
ATOM 5448 O O . SER A 1 706 ? 5.725 11.676 17.151 1.00 62.59 706 SER A O 1
ATOM 5450 N N . LEU A 1 707 ? 6.728 13.472 16.285 1.00 63.22 707 LEU A N 1
ATOM 5451 C CA . LEU A 1 707 ? 7.945 12.758 15.848 1.00 63.22 707 LEU A CA 1
ATOM 5452 C C . LEU A 1 707 ? 9.126 12.950 16.810 1.00 63.22 707 LEU A C 1
ATOM 5454 O O . LEU A 1 707 ? 9.237 13.962 17.511 1.00 63.22 707 LEU A O 1
ATOM 5458 N N . GLY A 1 708 ? 10.044 11.978 16.831 1.00 62.94 708 GLY A N 1
ATOM 5459 C CA . GLY A 1 708 ? 11.263 12.034 17.638 1.00 62.94 708 GLY A CA 1
ATOM 5460 C C . GLY A 1 708 ? 10.982 12.207 19.145 1.00 62.94 708 GLY A C 1
ATOM 5461 O O . GLY A 1 708 ? 10.196 11.436 19.711 1.00 62.94 708 GLY A O 1
ATOM 5462 N N . PRO A 1 709 ? 11.598 13.197 19.826 1.00 54.75 709 PRO A N 1
ATOM 5463 C CA . PRO A 1 709 ? 11.351 13.481 21.246 1.00 54.75 709 PRO A CA 1
ATOM 5464 C C . PRO A 1 709 ? 9.908 13.907 21.573 1.00 54.75 709 PRO A C 1
ATOM 5466 O O . PRO A 1 709 ? 9.503 13.842 22.730 1.00 54.75 709 PRO A O 1
ATOM 5469 N N . MET A 1 710 ? 9.130 14.338 20.572 1.00 53.09 710 MET A N 1
ATOM 5470 C CA . MET A 1 710 ? 7.737 14.781 20.732 1.00 53.09 710 MET A CA 1
ATOM 5471 C C . MET A 1 710 ? 6.717 13.632 20.602 1.00 53.09 710 MET A C 1
ATOM 5473 O O . MET A 1 710 ? 5.527 13.856 20.807 1.00 53.09 710 MET A O 1
ATOM 5477 N N . GLY A 1 711 ? 7.167 12.407 20.296 1.00 58.97 711 GLY A N 1
ATOM 5478 C CA . GLY A 1 711 ? 6.331 11.207 20.102 1.00 58.97 711 GLY A CA 1
ATOM 5479 C C . GLY A 1 711 ? 5.889 10.475 21.374 1.00 58.97 711 GLY A C 1
ATOM 5480 O O . GLY A 1 711 ? 5.460 9.326 21.312 1.00 58.97 711 GLY A O 1
ATOM 5481 N N . GLY A 1 712 ? 6.020 11.108 22.540 1.00 67.75 712 GLY A N 1
ATOM 5482 C CA . GLY A 1 712 ? 5.734 10.485 23.834 1.00 67.75 712 GLY A CA 1
ATOM 5483 C C . GLY A 1 712 ? 6.898 9.661 24.401 1.00 67.75 712 GLY A C 1
ATOM 5484 O O . GLY A 1 712 ? 7.979 9.578 23.814 1.00 67.75 712 GLY A O 1
ATOM 5485 N N . ASN A 1 713 ? 6.683 9.097 25.594 1.00 74.31 713 ASN A N 1
ATOM 5486 C CA . ASN A 1 713 ? 7.646 8.219 26.266 1.00 74.31 713 ASN A CA 1
ATOM 5487 C C . ASN A 1 713 ? 7.746 6.852 25.554 1.00 74.31 713 ASN A C 1
ATOM 5489 O O . ASN A 1 713 ? 6.948 6.548 24.668 1.00 74.31 713 ASN A O 1
ATOM 5493 N N . GLN A 1 714 ? 8.717 6.021 25.949 1.00 78.44 714 GLN A N 1
ATOM 5494 C CA . GLN A 1 714 ? 8.908 4.698 25.339 1.00 78.44 714 GLN A CA 1
ATOM 5495 C C . GLN A 1 714 ? 7.644 3.830 25.426 1.00 78.44 714 GLN A C 1
ATOM 5497 O O . GLN A 1 714 ? 7.262 3.220 24.441 1.00 78.44 714 GLN A O 1
ATOM 5502 N N . GLU A 1 715 ? 6.931 3.869 26.554 1.00 77.19 715 GLU A N 1
ATOM 5503 C CA . GLU A 1 715 ? 5.681 3.122 26.756 1.00 77.19 715 GLU A CA 1
ATOM 5504 C C . GLU A 1 715 ? 4.597 3.478 25.715 1.00 77.19 715 GLU A C 1
ATOM 5506 O O . GLU A 1 715 ? 3.925 2.595 25.186 1.00 77.19 715 GLU A O 1
ATOM 5511 N N . ALA A 1 716 ? 4.442 4.763 25.371 1.00 77.06 716 ALA A N 1
ATOM 5512 C CA . ALA A 1 716 ? 3.512 5.219 24.334 1.00 77.06 716 ALA A CA 1
ATOM 5513 C C . ALA A 1 716 ? 3.921 4.776 22.927 1.00 77.06 716 ALA A C 1
ATOM 5515 O O . ALA A 1 716 ? 3.053 4.470 22.106 1.00 77.06 716 ALA A O 1
ATOM 5516 N N . LYS A 1 717 ? 5.228 4.732 22.652 1.00 79.12 717 LYS A N 1
ATOM 5517 C CA . LYS A 1 717 ? 5.760 4.232 21.381 1.00 79.12 717 LYS A CA 1
ATOM 5518 C C . LYS A 1 717 ? 5.539 2.727 21.259 1.00 79.12 717 LYS A C 1
ATOM 5520 O O . LYS A 1 717 ? 4.945 2.295 20.279 1.00 79.12 717 LYS A O 1
ATOM 5525 N N . ASP A 1 718 ? 5.877 1.968 22.299 1.00 81.56 718 ASP A N 1
ATOM 5526 C CA . ASP A 1 718 ? 5.673 0.518 22.357 1.00 81.56 718 ASP A CA 1
ATOM 5527 C C . ASP A 1 718 ? 4.187 0.155 22.204 1.00 81.56 718 ASP A C 1
ATOM 5529 O O . ASP A 1 718 ? 3.833 -0.788 21.495 1.00 81.56 718 ASP A O 1
ATOM 5533 N N . TYR A 1 719 ? 3.286 0.910 22.841 1.00 84.25 719 TYR A N 1
ATOM 5534 C CA . TYR A 1 719 ? 1.843 0.726 22.674 1.00 84.25 719 TYR A CA 1
ATOM 5535 C C . TYR A 1 719 ? 1.390 0.991 21.232 1.00 84.25 719 TYR A C 1
ATOM 5537 O O . TYR A 1 719 ? 0.657 0.180 20.662 1.00 84.25 719 TYR A O 1
ATOM 5545 N N . ALA A 1 720 ? 1.834 2.100 20.630 1.00 84.75 720 ALA A N 1
ATOM 5546 C CA . ALA A 1 720 ? 1.485 2.449 19.256 1.00 84.75 720 ALA A CA 1
ATOM 5547 C C . ALA A 1 720 ? 1.985 1.397 18.257 1.00 84.75 720 ALA A C 1
ATOM 5549 O O . ALA A 1 720 ? 1.216 0.968 17.398 1.00 84.75 720 ALA A O 1
ATOM 5550 N N . GLU A 1 721 ? 3.229 0.938 18.406 1.00 85.94 721 GLU A N 1
ATOM 5551 C CA . GLU A 1 721 ? 3.815 -0.107 17.565 1.00 85.94 721 GLU A CA 1
ATOM 5552 C C . GLU A 1 721 ? 3.065 -1.436 17.696 1.00 85.94 721 GLU A C 1
ATOM 5554 O O . GLU A 1 721 ? 2.721 -2.052 16.687 1.00 85.94 721 GLU A O 1
ATOM 5559 N N . ASN A 1 722 ? 2.755 -1.867 18.924 1.00 85.81 722 ASN A N 1
ATOM 5560 C CA . ASN A 1 722 ? 2.033 -3.118 19.162 1.00 85.81 722 ASN A CA 1
ATOM 5561 C C . ASN A 1 722 ? 0.602 -3.079 18.617 1.00 85.81 722 ASN A C 1
ATOM 5563 O O . ASN A 1 722 ? 0.163 -4.040 17.983 1.00 85.81 722 ASN A O 1
ATOM 5567 N N . LEU A 1 723 ? -0.123 -1.977 18.839 1.00 89.00 723 LEU A N 1
ATOM 5568 C CA . LEU A 1 723 ? -1.459 -1.785 18.276 1.00 89.00 723 LEU A CA 1
ATOM 5569 C C . LEU A 1 723 ? -1.410 -1.816 16.748 1.00 89.00 723 LEU A C 1
ATOM 5571 O O . LEU A 1 723 ? -2.218 -2.498 16.120 1.00 89.00 723 LEU A O 1
ATOM 5575 N N . SER A 1 724 ? -0.451 -1.097 16.165 1.00 90.81 724 SER A N 1
ATOM 5576 C CA . SER A 1 724 ? -0.289 -1.025 14.719 1.00 90.81 724 SER A CA 1
ATOM 5577 C C . SER A 1 724 ? 0.022 -2.387 14.109 1.00 90.81 724 SER A C 1
ATOM 5579 O O . SER A 1 724 ? -0.666 -2.804 13.184 1.00 90.81 724 SER A O 1
ATOM 5581 N N . ARG A 1 725 ? 0.962 -3.141 14.694 1.00 91.31 725 ARG A N 1
ATOM 5582 C CA . ARG A 1 725 ? 1.296 -4.508 14.264 1.00 91.31 725 ARG A CA 1
ATOM 5583 C C . ARG A 1 725 ? 0.090 -5.438 14.304 1.00 91.31 725 ARG A C 1
ATOM 5585 O O . ARG A 1 725 ? -0.155 -6.179 13.359 1.00 91.31 725 ARG A O 1
ATOM 5592 N N . MET A 1 726 ? -0.664 -5.406 15.399 1.00 91.25 726 MET A N 1
ATOM 5593 C CA . MET A 1 726 ? -1.836 -6.261 15.564 1.00 91.25 726 MET A CA 1
ATOM 5594 C C . MET A 1 726 ? -2.885 -5.978 14.485 1.00 91.25 726 MET A C 1
ATOM 5596 O O . MET A 1 726 ? -3.367 -6.900 13.834 1.00 91.25 726 MET A O 1
ATOM 5600 N N . LYS A 1 727 ? -3.202 -4.699 14.262 1.00 90.75 727 LYS A N 1
ATOM 5601 C CA . LYS A 1 727 ? -4.186 -4.278 13.258 1.00 90.75 727 LYS A CA 1
ATOM 5602 C C . LYS A 1 727 ? -3.703 -4.481 11.824 1.00 90.75 727 LYS A C 1
ATOM 5604 O O . LYS A 1 727 ? -4.494 -4.852 10.963 1.00 90.75 727 LYS A O 1
ATOM 5609 N N . ALA A 1 728 ? -2.405 -4.322 11.582 1.00 90.44 728 ALA A N 1
ATOM 5610 C CA . ALA A 1 728 ? -1.768 -4.683 10.323 1.00 90.44 728 ALA A CA 1
ATOM 5611 C C . ALA A 1 728 ? -1.971 -6.165 9.994 1.00 90.44 728 ALA A C 1
ATOM 5613 O O . ALA A 1 728 ? -2.383 -6.490 8.886 1.00 90.44 728 ALA A O 1
ATOM 5614 N N . LEU A 1 729 ? -1.740 -7.059 10.958 1.00 90.62 729 LEU A N 1
ATOM 5615 C CA . LEU A 1 729 ? -1.938 -8.497 10.771 1.00 90.62 729 LEU A CA 1
ATOM 5616 C C . LEU A 1 729 ? -3.400 -8.863 10.499 1.00 90.62 729 LEU A C 1
ATOM 5618 O O . LEU A 1 729 ? -3.648 -9.704 9.642 1.00 90.62 729 LEU A O 1
ATOM 5622 N N . GLU A 1 730 ? -4.359 -8.217 11.174 1.00 87.75 730 GLU A N 1
ATOM 5623 C CA . GLU A 1 730 ? -5.792 -8.383 10.871 1.00 87.75 730 GLU A CA 1
ATOM 5624 C C . GLU A 1 730 ? -6.099 -8.008 9.407 1.00 87.75 730 GLU A C 1
ATOM 5626 O O . GLU A 1 730 ? -6.830 -8.722 8.723 1.00 87.75 730 GLU A O 1
ATOM 5631 N N . HIS A 1 731 ? -5.496 -6.929 8.894 1.00 87.31 731 HIS A N 1
ATOM 5632 C CA . HIS A 1 731 ? -5.658 -6.523 7.494 1.00 87.31 731 HIS A CA 1
ATOM 5633 C C . HIS A 1 731 ? -4.953 -7.447 6.497 1.00 87.31 731 HIS A C 1
ATOM 5635 O O . HIS A 1 731 ? -5.533 -7.788 5.468 1.00 87.31 731 HIS A O 1
ATOM 5641 N N . ILE A 1 732 ? -3.713 -7.846 6.781 1.00 86.50 732 ILE A N 1
ATOM 5642 C CA . ILE A 1 732 ? -2.922 -8.749 5.933 1.00 86.50 732 ILE A CA 1
ATOM 5643 C C . ILE A 1 732 ? -3.620 -10.106 5.800 1.00 86.50 732 ILE A C 1
ATOM 5645 O O . ILE A 1 732 ? -3.699 -10.666 4.705 1.00 86.50 732 ILE A O 1
ATOM 5649 N N . GLU A 1 733 ? -4.159 -10.625 6.901 1.00 84.25 733 GLU A N 1
ATOM 5650 C CA . GLU A 1 733 ? -4.931 -11.862 6.886 1.00 84.25 733 GLU A CA 1
ATOM 5651 C C . GLU A 1 733 ? -6.205 -11.711 6.048 1.00 84.25 733 GLU A C 1
ATOM 5653 O O . GLU A 1 733 ? -6.409 -12.510 5.136 1.00 84.25 733 GLU A O 1
ATOM 5658 N N . SER A 1 734 ? -6.991 -10.651 6.263 1.00 81.88 734 SER A N 1
ATOM 5659 C CA . SER A 1 734 ? -8.199 -10.372 5.470 1.00 81.88 734 SER A CA 1
ATOM 5660 C C . SER A 1 734 ? -7.901 -10.280 3.964 1.00 81.88 734 SER A C 1
ATOM 5662 O O . SER A 1 734 ? -8.655 -10.795 3.138 1.00 81.88 734 SER A O 1
ATOM 5664 N N . ARG A 1 735 ? -6.750 -9.698 3.595 1.00 80.81 735 ARG A N 1
ATOM 5665 C CA . ARG A 1 735 ? -6.268 -9.626 2.205 1.00 80.81 735 ARG A CA 1
ATOM 5666 C C . ARG A 1 735 ? -5.901 -10.985 1.613 1.00 80.81 735 ARG A C 1
ATOM 5668 O O . ARG A 1 735 ? -6.071 -11.173 0.414 1.00 80.81 735 ARG A O 1
ATOM 5675 N N . THR A 1 736 ? -5.377 -11.909 2.417 1.00 78.19 736 THR A N 1
ATOM 5676 C CA . THR A 1 736 ? -4.794 -13.170 1.923 1.00 78.19 736 THR A CA 1
ATOM 5677 C C . THR A 1 736 ? -5.822 -14.051 1.207 1.00 78.19 736 THR A C 1
ATOM 5679 O O . THR A 1 736 ? -5.479 -14.702 0.225 1.00 78.19 736 THR A O 1
ATOM 5682 N N . ASP A 1 737 ? -7.075 -14.048 1.667 1.00 77.12 737 ASP A N 1
ATOM 5683 C CA . ASP A 1 737 ? -8.186 -14.801 1.066 1.00 77.12 737 ASP A CA 1
ATOM 5684 C C . ASP A 1 737 ? -9.207 -13.887 0.361 1.00 77.12 737 ASP A C 1
ATOM 5686 O O . ASP A 1 737 ? -10.316 -14.314 0.029 1.00 77.12 737 ASP A O 1
ATOM 5690 N N . GLN A 1 738 ? -8.857 -12.619 0.124 1.00 84.25 738 GLN A N 1
ATOM 5691 C CA . GLN A 1 738 ? -9.753 -11.682 -0.540 1.00 84.25 738 GLN A CA 1
ATOM 5692 C C . GLN A 1 738 ? -10.010 -12.127 -1.984 1.00 84.25 738 GLN A C 1
ATOM 5694 O O . GLN A 1 738 ? -9.079 -12.407 -2.740 1.00 84.25 738 GLN A O 1
ATOM 5699 N N . ALA A 1 739 ? -11.279 -12.124 -2.386 1.00 87.62 739 ALA A N 1
ATOM 5700 C CA . ALA A 1 739 ? -11.678 -12.262 -3.778 1.00 87.62 739 ALA A CA 1
ATOM 5701 C C . ALA A 1 739 ? -11.968 -10.888 -4.394 1.00 87.62 739 ALA A C 1
ATOM 5703 O O . ALA A 1 739 ? -12.467 -9.979 -3.726 1.00 87.62 739 ALA A O 1
ATOM 5704 N N . VAL A 1 740 ? -11.689 -10.757 -5.684 1.00 89.81 740 VAL A N 1
ATOM 5705 C CA . VAL A 1 740 ? -12.158 -9.651 -6.518 1.00 89.81 740 VAL A CA 1
ATOM 5706 C C . VAL A 1 740 ? -13.198 -10.178 -7.492 1.00 89.81 740 VAL A C 1
ATOM 5708 O O . VAL A 1 740 ? -13.092 -11.305 -7.980 1.00 89.81 740 VAL A O 1
ATOM 5711 N N . MET A 1 741 ? -14.210 -9.361 -7.758 1.00 90.38 741 MET A N 1
ATOM 5712 C CA . MET A 1 741 ? -15.189 -9.610 -8.806 1.00 90.38 741 MET A CA 1
ATOM 5713 C C . MET A 1 741 ? -14.918 -8.634 -9.941 1.00 90.38 741 MET A C 1
ATOM 5715 O O . MET A 1 741 ? -14.855 -7.431 -9.707 1.00 90.38 741 MET A O 1
ATOM 5719 N N . MET A 1 742 ? -14.744 -9.163 -11.147 1.00 91.38 742 MET A N 1
ATOM 5720 C CA . MET A 1 742 ? -14.593 -8.376 -12.364 1.00 91.38 742 MET A CA 1
ATOM 5721 C C . MET A 1 742 ? -15.819 -8.582 -13.251 1.00 91.38 742 MET A C 1
ATOM 5723 O O . MET A 1 742 ? -16.233 -9.724 -13.455 1.00 91.38 742 MET A O 1
ATOM 5727 N N . SER A 1 743 ? -16.390 -7.494 -13.765 1.00 91.50 743 SER A N 1
ATOM 5728 C CA . SER A 1 743 ? -17.497 -7.524 -14.733 1.00 91.50 743 SER A CA 1
ATOM 5729 C C . SER A 1 743 ? -16.951 -7.232 -16.124 1.00 91.50 743 SER A C 1
ATOM 5731 O O . SER A 1 743 ? -16.244 -6.240 -16.308 1.00 91.50 743 SER A O 1
ATOM 5733 N N . VAL A 1 744 ? -17.248 -8.097 -17.094 1.00 92.50 744 VAL A N 1
ATOM 5734 C CA . VAL A 1 744 ? -16.788 -7.946 -18.481 1.00 92.50 744 VAL A CA 1
ATOM 5735 C C . VAL A 1 744 ? -17.927 -8.135 -19.478 1.00 92.50 744 VAL A C 1
ATOM 5737 O O . VAL A 1 744 ? -18.869 -8.900 -19.252 1.00 92.50 744 VAL A O 1
ATOM 5740 N N . GLY A 1 745 ? -17.837 -7.426 -20.604 1.00 90.75 745 GLY A N 1
ATOM 5741 C CA . GLY A 1 745 ? -18.873 -7.403 -21.636 1.00 90.75 745 GLY A CA 1
ATOM 5742 C C . GLY A 1 745 ? -18.748 -8.516 -22.677 1.00 90.75 745 GLY A C 1
ATOM 5743 O O . GLY A 1 745 ? -19.666 -8.706 -23.473 1.00 90.75 745 GLY A O 1
ATOM 5744 N N . SER A 1 746 ? -17.628 -9.245 -22.706 1.00 90.38 746 SER A N 1
ATOM 5745 C CA . SER A 1 746 ? -17.376 -10.290 -23.703 1.00 90.38 746 SER A CA 1
ATOM 5746 C C . SER A 1 746 ? -16.513 -11.435 -23.173 1.00 90.38 746 SER A C 1
ATOM 5748 O O . SER A 1 746 ? -15.803 -11.306 -22.175 1.00 90.38 746 SER A O 1
ATOM 5750 N N . VAL A 1 747 ? -16.536 -12.564 -23.887 1.00 91.38 747 VAL A N 1
ATOM 5751 C CA . VAL A 1 747 ? -15.680 -13.721 -23.593 1.00 91.38 747 VAL A CA 1
ATOM 5752 C C . VAL A 1 747 ? -14.193 -13.393 -23.793 1.00 91.38 747 VAL A C 1
ATOM 5754 O O . VAL A 1 747 ? -13.353 -13.881 -23.044 1.00 91.38 747 VAL A O 1
ATOM 5757 N N . ASP A 1 748 ? -13.847 -12.526 -24.746 1.00 88.69 748 ASP A N 1
ATOM 5758 C CA . ASP A 1 748 ? -12.449 -12.143 -24.991 1.00 88.69 748 ASP A CA 1
ATOM 5759 C C . ASP A 1 748 ? -11.896 -11.262 -23.860 1.00 88.69 748 ASP A C 1
ATOM 5761 O O . ASP A 1 748 ? -10.751 -11.434 -23.433 1.00 88.69 748 ASP A O 1
ATOM 5765 N N . GLU A 1 749 ? -12.722 -10.367 -23.312 1.00 90.88 749 GLU A N 1
ATOM 5766 C CA . GLU A 1 749 ? -12.387 -9.637 -22.085 1.00 90.88 749 GLU A CA 1
ATOM 5767 C C . GLU A 1 749 ? -12.275 -10.582 -20.883 1.00 90.88 749 GLU A C 1
ATOM 5769 O O . GLU A 1 749 ? -11.386 -10.403 -20.054 1.00 90.88 749 GLU A O 1
ATOM 5774 N N . ALA A 1 750 ? -13.110 -11.625 -20.809 1.00 92.50 750 ALA A N 1
ATOM 5775 C CA . ALA A 1 750 ? -13.012 -12.646 -19.766 1.00 92.50 750 ALA A CA 1
ATOM 5776 C C . ALA A 1 750 ? -11.685 -13.422 -19.828 1.00 92.50 750 ALA A C 1
ATOM 5778 O O . ALA A 1 750 ? -11.089 -13.691 -18.785 1.00 92.50 750 ALA A O 1
ATOM 5779 N N . LEU A 1 751 ? -11.183 -13.735 -21.029 1.00 91.38 751 LEU A N 1
ATOM 5780 C CA . LEU A 1 751 ? -9.839 -14.299 -21.196 1.00 91.38 751 LEU A CA 1
ATOM 5781 C C . LEU A 1 751 ? -8.771 -13.318 -20.713 1.00 91.38 751 LEU A C 1
ATOM 5783 O O . LEU A 1 751 ? -7.893 -13.698 -19.949 1.00 91.38 751 LEU A O 1
ATOM 5787 N N . HIS A 1 752 ? -8.856 -12.047 -21.109 1.00 89.62 752 HIS A N 1
ATOM 5788 C CA . HIS A 1 752 ? -7.890 -11.035 -20.671 1.00 89.62 752 HIS A CA 1
ATOM 5789 C C . HIS A 1 752 ? -7.921 -10.804 -19.156 1.00 89.62 752 HIS A C 1
ATOM 5791 O O . HIS A 1 752 ? -6.906 -10.458 -18.554 1.00 89.62 752 HIS A O 1
ATOM 5797 N N . ALA A 1 753 ? -9.074 -10.986 -18.518 1.00 91.19 753 ALA A N 1
ATOM 5798 C CA . ALA A 1 753 ? -9.236 -10.852 -17.078 1.00 91.19 753 ALA A CA 1
ATOM 5799 C C . ALA A 1 753 ? -8.606 -12.006 -16.283 1.00 91.19 753 ALA A C 1
ATOM 5801 O O . ALA A 1 753 ? -8.424 -11.841 -15.079 1.00 91.19 753 ALA A O 1
ATOM 5802 N N . MET A 1 754 ? -8.270 -13.143 -16.903 1.00 91.31 754 MET A N 1
ATOM 5803 C CA . MET A 1 754 ? -7.749 -14.334 -16.225 1.00 91.31 754 MET A CA 1
ATOM 5804 C C . MET A 1 754 ? -6.291 -14.638 -16.580 1.00 91.31 754 MET A C 1
ATOM 5806 O O . MET A 1 754 ? -5.863 -14.498 -17.721 1.00 91.31 754 MET A O 1
ATOM 5810 N N . ASP A 1 755 ? -5.546 -15.165 -15.614 1.00 88.88 755 ASP A N 1
ATOM 5811 C CA . ASP A 1 755 ? -4.188 -15.656 -15.840 1.00 88.88 755 ASP A CA 1
ATOM 5812 C C . ASP A 1 755 ? -4.206 -17.096 -16.392 1.00 88.88 755 ASP A C 1
ATOM 5814 O O . ASP A 1 755 ? -5.129 -17.869 -16.105 1.00 88.88 755 ASP A O 1
ATOM 5818 N N . PRO A 1 756 ? -3.148 -17.560 -17.091 1.00 88.19 756 PRO A N 1
ATOM 5819 C CA . PRO A 1 756 ? -3.111 -18.912 -17.659 1.00 88.19 756 PRO A CA 1
ATOM 5820 C C . PRO A 1 756 ? -3.339 -20.039 -16.637 1.00 88.19 756 PRO A C 1
ATOM 5822 O O . PRO A 1 756 ? -3.877 -21.095 -16.972 1.00 88.19 756 PRO A O 1
ATOM 5825 N N . SER A 1 757 ? -2.935 -19.854 -15.372 1.00 88.56 757 SER A N 1
ATOM 5826 C CA . SER A 1 757 ? -3.236 -20.836 -14.320 1.00 88.56 757 SER A CA 1
ATOM 5827 C C . SER A 1 757 ? -4.713 -20.866 -13.929 1.00 88.56 757 SER A C 1
ATOM 5829 O O . SER A 1 757 ? -5.223 -21.946 -13.645 1.00 88.56 757 SER A O 1
ATOM 5831 N N . GLU A 1 758 ? -5.385 -19.714 -13.930 1.00 92.50 758 GLU A N 1
ATOM 5832 C CA . GLU A 1 758 ? -6.813 -19.586 -13.614 1.00 92.50 758 GLU A CA 1
ATOM 5833 C C . GLU A 1 758 ? -7.650 -20.226 -14.729 1.00 92.50 758 GLU A C 1
ATOM 5835 O O . GLU A 1 758 ? -8.531 -21.036 -14.447 1.00 92.50 758 GLU A O 1
ATOM 5840 N N . MET A 1 759 ? -7.290 -19.988 -15.997 1.00 92.62 759 MET A N 1
ATOM 5841 C CA . MET A 1 759 ? -7.926 -20.642 -17.151 1.00 92.62 759 MET A CA 1
ATOM 5842 C C . MET A 1 759 ? -7.794 -22.170 -17.099 1.00 92.62 759 MET A C 1
ATOM 5844 O O . MET A 1 759 ? -8.767 -22.895 -17.298 1.00 92.62 759 MET A O 1
ATOM 5848 N N . ARG A 1 760 ? -6.597 -22.689 -16.787 1.00 90.75 760 ARG A N 1
ATOM 5849 C CA . ARG A 1 760 ? -6.383 -24.139 -16.620 1.00 90.75 760 ARG A CA 1
ATOM 5850 C C . ARG A 1 760 ? -7.214 -24.720 -15.476 1.00 90.75 760 ARG A C 1
ATOM 5852 O O . ARG A 1 760 ? -7.733 -25.829 -15.606 1.00 90.75 760 ARG A O 1
ATOM 5859 N N . ALA A 1 761 ? -7.336 -23.990 -14.368 1.00 90.31 761 ALA A N 1
ATOM 5860 C CA . ALA A 1 761 ? -8.157 -24.402 -13.236 1.00 90.31 761 ALA A CA 1
ATOM 5861 C C . ALA A 1 761 ? -9.651 -24.427 -13.602 1.00 90.31 761 ALA A C 1
ATOM 5863 O O . ALA A 1 761 ? -10.333 -25.399 -13.280 1.00 90.31 761 ALA A O 1
ATOM 5864 N N . LEU A 1 762 ? -10.131 -23.429 -14.354 1.00 92.31 762 LEU A N 1
ATOM 5865 C CA . LEU A 1 762 ? -11.496 -23.384 -14.882 1.00 92.31 762 LEU A CA 1
ATOM 5866 C C . LEU A 1 762 ? -11.793 -24.597 -15.778 1.00 92.31 762 LEU A C 1
ATOM 5868 O O . LEU A 1 762 ? -12.787 -25.286 -15.573 1.00 92.31 762 LEU A O 1
ATOM 5872 N N . ILE A 1 763 ? -10.895 -24.935 -16.712 1.00 92.50 763 ILE A N 1
ATOM 5873 C CA . ILE A 1 763 ? -11.060 -26.109 -17.593 1.00 92.50 763 ILE A CA 1
ATOM 5874 C C . ILE A 1 763 ? -11.183 -27.406 -16.777 1.00 92.50 763 ILE A C 1
ATOM 5876 O O . ILE A 1 763 ? -11.961 -28.299 -17.120 1.00 92.50 763 ILE A O 1
ATOM 5880 N N . LYS A 1 764 ? -10.436 -27.518 -15.673 1.00 91.06 764 LYS A N 1
ATOM 5881 C CA . LYS A 1 764 ? -10.464 -28.693 -14.792 1.00 91.06 764 LYS A CA 1
ATOM 5882 C C . LYS A 1 764 ? -11.813 -28.875 -14.081 1.00 91.06 764 LYS A C 1
ATOM 5884 O O . LYS A 1 764 ? -12.127 -30.004 -13.710 1.00 91.06 764 LYS A O 1
ATOM 5889 N N . GLN A 1 765 ? -12.616 -27.818 -13.911 1.00 89.31 765 GLN A N 1
ATOM 5890 C CA . GLN A 1 765 ? -13.969 -27.931 -13.346 1.00 89.31 765 GLN A CA 1
ATOM 5891 C C . GLN A 1 765 ? -14.945 -28.673 -14.272 1.00 89.31 765 GLN A C 1
ATOM 5893 O O . GLN A 1 765 ? -15.943 -29.214 -13.798 1.00 89.31 765 GLN A O 1
ATOM 5898 N N . GLY A 1 766 ? -14.634 -28.754 -15.568 1.00 90.81 766 GLY A N 1
ATOM 5899 C CA . GLY A 1 766 ? -15.471 -29.393 -16.577 1.00 90.81 766 GLY A CA 1
ATOM 5900 C C . GLY A 1 766 ? -16.277 -28.393 -17.404 1.00 90.81 766 GLY A C 1
ATOM 5901 O O . GLY A 1 766 ? -16.420 -27.224 -17.055 1.00 90.81 766 GLY A O 1
ATOM 5902 N N . LYS A 1 767 ? -16.778 -28.868 -18.547 1.00 93.12 767 LYS A N 1
ATOM 5903 C CA . LYS A 1 767 ? -17.516 -28.045 -19.509 1.00 93.12 767 LYS A CA 1
ATOM 5904 C C . LYS A 1 767 ? -18.904 -27.686 -18.947 1.00 93.12 767 LYS A C 1
ATOM 5906 O O . LYS A 1 767 ? -19.644 -28.612 -18.607 1.00 93.12 767 LYS A O 1
ATOM 5911 N N . PRO A 1 768 ? -19.286 -26.397 -18.875 1.00 92.75 768 PRO A N 1
ATOM 5912 C CA . PRO A 1 768 ? -20.639 -26.010 -18.485 1.00 92.75 768 PRO A CA 1
ATOM 5913 C C . PRO A 1 768 ? -21.652 -26.386 -19.577 1.00 92.75 768 PRO A C 1
ATOM 5915 O O . PRO A 1 768 ? -21.309 -26.458 -20.755 1.00 92.75 768 PRO A O 1
ATOM 5918 N N . GLU A 1 769 ? -22.913 -26.610 -19.198 1.00 90.50 769 GLU A N 1
ATOM 5919 C CA . GLU A 1 769 ? -23.998 -26.840 -20.168 1.00 90.50 769 GLU A CA 1
ATOM 5920 C C . GLU A 1 769 ? -24.624 -25.527 -20.657 1.00 90.50 769 GLU A C 1
ATOM 5922 O O . GLU A 1 769 ? -24.988 -25.412 -21.826 1.00 90.50 769 GLU A O 1
ATOM 5927 N N . LYS A 1 770 ? -24.759 -24.546 -19.756 1.00 89.00 770 LYS A N 1
ATOM 5928 C CA . LYS A 1 770 ? -25.344 -23.215 -19.970 1.00 89.00 770 LYS A CA 1
ATOM 5929 C C . LYS A 1 770 ? -24.782 -22.218 -18.948 1.00 89.00 770 LYS A C 1
ATOM 5931 O O . LYS A 1 770 ? -24.303 -22.658 -17.900 1.00 89.00 770 LYS A O 1
ATOM 5936 N N . PRO A 1 771 ? -24.928 -20.902 -19.185 1.00 92.25 771 PRO A N 1
ATOM 5937 C CA . PRO A 1 771 ? -25.344 -20.265 -20.444 1.00 92.25 771 PRO A CA 1
ATOM 5938 C C . PRO A 1 771 ? -24.271 -20.379 -21.538 1.00 92.25 771 PRO A C 1
ATOM 5940 O O . PRO A 1 771 ? -23.115 -20.681 -21.248 1.00 92.25 771 PRO A O 1
ATOM 5943 N N . GLU A 1 772 ? -24.654 -20.138 -22.794 1.00 93.06 772 GLU A N 1
ATOM 5944 C CA . GLU A 1 772 ? -23.816 -20.324 -23.989 1.00 93.06 772 GLU A CA 1
ATOM 5945 C C . GLU A 1 772 ? -22.482 -19.563 -23.900 1.00 93.06 772 GLU A C 1
ATOM 5947 O O . GLU A 1 772 ? -21.448 -20.097 -24.290 1.00 93.06 772 GLU A O 1
ATOM 5952 N N . ALA A 1 773 ? -22.476 -18.374 -23.289 1.00 93.31 773 ALA A N 1
ATOM 5953 C CA . ALA A 1 773 ? -21.263 -17.586 -23.062 1.00 93.31 773 ALA A CA 1
ATOM 5954 C C . ALA A 1 773 ? -20.212 -18.313 -22.196 1.00 93.31 773 ALA A C 1
ATOM 5956 O O . ALA A 1 773 ? -19.015 -18.183 -22.441 1.00 93.31 773 ALA A O 1
ATOM 5957 N N . LEU A 1 774 ? -20.630 -19.115 -21.204 1.00 94.62 774 LEU A N 1
ATOM 5958 C CA . LEU A 1 774 ? -19.691 -19.906 -20.394 1.00 94.62 774 LEU A CA 1
ATOM 5959 C C . LEU A 1 774 ? -19.165 -21.124 -21.158 1.00 94.62 774 LEU A C 1
ATOM 5961 O O . LEU A 1 774 ? -18.032 -21.550 -20.935 1.00 94.62 774 LEU A O 1
ATOM 5965 N N . VAL A 1 775 ? -19.979 -21.680 -22.061 1.00 94.88 775 VAL A N 1
ATOM 5966 C CA . VAL A 1 775 ? -19.555 -22.756 -22.966 1.00 94.88 775 VAL A CA 1
ATOM 5967 C C . VAL A 1 775 ? -18.477 -22.236 -23.913 1.00 94.88 775 VAL A C 1
ATOM 5969 O O . VAL A 1 775 ? -17.426 -22.861 -24.039 1.00 94.88 775 VAL A O 1
ATOM 5972 N N . GLU A 1 776 ? -18.709 -21.064 -24.509 1.00 94.44 776 GLU A N 1
ATOM 5973 C CA . GLU A 1 776 ? -17.737 -20.381 -25.364 1.00 94.44 776 GLU A CA 1
ATOM 5974 C C . GLU A 1 776 ? -16.452 -20.049 -24.593 1.00 94.44 776 GLU A C 1
ATOM 5976 O O . GLU A 1 776 ? -15.359 -20.344 -25.075 1.00 94.44 776 GLU A O 1
ATOM 5981 N N . LEU A 1 777 ? -16.560 -19.506 -23.373 1.00 94.62 777 LEU A N 1
ATOM 5982 C CA . LEU A 1 777 ? -15.399 -19.214 -22.527 1.00 94.62 777 LEU A CA 1
ATOM 5983 C C . LEU A 1 777 ? -14.559 -20.463 -22.258 1.00 94.62 777 LEU A C 1
ATOM 5985 O O . LEU A 1 777 ? -13.340 -20.424 -22.409 1.00 94.62 777 LEU A O 1
ATOM 5989 N N . PHE A 1 778 ? -15.198 -21.578 -21.900 1.00 95.25 778 PHE A N 1
ATOM 5990 C CA . PHE A 1 778 ? -14.506 -22.845 -21.676 1.00 95.25 778 PHE A CA 1
ATOM 5991 C C . PHE A 1 778 ? -13.729 -23.296 -22.923 1.00 95.25 778 PHE A C 1
ATOM 5993 O O . PHE A 1 778 ? -12.553 -23.652 -22.826 1.00 95.25 778 PHE A O 1
ATOM 6000 N N . GLU A 1 779 ? -14.365 -23.261 -24.096 1.00 94.00 779 GLU A N 1
ATOM 6001 C CA . GLU A 1 779 ? -13.744 -23.658 -25.365 1.00 94.00 779 GLU A CA 1
ATOM 6002 C C . GLU A 1 779 ? -12.574 -22.737 -25.734 1.00 94.00 779 GLU A C 1
ATOM 6004 O O . GLU A 1 779 ? -11.497 -23.216 -26.102 1.00 94.00 779 GLU A O 1
ATOM 6009 N N . LYS A 1 780 ? -12.734 -21.423 -25.552 1.00 93.44 780 LYS A N 1
ATOM 6010 C CA . LYS A 1 780 ? -11.665 -20.451 -25.790 1.00 93.44 780 LYS A CA 1
ATOM 6011 C C . LYS A 1 780 ? -10.503 -20.596 -24.804 1.00 93.44 780 LYS A C 1
ATOM 6013 O O . LYS A 1 780 ? -9.349 -20.520 -25.223 1.00 93.44 780 LYS A O 1
ATOM 6018 N N . CYS A 1 781 ? -10.755 -20.901 -23.528 1.00 94.00 781 CYS A N 1
ATOM 6019 C CA . CYS A 1 781 ? -9.691 -21.219 -22.570 1.00 94.00 781 CYS A CA 1
ATOM 6020 C C . CYS A 1 781 ? -8.874 -22.450 -23.006 1.00 94.00 781 CYS A C 1
ATOM 6022 O O . CYS A 1 781 ? -7.651 -22.456 -22.859 1.00 94.00 781 CYS A O 1
ATOM 6024 N N . GLN A 1 782 ? -9.513 -23.488 -23.564 1.00 92.19 782 GLN A N 1
ATOM 6025 C CA . GLN A 1 782 ? -8.794 -24.658 -24.089 1.00 92.19 782 GLN A CA 1
ATOM 6026 C C . GLN A 1 782 ? -7.895 -24.290 -25.273 1.00 92.19 782 GLN A C 1
ATOM 6028 O O . GLN A 1 782 ? -6.742 -24.716 -25.328 1.00 92.19 782 GLN A O 1
ATOM 6033 N N . GLN A 1 783 ? -8.406 -23.473 -26.197 1.00 90.88 783 GLN A N 1
ATOM 6034 C CA . GLN A 1 783 ? -7.638 -22.990 -27.345 1.00 90.88 783 GLN A CA 1
ATOM 6035 C C . GLN A 1 783 ? -6.459 -22.107 -26.912 1.00 90.88 783 GLN A C 1
ATOM 6037 O O . GLN A 1 783 ? -5.367 -22.225 -27.468 1.00 90.88 783 GLN A O 1
ATOM 6042 N N . TYR A 1 784 ? -6.645 -21.277 -25.880 1.00 92.00 784 TYR A N 1
ATOM 6043 C CA . TYR A 1 784 ? -5.590 -20.418 -25.340 1.00 92.00 784 TYR A CA 1
ATOM 6044 C C . TYR A 1 784 ? -4.410 -21.240 -24.812 1.00 92.00 784 TYR A C 1
ATOM 6046 O O . TYR A 1 784 ? -3.262 -20.841 -24.987 1.00 92.00 784 TYR A O 1
ATOM 6054 N N . GLY A 1 785 ? -4.664 -22.421 -24.236 1.00 88.25 785 GLY A N 1
ATOM 6055 C CA . GLY A 1 785 ? -3.607 -23.327 -23.774 1.00 88.25 785 GLY A CA 1
ATOM 6056 C C . GLY A 1 785 ? -2.590 -23.689 -24.864 1.00 88.25 785 GLY A C 1
ATOM 6057 O O . GLY A 1 785 ? -1.395 -23.727 -24.591 1.00 88.25 785 GLY A O 1
ATOM 6058 N N . VAL A 1 786 ? -3.041 -23.860 -26.113 1.00 88.88 786 VAL A N 1
ATOM 6059 C CA . VAL A 1 786 ? -2.156 -24.137 -27.260 1.00 88.88 786 VAL A CA 1
ATOM 6060 C C . VAL A 1 786 ? -1.262 -22.933 -27.577 1.00 88.88 786 VAL A C 1
ATOM 6062 O O . VAL A 1 786 ? -0.080 -23.099 -27.878 1.00 88.88 786 VAL A O 1
ATOM 6065 N N . ILE A 1 787 ? -1.810 -21.717 -27.480 1.00 91.62 787 ILE A N 1
ATOM 6066 C CA . ILE A 1 787 ? -1.065 -20.468 -27.687 1.00 91.62 787 ILE A CA 1
ATOM 6067 C C . ILE A 1 787 ? -0.037 -20.253 -26.565 1.00 91.62 787 ILE A C 1
ATOM 6069 O O . ILE A 1 787 ? 1.113 -19.934 -26.857 1.00 91.62 787 ILE A O 1
ATOM 6073 N N . ASP A 1 788 ? -0.425 -20.457 -25.300 1.00 90.81 788 ASP A N 1
ATOM 6074 C CA . ASP A 1 788 ? 0.457 -20.343 -24.123 1.00 90.81 788 ASP A CA 1
ATOM 6075 C C . ASP A 1 788 ? 1.654 -21.305 -24.224 1.00 90.81 788 ASP A C 1
ATOM 6077 O O . ASP A 1 788 ? 2.791 -20.917 -23.953 1.00 90.81 788 ASP A O 1
ATOM 6081 N N . ASP A 1 789 ? 1.430 -22.539 -24.683 1.00 89.12 789 ASP A N 1
ATOM 6082 C CA . ASP A 1 789 ? 2.503 -23.516 -24.887 1.00 89.12 789 ASP A CA 1
ATOM 6083 C C . ASP A 1 789 ? 3.452 -23.111 -26.028 1.00 89.12 789 ASP A C 1
ATOM 6085 O O . ASP A 1 789 ? 4.673 -23.188 -25.868 1.00 89.12 789 ASP A O 1
ATOM 6089 N N . ALA A 1 790 ? 2.924 -22.618 -27.153 1.00 89.75 790 ALA A N 1
ATOM 6090 C CA . ALA A 1 790 ? 3.740 -22.115 -28.259 1.00 89.75 790 ALA A CA 1
ATOM 6091 C C . ALA A 1 790 ? 4.559 -20.875 -27.855 1.00 89.75 790 ALA A C 1
ATOM 6093 O O . ALA A 1 790 ? 5.747 -20.778 -28.167 1.00 89.75 790 ALA A O 1
ATOM 6094 N N . PHE A 1 791 ? 3.958 -19.957 -27.094 1.00 91.25 791 PHE A N 1
ATOM 6095 C CA . PHE A 1 791 ? 4.644 -18.793 -26.537 1.00 91.25 791 PHE A CA 1
ATOM 6096 C C . PHE A 1 791 ? 5.821 -19.208 -25.640 1.00 91.25 791 PHE A C 1
ATOM 6098 O O . PHE A 1 791 ? 6.930 -18.692 -25.793 1.00 91.25 791 PHE A O 1
ATOM 6105 N N . ARG A 1 792 ? 5.625 -20.198 -24.757 1.00 89.00 792 ARG A N 1
ATOM 6106 C CA . ARG A 1 792 ? 6.698 -20.737 -23.898 1.00 89.00 792 ARG A CA 1
ATOM 6107 C C . ARG A 1 792 ? 7.829 -21.386 -24.684 1.00 89.00 792 ARG A C 1
ATOM 6109 O O . ARG A 1 792 ? 8.982 -21.267 -24.277 1.00 89.00 792 ARG A O 1
ATOM 6116 N N . GLN A 1 793 ? 7.526 -22.052 -25.797 1.00 88.31 793 GLN A N 1
ATOM 6117 C CA . GLN A 1 793 ? 8.555 -22.624 -26.668 1.00 88.31 793 GLN A CA 1
ATOM 6118 C C . GLN A 1 793 ? 9.447 -21.535 -27.275 1.00 88.31 793 GLN A C 1
ATOM 6120 O O . GLN A 1 793 ? 10.667 -21.680 -27.256 1.00 88.31 793 GLN A O 1
ATOM 6125 N N . VAL A 1 794 ? 8.873 -20.416 -27.734 1.00 87.69 794 VAL A N 1
ATOM 6126 C CA . VAL A 1 794 ? 9.657 -19.276 -28.247 1.00 87.69 794 VAL A CA 1
ATOM 6127 C C . VAL A 1 794 ? 10.513 -18.647 -27.153 1.00 87.69 794 VAL A C 1
ATOM 6129 O O . VAL A 1 794 ? 11.697 -18.404 -27.364 1.00 87.69 794 VAL A O 1
ATOM 6132 N N . GLN A 1 795 ? 9.967 -18.468 -25.946 1.00 81.56 795 GLN A N 1
ATOM 6133 C CA . GLN A 1 795 ? 10.759 -17.984 -24.808 1.00 81.56 795 GLN A CA 1
ATOM 6134 C C . GLN A 1 795 ? 11.930 -18.915 -24.444 1.00 81.56 795 GLN A C 1
ATOM 6136 O O . GLN A 1 795 ? 12.931 -18.452 -23.904 1.00 81.56 795 GLN A O 1
ATOM 6141 N N . GLY A 1 796 ? 11.823 -20.211 -24.751 1.00 76.50 796 GLY A N 1
ATOM 6142 C CA . GLY A 1 796 ? 12.882 -21.208 -24.586 1.00 76.50 796 GLY A CA 1
ATOM 6143 C C . GLY A 1 796 ? 13.899 -21.279 -25.734 1.00 76.50 796 GLY A C 1
ATOM 6144 O O . GLY A 1 796 ? 14.676 -22.229 -25.769 1.00 76.50 796 GLY A O 1
ATOM 6145 N N . GLY A 1 797 ? 13.891 -20.321 -26.669 1.00 73.12 797 GLY A N 1
ATOM 6146 C CA . GLY A 1 797 ? 14.789 -20.285 -27.832 1.00 73.12 797 GLY A CA 1
ATOM 6147 C C . GLY A 1 797 ? 14.166 -20.782 -29.142 1.00 73.12 797 GLY A C 1
ATOM 6148 O O . GLY A 1 797 ? 14.885 -20.988 -30.117 1.00 73.12 797 GLY A O 1
ATOM 6149 N N . GLY A 1 798 ? 12.849 -21.000 -29.175 1.00 74.56 798 GLY A N 1
ATOM 6150 C CA . GLY A 1 798 ? 12.108 -21.283 -30.406 1.00 74.56 798 GLY A CA 1
ATOM 6151 C C . GLY A 1 798 ? 11.963 -20.059 -31.323 1.00 74.56 798 GLY A C 1
ATOM 6152 O O . GLY A 1 798 ? 12.155 -18.921 -30.906 1.00 74.56 798 GLY A O 1
ATOM 6153 N N . ASP A 1 799 ? 11.589 -20.296 -32.580 1.00 80.00 799 ASP A N 1
ATOM 6154 C CA . ASP A 1 799 ? 11.415 -19.251 -33.597 1.00 80.00 799 ASP A CA 1
ATOM 6155 C C . ASP A 1 799 ? 10.057 -18.526 -33.470 1.00 80.00 799 ASP A C 1
ATOM 6157 O O . ASP A 1 799 ? 8.989 -19.147 -33.486 1.00 80.00 799 ASP A O 1
ATOM 6161 N N . ALA A 1 800 ? 10.095 -17.192 -33.387 1.00 87.06 800 ALA A N 1
ATOM 6162 C CA . ALA A 1 800 ? 8.905 -16.347 -33.284 1.00 87.06 800 ALA A CA 1
ATOM 6163 C C . ALA A 1 800 ? 8.012 -16.407 -34.537 1.00 87.06 800 ALA A C 1
ATOM 6165 O O . ALA A 1 800 ? 6.794 -16.242 -34.428 1.00 87.06 800 ALA A O 1
ATOM 6166 N N . SER A 1 801 ? 8.578 -16.704 -35.711 1.00 85.56 801 SER A N 1
ATOM 6167 C CA . SER A 1 801 ? 7.816 -16.860 -36.959 1.00 85.56 801 SER A CA 1
ATOM 6168 C C . SER A 1 801 ? 6.872 -18.059 -36.871 1.00 85.56 801 SER A C 1
ATOM 6170 O O . SER A 1 801 ? 5.696 -17.955 -37.217 1.00 85.56 801 SER A O 1
ATOM 6172 N N . THR A 1 802 ? 7.353 -19.169 -36.304 1.00 86.50 802 THR A N 1
ATOM 6173 C CA . THR A 1 802 ? 6.548 -20.365 -36.020 1.00 86.50 802 THR A CA 1
ATOM 6174 C C . THR A 1 802 ? 5.395 -20.063 -35.052 1.00 86.50 802 THR A C 1
ATOM 6176 O O . THR A 1 802 ? 4.270 -20.518 -35.265 1.00 86.50 802 THR A O 1
ATOM 6179 N N . PHE A 1 803 ? 5.625 -19.253 -34.014 1.00 91.56 803 PHE A N 1
ATOM 6180 C CA . PHE A 1 803 ? 4.552 -18.815 -33.111 1.00 91.56 803 PHE A CA 1
ATOM 6181 C C . PHE A 1 803 ? 3.495 -17.970 -33.826 1.00 91.56 803 PHE A C 1
ATOM 6183 O O . PHE A 1 803 ? 2.301 -18.211 -33.653 1.00 91.56 803 PHE A O 1
ATOM 6190 N N . LEU A 1 804 ? 3.913 -17.038 -34.684 1.00 92.44 804 LEU A N 1
ATOM 6191 C CA . LEU A 1 804 ? 2.992 -16.237 -35.491 1.00 92.44 804 LEU A CA 1
ATOM 6192 C C . LEU A 1 804 ? 2.189 -17.095 -36.483 1.00 92.44 804 LEU A C 1
ATOM 6194 O O . LEU A 1 804 ? 1.014 -16.819 -36.712 1.00 92.44 804 LEU A O 1
ATOM 6198 N N . GLU A 1 805 ? 2.762 -18.175 -37.022 1.00 90.00 805 GLU A N 1
ATOM 6199 C CA . GLU A 1 805 ? 2.009 -19.142 -37.832 1.00 90.00 805 GLU A CA 1
ATOM 6200 C C . GLU A 1 805 ? 0.963 -19.921 -37.029 1.00 90.00 805 GLU A C 1
ATOM 6202 O O . GLU A 1 805 ? -0.125 -20.192 -37.541 1.00 90.00 805 GLU A O 1
ATOM 6207 N N . ILE A 1 806 ? 1.285 -20.302 -35.789 1.00 91.19 806 ILE A N 1
ATOM 6208 C CA . ILE A 1 806 ? 0.332 -20.957 -34.884 1.00 91.19 806 ILE A CA 1
ATOM 6209 C C . ILE A 1 806 ? -0.813 -19.995 -34.562 1.00 91.19 806 ILE A C 1
ATOM 6211 O O . ILE A 1 806 ? -1.974 -20.393 -34.639 1.00 91.19 806 ILE A O 1
ATOM 6215 N N . LEU A 1 807 ? -0.501 -18.729 -34.269 1.00 92.50 807 LEU A N 1
ATOM 6216 C CA . LEU A 1 807 ? -1.506 -17.693 -34.042 1.00 92.50 807 LEU A CA 1
ATOM 6217 C C . LEU A 1 807 ? -2.398 -17.489 -35.271 1.00 92.50 807 LEU A C 1
ATOM 6219 O O . LEU A 1 807 ? -3.615 -17.519 -35.134 1.00 92.50 807 LEU A O 1
ATOM 6223 N N . ALA A 1 808 ? -1.828 -17.373 -36.473 1.00 90.56 808 ALA A N 1
ATOM 6224 C CA . ALA A 1 808 ? -2.598 -17.175 -37.705 1.00 90.56 808 ALA A CA 1
ATOM 6225 C C . ALA A 1 808 ? -3.564 -18.338 -38.014 1.00 90.56 808 ALA A C 1
ATOM 6227 O O . ALA A 1 808 ? -4.573 -18.145 -38.683 1.00 90.56 808 ALA A O 1
ATOM 6228 N N . LYS A 1 809 ? -3.269 -19.550 -37.524 1.00 91.00 809 LYS A N 1
ATOM 6229 C CA . LYS A 1 809 ? -4.130 -20.740 -37.662 1.00 91.00 809 LYS A CA 1
ATOM 6230 C C . LYS A 1 809 ? -5.073 -20.943 -36.471 1.00 91.00 809 LYS A C 1
ATOM 6232 O O . LYS A 1 809 ? -5.882 -21.870 -36.493 1.00 91.00 809 LYS A O 1
ATOM 6237 N N . SER A 1 810 ? -4.943 -20.138 -35.417 1.00 90.75 810 SER A N 1
ATOM 6238 C CA . SER A 1 810 ? -5.709 -20.304 -34.188 1.00 90.75 810 SER A CA 1
ATOM 6239 C C . SER A 1 810 ? -7.124 -19.744 -34.342 1.00 90.75 810 SER A C 1
ATOM 6241 O O . SER A 1 810 ? -7.270 -18.589 -34.746 1.00 90.75 810 SER A O 1
ATOM 6243 N N . PRO A 1 811 ? -8.170 -20.484 -33.929 1.00 88.06 811 PRO A N 1
ATOM 6244 C CA . PRO A 1 811 ? -9.533 -19.953 -33.906 1.00 88.06 811 PRO A CA 1
ATOM 6245 C C . PRO A 1 811 ? -9.680 -18.701 -33.023 1.00 88.06 811 PRO A C 1
ATOM 6247 O O . PRO A 1 811 ? -10.504 -17.840 -33.307 1.00 88.06 811 PRO A O 1
ATOM 6250 N N . LEU A 1 812 ? -8.831 -18.538 -31.998 1.00 87.81 812 LEU A N 1
ATOM 6251 C CA . LEU A 1 812 ? -8.812 -17.335 -31.153 1.00 87.81 812 LEU A CA 1
ATOM 6252 C C . LEU A 1 812 ? -8.370 -16.065 -31.887 1.00 87.81 812 LEU A C 1
ATOM 6254 O O . LEU A 1 812 ? -8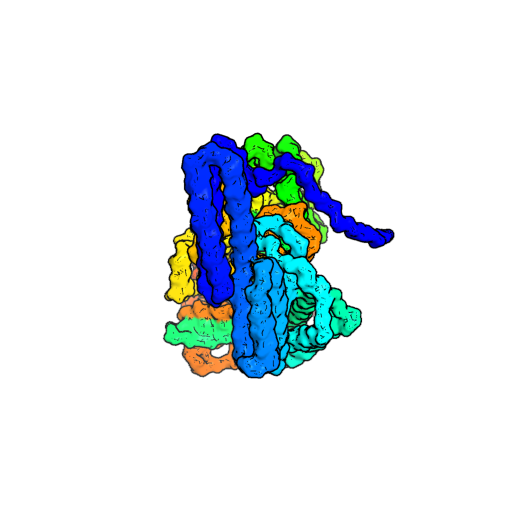.569 -14.967 -31.376 1.00 87.81 812 LEU A O 1
ATOM 6258 N N . CYS A 1 813 ? -7.737 -16.209 -33.050 1.00 88.38 813 CYS A N 1
ATOM 6259 C CA . CYS A 1 813 ? -7.218 -15.103 -33.846 1.00 88.38 813 CYS A CA 1
ATOM 6260 C C . CYS A 1 813 ? -8.037 -14.873 -35.121 1.00 88.38 813 CYS A C 1
ATOM 6262 O O . CYS A 1 813 ? -7.595 -14.119 -35.985 1.00 88.38 813 CYS A O 1
ATOM 6264 N N . GLU A 1 814 ? -9.214 -15.493 -35.275 1.00 86.31 814 GLU A N 1
ATOM 6265 C CA . GLU A 1 814 ? -10.025 -15.379 -36.497 1.00 86.31 814 GLU A CA 1
ATOM 6266 C C . GLU A 1 814 ? -10.374 -13.914 -36.820 1.00 86.31 814 GLU A C 1
ATOM 6268 O O . GLU A 1 814 ? -10.268 -13.476 -37.965 1.00 86.31 814 GLU A O 1
ATOM 6273 N N . SER A 1 815 ? -10.680 -13.114 -35.794 1.00 84.38 815 SER A N 1
ATOM 6274 C CA . SER A 1 815 ? -10.993 -11.685 -35.931 1.00 84.38 815 SER A CA 1
ATOM 6275 C C . SER A 1 815 ? -9.793 -10.806 -36.306 1.00 84.38 815 SER A C 1
ATOM 6277 O O . SER A 1 815 ? -9.992 -9.702 -36.808 1.00 84.38 815 SER A O 1
ATOM 6279 N N . CYS A 1 816 ? -8.561 -11.278 -36.089 1.00 89.00 816 CYS A N 1
ATOM 6280 C CA . CYS A 1 816 ? -7.325 -10.525 -36.319 1.00 89.00 816 CYS A CA 1
ATOM 6281 C C . CYS A 1 816 ? -6.308 -11.296 -37.175 1.00 89.00 816 CYS A C 1
ATOM 6283 O O . CYS A 1 816 ? -5.110 -11.017 -37.122 1.00 89.00 816 CYS A O 1
ATOM 6285 N N . THR A 1 817 ? -6.753 -12.279 -37.965 1.00 91.06 817 THR A N 1
ATOM 6286 C CA . THR A 1 817 ? -5.849 -13.160 -38.723 1.00 91.06 817 THR A CA 1
ATOM 6287 C C . THR A 1 817 ? -4.976 -12.356 -39.683 1.00 91.06 817 THR A C 1
ATOM 6289 O O . THR A 1 817 ? -3.765 -12.551 -39.713 1.00 91.06 817 THR A O 1
ATOM 6292 N N . SER A 1 818 ? -5.555 -11.374 -40.384 1.00 91.81 818 SER A N 1
ATOM 6293 C CA . SER A 1 818 ? -4.802 -10.489 -41.280 1.00 91.81 818 SER A CA 1
ATOM 6294 C C . SER A 1 818 ? -3.759 -9.641 -40.552 1.00 91.81 818 SER A C 1
ATOM 6296 O O . SER A 1 818 ? -2.693 -9.386 -41.104 1.00 91.81 818 SER A O 1
ATOM 6298 N N . ASP A 1 819 ? -4.045 -9.203 -39.321 1.00 93.50 819 ASP A N 1
ATOM 6299 C CA . ASP A 1 819 ? -3.087 -8.443 -38.515 1.00 93.50 819 ASP A CA 1
ATOM 6300 C C . ASP A 1 819 ? -1.939 -9.348 -38.048 1.00 93.50 819 ASP A C 1
ATOM 6302 O O . ASP A 1 819 ? -0.781 -8.950 -38.126 1.00 93.50 819 ASP A O 1
ATOM 6306 N N . VAL A 1 820 ? -2.225 -10.589 -37.639 1.00 92.25 820 VAL A N 1
ATOM 6307 C CA . VAL A 1 820 ? -1.200 -11.577 -37.254 1.00 92.25 820 VAL A CA 1
ATOM 6308 C C . VAL A 1 820 ? -0.324 -11.979 -38.446 1.00 92.25 820 VAL A C 1
ATOM 6310 O O . VAL A 1 820 ? 0.899 -12.053 -38.317 1.00 92.25 820 VAL A O 1
ATOM 6313 N N . GLU A 1 821 ? -0.914 -12.195 -39.622 1.00 91.56 821 GLU A N 1
ATOM 6314 C CA . GLU A 1 821 ? -0.161 -12.440 -40.857 1.00 91.56 821 GLU A CA 1
ATOM 6315 C C . GLU A 1 821 ? 0.704 -11.233 -41.228 1.00 91.56 821 GLU A C 1
ATOM 6317 O O . GLU A 1 821 ? 1.877 -11.393 -41.565 1.00 91.56 821 GLU A O 1
ATOM 6322 N N . HIS A 1 822 ? 0.167 -10.017 -41.085 1.00 91.44 822 HIS A N 1
ATOM 6323 C CA . HIS A 1 822 ? 0.936 -8.796 -41.288 1.00 91.44 822 HIS A CA 1
ATOM 6324 C C . HIS A 1 822 ? 2.102 -8.681 -40.297 1.00 91.44 822 HIS A C 1
ATOM 6326 O O . HIS A 1 822 ? 3.207 -8.327 -40.709 1.00 91.44 822 HIS A O 1
ATOM 6332 N N . LEU A 1 823 ? 1.898 -9.023 -39.017 1.00 92.81 823 LEU A N 1
ATOM 6333 C CA . LEU A 1 823 ? 2.962 -9.067 -38.009 1.00 92.81 823 LEU A CA 1
ATOM 6334 C C . LEU A 1 823 ? 4.070 -10.038 -38.410 1.00 92.81 823 LEU A C 1
ATOM 6336 O O . LEU A 1 823 ? 5.238 -9.664 -38.349 1.00 92.81 823 LEU A O 1
ATOM 6340 N N . ARG A 1 824 ? 3.721 -11.249 -38.860 1.00 92.06 824 ARG A N 1
ATOM 6341 C CA . ARG A 1 824 ? 4.685 -12.243 -39.358 1.00 92.06 824 ARG A CA 1
ATOM 6342 C C . ARG A 1 824 ? 5.501 -11.693 -40.517 1.00 92.06 824 ARG A C 1
ATOM 6344 O O . ARG A 1 824 ? 6.727 -11.760 -40.498 1.00 92.06 824 ARG A O 1
ATOM 6351 N N . ASP A 1 825 ? 4.830 -11.132 -41.514 1.00 90.44 825 ASP A N 1
ATOM 6352 C CA . ASP A 1 825 ? 5.495 -10.657 -42.721 1.00 90.44 825 ASP A CA 1
ATOM 6353 C C . ASP A 1 825 ? 6.401 -9.452 -42.418 1.00 90.44 825 ASP A C 1
ATOM 6355 O O . ASP A 1 825 ? 7.530 -9.393 -42.902 1.00 90.44 825 ASP A O 1
ATOM 6359 N N . GLN A 1 826 ? 5.955 -8.514 -41.572 1.00 89.62 826 GLN A N 1
ATOM 6360 C CA . GLN A 1 826 ? 6.783 -7.389 -41.120 1.00 89.62 826 GLN A CA 1
ATOM 6361 C C . GLN A 1 826 ? 7.960 -7.845 -40.253 1.00 89.62 826 GLN A C 1
ATOM 6363 O O . GLN A 1 826 ? 9.072 -7.359 -40.447 1.00 89.62 826 GLN A O 1
ATOM 6368 N N . TYR A 1 827 ? 7.740 -8.782 -39.329 1.00 90.25 827 TYR A N 1
ATOM 6369 C CA . TYR A 1 827 ? 8.798 -9.349 -38.497 1.00 90.25 827 TYR A CA 1
ATOM 6370 C C . TYR A 1 827 ? 9.887 -9.982 -39.367 1.00 90.25 827 TYR A C 1
ATOM 6372 O O . TYR A 1 827 ? 11.051 -9.618 -39.244 1.00 90.25 827 TYR A O 1
ATOM 6380 N N . ASN A 1 828 ? 9.510 -10.816 -40.338 1.00 87.25 828 ASN A N 1
ATOM 6381 C CA . ASN A 1 828 ? 10.458 -11.439 -41.263 1.00 87.25 828 ASN A CA 1
ATOM 6382 C C . ASN A 1 828 ? 11.264 -10.410 -42.070 1.00 87.25 828 ASN A C 1
ATOM 6384 O O . ASN A 1 828 ? 12.456 -10.602 -42.293 1.00 87.25 828 ASN A O 1
ATOM 6388 N N . VAL A 1 829 ? 10.645 -9.296 -42.479 1.00 86.62 829 VAL A N 1
ATOM 6389 C CA . VAL A 1 829 ? 11.352 -8.198 -43.163 1.00 86.62 829 VAL A CA 1
ATOM 6390 C C . VAL A 1 829 ? 12.363 -7.512 -42.241 1.00 86.62 829 VAL A C 1
ATOM 6392 O O . VAL A 1 829 ? 13.453 -7.169 -42.694 1.00 86.62 829 VAL A O 1
ATOM 6395 N N . CYS A 1 830 ? 12.039 -7.323 -40.958 1.00 85.25 830 CYS A N 1
ATOM 6396 C CA . CYS A 1 830 ? 12.950 -6.719 -39.979 1.00 85.25 830 CYS A CA 1
ATOM 6397 C C . CYS A 1 830 ? 14.219 -7.552 -39.732 1.00 85.25 830 CYS A C 1
ATOM 6399 O O . CYS A 1 830 ? 15.230 -6.989 -39.320 1.00 85.25 830 CYS A O 1
ATOM 6401 N N . PHE A 1 831 ? 14.174 -8.860 -39.996 1.00 82.81 831 PHE A N 1
ATOM 6402 C CA . PHE A 1 831 ? 15.308 -9.778 -39.862 1.00 82.81 831 PHE A CA 1
ATOM 6403 C C . PHE A 1 831 ? 15.928 -10.192 -41.217 1.00 82.81 831 PHE A C 1
ATOM 6405 O O . PHE A 1 831 ? 16.791 -11.066 -41.241 1.00 82.81 831 PHE A O 1
ATOM 6412 N N . ASP A 1 832 ? 15.548 -9.569 -42.346 1.00 80.69 832 ASP A N 1
ATOM 6413 C CA . ASP A 1 832 ? 16.242 -9.759 -43.636 1.00 80.69 832 ASP A CA 1
ATOM 6414 C C . ASP A 1 832 ? 17.601 -9.036 -43.611 1.00 80.69 832 ASP A C 1
ATOM 6416 O O . ASP A 1 832 ? 17.676 -7.842 -43.312 1.00 80.69 832 ASP A O 1
ATOM 6420 N N . ASP A 1 833 ? 18.673 -9.728 -44.007 1.00 71.81 833 ASP A N 1
ATOM 6421 C CA . ASP A 1 833 ? 20.047 -9.199 -44.073 1.00 71.81 833 ASP A CA 1
ATOM 6422 C C . ASP A 1 833 ? 20.199 -7.906 -44.905 1.00 71.81 833 ASP A C 1
ATOM 6424 O O . ASP A 1 833 ? 21.218 -7.214 -44.823 1.00 71.81 833 ASP A O 1
ATOM 6428 N N . ARG A 1 834 ? 19.217 -7.579 -45.752 1.00 78.44 834 ARG A N 1
ATOM 6429 C CA . ARG A 1 834 ? 19.206 -6.405 -46.639 1.00 78.44 834 ARG A CA 1
ATOM 6430 C C . ARG A 1 834 ? 18.334 -5.258 -46.123 1.00 78.44 834 ARG A C 1
ATOM 6432 O O . ARG A 1 834 ? 18.179 -4.267 -46.841 1.00 78.44 834 ARG A O 1
ATOM 6439 N N . VAL A 1 835 ? 17.741 -5.371 -44.932 1.00 82.69 835 VAL A N 1
ATOM 6440 C CA . VAL A 1 835 ? 16.875 -4.326 -44.369 1.00 82.69 835 VAL A CA 1
ATOM 6441 C C . VAL A 1 835 ? 17.663 -3.032 -44.126 1.00 82.69 835 VAL A C 1
ATOM 6443 O O . VAL A 1 835 ? 18.779 -3.039 -43.605 1.00 82.69 835 VAL A O 1
ATOM 6446 N N . THR A 1 836 ? 17.101 -1.888 -44.524 1.00 82.81 836 THR A N 1
ATOM 6447 C CA . THR A 1 836 ? 17.730 -0.586 -44.263 1.00 82.81 836 THR A CA 1
ATOM 6448 C C . THR A 1 836 ? 17.430 -0.117 -42.833 1.00 82.81 836 THR A C 1
ATOM 6450 O O . THR A 1 836 ? 16.370 -0.449 -42.297 1.00 82.81 836 THR A O 1
ATOM 6453 N N . PRO A 1 837 ? 18.290 0.716 -42.211 1.00 82.94 837 PRO A N 1
ATOM 6454 C CA . PRO A 1 837 ? 18.027 1.286 -40.885 1.00 82.94 837 PRO A CA 1
ATOM 6455 C C . PRO A 1 837 ? 16.668 1.998 -40.775 1.00 82.94 837 PRO A C 1
ATOM 6457 O O . PRO A 1 837 ? 15.967 1.873 -39.773 1.00 82.94 837 PRO A O 1
ATOM 6460 N N . GLU A 1 838 ? 16.266 2.728 -41.818 1.00 83.00 838 GLU A N 1
ATOM 6461 C CA . GLU A 1 838 ? 14.970 3.412 -41.871 1.00 83.00 838 GLU A CA 1
ATOM 6462 C C . GLU A 1 838 ? 13.797 2.428 -41.992 1.00 83.00 838 GLU A C 1
ATOM 6464 O O . GLU A 1 838 ? 12.799 2.572 -41.284 1.00 83.00 838 GLU A O 1
ATOM 6469 N N . ALA A 1 839 ? 13.932 1.391 -42.828 1.00 83.56 839 ALA A N 1
ATOM 6470 C CA . ALA A 1 839 ? 12.924 0.342 -42.948 1.00 83.56 839 ALA A CA 1
ATOM 6471 C C . ALA A 1 839 ? 12.755 -0.434 -41.635 1.00 83.56 839 ALA A C 1
ATOM 6473 O O . ALA A 1 839 ? 11.627 -0.735 -41.261 1.00 83.56 839 ALA A O 1
ATOM 6474 N N . LEU A 1 840 ? 13.845 -0.684 -40.904 1.00 87.31 840 LEU A N 1
ATOM 6475 C CA . LEU A 1 840 ? 13.823 -1.355 -39.606 1.00 87.31 840 LEU A CA 1
ATOM 6476 C C . LEU A 1 840 ? 13.122 -0.508 -38.529 1.00 87.31 840 LEU A C 1
ATOM 6478 O O . LEU A 1 840 ? 12.257 -1.015 -37.817 1.00 87.31 840 LEU A O 1
ATOM 6482 N N . ARG A 1 841 ? 13.419 0.800 -38.447 1.00 87.75 841 ARG A N 1
ATOM 6483 C CA . ARG A 1 841 ? 12.715 1.733 -37.539 1.00 87.75 841 ARG A CA 1
ATOM 6484 C C . ARG A 1 841 ? 11.220 1.796 -37.839 1.00 87.75 841 ARG A C 1
ATOM 6486 O O . ARG A 1 841 ? 10.396 1.724 -36.930 1.00 87.75 841 ARG A O 1
ATOM 6493 N N . LYS A 1 842 ? 10.866 1.896 -39.123 1.00 89.88 842 LYS A N 1
ATOM 6494 C CA . LYS A 1 842 ? 9.469 1.883 -39.565 1.00 89.88 842 LYS A CA 1
ATOM 6495 C C . LYS A 1 842 ? 8.798 0.538 -39.276 1.00 89.88 842 LYS A C 1
ATOM 6497 O O . LYS A 1 842 ? 7.648 0.523 -38.858 1.00 89.88 842 LYS A O 1
ATOM 6502 N N . GLY A 1 843 ? 9.518 -0.567 -39.453 1.00 90.50 843 GLY A N 1
ATOM 6503 C CA . GLY A 1 843 ? 9.069 -1.914 -39.116 1.00 90.50 843 GLY A CA 1
ATOM 6504 C C . GLY A 1 843 ? 8.738 -2.055 -37.631 1.00 90.50 843 GLY A C 1
ATOM 6505 O O . GLY A 1 843 ? 7.643 -2.497 -37.303 1.00 90.50 843 GLY A O 1
ATOM 6506 N N . ALA A 1 844 ? 9.613 -1.588 -36.734 1.00 90.62 844 ALA A N 1
ATOM 6507 C CA . ALA A 1 844 ? 9.353 -1.574 -35.291 1.00 90.62 844 ALA A CA 1
ATOM 6508 C C . ALA A 1 844 ? 8.071 -0.798 -34.938 1.00 90.62 844 ALA A C 1
ATOM 6510 O O . ALA A 1 844 ? 7.230 -1.292 -34.188 1.00 90.62 844 ALA A O 1
ATOM 6511 N N . GLN A 1 845 ? 7.889 0.387 -35.531 1.00 91.62 845 GLN A N 1
ATOM 6512 C CA . GLN A 1 845 ? 6.685 1.195 -35.334 1.00 91.62 845 GLN A CA 1
ATOM 6513 C C . GLN A 1 845 ? 5.426 0.492 -35.868 1.00 91.62 845 GLN A C 1
ATOM 6515 O O . GLN A 1 845 ? 4.421 0.408 -35.165 1.00 91.62 845 GLN A O 1
ATOM 6520 N N . ASN A 1 846 ? 5.489 -0.064 -37.082 1.00 92.81 846 ASN A N 1
ATOM 6521 C CA . ASN A 1 846 ? 4.384 -0.806 -37.691 1.00 92.81 846 ASN A CA 1
ATOM 6522 C C . ASN A 1 846 ? 3.984 -2.021 -36.845 1.00 92.81 846 ASN A C 1
ATOM 6524 O O . ASN A 1 846 ? 2.793 -2.276 -36.668 1.00 92.81 846 ASN A O 1
ATOM 6528 N N . LEU A 1 847 ? 4.964 -2.761 -36.315 1.00 94.06 847 LEU A N 1
ATOM 6529 C CA . LEU A 1 847 ? 4.725 -3.886 -35.415 1.00 94.06 847 LEU A CA 1
ATOM 6530 C C . LEU A 1 847 ? 4.020 -3.409 -34.143 1.00 94.06 847 LEU A C 1
ATOM 6532 O O . LEU A 1 847 ? 2.974 -3.952 -33.800 1.00 94.06 847 LEU A O 1
ATOM 6536 N N . ALA A 1 848 ? 4.524 -2.357 -33.491 1.00 93.25 848 ALA A N 1
ATOM 6537 C CA . ALA A 1 848 ? 3.901 -1.797 -32.292 1.00 93.25 848 ALA A CA 1
ATOM 6538 C C . ALA A 1 848 ? 2.446 -1.358 -32.538 1.00 93.25 848 ALA A C 1
ATOM 6540 O O . ALA A 1 848 ? 1.564 -1.640 -31.727 1.00 93.25 848 ALA A O 1
ATOM 6541 N N . ASP A 1 849 ? 2.171 -0.706 -33.669 1.00 93.94 849 ASP A N 1
ATOM 6542 C CA . ASP A 1 849 ? 0.824 -0.242 -34.013 1.00 93.94 849 ASP A CA 1
ATOM 6543 C C . ASP A 1 849 ? -0.114 -1.378 -34.440 1.00 93.94 849 ASP A C 1
ATOM 6545 O O . ASP A 1 849 ? -1.320 -1.298 -34.206 1.00 93.94 849 ASP A O 1
ATOM 6549 N N . THR A 1 850 ? 0.419 -2.454 -35.019 1.00 94.62 850 THR A N 1
ATOM 6550 C CA . THR A 1 850 ? -0.368 -3.644 -35.377 1.00 94.62 850 THR A CA 1
ATOM 6551 C C . THR A 1 850 ? -0.685 -4.493 -34.145 1.00 94.62 850 THR A C 1
ATOM 6553 O O . THR A 1 850 ? -1.813 -4.958 -34.001 1.00 94.62 850 THR A O 1
ATOM 6556 N N . ILE A 1 851 ? 0.248 -4.618 -33.193 1.00 94.44 851 ILE A N 1
ATOM 6557 C CA . ILE A 1 851 ? 0.007 -5.315 -31.918 1.00 94.44 851 ILE A CA 1
ATOM 6558 C C . ILE A 1 851 ? -1.164 -4.679 -31.159 1.00 94.44 851 ILE A C 1
ATOM 6560 O O . ILE A 1 851 ? -2.009 -5.407 -30.649 1.00 94.44 851 ILE A O 1
ATOM 6564 N N . LYS A 1 852 ? -1.291 -3.345 -31.151 1.00 92.12 852 LYS A N 1
ATOM 6565 C CA . LYS A 1 852 ? -2.421 -2.642 -30.502 1.00 92.12 852 LYS A CA 1
ATOM 6566 C C . LYS A 1 852 ? -3.799 -3.017 -31.064 1.00 92.12 852 LYS A C 1
ATOM 6568 O O . LYS A 1 852 ? -4.797 -2.800 -30.385 1.00 92.12 852 LYS A O 1
ATOM 6573 N N . LYS A 1 853 ? -3.867 -3.536 -32.295 1.00 91.44 853 LYS A N 1
ATOM 6574 C CA . LYS A 1 853 ? -5.114 -3.994 -32.933 1.00 91.44 853 LYS A CA 1
ATOM 6575 C C . LYS A 1 853 ? -5.460 -5.439 -32.579 1.00 91.44 853 LYS A C 1
ATOM 6577 O O . LYS A 1 853 ? -6.605 -5.844 -32.744 1.00 91.44 853 LYS A O 1
ATOM 6582 N N . CYS A 1 854 ? -4.484 -6.212 -32.108 1.00 90.88 854 CYS A N 1
ATOM 6583 C CA . CYS A 1 854 ? -4.700 -7.591 -31.694 1.00 90.88 854 CYS A CA 1
ATOM 6584 C C . CYS A 1 854 ? -5.473 -7.642 -30.362 1.00 90.88 854 CYS A C 1
ATOM 6586 O O . CYS A 1 854 ? -5.367 -6.708 -29.557 1.00 90.88 854 CYS A O 1
ATOM 6588 N N . PRO A 1 855 ? -6.206 -8.736 -30.082 1.00 87.88 855 PRO A N 1
ATOM 6589 C CA . PRO A 1 855 ? -6.864 -8.953 -28.796 1.00 87.88 855 PRO A CA 1
ATOM 6590 C C . PRO A 1 855 ? -5.925 -8.740 -27.602 1.00 87.88 855 PRO A C 1
ATOM 6592 O O . PRO A 1 855 ? -4.768 -9.167 -27.634 1.00 87.88 855 PRO A O 1
ATOM 6595 N N . ALA A 1 856 ? -6.427 -8.114 -26.533 1.00 85.00 856 ALA A N 1
ATOM 6596 C CA . ALA A 1 856 ? -5.626 -7.693 -25.376 1.00 85.00 856 ALA A CA 1
ATOM 6597 C C . ALA A 1 856 ? -4.808 -8.838 -24.745 1.00 85.00 856 ALA A C 1
ATOM 6599 O O . ALA A 1 856 ? -3.637 -8.649 -24.411 1.00 85.00 856 ALA A O 1
ATOM 6600 N N . PHE A 1 857 ? -5.375 -10.050 -24.696 1.00 84.62 857 PHE A N 1
ATOM 6601 C CA . PHE A 1 857 ? -4.702 -11.242 -24.171 1.00 84.62 857 PHE A CA 1
ATOM 6602 C C . PHE A 1 857 ? -3.463 -11.674 -24.986 1.00 84.62 857 PHE A C 1
ATOM 6604 O O . PHE A 1 857 ? -2.601 -12.369 -24.454 1.00 84.62 857 PHE A O 1
ATOM 6611 N N . LEU A 1 858 ? -3.333 -11.260 -26.257 1.00 89.12 858 LEU A N 1
ATOM 6612 C CA . LEU A 1 858 ? -2.164 -11.546 -27.108 1.00 89.12 858 LEU A CA 1
ATOM 6613 C C . LEU A 1 858 ? -1.097 -10.454 -27.058 1.00 89.12 858 LEU A C 1
ATOM 6615 O O . LEU A 1 858 ? 0.071 -10.729 -27.336 1.00 89.12 858 LEU A O 1
ATOM 6619 N N . GLN A 1 859 ? -1.472 -9.217 -26.727 1.00 91.00 859 GLN A N 1
ATOM 6620 C CA . GLN A 1 859 ? -0.586 -8.060 -26.877 1.00 91.00 859 GLN A CA 1
ATOM 6621 C C . GLN A 1 859 ? 0.707 -8.213 -26.072 1.00 91.00 859 GLN A C 1
ATOM 6623 O O . GLN A 1 859 ? 1.788 -7.937 -26.586 1.00 91.00 859 GLN A O 1
ATOM 6628 N N . GLN A 1 860 ? 0.626 -8.717 -24.836 1.00 88.12 860 GLN A N 1
ATOM 6629 C CA . GLN A 1 860 ? 1.818 -8.942 -24.011 1.00 88.12 860 GLN A CA 1
ATOM 6630 C C . GLN A 1 860 ? 2.737 -10.032 -24.576 1.00 88.12 860 GLN A C 1
ATOM 6632 O O . GLN A 1 860 ? 3.961 -9.895 -24.510 1.00 88.12 860 GLN A O 1
ATOM 6637 N N . MET A 1 861 ? 2.170 -11.103 -25.140 1.00 91.50 861 MET A N 1
ATOM 6638 C CA . MET A 1 861 ? 2.952 -12.173 -25.764 1.00 91.50 861 MET A CA 1
ATOM 6639 C C . MET A 1 861 ? 3.687 -11.643 -26.995 1.00 91.50 861 MET A C 1
ATOM 6641 O O . MET A 1 861 ? 4.906 -11.774 -27.093 1.00 91.50 861 MET A O 1
ATOM 6645 N N . LEU A 1 862 ? 2.958 -10.972 -27.889 1.00 93.81 862 LEU A N 1
ATOM 6646 C CA . LEU A 1 862 ? 3.500 -10.394 -29.117 1.00 93.81 862 LEU A CA 1
ATOM 6647 C C . LEU A 1 862 ? 4.563 -9.332 -28.826 1.00 93.81 862 LEU A C 1
ATOM 6649 O O . LEU A 1 862 ? 5.624 -9.348 -29.444 1.00 93.81 862 LEU A O 1
ATOM 6653 N N . THR A 1 863 ? 4.340 -8.455 -27.846 1.00 93.12 863 THR A N 1
ATOM 6654 C CA . THR A 1 863 ? 5.350 -7.468 -27.443 1.00 93.12 863 THR A CA 1
ATOM 6655 C C . THR A 1 863 ? 6.654 -8.154 -27.040 1.00 93.12 863 THR A C 1
ATOM 6657 O O . THR A 1 863 ? 7.720 -7.780 -27.525 1.00 93.12 863 THR A O 1
ATOM 6660 N N . LYS A 1 864 ? 6.574 -9.209 -26.219 1.00 90.88 864 LYS A N 1
ATOM 6661 C CA . LYS A 1 864 ? 7.755 -9.919 -25.715 1.00 90.88 864 LYS A CA 1
ATOM 6662 C C . LYS A 1 864 ? 8.540 -10.654 -26.799 1.00 90.88 864 LYS A C 1
ATOM 6664 O O . LYS A 1 864 ? 9.761 -10.558 -26.808 1.00 90.88 864 LYS A O 1
ATOM 6669 N N . VAL A 1 865 ? 7.866 -11.396 -27.679 1.00 91.75 865 VAL A N 1
ATOM 6670 C CA . VAL A 1 865 ? 8.553 -12.278 -28.645 1.00 91.75 865 VAL A CA 1
ATOM 6671 C C . VAL A 1 865 ? 8.731 -11.680 -30.042 1.00 91.75 865 VAL A C 1
ATOM 6673 O O . VAL A 1 865 ? 9.555 -12.174 -30.803 1.00 91.75 865 VAL A O 1
ATOM 6676 N N . VAL A 1 866 ? 7.999 -10.615 -30.383 1.00 92.06 866 VAL A N 1
ATOM 6677 C CA . VAL A 1 866 ? 8.045 -9.976 -31.711 1.00 92.06 866 VAL A CA 1
ATOM 6678 C C . VAL A 1 866 ? 8.621 -8.566 -31.622 1.00 92.06 866 VAL A C 1
ATOM 6680 O O . VAL A 1 866 ? 9.598 -8.261 -32.302 1.00 92.06 866 VAL A O 1
ATOM 6683 N N . LEU A 1 867 ? 8.042 -7.698 -30.784 1.00 93.19 867 LEU A N 1
ATOM 6684 C CA . LEU A 1 867 ? 8.393 -6.274 -30.778 1.00 93.19 867 LEU A CA 1
ATOM 6685 C C . LEU A 1 867 ? 9.757 -5.998 -30.140 1.00 93.19 867 LEU A C 1
ATOM 6687 O O . LEU A 1 867 ? 10.577 -5.314 -30.750 1.00 93.19 867 LEU A O 1
ATOM 6691 N N . ILE A 1 868 ? 10.007 -6.531 -28.938 1.00 91.25 868 ILE A N 1
ATOM 6692 C CA . ILE A 1 868 ? 11.255 -6.288 -28.198 1.00 91.25 868 ILE A CA 1
ATOM 6693 C C . ILE A 1 868 ? 12.494 -6.666 -29.030 1.00 91.25 868 ILE A C 1
ATOM 6695 O O . ILE A 1 868 ? 13.377 -5.815 -29.151 1.00 91.25 868 ILE A O 1
ATOM 6699 N N . PRO A 1 869 ? 12.574 -7.854 -29.669 1.00 89.50 869 PRO A N 1
ATOM 6700 C CA . PRO A 1 869 ? 13.717 -8.201 -30.516 1.00 89.50 869 PRO A CA 1
ATOM 6701 C C . PRO A 1 869 ? 13.972 -7.197 -31.648 1.00 89.50 869 PRO A C 1
ATOM 6703 O O . PRO A 1 869 ? 15.114 -6.830 -31.913 1.00 89.50 869 PRO A O 1
ATOM 6706 N N . VAL A 1 870 ? 12.918 -6.691 -32.296 1.00 90.38 870 VAL A N 1
ATOM 6707 C CA . VAL A 1 870 ? 13.063 -5.695 -33.370 1.00 90.38 870 VAL A CA 1
ATOM 6708 C C . VAL A 1 870 ? 13.500 -4.339 -32.812 1.00 90.38 870 VAL A C 1
ATOM 6710 O O . VAL A 1 870 ? 14.372 -3.689 -33.388 1.00 90.38 870 VAL A O 1
ATOM 6713 N N . GLN A 1 871 ? 12.953 -3.914 -31.671 1.00 91.12 871 GLN A N 1
ATOM 6714 C CA . GLN A 1 871 ? 13.388 -2.684 -31.003 1.00 91.12 871 GLN A CA 1
ATOM 6715 C C . GLN A 1 871 ? 14.860 -2.759 -30.572 1.00 91.12 871 GLN A C 1
ATOM 6717 O O . GLN A 1 871 ? 15.588 -1.780 -30.717 1.00 91.12 871 GLN A O 1
ATOM 6722 N N . GLN A 1 872 ? 15.341 -3.923 -30.124 1.00 88.00 872 GLN A N 1
ATOM 6723 C CA . GLN A 1 872 ? 16.762 -4.144 -29.834 1.00 88.00 872 GLN A CA 1
ATOM 6724 C C . GLN A 1 872 ? 17.638 -3.935 -31.072 1.00 88.00 872 GLN A C 1
ATOM 6726 O O . GLN A 1 872 ? 18.643 -3.228 -30.997 1.00 88.00 872 GLN A O 1
ATOM 6731 N N . LEU A 1 873 ? 17.234 -4.465 -32.233 1.00 87.38 873 LEU A N 1
ATOM 6732 C CA . LEU A 1 873 ? 17.950 -4.217 -33.488 1.00 87.38 873 LEU A CA 1
ATOM 6733 C C . LEU A 1 873 ? 17.993 -2.723 -33.834 1.00 87.38 873 LEU A C 1
ATOM 6735 O O . LEU A 1 873 ? 19.038 -2.222 -34.254 1.00 87.38 873 LEU A O 1
ATOM 6739 N N . VAL A 1 874 ? 16.878 -2.008 -33.633 1.00 87.88 874 VAL A N 1
ATOM 6740 C CA . VAL A 1 874 ? 16.797 -0.554 -33.841 1.00 87.88 874 VAL A CA 1
ATOM 6741 C C . VAL A 1 874 ? 17.752 0.196 -32.909 1.00 87.88 874 VAL A C 1
ATOM 6743 O O . VAL A 1 874 ? 18.455 1.098 -33.366 1.00 87.88 874 VAL A O 1
ATOM 6746 N N . ARG A 1 875 ? 17.816 -0.174 -31.626 1.00 87.44 875 ARG A N 1
ATOM 6747 C CA . ARG A 1 875 ? 18.700 0.459 -30.629 1.00 87.44 875 ARG A CA 1
ATOM 6748 C C . ARG A 1 875 ? 20.185 0.184 -30.874 1.00 87.44 875 ARG A C 1
ATOM 6750 O O . ARG A 1 875 ? 21.019 1.002 -30.490 1.00 87.44 875 ARG A O 1
ATOM 6757 N N . GLY A 1 876 ? 20.510 -0.911 -31.561 1.00 82.56 876 GLY A N 1
ATOM 6758 C CA . GLY A 1 876 ? 21.860 -1.228 -32.036 1.00 82.56 876 GLY A CA 1
ATOM 6759 C C . GLY A 1 876 ? 22.295 -0.473 -33.306 1.00 82.56 876 GLY A C 1
ATOM 6760 O O . GLY A 1 876 ? 23.416 -0.669 -33.791 1.00 82.56 876 GLY A O 1
ATOM 6761 N N . LEU A 1 877 ? 21.437 0.365 -33.903 1.00 78.38 877 LEU A N 1
ATOM 6762 C CA . LEU A 1 877 ? 21.819 1.292 -34.978 1.00 78.38 877 LEU A CA 1
ATOM 6763 C C . LEU A 1 877 ? 22.539 2.501 -34.352 1.00 78.38 877 LEU A C 1
ATOM 6765 O O . LEU A 1 877 ? 21.978 3.161 -33.480 1.00 78.38 877 LEU A O 1
ATOM 6769 N N . SER A 1 878 ? 23.771 2.818 -34.766 1.00 56.31 878 SER A N 1
ATOM 6770 C CA . SER A 1 878 ? 24.473 3.981 -34.204 1.00 56.31 878 SER A CA 1
ATOM 6771 C C . SER A 1 878 ? 23.832 5.291 -34.686 1.00 56.31 878 SER A C 1
ATOM 6773 O O . SER A 1 878 ? 23.352 5.390 -35.816 1.00 56.31 878 SER A O 1
ATOM 6775 N N . SER A 1 879 ? 23.859 6.335 -33.853 1.00 49.62 879 SER A N 1
ATOM 6776 C CA . SER A 1 879 ? 23.397 7.681 -34.228 1.00 49.62 879 SER A CA 1
ATOM 6777 C C . SER A 1 879 ? 24.270 8.367 -35.296 1.00 49.62 879 SER A C 1
ATOM 6779 O O . SER A 1 879 ? 23.939 9.462 -35.728 1.00 49.62 879 SER A O 1
ATOM 6781 N N . GLU A 1 880 ? 25.393 7.759 -35.702 1.00 43.56 880 GLU A N 1
ATOM 6782 C CA . GLU A 1 880 ? 26.287 8.258 -36.763 1.00 43.56 880 GLU A CA 1
ATOM 6783 C C . GLU A 1 880 ? 25.940 7.689 -38.154 1.00 43.56 880 GLU A C 1
ATOM 6785 O O . GLU A 1 880 ? 26.554 8.072 -39.145 1.00 43.56 880 GLU A O 1
ATOM 6790 N N . GLU A 1 881 ? 24.943 6.803 -38.256 1.00 42.84 881 GLU A N 1
ATOM 6791 C CA . GLU A 1 881 ? 24.414 6.284 -39.529 1.00 42.84 881 GLU A CA 1
ATOM 6792 C C . GLU A 1 881 ? 23.302 7.178 -40.124 1.00 42.84 881 GLU A C 1
ATOM 6794 O O . GLU A 1 881 ? 22.478 6.714 -40.916 1.00 42.84 881 GLU A O 1
ATOM 6799 N N . GLU A 1 882 ? 23.262 8.467 -39.770 1.00 36.41 882 GLU A N 1
ATOM 6800 C CA . GLU A 1 882 ? 22.527 9.458 -40.560 1.00 36.41 882 GLU A CA 1
ATOM 6801 C C . GLU A 1 882 ? 23.351 9.833 -41.799 1.00 36.41 882 GLU A C 1
ATOM 6803 O O . GLU A 1 882 ? 24.293 10.616 -41.753 1.00 36.41 882 GLU A O 1
ATOM 6808 N N . ASP A 1 883 ? 22.949 9.219 -42.910 1.00 39.44 883 ASP A N 1
ATOM 6809 C CA . ASP A 1 883 ? 23.119 9.682 -44.284 1.00 39.44 883 ASP A CA 1
ATOM 6810 C C . ASP A 1 883 ? 24.557 9.881 -44.807 1.00 39.44 883 ASP A C 1
ATOM 6812 O O . ASP A 1 883 ? 25.178 10.938 -44.700 1.00 39.44 883 ASP A O 1
ATOM 6816 N N . THR A 1 884 ? 25.064 8.869 -45.517 1.00 30.91 884 THR A N 1
ATOM 6817 C CA . THR A 1 884 ? 26.126 9.085 -46.521 1.00 30.91 884 THR A CA 1
ATOM 6818 C C . THR A 1 884 ? 25.712 8.676 -47.931 1.00 30.91 884 THR A C 1
ATOM 6820 O O . THR A 1 884 ? 26.576 8.595 -48.805 1.00 30.91 884 THR A O 1
ATOM 6823 N N . GLY A 1 885 ? 24.423 8.402 -48.189 1.00 37.41 885 GLY A N 1
ATOM 6824 C CA . GLY A 1 885 ? 23.915 8.071 -49.532 1.00 37.41 885 GLY A CA 1
ATOM 6825 C C . GLY A 1 885 ? 24.673 6.968 -50.293 1.00 37.41 885 GLY A C 1
ATOM 6826 O O . GLY A 1 885 ? 24.498 6.800 -51.498 1.00 37.41 885 GLY A O 1
ATOM 6827 N N . THR A 1 886 ? 25.536 6.210 -49.619 1.00 29.69 886 THR A N 1
ATOM 6828 C CA . THR A 1 886 ? 26.369 5.159 -50.188 1.00 29.69 886 THR A CA 1
ATOM 6829 C C . THR A 1 886 ? 26.268 3.993 -49.229 1.00 29.69 886 THR A C 1
ATOM 6831 O O . THR A 1 886 ? 26.688 4.090 -48.082 1.00 29.69 886 THR A O 1
ATOM 6834 N N . GLY A 1 887 ? 25.617 2.911 -49.666 1.00 36.59 887 GLY A N 1
ATOM 6835 C CA . GLY A 1 887 ? 25.442 1.711 -48.855 1.00 36.59 887 GLY A CA 1
ATOM 6836 C C . GLY A 1 887 ? 26.786 1.268 -48.284 1.00 36.59 887 GLY A C 1
ATOM 6837 O O . GLY A 1 887 ? 27.639 0.756 -49.017 1.00 36.59 887 GLY A O 1
ATOM 6838 N N . SER A 1 888 ? 26.991 1.511 -46.989 1.00 29.34 888 SER A N 1
ATOM 6839 C CA . SER A 1 888 ? 28.177 1.038 -46.303 1.00 29.34 888 SER A CA 1
ATOM 6840 C C . SER A 1 888 ? 28.024 -0.477 -46.190 1.00 29.34 888 SER A C 1
ATOM 6842 O O . SER A 1 888 ? 27.032 -1.014 -45.695 1.00 29.34 888 SER A O 1
ATOM 6844 N N . LYS A 1 889 ? 28.967 -1.186 -46.809 1.00 35.00 889 LYS A N 1
ATOM 6845 C CA . LYS A 1 889 ? 29.044 -2.643 -46.765 1.00 35.00 889 LYS A CA 1
ATOM 6846 C C . LYS A 1 889 ? 29.090 -3.076 -45.301 1.00 35.00 889 LYS A C 1
ATOM 6848 O O . LYS A 1 889 ? 29.895 -2.546 -44.539 1.00 35.00 889 LYS A O 1
ATOM 6853 N N . GLY A 1 890 ? 28.220 -4.029 -44.966 1.00 39.41 890 GLY A N 1
ATOM 6854 C CA . GLY A 1 890 ? 27.946 -4.503 -43.615 1.00 39.41 890 GLY A CA 1
ATOM 6855 C C . GLY A 1 890 ? 29.187 -4.654 -42.742 1.00 39.41 890 GLY A C 1
ATOM 6856 O O . GLY A 1 890 ? 30.190 -5.245 -43.140 1.00 39.41 890 GLY A O 1
ATOM 6857 N N . ASN A 1 891 ? 29.091 -4.106 -41.534 1.00 38.53 891 ASN A N 1
ATOM 6858 C CA . ASN A 1 891 ? 30.082 -4.274 -40.487 1.00 38.53 891 ASN A CA 1
ATOM 6859 C C . ASN A 1 891 ? 30.133 -5.763 -40.076 1.00 38.53 891 ASN A C 1
ATOM 6861 O O . ASN A 1 891 ? 29.156 -6.256 -39.505 1.00 38.53 891 ASN A O 1
ATOM 6865 N N . PRO A 1 892 ? 31.247 -6.484 -40.306 1.00 36.25 892 PRO A N 1
ATOM 6866 C CA . PRO A 1 892 ? 31.358 -7.911 -39.994 1.00 36.25 892 PRO A CA 1
ATOM 6867 C C . PRO A 1 892 ? 31.134 -8.230 -38.509 1.00 36.25 892 PRO A C 1
ATOM 6869 O O . PRO A 1 892 ? 30.704 -9.332 -38.183 1.00 36.25 892 PRO A O 1
ATOM 6872 N N . ARG A 1 893 ? 31.360 -7.259 -37.606 1.00 39.62 893 ARG A N 1
ATOM 6873 C CA . ARG A 1 893 ? 31.047 -7.405 -36.172 1.00 39.62 893 ARG A CA 1
ATOM 6874 C C . ARG A 1 893 ? 29.553 -7.583 -35.914 1.00 39.62 893 ARG A C 1
ATOM 6876 O O . ARG A 1 893 ? 29.187 -8.350 -35.033 1.00 39.62 893 ARG A O 1
ATOM 6883 N N . LYS A 1 894 ? 28.712 -6.897 -36.692 1.00 41.50 894 LYS A N 1
ATOM 6884 C CA . LYS A 1 894 ? 27.254 -6.903 -36.535 1.00 41.50 894 LYS A CA 1
ATOM 6885 C C . LYS A 1 894 ? 26.661 -8.235 -37.003 1.00 41.50 894 LYS A C 1
ATOM 6887 O O . LYS A 1 894 ? 25.838 -8.805 -36.303 1.00 41.50 894 LYS A O 1
ATOM 6892 N N . ALA A 1 895 ? 27.171 -8.783 -38.108 1.00 39.09 895 ALA A N 1
ATOM 6893 C CA . ALA A 1 895 ? 26.806 -10.123 -38.575 1.00 39.09 895 ALA A CA 1
ATOM 6894 C C . ALA A 1 895 ? 27.284 -11.234 -37.616 1.00 39.09 895 ALA A C 1
ATOM 6896 O O . ALA A 1 895 ? 26.546 -12.173 -37.352 1.00 39.09 895 ALA A O 1
ATOM 6897 N N . ALA A 1 896 ? 28.487 -11.113 -37.044 1.00 38.50 896 ALA A N 1
ATOM 6898 C CA . ALA A 1 896 ? 29.022 -12.112 -36.115 1.00 38.50 896 ALA A CA 1
ATOM 6899 C C . ALA A 1 896 ? 28.298 -12.135 -34.752 1.00 38.50 896 ALA A C 1
ATOM 6901 O O . ALA A 1 896 ? 28.087 -13.210 -34.197 1.00 38.50 896 ALA A O 1
ATOM 6902 N N . GLN A 1 897 ? 27.870 -10.974 -34.240 1.00 41.22 897 GLN A N 1
ATOM 6903 C CA . GLN A 1 897 ? 27.066 -10.883 -33.012 1.00 41.22 897 GLN A CA 1
ATOM 6904 C C . GLN A 1 897 ? 25.643 -11.424 -33.194 1.00 41.22 897 GLN A C 1
ATOM 6906 O O . GLN A 1 897 ? 25.134 -12.087 -32.296 1.00 41.22 897 GLN A O 1
ATOM 6911 N N . LEU A 1 898 ? 25.025 -11.196 -34.357 1.00 40.69 898 LEU A N 1
ATOM 6912 C CA . LEU A 1 898 ? 23.700 -11.739 -34.687 1.00 40.69 898 LEU A CA 1
ATOM 6913 C C . LEU A 1 898 ? 23.699 -13.268 -34.856 1.00 40.69 898 LEU A C 1
ATOM 6915 O O . LEU A 1 898 ? 22.655 -13.894 -34.716 1.00 40.69 898 LEU A O 1
ATOM 6919 N N . LEU A 1 899 ? 24.864 -13.869 -35.120 1.00 38.22 899 LEU A N 1
ATOM 6920 C CA . LEU A 1 899 ? 25.043 -15.311 -35.319 1.00 38.22 899 LEU A CA 1
ATOM 6921 C C . LEU A 1 899 ? 25.635 -16.040 -34.096 1.00 38.22 899 LEU A C 1
ATOM 6923 O O . LEU A 1 899 ? 25.917 -17.232 -34.183 1.00 38.22 899 LEU A O 1
ATOM 6927 N N . GLY A 1 900 ? 25.835 -15.350 -32.966 1.00 35.47 900 GLY A N 1
ATOM 6928 C CA . GLY A 1 900 ? 26.324 -15.966 -31.724 1.00 35.47 900 GLY A CA 1
ATOM 6929 C C . GLY A 1 900 ? 27.808 -16.368 -31.725 1.00 35.47 900 GLY A C 1
ATOM 6930 O O . GLY A 1 900 ? 28.193 -17.253 -30.967 1.00 35.47 900 GLY A O 1
ATOM 6931 N N . ILE A 1 901 ? 28.645 -15.741 -32.560 1.00 43.16 901 ILE A N 1
ATOM 6932 C CA . ILE A 1 901 ? 30.087 -16.032 -32.670 1.00 43.16 901 ILE A CA 1
ATOM 6933 C C . ILE A 1 901 ? 30.865 -15.298 -31.562 1.00 43.16 901 ILE A C 1
ATOM 6935 O O . ILE A 1 901 ? 30.652 -14.102 -31.337 1.00 43.16 901 ILE A O 1
ATOM 6939 N N . GLU A 1 902 ? 31.797 -15.979 -30.884 1.00 48.44 902 GLU A N 1
ATOM 6940 C CA . GLU A 1 902 ? 32.537 -15.402 -29.754 1.00 48.44 902 GLU A CA 1
ATOM 6941 C C . GLU A 1 902 ? 33.447 -14.229 -30.174 1.00 48.44 902 GLU A C 1
ATOM 6943 O O . GLU A 1 902 ? 34.155 -14.259 -31.184 1.00 48.44 902 GLU A O 1
ATOM 6948 N N . GLU A 1 903 ? 33.513 -13.184 -29.340 1.00 44.16 903 GLU A N 1
ATOM 6949 C CA . GLU A 1 903 ? 34.257 -11.943 -29.618 1.00 44.16 903 GLU A CA 1
ATOM 6950 C C . GLU A 1 903 ? 35.766 -12.176 -29.855 1.00 44.16 903 GLU A C 1
ATOM 6952 O O . GLU A 1 903 ? 36.436 -11.436 -30.587 1.00 44.16 903 GLU A O 1
ATOM 6957 N N . ARG A 1 904 ? 36.312 -13.262 -29.293 1.00 43.88 904 ARG A N 1
ATOM 6958 C CA . ARG A 1 904 ? 37.683 -13.726 -29.538 1.00 43.88 904 ARG A CA 1
ATOM 6959 C C . ARG A 1 904 ? 37.915 -14.093 -31.006 1.00 43.88 904 ARG A C 1
ATOM 6961 O O . ARG A 1 904 ? 38.964 -13.755 -31.554 1.00 43.88 904 ARG A O 1
ATOM 6968 N N . GLU A 1 905 ? 36.957 -14.752 -31.643 1.00 44.41 905 GLU A N 1
ATOM 6969 C CA . GLU A 1 905 ? 37.048 -15.250 -33.021 1.00 44.41 905 GLU A CA 1
ATOM 6970 C C . GLU A 1 905 ? 36.914 -14.099 -34.027 1.00 44.41 905 GLU A C 1
ATOM 6972 O O . GLU A 1 905 ? 37.675 -14.004 -34.995 1.00 44.41 905 GLU A O 1
ATOM 6977 N N . VAL A 1 906 ? 36.057 -13.124 -33.709 1.00 45.56 906 VAL A N 1
ATOM 6978 C CA . VAL A 1 906 ? 35.916 -11.859 -34.447 1.00 45.56 906 VAL A CA 1
ATOM 6979 C C . VAL A 1 906 ? 37.221 -11.051 -34.429 1.00 45.56 906 VAL A C 1
ATOM 6981 O O . VAL A 1 906 ? 37.637 -10.496 -35.450 1.00 45.56 906 VAL A O 1
ATOM 6984 N N . ASN A 1 907 ? 37.921 -11.021 -33.292 1.00 45.00 907 ASN A N 1
ATOM 6985 C CA . ASN A 1 907 ? 39.207 -10.333 -33.166 1.00 45.00 907 ASN A CA 1
ATOM 6986 C C . ASN A 1 907 ? 40.350 -11.045 -33.917 1.00 45.00 907 ASN A C 1
ATOM 6988 O O . ASN A 1 907 ? 41.241 -10.375 -34.446 1.00 45.00 907 ASN A O 1
ATOM 6992 N N . VAL A 1 908 ? 40.323 -12.379 -34.029 1.00 45.66 908 VAL A N 1
ATOM 6993 C CA . VAL A 1 908 ? 41.278 -13.142 -34.858 1.00 45.66 908 VAL A CA 1
ATOM 6994 C C . VAL A 1 908 ? 41.089 -12.818 -36.343 1.00 45.66 908 VAL A C 1
ATOM 6996 O O . VAL A 1 908 ? 42.070 -12.521 -37.032 1.00 45.66 908 VAL A O 1
ATOM 6999 N N . LEU A 1 909 ? 39.841 -12.779 -36.820 1.00 43.41 909 LEU A N 1
ATOM 7000 C CA . LEU A 1 909 ? 39.501 -12.450 -38.208 1.00 43.41 909 LEU A CA 1
ATOM 7001 C C . LEU A 1 909 ? 39.935 -11.018 -38.582 1.00 43.41 909 LEU A C 1
ATOM 7003 O O . LEU A 1 909 ? 40.546 -10.787 -39.628 1.00 43.41 909 LEU A O 1
ATOM 7007 N N . MET A 1 910 ? 39.687 -10.059 -37.685 1.00 44.72 910 MET A N 1
ATOM 7008 C CA . MET A 1 910 ? 40.051 -8.650 -37.874 1.00 44.72 910 MET A CA 1
ATOM 7009 C C . MET A 1 910 ? 41.567 -8.412 -37.827 1.00 44.72 910 MET A C 1
ATOM 7011 O O . MET A 1 910 ? 42.077 -7.563 -38.559 1.00 44.72 910 MET A O 1
ATOM 7015 N N . ASN A 1 911 ? 42.311 -9.174 -37.019 1.00 46.81 911 ASN A N 1
ATOM 7016 C CA . ASN A 1 911 ? 43.775 -9.103 -36.984 1.00 46.81 911 ASN A CA 1
ATOM 7017 C C . ASN A 1 911 ? 44.426 -9.681 -38.251 1.00 46.81 911 ASN A C 1
ATOM 7019 O O . ASN A 1 911 ? 45.443 -9.159 -38.712 1.00 46.81 911 ASN A O 1
ATOM 7023 N N . LEU A 1 912 ? 43.828 -10.716 -38.848 1.00 44.88 912 LEU A N 1
ATOM 7024 C CA . LEU A 1 912 ? 44.265 -11.282 -40.128 1.00 44.88 912 LEU A CA 1
ATOM 7025 C C . LEU A 1 912 ? 44.039 -10.303 -41.291 1.00 44.88 912 LEU A C 1
ATOM 7027 O O . LEU A 1 912 ? 44.964 -10.059 -42.072 1.00 44.88 912 LEU A O 1
ATOM 7031 N N . LEU A 1 913 ? 42.855 -9.684 -41.348 1.00 44.91 913 LEU A N 1
ATOM 7032 C CA . LEU A 1 913 ? 42.473 -8.699 -42.370 1.00 44.91 913 LEU A CA 1
ATOM 7033 C C . LEU A 1 913 ? 43.282 -7.392 -42.291 1.00 44.91 913 LEU A C 1
ATOM 7035 O O . LEU A 1 913 ? 43.574 -6.790 -43.321 1.00 44.91 913 LEU A O 1
ATOM 7039 N N . ASN A 1 914 ? 43.698 -6.974 -41.091 1.00 43.16 914 ASN A N 1
ATOM 7040 C CA . ASN A 1 914 ? 44.480 -5.748 -40.880 1.00 43.16 914 ASN A CA 1
ATOM 7041 C C . ASN A 1 914 ? 46.003 -5.942 -40.962 1.00 43.16 914 ASN A C 1
ATOM 7043 O O . ASN A 1 914 ? 46.764 -4.976 -40.816 1.00 43.16 914 ASN A O 1
ATOM 7047 N N . SER A 1 915 ? 46.495 -7.163 -41.195 1.00 44.59 915 SER A N 1
ATOM 7048 C CA . SER A 1 915 ? 47.934 -7.384 -41.302 1.00 44.59 915 SER A CA 1
ATOM 7049 C C . SER A 1 915 ? 48.476 -6.777 -42.609 1.00 44.59 915 SER A C 1
ATOM 7051 O O . SER A 1 915 ? 48.233 -7.258 -43.714 1.00 44.59 915 SER A O 1
ATOM 7053 N N . LYS A 1 916 ? 49.289 -5.716 -42.495 1.00 43.31 916 LYS A N 1
ATOM 7054 C CA . LYS A 1 916 ? 49.980 -5.031 -43.616 1.00 43.31 916 LYS A CA 1
ATOM 7055 C C . LYS A 1 916 ? 50.935 -5.928 -44.436 1.00 43.31 916 LYS A C 1
ATOM 7057 O O . LYS A 1 916 ? 51.673 -5.426 -45.281 1.00 43.31 916 LYS A O 1
ATOM 7062 N N . LYS A 1 917 ? 50.963 -7.238 -44.181 1.00 43.28 917 LYS A N 1
ATOM 7063 C CA . LYS A 1 917 ? 51.850 -8.211 -44.825 1.00 43.28 917 LYS A CA 1
ATOM 7064 C C . LYS A 1 917 ? 51.279 -8.738 -46.149 1.00 43.28 917 LYS A C 1
ATOM 7066 O O . LYS A 1 917 ? 52.042 -8.938 -47.082 1.00 43.28 917 LYS A O 1
ATOM 7071 N N . LEU A 1 918 ? 49.955 -8.866 -46.274 1.00 45.78 918 LEU A N 1
ATOM 7072 C CA . LEU A 1 918 ? 49.318 -9.528 -47.426 1.00 45.78 918 LEU A CA 1
ATOM 7073 C C . LEU A 1 918 ? 49.281 -8.683 -48.712 1.00 45.78 918 LEU A C 1
ATOM 7075 O O . LEU A 1 918 ? 49.293 -9.234 -49.808 1.00 45.78 918 LEU A O 1
ATOM 7079 N N . ALA A 1 919 ? 49.326 -7.352 -48.603 1.00 42.00 919 ALA A N 1
ATOM 7080 C CA . ALA A 1 919 ? 49.371 -6.462 -49.768 1.00 42.00 919 ALA A CA 1
ATOM 7081 C C . ALA A 1 919 ? 50.735 -6.461 -50.492 1.00 42.00 919 ALA A C 1
ATOM 7083 O O . ALA A 1 919 ? 50.826 -5.989 -51.623 1.00 42.00 919 ALA A O 1
ATOM 7084 N N . LYS A 1 920 ? 51.802 -6.970 -49.856 1.00 42.84 920 LYS A N 1
ATOM 7085 C CA . LYS A 1 920 ? 53.156 -7.001 -50.436 1.00 42.84 920 LYS A CA 1
ATOM 7086 C C . LYS A 1 920 ? 53.430 -8.233 -51.308 1.00 42.84 920 LYS A C 1
ATOM 7088 O O . LYS A 1 920 ? 54.318 -8.158 -52.149 1.00 42.84 920 LYS A O 1
ATOM 7093 N N . ASP A 1 921 ? 52.638 -9.297 -51.158 1.00 41.62 921 ASP A N 1
ATOM 7094 C CA . ASP A 1 921 ? 52.902 -10.611 -51.769 1.00 41.62 921 ASP A CA 1
ATOM 7095 C C . ASP A 1 921 ? 51.910 -10.992 -52.893 1.00 41.62 921 ASP A C 1
ATOM 7097 O O . ASP A 1 921 ? 51.886 -12.133 -53.344 1.00 41.62 921 ASP A O 1
ATOM 7101 N N . GLY A 1 922 ? 51.114 -10.041 -53.402 1.00 41.69 922 GLY A N 1
ATOM 7102 C CA . GLY A 1 922 ? 50.387 -10.204 -54.673 1.00 41.69 922 GLY A CA 1
ATOM 7103 C C . GLY A 1 922 ? 49.078 -11.004 -54.633 1.00 41.69 922 GLY A C 1
ATOM 7104 O O . GLY A 1 922 ? 48.581 -11.388 -55.690 1.00 41.69 922 GLY A O 1
ATOM 7105 N N . PHE A 1 923 ? 48.488 -11.228 -53.458 1.00 41.88 923 PHE A N 1
ATOM 7106 C CA . PHE A 1 923 ? 47.172 -11.869 -53.344 1.00 41.88 923 PHE A CA 1
ATOM 7107 C C . PHE A 1 923 ? 46.052 -10.940 -53.834 1.00 41.88 923 PHE A C 1
ATOM 7109 O O . PHE A 1 923 ? 45.957 -9.788 -53.405 1.00 41.88 923 PHE A O 1
ATOM 7116 N N . ASN A 1 924 ? 45.189 -11.437 -54.727 1.00 48.41 924 ASN A N 1
ATOM 7117 C CA . ASN A 1 924 ? 44.012 -10.696 -55.186 1.00 48.41 924 ASN A CA 1
ATOM 7118 C C . ASN A 1 924 ? 42.787 -10.993 -54.292 1.00 48.41 924 ASN A C 1
ATOM 7120 O O . ASN A 1 924 ? 42.766 -11.947 -53.514 1.00 48.41 924 ASN A O 1
ATOM 7124 N N . GLN A 1 925 ? 41.734 -10.179 -54.409 1.00 46.00 925 GLN A N 1
ATOM 7125 C CA . GLN A 1 925 ? 40.507 -10.309 -53.607 1.00 46.00 925 GLN A CA 1
ATOM 7126 C C . GLN A 1 925 ? 39.822 -11.687 -53.750 1.00 46.00 925 GLN A C 1
ATOM 7128 O O . GLN A 1 925 ? 39.146 -12.142 -52.829 1.00 46.00 925 GLN A O 1
ATOM 7133 N N . GLY A 1 926 ? 40.000 -12.368 -54.886 1.00 45.16 926 GLY A N 1
ATOM 7134 C CA . GLY A 1 926 ? 39.483 -13.716 -55.122 1.00 45.16 926 GLY A CA 1
ATOM 7135 C C . GLY A 1 926 ? 40.182 -14.783 -54.277 1.00 45.16 926 GLY A C 1
ATOM 7136 O O . GLY A 1 926 ? 39.520 -15.703 -53.799 1.00 45.16 926 GLY A O 1
ATOM 7137 N N . ASP A 1 927 ? 41.481 -14.625 -54.021 1.00 44.12 927 ASP A N 1
ATOM 7138 C CA . ASP A 1 927 ? 42.257 -15.544 -53.182 1.00 44.12 927 ASP A CA 1
ATOM 7139 C C . ASP A 1 927 ? 41.898 -15.388 -51.696 1.00 44.12 927 ASP A C 1
ATOM 7141 O O . ASP A 1 927 ? 41.767 -16.378 -50.977 1.00 44.12 927 ASP A O 1
ATOM 7145 N N . ILE A 1 928 ? 41.633 -14.151 -51.259 1.00 46.09 928 ILE A N 1
ATOM 7146 C CA . ILE A 1 928 ? 41.145 -13.840 -49.905 1.00 46.09 928 ILE A CA 1
ATOM 7147 C C . ILE A 1 928 ? 39.750 -14.441 -49.686 1.00 46.09 928 ILE A C 1
ATOM 7149 O O . ILE A 1 928 ? 39.499 -15.075 -48.663 1.00 46.09 928 ILE A O 1
ATOM 7153 N N . ASN A 1 929 ? 38.857 -14.312 -50.670 1.00 46.69 929 ASN A N 1
ATOM 7154 C CA . ASN A 1 929 ? 37.515 -14.891 -50.598 1.00 46.69 929 ASN A CA 1
ATOM 7155 C C . ASN A 1 929 ? 37.545 -16.430 -50.613 1.00 46.69 929 ASN A C 1
ATOM 7157 O O . ASN A 1 929 ? 36.718 -17.066 -49.962 1.00 46.69 929 ASN A O 1
ATOM 7161 N N . ARG A 1 930 ? 38.503 -17.045 -51.323 1.00 46.22 930 ARG A N 1
ATOM 7162 C CA . ARG A 1 930 ? 38.705 -18.502 -51.311 1.00 46.22 930 ARG A CA 1
ATOM 7163 C C . ARG A 1 930 ? 39.224 -18.983 -49.952 1.00 46.22 930 ARG A C 1
ATOM 7165 O O . ARG A 1 930 ? 38.664 -19.935 -49.419 1.00 46.22 930 ARG A O 1
ATOM 7172 N N . ALA A 1 931 ? 40.208 -18.297 -49.368 1.00 43.72 931 ALA A N 1
ATOM 7173 C CA . ALA A 1 931 ? 40.740 -18.624 -48.044 1.00 43.72 931 ALA A CA 1
ATOM 7174 C C . ALA A 1 931 ? 39.693 -18.442 -46.931 1.00 43.72 931 ALA A C 1
ATOM 7176 O O . ALA A 1 931 ? 39.567 -19.301 -46.065 1.00 43.72 931 ALA A O 1
ATOM 7177 N N . ALA A 1 932 ? 38.885 -17.377 -46.985 1.00 47.06 932 ALA A N 1
ATOM 7178 C CA . ALA A 1 932 ? 37.779 -17.163 -46.048 1.00 47.06 932 ALA A CA 1
ATOM 7179 C C . ALA A 1 932 ? 36.721 -18.275 -46.140 1.00 47.06 932 ALA A C 1
ATOM 7181 O O . ALA A 1 932 ? 36.238 -18.761 -45.121 1.00 47.06 932 ALA A O 1
ATOM 7182 N N . LYS A 1 933 ? 36.409 -18.735 -47.359 1.00 48.00 933 LYS A N 1
ATOM 7183 C CA . LYS A 1 933 ? 35.477 -19.848 -47.580 1.00 48.00 933 LYS A CA 1
ATOM 7184 C C . LYS A 1 933 ? 36.030 -21.183 -47.066 1.00 48.00 933 LYS A C 1
ATOM 7186 O O . LYS A 1 933 ? 35.281 -21.981 -46.518 1.00 48.00 933 LYS A O 1
ATOM 7191 N N . GLU A 1 934 ? 37.331 -21.415 -47.219 1.00 45.12 934 GLU A N 1
ATOM 7192 C CA . GLU A 1 934 ? 38.014 -22.625 -46.744 1.00 45.12 934 GLU A CA 1
ATOM 7193 C C . GLU A 1 934 ? 38.172 -22.648 -45.211 1.00 45.12 934 GLU A C 1
ATOM 7195 O O . GLU A 1 934 ? 38.093 -23.711 -44.601 1.00 45.12 934 GLU A O 1
ATOM 7200 N N . ILE A 1 935 ? 38.310 -21.477 -44.578 1.00 48.22 935 ILE A N 1
ATOM 7201 C CA . ILE A 1 935 ? 38.297 -21.320 -43.115 1.00 48.22 935 ILE A CA 1
ATOM 7202 C C . ILE A 1 935 ? 36.886 -21.527 -42.552 1.00 48.22 935 ILE A C 1
ATOM 7204 O O . ILE A 1 935 ? 36.748 -22.287 -41.600 1.00 48.22 935 ILE A O 1
ATOM 7208 N N . ASN A 1 936 ? 35.843 -20.948 -43.163 1.00 48.19 936 ASN A N 1
ATOM 7209 C CA . ASN A 1 936 ? 34.454 -21.210 -42.754 1.00 48.19 936 ASN A CA 1
ATOM 7210 C C . ASN A 1 936 ? 34.109 -22.702 -42.840 1.00 48.19 936 ASN A C 1
ATOM 7212 O O . ASN A 1 936 ? 33.563 -23.251 -41.893 1.00 48.19 936 ASN A O 1
ATOM 7216 N N . LEU A 1 937 ? 34.513 -23.381 -43.919 1.00 44.94 937 LEU A N 1
ATOM 7217 C CA . LEU A 1 937 ? 34.315 -24.828 -44.064 1.00 44.94 937 LEU A CA 1
ATOM 7218 C C . LEU A 1 937 ? 35.057 -25.648 -42.993 1.00 44.94 937 LEU A C 1
ATOM 7220 O O . LEU A 1 937 ? 34.571 -26.700 -42.586 1.00 44.94 937 LEU A O 1
ATOM 7224 N N . ARG A 1 938 ? 36.228 -25.191 -42.526 1.00 45.66 938 ARG A N 1
ATOM 7225 C CA . ARG A 1 938 ? 36.964 -25.850 -41.432 1.00 45.66 938 ARG A CA 1
ATOM 7226 C C . ARG A 1 938 ? 36.337 -25.597 -40.063 1.00 45.66 938 ARG A C 1
ATOM 7228 O O . ARG A 1 938 ? 36.283 -26.528 -39.272 1.00 45.66 938 ARG A O 1
ATOM 7235 N N . LEU A 1 939 ? 35.846 -24.385 -39.809 1.00 46.47 939 LEU A N 1
ATOM 7236 C CA . LEU A 1 939 ? 35.155 -24.034 -38.565 1.00 46.47 939 LEU A CA 1
ATOM 7237 C C . LEU A 1 939 ? 33.811 -24.762 -38.448 1.00 46.47 939 LEU A C 1
ATOM 7239 O O . LEU A 1 939 ? 33.497 -25.293 -37.389 1.00 46.47 939 LEU A O 1
ATOM 7243 N N . GLU A 1 940 ? 33.061 -24.873 -39.548 1.00 45.12 940 GLU A N 1
ATOM 7244 C CA . GLU A 1 940 ? 31.850 -25.700 -39.609 1.00 45.12 940 GLU A CA 1
ATOM 7245 C C . GLU A 1 940 ? 32.174 -27.179 -39.356 1.00 45.12 940 GLU A C 1
ATOM 7247 O O . GLU A 1 940 ? 31.481 -27.835 -38.583 1.00 45.12 940 GLU A O 1
ATOM 7252 N N . ALA A 1 941 ? 33.259 -27.706 -39.935 1.00 43.88 941 ALA A N 1
ATOM 7253 C CA . ALA A 1 941 ? 33.684 -29.084 -39.690 1.00 43.88 941 ALA A CA 1
ATOM 7254 C C . ALA A 1 941 ? 34.128 -29.327 -38.233 1.00 43.88 941 ALA A C 1
ATOM 7256 O O . ALA A 1 941 ? 33.792 -30.366 -37.670 1.00 43.88 941 ALA A O 1
ATOM 7257 N N . GLU A 1 942 ? 34.842 -28.389 -37.602 1.00 48.16 942 GLU A N 1
ATOM 7258 C CA . GLU A 1 942 ? 35.245 -28.484 -36.189 1.00 48.16 942 GLU A CA 1
ATOM 7259 C C . GLU A 1 942 ? 34.051 -28.349 -35.234 1.00 48.16 942 GLU A C 1
ATOM 7261 O O . GLU A 1 942 ? 33.959 -29.110 -34.272 1.00 48.16 942 GLU A O 1
ATOM 7266 N N . ALA A 1 943 ? 33.101 -27.455 -35.520 1.00 44.06 943 ALA A N 1
ATOM 7267 C CA . ALA A 1 943 ? 31.870 -27.317 -34.744 1.00 44.06 943 ALA A CA 1
ATOM 7268 C C . ALA A 1 943 ? 30.988 -28.572 -34.845 1.00 44.06 943 ALA A C 1
ATOM 7270 O O . ALA A 1 943 ? 30.455 -29.030 -33.836 1.00 44.06 943 ALA A O 1
ATOM 7271 N N . ILE A 1 944 ? 30.889 -29.176 -36.035 1.00 41.09 944 ILE A N 1
ATOM 7272 C CA . ILE A 1 944 ? 30.185 -30.449 -36.239 1.00 41.09 944 ILE A CA 1
ATOM 7273 C C . ILE A 1 944 ? 30.899 -31.587 -35.501 1.00 41.09 944 ILE A C 1
ATOM 7275 O O . ILE A 1 944 ? 30.240 -32.364 -34.818 1.00 41.09 944 ILE A O 1
ATOM 7279 N N . MET A 1 945 ? 32.230 -31.680 -35.578 1.00 44.31 945 MET A N 1
ATOM 7280 C CA . MET A 1 945 ? 33.001 -32.695 -34.844 1.00 44.31 945 MET A CA 1
ATOM 7281 C C . MET A 1 945 ? 32.831 -32.557 -33.327 1.00 44.31 945 MET A C 1
ATOM 7283 O O . MET A 1 945 ? 32.598 -33.554 -32.651 1.00 44.31 945 MET A O 1
ATOM 7287 N N . LYS A 1 946 ? 32.867 -31.328 -32.801 1.00 45.72 946 LYS A N 1
ATOM 7288 C CA . LYS A 1 946 ? 32.670 -31.049 -31.374 1.00 45.72 946 LYS A CA 1
ATOM 7289 C C . LYS A 1 946 ? 31.240 -31.352 -30.919 1.00 45.72 946 LYS A C 1
ATOM 7291 O O . LYS A 1 946 ? 31.053 -31.964 -29.876 1.00 45.72 946 LYS A O 1
ATOM 7296 N N . ALA A 1 947 ? 30.237 -30.998 -31.722 1.00 39.62 947 ALA A N 1
ATOM 7297 C CA . ALA A 1 947 ? 28.842 -31.336 -31.443 1.00 39.62 947 ALA A CA 1
ATOM 7298 C C . ALA A 1 947 ? 28.597 -32.855 -31.475 1.00 39.62 947 ALA A C 1
ATOM 7300 O O . ALA A 1 947 ? 27.798 -33.369 -30.695 1.00 39.62 947 ALA A O 1
ATOM 7301 N N . LEU A 1 948 ? 29.294 -33.588 -32.349 1.00 39.03 948 LEU A N 1
ATOM 7302 C CA . LEU A 1 948 ? 29.221 -35.047 -32.406 1.00 39.03 948 LEU A CA 1
ATOM 7303 C C . LEU A 1 948 ? 29.956 -35.723 -31.227 1.00 39.03 948 LEU A C 1
ATOM 7305 O O . LEU A 1 948 ? 29.448 -36.726 -30.728 1.00 39.03 948 LEU A O 1
ATOM 7309 N N . GLU A 1 949 ? 31.073 -35.169 -30.736 1.00 50.75 949 GLU A N 1
ATOM 7310 C CA . GLU A 1 949 ? 31.737 -35.606 -29.488 1.00 50.75 949 GLU A CA 1
ATOM 7311 C C . GLU A 1 949 ? 30.872 -35.321 -28.247 1.00 50.75 949 GLU A C 1
ATOM 7313 O O . GLU A 1 949 ? 30.683 -36.197 -27.404 1.00 50.75 949 GLU A O 1
ATOM 7318 N N . GLU A 1 950 ? 30.291 -34.121 -28.137 1.00 48.75 950 GLU A N 1
ATOM 7319 C CA . GLU A 1 950 ? 29.416 -33.732 -27.018 1.00 48.75 950 GLU A CA 1
ATOM 7320 C C . GLU A 1 950 ? 28.107 -34.541 -26.995 1.00 48.75 950 GLU A C 1
ATOM 7322 O O . GLU A 1 950 ? 27.563 -34.822 -25.925 1.00 48.75 950 GLU A O 1
ATOM 7327 N N . ALA A 1 951 ? 27.632 -34.979 -28.164 1.00 42.75 951 ALA A N 1
ATOM 7328 C CA . ALA A 1 951 ? 26.507 -35.900 -28.303 1.00 42.75 951 ALA A CA 1
ATOM 7329 C C . ALA A 1 951 ? 26.892 -37.389 -28.150 1.00 42.75 951 ALA A C 1
ATOM 7331 O O . ALA A 1 951 ? 26.004 -38.244 -28.169 1.00 42.75 951 ALA A O 1
ATOM 7332 N N . GLY A 1 952 ? 28.183 -37.720 -28.005 1.00 43.41 952 GLY A N 1
ATOM 7333 C CA . GLY A 1 952 ? 28.685 -39.092 -27.843 1.00 43.41 952 GLY A CA 1
ATOM 7334 C C . GLY A 1 952 ? 28.521 -39.991 -29.076 1.00 43.41 952 GLY A C 1
ATOM 7335 O O . GLY A 1 952 ? 28.390 -41.208 -28.936 1.00 43.41 952 GLY A O 1
ATOM 7336 N N . LEU A 1 953 ? 28.461 -39.402 -30.274 1.00 37.66 953 LEU A N 1
ATOM 7337 C CA . LEU A 1 953 ? 28.234 -40.096 -31.548 1.00 37.66 953 LEU A CA 1
ATOM 7338 C C . LEU A 1 953 ? 29.531 -40.479 -32.281 1.00 37.66 953 LEU A C 1
ATOM 7340 O O . LEU A 1 953 ? 29.469 -41.264 -33.232 1.00 37.66 953 LEU A O 1
ATOM 7344 N N . ILE A 1 954 ? 30.682 -39.958 -31.840 1.00 40.56 954 ILE A N 1
ATOM 7345 C CA . ILE A 1 954 ? 32.030 -40.380 -32.256 1.00 40.56 954 ILE A CA 1
ATOM 7346 C C . ILE A 1 954 ? 32.941 -40.526 -31.044 1.00 40.56 954 ILE A C 1
ATOM 7348 O O . ILE A 1 954 ? 32.734 -39.766 -30.072 1.00 40.56 954 ILE A O 1
#

Foldseek 3Di:
DDDDDDDPDDDDDPDDDDPPPPPPDPCPDDLLVVLVVLLVVLVVLLVLQCVLLVVLVPVLSNVVSVVLVVLSVVLVVQSVVCVVVVDPVSSVVSSVSSVVSSVQSVLSSQLSVLLSLLVVLLVLLCVQPNCPDPLSVVLVVQLVVLSPDDGSLSSSVSSNVSSVVSNLVSLLSVCVVPPLPSLVVVLVVLLLLQQDDDDQPFDPPPNPSDDPPQQQAFDDPPSLVSNLRNQLRNLLVLLVVLLVQFDPVCSVVSSVQSNVQLVVLSCVLSPVVPGDSGSNSVSVSSLVSLLSSLLSSLVSCLVGAGDQAWDWDADPVRWIKIKGAFDQAQEEWEFAFALLCLLVLLLQQSCVVNLSLLNHFEYEAFALSLLLRLCQQLLHHSVLNVVSLQLQQPDDQDDQVLLCQAAVQKDWAQFLPRPPFRQSSVQLLVSQVSSLVSNLVVCVPDDLVRQLVLLLVLVLLDFQVLCLQLQNHPFFSVNSSVLSNLLSCLNVVDDSPDRYCLSNADFQSSLSSVCSNRVSRHHWYWYWKWFFFDPVIDIDIGGSNPPVSDGSSVSNSLSNAQSNHTAMGGNNGGRIHHRLLHASRPLLPQPPNVCLLPVDALVRSVCCVVPPQDPLSNLSSLSNYATEDADDPCVLVCLLVVVCLQPLDDPPVVCCRRQVDPCVVVSDDDGRRPPSSSNVNSNSSVSNVSRLRYQHRFQLNNGNNCGNPNVDDPSSSVSRSSVSSSSSSVSVSCSSSDMDMHIGDALLVVLVSDDLVNLVSNLVVDADPDDPRSNVNNVVSVLVVVLVVLLVVLVVVDDVLVSLVSLLPGPLCPVPNVLSVVLSVLQVQLPPPPRDLVSLVVSLVSNLVSLVVGRPSCSVSCCSRRNSVSVSVNSNDDPVPPDPPDPDDDDVVVVCVVVVHDPVVVVVVVCVVPPPPVVVPDDDPVNVVVVVVVVVVVVVVVVVVVVCVVVVVD

Organism: NCBI:txid2528026

Secondary structure (DSSP, 8-state):
--------------SS--TTSTT-----S-HHHHHHHHHHHHHHHHHHHHHHHHHTT-HHHHHHHHHHHHHHHHHHHHHHHHHHH--HHHHHHHHHHHHHHHHHHHHHTTHHHHHHHHHHHHHHHHHHH-TTSHHHHHHHHHHHHHTT-S-HHHHHHHHHHHHHHHHHHHHHHHHHHSTTTTHHHHHHHHHHHHS-SS--TT-TT-TTS--TTTTTSPPPTTHHHHHHHHHHHHHHHHHHHHHTTS-TTTHHHHHHHHHHHHHHHHHHHT-TT---SSHHHHHHHHHHHHHHHHHHHHHHHTTSPPP---EEEE-TTSPEEEEEEPPP--EEEE---GGGGGGHHHHHHHHHHTTGGGG--EEEE-THHHHHHHHHHTT--HHHHHHHHTS-TTS----HHHHHHH-TTEEEPPPTTTT-S---HHHHHHHHHHHHHHHHHHTTTS-HHHHHHHHHHHHHTS-HHHHHHTT-TT--HHHHHHHHHHHHHHHHS--TTSS--TTTS-BHHHHHHHHHH-TTT--EEEEEEEESSGGG-EEEEESTTT-TTSBHHHHHHHHT--TTSPPEEETTEEEEEEGGGT-SS-GGGSTTTHHHHHSS-HHHHHHHHHHS---HHHHHHHHHEEEEEE-STTHHHHHHTTSSTT-----HHHHHHHHT-TTGGGTT---S-TTHHHHHHHHHHHHHHTGGGEEEE--TT--TT--GGGS--HHHHHHHHHHHHHHHHHHHHHHHT-EEEEEESSHHHHHHHS-HHHHHHHHHH----S-HHHHHHHHHHHHHHHHHHHHHHHHTT--HHHHHHHHHT-GGGGGGHHHHHHHHHHHHHHTSTT--HHHHHHHHHHHHHHHTTS-HHHHHHHIIIIIHHHHHHHHTS-TT-S--SS-----HHHHHHHTT--HHHHHHHHHHHT-TTGGGTT--HHHHHHHHHHHHHHHHHHHHHHHHHHTT--